Protein AF-0000000080222920 (afdb_homodimer)

InterPro domains:
  IPR001079 Galectin, carbohydrate recognition domain [PF00337] (171-356)
  IPR001079 Galectin, carbohydrate recognition domain [PS51304] (169-360)
  IPR001079 Galectin, carbohydrate recognition domain [SM00908] (173-359)
  IPR001079 Galectin, carbohydrate recognition domain [cd00070] (171-356)
  IPR002659 Glycosyl transferase, family 31 [PF01762] (401-584)
  IPR002659 Glycosyl transferase, family 31 [PTHR11214] (369-585)
  IPR013320 Concanavalin A-like lectin/glucanase domain superfamily [SSF49899] (171-359)

Secondary structure (DSSP, 8-state):
---------------------------------------------------------------------B---TTHHHHH---S--TTGGGGGTTHHHHHHHHTBTTPPTTHHHHHHHHHHHHHHHHHHHHHHHHHHHHHTS------------S-EEPPPGGG-GGGEEEE-TT---TT-EEEEEEEE-TTSSEEEEEEEEP--TT--S--EEEEEEEE---SSTTSPPEEEEEEEETTTEE---EEES-SSSGGG-EETTEESB----------------S------------------S--TTS-EEEEEEE-SSEEEEEETTEEEEEEEPBTTB-GGGEEEEEEEESEEEEEEEEES------GGG-TTHHHHSPPP--SSSEEEEEEEE--TT-HHHHHHHHTTGGGSHHHHTTSEEEEEEEEE-S-HHHHHHHHHHHHHHS-EEEEEEE--GGGHHHHHHHHHHIIIIIS-EEEEEEEETTEEE-HHHHHHHHHTS-SSSEEEEEEESS---B--TTSTTB--TTT--SSSPPPEEEEEEEEEEHHHHHHHHHHHHTT-SPP-SSHHHHHHHHHHHHHHTT---EEEE-TTB-SSB--TT-SEEES--HHHHHHHHHHHHHT-S-----/-------------SGGGS--------------------------B--TTT-B-----------------B---TTHHHHH---S--TTGGGGGTTHHHHHHHHTBTTPPTTHHHHHHHHHHHHHHHHHHHHHHHHHHHHHTS-----S------S-EEPPPGGG-GGGEEEE-TT---TT-EEEEEEEE-TTSSEEEEEEEEP--TT--S--EEEEEEEE---SSTTSPPEEEEEEEETTTEE---EEES-SSSGGG-EETTEESB----------------S------------------S--TTS-EEEEEEE-SSEEEEEETTEEEEEEEPBTTB-GGGEEEEEEEESEEEEEEEEES------GGG-TTHHHHSPPPP-SSSEEEEEEEE--TT-HHHHHHHHTTGGGSHHHHTTSEEEEEEEEE-S-HHHHHHHHHHHHHHS-EEEEEEE--GGGHHHHHHHHHHIIIIIS-EEEEEEEETTEEE-HHHHHHHHHTS-SSSEEEEEEESS---B--TTSTTB--TTT--SSSPPPEEEEEEEEEEHHHHHHHHHHHHTT-SPP-SSHHHHHHHHHHHHHHTT---EEEE-TTB-SSB--TT-SEEES--HHHHHHHHHHHHHT-S-----

Sequence (1270 aa):
MKKWTGGTLIISLAMILILRYSLMQDQPKKQSAYDFFWNHPSNNSRLGHNGVTRTSQLPQERNRARKPYLINVDGLNDLYSLKNISEEDSKVVLVWAQMRSLLSRSDSLSETAQGIKEASVAWKDLLAAIEDEKASRIRNSNIQGNDEKDKNCPFSVGMLNSTMSIYGTILEFPCGLADSSSITLVGIPDGRHGSFQIELIGSLLPGESKPPIVLHYNVSLPGDKMTEDPVIIQNTWTKELGWGKDERCPARGSSSNIKVDGLISCNEQVMGTVLKENLNGSQPSSKTNTSGGSTHITFNFPFVEGNPFTATLWVGPEGFHMTVNGRHETSFAYREKLEPWLVSGVKVGGGLHILSALANGLPVSEDMDLIIDAKQLKAPPVSRKRLTMLIGVFSTGNNFERRMALRRSWMQYKAVRSGDVAVRFFIGLQKNKQVNIELWKESQMYGDIQLMPFVDYYNLITLKTVAICIMGIKILPAKYIMKMDDDAFVRIDEVLSSLKGKVSNGLLYGLISFDSKPHRDRDSKWYISTEEWPHASYPPWAHGPGYIISRDIAKFIVQGHQERDLKLFKLEDVAMGIWIEQFKKSGKEVHYVSDDRFYNAGCESNYILAHYQGPRMVLCLWEKLQLEHEPTCCEMKKWTGGTLIISLAMILILRYSLMQDQPKKQSAYDFFWNHPSNNSRLGHNGVTRTSQLPQERNRARKPYLINVDGLNDLYSLKNISEEDSKVVLVWAQMRSLLSRSDSLSETAQGIKEASVAWKDLLAAIEDEKASRIRNSNIQGNDEKDKNCPFSVGMLNSTMSIYGTILEFPCGLADSSSITLVGIPDGRHGSFQIELIGSLLPGESKPPIVLHYNVSLPGDKMTEDPVIIQNTWTKELGWGKDERCPARGSSSNIKVDGLISCNEQVMGTVLKENLNGSQPSSKTNTSGGSTHITFNFPFVEGNPFTATLWVGPEGFHMTVNGRHETSFAYREKLEPWLVSGVKVGGGLHILSALANGLPVSEDMDLIIDAKQLKAPPVSRKRLTMLIGVFSTGNNFERRMALRRSWMQYKAVRSGDVAVRFFIGLQKNKQVNIELWKESQMYGDIQLMPFVDYYNLITLKTVAICIMGIKILPAKYIMKMDDDAFVRIDEVLSSLKGKVSNGLLYGLISFDSKPHRDRDSKWYISTEEWPHASYPPWAHGPGYIISRDIAKFIVQGHQERDLKLFKLEDVAMGIWIEQFKKSGKEVHYVSDDRFYNAGCESNYILAHYQGPRMVLCLWEKLQLEHEPTCCE

Radius of gyration: 39.97 Å; Cα contacts (8 Å, |Δi|>4): 2409; chains: 2; bounding box: 126×129×141 Å

pLDDT: mean 79.41, std 25.97, range [13.3, 98.75]

Organism: Nelumbo nucifera (NCBI:txid4432)

Solvent-accessible surface area (backbone atoms only — not comparable to full-atom values): 70566 Å² total; per-residue (Å²): 139,91,85,78,86,84,92,81,92,81,85,88,82,78,90,88,60,102,72,92,72,97,74,80,88,86,84,86,75,85,67,80,81,91,84,84,73,94,75,75,85,82,90,87,76,91,75,83,87,79,81,76,77,80,75,76,77,72,74,75,75,71,81,65,76,77,65,62,49,80,48,91,48,65,37,52,64,63,59,67,58,70,78,87,66,52,75,78,64,42,62,33,44,67,57,50,77,78,40,52,70,61,73,19,37,63,70,55,56,73,61,45,61,59,20,23,32,53,22,26,52,37,48,54,51,49,53,51,50,53,51,50,50,55,49,43,51,67,58,38,75,74,52,82,77,78,66,82,73,74,82,68,32,52,47,57,44,60,51,51,58,72,89,67,35,66,92,38,34,40,39,71,34,69,36,17,36,36,73,61,14,20,38,37,39,32,33,27,38,38,65,91,59,38,30,28,34,44,30,35,29,28,49,59,48,95,88,60,87,69,58,32,30,56,34,35,42,33,40,36,49,57,55,94,49,74,80,42,61,50,37,36,40,36,34,36,35,37,85,90,73,37,68,56,73,80,44,54,32,64,57,89,68,88,70,63,76,47,60,46,68,84,35,51,34,36,63,45,59,68,69,70,64,74,66,72,73,74,65,75,70,78,72,83,66,82,72,73,47,56,83,65,67,70,63,72,66,62,66,65,82,85,76,48,71,71,38,66,47,43,34,19,40,21,32,48,96,51,26,41,35,37,14,48,49,48,41,73,42,34,33,44,65,58,50,91,92,32,53,57,57,42,29,30,29,35,32,52,46,69,23,56,48,74,75,47,38,40,34,30,52,29,28,39,62,78,61,72,88,72,50,82,60,47,78,77,50,28,54,53,65,74,72,53,84,62,24,59,26,26,36,32,25,44,49,54,60,52,47,40,50,32,54,51,28,41,47,73,20,62,54,59,38,65,54,33,60,64,16,42,27,45,68,35,36,43,24,30,36,49,62,42,62,57,31,46,52,52,44,48,53,50,29,71,65,28,63,32,39,32,55,41,86,23,33,65,44,72,54,49,49,29,58,52,53,50,47,42,32,40,34,25,60,72,70,50,31,23,49,26,40,29,44,30,36,53,34,42,44,57,43,63,68,60,52,55,58,59,49,72,79,43,74,71,56,28,28,43,39,25,30,57,44,69,65,38,53,72,37,74,50,80,86,40,94,66,46,46,51,59,84,80,50,71,63,76,56,48,61,52,22,38,46,65,51,38,33,34,34,14,36,60,49,34,48,48,51,43,51,28,44,76,72,38,73,52,81,80,44,61,55,41,36,56,33,51,13,50,54,50,51,51,46,36,73,72,73,43,70,68,44,81,44,67,35,85,38,39,32,78,65,42,67,52,72,64,44,42,24,27,13,63,33,50,42,68,48,39,40,34,36,39,49,35,36,72,74,65,67,41,57,51,64,69,119,148,92,78,87,80,94,80,85,92,85,79,97,83,79,72,79,81,74,68,99,80,79,88,93,87,95,82,91,88,86,91,83,84,88,70,93,72,89,76,84,88,77,86,61,50,53,37,81,97,64,77,5,68,69,72,74,68,68,68,74,70,63,77,62,72,74,66,60,49,81,47,90,48,64,37,52,66,64,60,67,58,71,78,88,66,52,76,77,64,41,61,33,44,68,58,51,78,78,38,53,70,60,71,19,36,64,68,52,56,74,61,45,62,58,20,22,31,52,21,26,53,37,49,53,52,49,52,51,50,51,51,50,49,55,50,43,50,68,58,38,74,73,50,82,76,80,66,82,73,72,81,67,32,52,47,57,45,60,51,50,60,72,90,67,36,68,92,40,34,41,39,70,33,70,38,17,36,37,73,62,12,20,38,37,37,30,31,28,38,38,64,91,57,37,32,30,34,46,30,34,31,28,47,59,48,94,89,60,88,68,59,32,30,56,34,36,41,34,40,37,48,56,54,94,49,73,81,43,64,49,38,35,41,36,35,35,34,37,86,90,72,36,68,56,73,77,44,54,34,65,57,88,67,86,70,63,76,46,58,46,68,83,35,51,34,36,62,45,58,69,68,72,66,74,68,72,75,73,65,76,70,79,72,83,66,82,72,72,47,56,83,65,68,69,64,72,66,63,65,63,82,84,75,47,73,70,37,66,46,42,36,20,40,20,34,47,94,51,24,42,35,36,14,47,47,47,42,75,43,34,32,44,65,60,51,91,93,35,54,57,56,42,29,30,29,34,32,51,46,69,24,57,48,76,76,47,40,42,34,29,51,30,28,40,62,78,60,74,88,72,49,82,61,48,77,77,51,28,55,52,66,74,71,51,86,60,25,58,27,26,36,33,26,45,50,55,62,52,46,40,50,31,54,52,27,41,45,74,20,62,53,59,38,65,54,32,60,64,18,41,26,46,66,35,37,44,24,28,38,47,64,41,62,58,30,46,52,52,44,48,55,50,29,69,65,28,62,33,38,34,54,42,86,23,32,64,44,74,53,47,50,29,56,52,54,50,47,41,32,40,34,25,60,73,73,49,31,22,51,27,39,29,44,30,35,53,34,44,42,57,43,61,69,61,52,56,59,59,50,72,80,43,74,70,57,28,28,42,39,25,30,58,42,70,63,39,53,71,38,72,49,81,87,41,94,66,47,44,53,59,86,81,49,72,62,76,56,49,60,52,22,37,46,63,51,39,34,34,34,14,36,62,49,34,46,49,51,43,51,28,42,76,70,38,74,50,82,80,43,59,54,41,37,55,33,50,12,50,53,49,51,51,46,36,71,72,74,44,70,69,43,82,45,66,37,83,37,38,32,80,64,42,68,52,71,64,44,42,24,27,14,63,33,51,42,67,48,38,40,33,35,39,49,35,37,71,74,66,69,41,56,50,63,68,118

Structure (mmCIF, N/CA/C/O backbone):
data_AF-0000000080222920-model_v1
#
loop_
_entity.id
_entity.type
_entity.pdbx_description
1 polymer 'Hydroxyproline O-galactosyltransferase GALT3'
#
loop_
_atom_site.group_PDB
_atom_site.id
_atom_site.type_symbol
_atom_site.label_atom_id
_atom_site.label_alt_id
_atom_site.label_comp_id
_atom_site.label_asym_id
_atom_site.label_entity_id
_atom_site.label_seq_id
_atom_site.pdbx_PDB_ins_code
_atom_site.Cartn_x
_atom_site.Cartn_y
_atom_site.Cartn_z
_atom_site.occupancy
_atom_site.B_iso_or_equiv
_atom_site.auth_seq_id
_atom_site.auth_comp_id
_atom_site.auth_asym_id
_atom_site.auth_atom_id
_atom_site.pdbx_PDB_model_num
ATOM 1 N N . MET A 1 1 ? -7 -2.424 60.969 1 16.7 1 MET A N 1
ATOM 2 C CA . MET A 1 1 ? -8.25 -2.969 61.5 1 16.7 1 MET A CA 1
ATOM 3 C C . MET A 1 1 ? -9.453 -2.301 60.844 1 16.7 1 MET A C 1
ATOM 5 O O . MET A 1 1 ? -9.328 -1.217 60.25 1 16.7 1 MET A O 1
ATOM 9 N N . LYS A 1 2 ? -10.719 -2.684 61.531 1 14.95 2 LYS A N 1
ATOM 10 C CA . LYS A 1 2 ? -12.086 -3.096 61.219 1 14.95 2 LYS A CA 1
ATOM 11 C C . LYS A 1 2 ? -12.906 -1.929 60.688 1 14.95 2 LYS A C 1
ATOM 13 O O . LYS A 1 2 ? -12.43 -1.173 59.844 1 14.95 2 LYS A O 1
ATOM 18 N N . LYS A 1 3 ? -14.164 -1.759 61.344 1 14.85 3 LYS A N 1
ATOM 19 C CA . LYS A 1 3 ? -15.609 -1.984 61.281 1 14.85 3 LYS A CA 1
ATOM 20 C C . LYS A 1 3 ? -16.359 -0.674 61.062 1 14.85 3 LYS A C 1
ATOM 22 O O . LYS A 1 3 ? -17.281 -0.615 60.25 1 14.85 3 LYS A O 1
ATOM 27 N N . TRP A 1 4 ? -16.562 0.109 62.156 1 14.28 4 TRP A N 1
ATOM 28 C CA . TRP A 1 4 ? -17.859 0.368 62.75 1 14.28 4 TRP A CA 1
ATOM 29 C C . TRP A 1 4 ? -18.641 1.43 61.969 1 14.28 4 TRP A C 1
ATOM 31 O O . TRP A 1 4 ? -19.812 1.247 61.688 1 14.28 4 TRP A O 1
ATOM 41 N N . THR A 1 5 ? -18.75 2.654 62.469 1 15.45 5 THR A N 1
ATOM 42 C CA . THR A 1 5 ? -19.891 3.119 63.281 1 15.45 5 THR A CA 1
ATOM 43 C C . THR A 1 5 ? -20.984 3.664 62.375 1 15.45 5 THR A C 1
ATOM 45 O O . THR A 1 5 ? -20.734 4.039 61.219 1 15.45 5 THR A O 1
ATOM 48 N N . GLY A 1 6 ? -21.891 4.535 62.938 1 15.67 6 GLY A N 1
ATOM 49 C CA . GLY A 1 6 ? -23.234 4.641 63.438 1 15.67 6 GLY A CA 1
ATOM 50 C C . GLY A 1 6 ? -24.25 5.027 62.375 1 15.67 6 GLY A C 1
ATOM 51 O O . GLY A 1 6 ? -23.875 5.352 61.25 1 15.67 6 GLY A O 1
ATOM 52 N N . GLY A 1 7 ? -25.219 5.922 62.75 1 16.39 7 GLY A N 1
ATOM 53 C CA . GLY A 1 7 ? -26.641 5.98 63.094 1 16.39 7 GLY A CA 1
ATOM 54 C C . GLY A 1 7 ? -27.516 6.23 61.875 1 16.39 7 GLY A C 1
ATOM 55 O O . GLY A 1 7 ? -27.031 6.633 60.812 1 16.39 7 GLY A O 1
ATOM 56 N N . THR A 1 8 ? -28.859 6.281 62.094 1 15.43 8 THR A N 1
ATOM 57 C CA . THR A 1 8 ? -30.25 5.898 61.906 1 15.43 8 THR A CA 1
ATOM 58 C C . THR A 1 8 ? -30.891 6.738 60.812 1 15.43 8 THR A C 1
ATOM 60 O O . THR A 1 8 ? -31.547 6.199 59.906 1 15.43 8 THR A O 1
ATOM 63 N N . LEU A 1 9 ? -31.484 8.031 61.188 1 16.31 9 LEU A N 1
ATOM 64 C CA . LEU A 1 9 ? -32.906 8.258 61.375 1 16.31 9 LEU A CA 1
ATOM 65 C C . LEU A 1 9 ? -33.625 8.32 60.062 1 16.31 9 LEU A C 1
ATOM 67 O O . LEU A 1 9 ? -33.094 8.82 59.062 1 16.31 9 LEU A O 1
ATOM 71 N N . ILE A 1 10 ? -35.062 7.996 59.969 1 15.96 10 ILE A N 1
ATOM 72 C CA . ILE A 1 10 ? -36.344 7.484 59.5 1 15.96 10 ILE A CA 1
ATOM 73 C C . ILE A 1 10 ? -36.969 8.461 58.5 1 15.96 10 ILE A C 1
ATOM 75 O O . ILE A 1 10 ? -37.594 8.047 57.531 1 15.96 10 ILE A O 1
ATOM 79 N N . ILE A 1 11 ? -37.031 9.781 58.938 1 16.27 11 ILE A N 1
ATOM 80 C CA . ILE A 1 11 ? -38.375 10.352 58.938 1 16.27 11 ILE A CA 1
ATOM 81 C C . ILE A 1 11 ? -39 10.234 57.562 1 16.27 11 ILE A C 1
ATOM 83 O O . ILE A 1 11 ? -38.312 10.328 56.562 1 16.27 11 ILE A O 1
ATOM 87 N N . SER A 1 12 ? -40.406 10.578 57.469 1 16.12 12 SER A N 1
ATOM 88 C CA . SER A 1 12 ? -41.844 10.453 57.312 1 16.12 12 SER A CA 1
ATOM 89 C C . SER A 1 12 ? -42.281 10.773 55.875 1 16.12 12 SER A C 1
ATOM 91 O O . SER A 1 12 ? -41.531 11.422 55.125 1 16.12 12 SER A O 1
ATOM 93 N N . LEU A 1 13 ? -43.594 10.422 55.625 1 15.41 13 LEU A N 1
ATOM 94 C CA . LEU A 1 13 ? -44.75 9.961 54.844 1 15.41 13 LEU A CA 1
ATOM 95 C C . LEU A 1 13 ? -45.219 11.031 53.875 1 15.41 13 LEU A C 1
ATOM 97 O O . LEU A 1 13 ? -46 10.742 52.969 1 15.41 13 LEU A O 1
ATOM 101 N N . ALA A 1 14 ? -45.094 12.312 54.375 1 15.31 14 ALA A N 1
ATOM 102 C CA . ALA A 1 14 ? -46.281 13.109 54.156 1 15.31 14 ALA A CA 1
ATOM 103 C C . ALA A 1 14 ? -46.719 13.07 52.688 1 15.31 14 ALA A C 1
ATOM 105 O O . ALA A 1 14 ? -45.906 12.883 51.781 1 15.31 14 ALA A O 1
ATOM 106 N N . MET A 1 15 ? -47.594 13.969 52.406 1 16.36 15 MET A N 1
ATOM 107 C CA . MET A 1 15 ? -49 14.227 52.094 1 16.36 15 MET A CA 1
ATOM 108 C C . MET A 1 15 ? -49.219 14.117 50.594 1 16.36 15 MET A C 1
ATOM 110 O O . MET A 1 15 ? -48.281 14.258 49.781 1 16.36 15 MET A O 1
ATOM 114 N N . ILE A 1 16 ? -50.5 14.422 50.188 1 16.53 16 ILE A N 1
ATOM 115 C CA . ILE A 1 16 ? -51.812 14.078 49.688 1 16.53 16 ILE A CA 1
ATOM 116 C C . ILE A 1 16 ? -51.875 14.297 48.188 1 16.53 16 ILE A C 1
ATOM 118 O O . ILE A 1 16 ? -52.125 13.367 47.438 1 16.53 16 ILE A O 1
ATOM 122 N N . LEU A 1 17 ? -53 14.875 47.844 1 14.53 17 LEU A N 1
ATOM 123 C CA . LEU A 1 17 ? -54.219 14.742 47.031 1 14.53 17 LEU A CA 1
ATOM 124 C C . LEU A 1 17 ? -54.031 15.383 45.656 1 14.53 17 LEU A C 1
ATOM 126 O O . LEU A 1 17 ? -54.812 15.164 44.75 1 14.53 17 LEU A O 1
ATOM 130 N N . ILE A 1 18 ? -53.188 16.484 45.625 1 16.77 18 ILE A N 1
ATOM 131 C CA . ILE A 1 18 ? -53.875 17.438 44.781 1 16.77 18 ILE A CA 1
ATOM 132 C C . ILE A 1 18 ? -54 16.859 43.375 1 16.77 18 ILE A C 1
ATOM 134 O O . ILE A 1 18 ? -53 16.578 42.719 1 16.77 18 ILE A O 1
ATOM 138 N N . LEU A 1 19 ? -55.188 16.156 43 1 15.29 19 LEU A N 1
ATOM 139 C CA . LEU A 1 19 ? -56.219 15.414 42.281 1 15.29 19 LEU A CA 1
ATOM 140 C C . LEU A 1 19 ? -56.281 15.906 40.812 1 15.29 19 LEU A C 1
ATOM 142 O O . LEU A 1 19 ? -56.281 15.102 39.906 1 15.29 19 LEU A O 1
ATOM 146 N N . ARG A 1 20 ? -57.281 16.906 40.594 1 15.4 20 ARG A N 1
ATOM 147 C CA . ARG A 1 20 ? -58.562 16.797 39.875 1 15.4 20 ARG A CA 1
ATOM 148 C C . ARG A 1 20 ? -58.312 16.812 38.344 1 15.4 20 ARG A C 1
ATOM 150 O O . ARG A 1 20 ? -57.25 17.234 37.906 1 15.4 20 ARG A O 1
ATOM 157 N N . TYR A 1 21 ? -59.344 17.375 37.562 1 14.47 21 TYR A N 1
ATOM 158 C CA . TYR A 1 21 ? -60.469 17.141 36.656 1 14.47 21 TYR A CA 1
ATOM 159 C C . TYR A 1 21 ? -60.156 17.562 35.25 1 14.47 21 TYR A C 1
ATOM 161 O O . TYR A 1 21 ? -60.656 16.969 34.281 1 14.47 21 TYR A O 1
ATOM 169 N N . SER A 1 22 ? -59.938 18.922 34.875 1 14.97 22 SER A N 1
ATOM 170 C CA . SER A 1 22 ? -60.875 19.453 33.906 1 14.97 22 SER A CA 1
ATOM 171 C C . SER A 1 22 ? -60.531 19.016 32.5 1 14.97 22 SER A C 1
ATOM 173 O O . SER A 1 22 ? -59.438 19.328 32 1 14.97 22 SER A O 1
ATOM 175 N N . LEU A 1 23 ? -61.094 17.906 31.906 1 15.59 23 LEU A N 1
ATOM 176 C CA . LEU A 1 23 ? -61.312 16.969 30.797 1 15.59 23 LEU A CA 1
ATOM 177 C C . LEU A 1 23 ? -61.656 17.703 29.516 1 15.59 23 LEU A C 1
ATOM 179 O O . LEU A 1 23 ? -61.438 17.188 28.422 1 15.59 23 LEU A O 1
ATOM 183 N N . MET A 1 24 ? -62.656 18.625 29.484 1 14.48 24 MET A N 1
ATOM 184 C CA . MET A 1 24 ? -63.812 18.328 28.641 1 14.48 24 MET A CA 1
ATOM 185 C C . MET A 1 24 ? -63.531 18.609 27.172 1 14.48 24 MET A C 1
ATOM 187 O O . MET A 1 24 ? -63.812 17.781 26.312 1 14.48 24 MET A O 1
ATOM 191 N N . GLN A 1 25 ? -63.938 19.844 26.547 1 14.75 25 GLN A N 1
ATOM 192 C CA . GLN A 1 25 ? -65.125 19.938 25.719 1 14.75 25 GLN A CA 1
ATOM 193 C C . GLN A 1 25 ? -64.812 19.75 24.25 1 14.75 25 GLN A C 1
ATOM 195 O O . GLN A 1 25 ? -63.688 19.984 23.828 1 14.75 25 GLN A O 1
ATOM 200 N N . ASP A 1 26 ? -65.812 20.266 23.312 1 15.02 26 ASP A N 1
ATOM 201 C CA . ASP A 1 26 ? -66.688 19.797 22.281 1 15.02 26 ASP A CA 1
ATOM 202 C C . ASP A 1 26 ? -66.125 19.969 20.875 1 15.02 26 ASP A C 1
ATOM 204 O O . ASP A 1 26 ? -65.125 20.672 20.719 1 15.02 26 ASP A O 1
ATOM 208 N N . GLN A 1 27 ? -66.875 20.719 19.938 1 15.09 27 GLN A N 1
ATOM 209 C CA . GLN A 1 27 ? -67.75 20.203 18.875 1 15.09 27 GLN A CA 1
ATOM 210 C C . GLN A 1 27 ? -67.125 20.406 17.5 1 15.09 27 GLN A C 1
ATOM 212 O O . GLN A 1 27 ? -66.062 21.047 17.391 1 15.09 27 GLN A O 1
ATOM 217 N N . PRO A 1 28 ? -67.875 21.203 16.625 1 15.63 28 PRO A N 1
ATOM 218 C CA . PRO A 1 28 ? -68.625 20.812 15.438 1 15.63 28 PRO A CA 1
ATOM 219 C C . PRO A 1 28 ? -67.875 21.062 14.141 1 15.63 28 PRO A C 1
ATOM 221 O O . PRO A 1 28 ? -66.875 21.781 14.133 1 15.63 28 PRO A O 1
ATOM 224 N N . LYS A 1 29 ? -68.625 21.406 13.008 1 15.61 29 LYS A N 1
ATOM 225 C CA . LYS A 1 29 ? -69.062 20.797 11.758 1 15.61 29 LYS A CA 1
ATOM 226 C C . LYS A 1 29 ? -68.375 21.469 10.562 1 15.61 29 LYS A C 1
ATOM 228 O O . LYS A 1 29 ? -68.25 20.859 9.492 1 15.61 29 LYS A O 1
ATOM 233 N N . LYS A 1 30 ? -67.812 22.719 10.578 1 14.45 30 LYS A N 1
ATOM 234 C CA . LYS A 1 30 ? -68.562 23.5 9.586 1 14.45 30 LYS A CA 1
ATOM 235 C C . LYS A 1 30 ? -67.938 23.312 8.195 1 14.45 30 LYS A C 1
ATOM 237 O O . LYS A 1 30 ? -66.812 23.75 7.914 1 14.45 30 LYS A O 1
ATOM 242 N N . GLN A 1 31 ? -68.125 22.188 7.547 1 14.22 31 GLN A N 1
ATOM 243 C CA . GLN A 1 31 ? -67.438 21.875 6.301 1 14.22 31 GLN A CA 1
ATOM 244 C C . GLN A 1 31 ? -67.938 22.75 5.152 1 14.22 31 GLN A C 1
ATOM 246 O O . GLN A 1 31 ? -67.5 22.562 4.004 1 14.22 31 GLN A O 1
ATOM 251 N N . SER A 1 32 ? -68.75 23.75 5.391 1 14.38 32 SER A N 1
ATOM 252 C CA . SER A 1 32 ? -69.688 23.734 4.289 1 14.38 32 SER A CA 1
ATOM 253 C C . SER A 1 32 ? -69 23.828 2.941 1 14.38 32 SER A C 1
ATOM 255 O O . SER A 1 32 ? -67.812 24.219 2.871 1 14.38 32 SER A O 1
ATOM 257 N N . ALA A 1 33 ? -69.75 24.531 2.004 1 14.29 33 ALA A N 1
ATOM 258 C CA . ALA A 1 33 ? -70.5 24.312 0.783 1 14.29 33 ALA A CA 1
ATOM 259 C C . ALA A 1 33 ? -69.688 24.656 -0.454 1 14.29 33 ALA A C 1
ATOM 261 O O . ALA A 1 33 ? -69.562 23.844 -1.372 1 14.29 33 ALA A O 1
ATOM 262 N N . TYR A 1 34 ? -70.125 25.75 -1.228 1 14.94 34 TYR A N 1
ATOM 263 C CA . TYR A 1 34 ? -70.812 25.734 -2.52 1 14.94 34 TYR A CA 1
ATOM 264 C C . TYR A 1 34 ? -69.812 25.953 -3.656 1 14.94 34 TYR A C 1
ATOM 266 O O . TYR A 1 34 ? -68.688 26.422 -3.432 1 14.94 34 TYR A O 1
ATOM 274 N N . ASP A 1 35 ? -70.312 26.5 -4.789 1 15.19 35 ASP A N 1
ATOM 275 C CA . ASP A 1 35 ? -70.625 26.266 -6.188 1 15.19 35 ASP A CA 1
ATOM 276 C C . ASP A 1 35 ? -69.625 26.891 -7.121 1 15.19 35 ASP A C 1
ATOM 278 O O . ASP A 1 35 ? -69.062 26.203 -7.973 1 15.19 35 ASP A O 1
ATOM 282 N N . PHE A 1 36 ? -70 27.922 -7.879 1 14.92 36 PHE A N 1
ATOM 283 C CA . PHE A 1 36 ? -70.5 27.953 -9.258 1 14.92 36 PHE A CA 1
ATOM 284 C C . PHE A 1 36 ? -69.438 28.609 -10.164 1 14.92 36 PHE A C 1
ATOM 286 O O . PHE A 1 36 ? -69.062 28.031 -11.195 1 14.92 36 PHE A O 1
ATOM 293 N N . PHE A 1 37 ? -69.688 29.859 -10.656 1 14.84 37 PHE A N 1
ATOM 294 C CA . PHE A 1 37 ? -70.125 30.203 -12.016 1 14.84 37 PHE A CA 1
ATOM 295 C C . PHE A 1 37 ? -68.938 30.875 -12.75 1 14.84 37 PHE A C 1
ATOM 297 O O . PHE A 1 37 ? -68.75 30.672 -13.953 1 14.84 37 PHE A O 1
ATOM 304 N N . TRP A 1 38 ? -68.125 31.891 -12.203 1 13.93 38 TRP A N 1
ATOM 305 C CA . TRP A 1 38 ? -68.25 33.062 -13.055 1 13.93 38 TRP A CA 1
ATOM 306 C C . TRP A 1 38 ? -67.188 33.031 -14.156 1 13.93 38 TRP A C 1
ATOM 308 O O . TRP A 1 38 ? -66 32.938 -13.875 1 13.93 38 TRP A O 1
ATOM 318 N N . ASN A 1 39 ? -67.562 32.688 -15.383 1 15.09 39 ASN A N 1
ATOM 319 C CA . ASN A 1 39 ? -67.062 32.469 -16.734 1 15.09 39 ASN A CA 1
ATOM 320 C C . ASN A 1 39 ? -66.25 33.656 -17.234 1 15.09 39 ASN A C 1
ATOM 322 O O . ASN A 1 39 ? -65.188 33.5 -17.797 1 15.09 39 ASN A O 1
ATOM 326 N N . HIS A 1 40 ? -66.812 34.938 -17.438 1 14.83 40 HIS A N 1
ATOM 327 C CA . HIS A 1 40 ? -67 35.406 -18.797 1 14.83 40 HIS A CA 1
ATOM 328 C C . HIS A 1 40 ? -65.875 36.281 -19.234 1 14.83 40 HIS A C 1
ATOM 330 O O . HIS A 1 40 ? -65.75 36.688 -20.406 1 14.83 40 HIS A O 1
ATOM 336 N N . PRO A 1 41 ? -64.812 36.812 -18.5 1 14.99 41 PRO A N 1
ATOM 337 C CA . PRO A 1 41 ? -64.688 38.219 -18.906 1 14.99 41 PRO A CA 1
ATOM 338 C C . PRO A 1 41 ? -64.188 38.375 -20.328 1 14.99 41 PRO A C 1
ATOM 340 O O . PRO A 1 41 ? -63.438 37.5 -20.812 1 14.99 41 PRO A O 1
ATOM 343 N N . SER A 1 42 ? -64.625 39.469 -20.828 1 15.38 42 SER A N 1
ATOM 344 C CA . SER A 1 42 ? -64.812 40.156 -22.094 1 15.38 42 SER A CA 1
ATOM 345 C C . SER A 1 42 ? -63.531 40.562 -22.75 1 15.38 42 SER A C 1
ATOM 347 O O . SER A 1 42 ? -62.469 40.531 -22.094 1 15.38 42 SER A O 1
ATOM 349 N N . ASN A 1 43 ? -63.625 41.75 -23.438 1 15.7 43 ASN A N 1
ATOM 350 C CA . ASN A 1 43 ? -63.5 42.25 -24.797 1 15.7 43 ASN A CA 1
ATOM 351 C C . ASN A 1 43 ? -62.125 42.875 -25.062 1 15.7 43 ASN A C 1
ATOM 353 O O . ASN A 1 43 ? -61.375 43.156 -24.125 1 15.7 43 ASN A O 1
ATOM 357 N N . ASN A 1 44 ? -62.125 44.062 -25.812 1 15.66 44 ASN A N 1
ATOM 358 C CA . ASN A 1 44 ? -61.719 44.562 -27.125 1 15.66 44 ASN A CA 1
ATOM 359 C C . ASN A 1 44 ? -60.406 45.312 -27.062 1 15.66 44 ASN A C 1
ATOM 361 O O . ASN A 1 44 ? -59.406 44.938 -27.688 1 15.66 44 ASN A O 1
ATOM 365 N N . SER A 1 45 ? -60.438 46.75 -27.266 1 16.42 45 SER A N 1
ATOM 366 C CA . SER A 1 45 ? -60.062 47.531 -28.453 1 16.42 45 SER A CA 1
ATOM 367 C C . SER A 1 45 ? -58.75 48.219 -28.234 1 16.42 45 SER A C 1
ATOM 369 O O . SER A 1 45 ? -58 48.5 -29.203 1 16.42 45 SER A O 1
ATOM 371 N N . ARG A 1 46 ? -58.375 48.844 -27.109 1 16.48 46 ARG A N 1
ATOM 372 C CA . ARG A 1 46 ? -58.031 50.219 -27.359 1 16.48 46 ARG A CA 1
ATOM 373 C C . ARG A 1 46 ? -56.594 50.344 -27.875 1 16.48 46 ARG A C 1
ATOM 375 O O . ARG A 1 46 ? -55.688 49.719 -27.312 1 16.48 46 ARG A O 1
ATOM 382 N N . LEU A 1 47 ? -56.469 51.062 -28.828 1 17.75 47 LEU A N 1
ATOM 383 C CA . LEU A 1 47 ? -55.594 51.5 -29.922 1 17.75 47 LEU A CA 1
ATOM 384 C C . LEU A 1 47 ? -54.344 52.156 -29.375 1 17.75 47 LEU A C 1
ATOM 386 O O . LEU A 1 47 ? -53.219 51.812 -29.75 1 17.75 47 LEU A O 1
ATOM 390 N N . GLY A 1 48 ? -54.438 53.5 -28.969 1 16.95 48 GLY A N 1
ATOM 391 C CA . GLY A 1 48 ? -53.75 54.562 -29.734 1 16.95 48 GLY A CA 1
ATOM 392 C C . GLY A 1 48 ? -52.344 54.844 -29.25 1 16.95 48 GLY A C 1
ATOM 393 O O . GLY A 1 48 ? -51.906 54.25 -28.25 1 16.95 48 GLY A O 1
ATOM 394 N N . HIS A 1 49 ? -52.094 56.125 -28.922 1 18.28 49 HIS A N 1
ATOM 395 C CA . HIS A 1 49 ? -51.188 57.125 -29.469 1 18.28 49 HIS A CA 1
ATOM 396 C C . HIS A 1 49 ? -49.875 57.156 -28.688 1 18.28 49 HIS A C 1
ATOM 398 O O . HIS A 1 49 ? -49.75 56.531 -27.625 1 18.28 49 HIS A O 1
ATOM 404 N N . ASN A 1 50 ? -49.438 58.438 -28.297 1 19.3 50 ASN A N 1
ATOM 405 C CA . ASN A 1 50 ? -48.344 59.312 -28.656 1 19.3 50 ASN A CA 1
ATOM 406 C C . ASN A 1 50 ? -47.25 59.344 -27.578 1 19.3 50 ASN A C 1
ATOM 408 O O . ASN A 1 50 ? -46.062 59.531 -27.875 1 19.3 50 ASN A O 1
ATOM 412 N N . GLY A 1 51 ? -47.625 59.531 -26.281 1 18.02 51 GLY A N 1
ATOM 413 C CA . GLY A 1 51 ? -46.812 60.531 -25.547 1 18.02 51 GLY A CA 1
ATOM 414 C C . GLY A 1 51 ? -45.469 60 -25.094 1 18.02 51 GLY A C 1
ATOM 415 O O . GLY A 1 51 ? -45.344 58.812 -24.812 1 18.02 51 GLY A O 1
ATOM 416 N N . VAL A 1 52 ? -44.438 60.75 -25.328 1 23.19 52 VAL A N 1
ATOM 417 C CA . VAL A 1 52 ? -42.969 60.625 -25.297 1 23.19 52 VAL A CA 1
ATOM 418 C C . VAL A 1 52 ? -42.5 60.5 -23.859 1 23.19 52 VAL A C 1
ATOM 420 O O . VAL A 1 52 ? -41.312 60.406 -23.594 1 23.19 52 VAL A O 1
ATOM 423 N N . THR A 1 53 ? -43.406 60.094 -22.844 1 18.98 53 THR A N 1
ATOM 424 C CA . THR A 1 53 ? -42.875 60.531 -21.547 1 18.98 53 THR A CA 1
ATOM 425 C C . THR A 1 53 ? -41.531 59.812 -21.25 1 18.98 53 THR A C 1
ATOM 427 O O . THR A 1 53 ? -41.406 58.594 -21.406 1 18.98 53 THR A O 1
ATOM 430 N N . ARG A 1 54 ? -40.531 60.656 -20.922 1 24.47 54 ARG A N 1
ATOM 431 C CA . ARG A 1 54 ? -39.125 60.5 -20.531 1 24.47 54 ARG A CA 1
ATOM 432 C C . ARG A 1 54 ? -39 59.656 -19.281 1 24.47 54 ARG A C 1
ATOM 434 O O . ARG A 1 54 ? -39.406 60.062 -18.188 1 24.47 54 ARG A O 1
ATOM 441 N N . THR A 1 55 ? -39.188 58.312 -19.281 1 22.52 55 THR A N 1
ATOM 442 C CA . THR A 1 55 ? -39.156 57.5 -18.062 1 22.52 55 THR A CA 1
ATOM 443 C C . THR A 1 55 ? -37.812 57.625 -17.359 1 22.52 55 THR A C 1
ATOM 445 O O . THR A 1 55 ? -36.75 57.406 -17.984 1 22.52 55 THR A O 1
ATOM 448 N N . SER A 1 56 ? -37.844 58.312 -16.234 1 23.72 56 SER A N 1
ATOM 449 C CA . SER A 1 56 ? -36.781 58.438 -15.203 1 23.72 56 SER A CA 1
ATOM 450 C C . SER A 1 56 ? -36.25 57.062 -14.812 1 23.72 56 SER A C 1
ATOM 452 O O . SER A 1 56 ? -37 56.188 -14.438 1 23.72 56 SER A O 1
ATOM 454 N N . GLN A 1 57 ? -35.188 56.594 -15.406 1 24.52 57 GLN A N 1
ATOM 455 C CA . GLN A 1 57 ? -34.594 55.312 -15.117 1 24.52 57 GLN A CA 1
ATOM 456 C C . GLN A 1 57 ? -34.312 55.156 -13.625 1 24.52 57 GLN A C 1
ATOM 458 O O . GLN A 1 57 ? -33.594 55.969 -13.031 1 24.52 57 GLN A O 1
ATOM 463 N N . LEU A 1 58 ? -35.25 54.656 -12.812 1 28.06 58 LEU A N 1
ATOM 464 C CA . LEU A 1 58 ? -35 54.281 -11.422 1 28.06 58 LEU A CA 1
ATOM 465 C C . LEU A 1 58 ? -33.656 53.562 -11.281 1 28.06 58 LEU A C 1
ATOM 467 O O . LEU A 1 58 ? -33.375 52.625 -12.055 1 28.06 58 LEU A O 1
ATOM 471 N N . PRO A 1 59 ? -32.719 54.125 -10.578 1 28.67 59 PRO A N 1
ATOM 472 C CA . PRO A 1 59 ? -31.422 53.469 -10.383 1 28.67 59 PRO A CA 1
ATOM 473 C C . PRO A 1 59 ? -31.562 52 -9.992 1 28.67 59 PRO A C 1
ATOM 475 O O . PRO A 1 59 ? -32.531 51.625 -9.359 1 28.67 59 PRO A O 1
ATOM 478 N N . GLN A 1 60 ? -31.125 51.062 -10.812 1 30.3 60 GLN A N 1
ATOM 479 C CA . GLN A 1 60 ? -30.953 49.656 -10.492 1 30.3 60 GLN A CA 1
ATOM 480 C C . GLN A 1 60 ? -30.531 49.469 -9.047 1 30.3 60 GLN A C 1
ATOM 482 O O . GLN A 1 60 ? -29.469 49.938 -8.641 1 30.3 60 GLN A O 1
ATOM 487 N N . GLU A 1 61 ? -31.438 49.531 -8.141 1 32.56 61 GLU A N 1
ATOM 488 C CA . GLU A 1 61 ? -31.109 49.094 -6.801 1 32.56 61 GLU A CA 1
ATOM 489 C C . GLU A 1 61 ? -30.203 47.844 -6.848 1 32.56 61 GLU A C 1
ATOM 491 O O . GLU A 1 61 ? -30.625 46.781 -7.297 1 32.56 61 GLU A O 1
ATOM 496 N N . ARG A 1 62 ? -28.922 47.906 -7.133 1 33.94 62 ARG A N 1
ATOM 497 C CA . ARG A 1 62 ? -27.938 46.875 -6.844 1 33.94 62 ARG A CA 1
ATOM 498 C C . ARG A 1 62 ? -28.328 46.062 -5.594 1 33.94 62 ARG A C 1
ATOM 500 O O . ARG A 1 62 ? -28.562 46.656 -4.535 1 33.94 62 ARG A O 1
ATOM 507 N N . ASN A 1 63 ? -29.109 45.094 -5.727 1 36.66 63 ASN A N 1
ATOM 508 C CA . ASN A 1 63 ? -29.312 44.094 -4.676 1 36.66 63 ASN A CA 1
ATOM 509 C C . ASN A 1 63 ? -28.125 44.062 -3.717 1 36.66 63 ASN A C 1
ATOM 511 O O . ASN A 1 63 ? -27.078 43.469 -4.027 1 36.66 63 ASN A O 1
ATOM 515 N N . ARG A 1 64 ? -27.734 44.969 -3.066 1 41.41 64 ARG A N 1
ATOM 516 C CA . ARG A 1 64 ? -26.781 44.938 -1.962 1 41.41 64 ARG A CA 1
ATOM 517 C C . ARG A 1 64 ? -27 43.719 -1.083 1 41.41 64 ARG A C 1
ATOM 519 O O . ARG A 1 64 ? -28.078 43.531 -0.517 1 41.41 64 ARG A O 1
ATOM 526 N N . ALA A 1 65 ? -26.5 42.594 -1.356 1 52.19 65 ALA A N 1
ATOM 527 C CA . ALA A 1 65 ? -26.469 41.469 -0.447 1 52.19 65 ALA A CA 1
ATOM 528 C C . ALA A 1 65 ? -26.531 41.906 1.009 1 52.19 65 ALA A C 1
ATOM 530 O O . ALA A 1 65 ? -25.797 42.812 1.422 1 52.19 65 ALA A O 1
ATOM 531 N N . ARG A 1 66 ? -27.75 41.75 1.681 1 68.94 66 ARG A N 1
ATOM 532 C CA . ARG A 1 66 ? -28.016 42.094 3.078 1 68.94 66 ARG A CA 1
ATOM 533 C C . ARG A 1 66 ? -26.828 41.688 3.963 1 68.94 66 ARG A C 1
ATOM 535 O O . ARG A 1 66 ? -26.281 40.594 3.822 1 68.94 66 ARG A O 1
ATOM 542 N N . LYS A 1 67 ? -26.281 42.688 4.586 1 86.31 67 LYS A N 1
ATOM 543 C CA . LYS A 1 67 ? -25.219 42.5 5.566 1 86.31 67 LYS A CA 1
ATOM 544 C C . LYS A 1 67 ? -25.578 41.469 6.613 1 86.31 67 LYS A C 1
ATOM 546 O O . LYS A 1 67 ? -26.719 41.438 7.086 1 86.31 67 LYS A O 1
ATOM 551 N N . PRO A 1 68 ? -24.719 40.531 6.793 1 92.38 68 PRO A N 1
ATOM 552 C CA . PRO A 1 68 ? -24.984 39.531 7.84 1 92.38 68 PRO A CA 1
ATOM 553 C C . PRO A 1 68 ? -25.281 40.156 9.195 1 92.38 68 PRO A C 1
ATOM 555 O O . PRO A 1 68 ? -24.766 41.25 9.492 1 92.38 68 PRO A O 1
ATOM 558 N N . TYR A 1 69 ? -26.156 39.625 9.945 1 93.19 69 TYR A N 1
ATOM 559 C CA . TYR A 1 69 ? -26.484 40.125 11.273 1 93.19 69 TYR A CA 1
ATOM 560 C C . TYR A 1 69 ? -25.891 39.25 12.359 1 93.19 69 TYR A C 1
ATOM 562 O O . TYR A 1 69 ? -25.344 38.188 12.078 1 93.19 69 TYR A O 1
ATOM 570 N N . LEU A 1 70 ? -25.891 39.812 13.562 1 93.94 70 LEU A N 1
ATOM 571 C CA . LEU A 1 70 ? -25.297 39.094 14.688 1 93.94 70 LEU A CA 1
ATOM 572 C C . LEU A 1 70 ? -26.312 38.156 15.344 1 93.94 70 LEU A C 1
ATOM 574 O O . LEU A 1 70 ? -27.484 38.531 15.477 1 93.94 70 LEU A O 1
ATOM 578 N N . ILE A 1 71 ? -25.875 37 15.656 1 94.75 71 ILE A N 1
ATOM 579 C CA . ILE A 1 71 ? -26.75 36 16.297 1 94.75 71 ILE A CA 1
ATOM 580 C C . ILE A 1 71 ? -26.156 35.594 17.625 1 94.75 71 ILE A C 1
ATOM 582 O O . ILE A 1 71 ? -24.969 35.812 17.891 1 94.75 71 ILE A O 1
ATOM 586 N N . ASN A 1 72 ? -27.047 34.969 18.422 1 92.94 72 ASN A N 1
ATOM 587 C CA . ASN A 1 72 ? -26.578 34.375 19.672 1 92.94 72 ASN A CA 1
ATOM 588 C C . ASN A 1 72 ? -26.047 32.969 19.469 1 92.94 72 ASN A C 1
ATOM 590 O O . ASN A 1 72 ? -26.734 32.094 18.906 1 92.94 72 ASN A O 1
ATOM 594 N N . VAL A 1 73 ? -24.828 32.812 19.828 1 94.94 73 VAL A N 1
ATOM 595 C CA . VAL A 1 73 ? -24.203 31.5 19.672 1 94.94 73 VAL A CA 1
ATOM 596 C C . VAL A 1 73 ? -23.969 30.875 21.047 1 94.94 73 VAL A C 1
ATOM 598 O O . VAL A 1 73 ? -23.359 31.5 21.922 1 94.94 73 VAL A O 1
ATOM 601 N N . ASP A 1 74 ? -24.422 29.641 21.203 1 93.88 74 ASP A N 1
ATOM 602 C CA . ASP A 1 74 ? -24.266 28.938 22.469 1 93.88 74 ASP A CA 1
ATOM 603 C C . ASP A 1 74 ? -22.797 28.797 22.844 1 93.88 74 ASP A C 1
ATOM 605 O O . ASP A 1 74 ? -21.984 28.359 22.016 1 93.88 74 ASP A O 1
ATOM 609 N N . GLY A 1 75 ? -22.438 29.188 24.109 1 94.25 75 GLY A N 1
ATOM 610 C CA . GLY A 1 75 ? -21.094 29 24.625 1 94.25 75 GLY A CA 1
ATOM 611 C C . GLY A 1 75 ? -20.203 30.219 24.422 1 94.25 75 GLY A C 1
ATOM 612 O O . GLY A 1 75 ? -19.141 30.344 25.047 1 94.25 75 GLY A O 1
ATOM 613 N N . LEU A 1 76 ? -20.609 31.125 23.547 1 94.75 76 LEU A N 1
ATOM 614 C CA . LEU A 1 76 ? -19.781 32.281 23.219 1 94.75 76 LEU A CA 1
ATOM 615 C C . LEU A 1 76 ? -19.562 33.156 24.438 1 94.75 76 LEU A C 1
ATOM 617 O O . LEU A 1 76 ? -18.438 33.594 24.703 1 94.75 76 LEU A O 1
ATOM 621 N N . ASN A 1 77 ? -20.578 33.375 25.188 1 92 77 ASN A N 1
ATOM 622 C CA . ASN A 1 77 ? -20.469 34.219 26.391 1 92 77 ASN A CA 1
ATOM 623 C C . ASN A 1 77 ? -19.578 33.562 27.438 1 92 77 ASN A C 1
ATOM 625 O O . ASN A 1 77 ? -18.859 34.25 28.172 1 92 77 ASN A O 1
ATOM 629 N N . ASP A 1 78 ? -19.641 32.312 27.484 1 90.75 78 ASP A N 1
ATOM 630 C CA . ASP A 1 78 ? -18.828 31.562 28.453 1 90.75 78 ASP A CA 1
ATOM 631 C C . ASP A 1 78 ? -17.344 31.719 28.172 1 90.75 78 ASP A C 1
ATOM 633 O O . ASP A 1 78 ? -16.531 31.766 29.094 1 90.75 78 ASP A O 1
ATOM 637 N N . LEU A 1 79 ? -17 31.75 26.953 1 92.19 79 LEU A N 1
ATOM 638 C CA . LEU A 1 79 ? -15.594 31.891 26.547 1 92.19 79 LEU A CA 1
ATOM 639 C C . LEU A 1 79 ? -15.039 33.25 27 1 92.19 79 LEU A C 1
ATOM 641 O O . LEU A 1 79 ? -13.852 33.344 27.328 1 92.19 79 LEU A O 1
ATOM 645 N N . TYR A 1 80 ? -15.898 34.219 27.016 1 87.19 80 TYR A N 1
ATOM 646 C CA . TYR A 1 80 ? -15.43 35.594 27.281 1 87.19 80 TYR A CA 1
ATOM 647 C C . TYR A 1 80 ? -15.656 35.969 28.734 1 87.19 80 TYR A C 1
ATOM 649 O O . TYR A 1 80 ? -15.289 37.062 29.172 1 87.19 80 TYR A O 1
ATOM 657 N N . SER A 1 81 ? -16.234 35.156 29.484 1 77.62 81 SER A N 1
ATOM 658 C CA . SER A 1 81 ? -16.469 35.469 30.891 1 77.62 81 SER A CA 1
ATOM 659 C C . SER A 1 81 ? -15.227 35.156 31.719 1 77.62 81 SER A C 1
ATOM 661 O O . SER A 1 81 ? -15.32 35 32.938 1 77.62 81 SER A O 1
ATOM 663 N N . LEU A 1 82 ? -14.055 35.5 31.188 1 62.31 82 LEU A N 1
ATOM 664 C CA . LEU A 1 82 ? -12.75 35.219 31.766 1 62.31 82 LEU A CA 1
ATOM 665 C C . LEU A 1 82 ? -12.602 35.875 33.156 1 62.31 82 LEU A C 1
ATOM 667 O O . LEU A 1 82 ? -12.383 37.062 33.25 1 62.31 82 LEU A O 1
ATOM 671 N N . LYS A 1 83 ? -13.164 35.562 34.25 1 61.47 83 LYS A N 1
ATOM 672 C CA . LYS A 1 83 ? -13.039 36.25 35.531 1 61.47 83 LYS A CA 1
ATOM 673 C C . LYS A 1 83 ? -11.641 36.094 36.094 1 61.47 83 LYS A C 1
ATOM 675 O O . LYS A 1 83 ? -11.078 37.031 36.688 1 61.47 83 LYS A O 1
ATOM 680 N N . ASN A 1 84 ? -10.961 34.875 36.156 1 63.19 84 ASN A N 1
ATOM 681 C CA . ASN A 1 84 ? -9.875 34.594 37.062 1 63.19 84 ASN A CA 1
ATOM 682 C C . ASN A 1 84 ? -8.578 34.281 36.344 1 63.19 84 ASN A C 1
ATOM 684 O O . ASN A 1 84 ? -7.809 33.406 36.781 1 63.19 84 ASN A O 1
ATOM 688 N N . ILE A 1 85 ? -8.32 34.969 35.094 1 75.19 85 ILE A N 1
ATOM 689 C CA . ILE A 1 85 ? -7.055 34.656 34.438 1 75.19 85 ILE A CA 1
ATOM 690 C C . ILE A 1 85 ? -6.047 35.781 34.688 1 75.19 85 ILE A C 1
ATOM 692 O O . ILE A 1 85 ? -6.387 36.969 34.562 1 75.19 85 ILE A O 1
ATOM 696 N N . SER A 1 86 ? -4.902 35.469 35.188 1 80.94 86 SER A N 1
ATOM 697 C CA . SER A 1 86 ? -3.842 36.438 35.406 1 80.94 86 SER A CA 1
ATOM 698 C C . SER A 1 86 ? -3.459 37.156 34.125 1 80.94 86 SER A C 1
ATOM 700 O O . SER A 1 86 ? -3.783 36.688 33.031 1 80.94 86 SER A O 1
ATOM 702 N N . GLU A 1 87 ? -2.855 38.281 34.219 1 81.69 87 GLU A N 1
ATOM 703 C CA . GLU A 1 87 ? -2.395 39.031 33.062 1 81.69 87 GLU A CA 1
ATOM 704 C C . GLU A 1 87 ? -1.426 38.219 32.219 1 81.69 87 GLU A C 1
ATOM 706 O O . GLU A 1 87 ? -1.474 38.25 30.984 1 81.69 87 GLU A O 1
ATOM 711 N N . GLU A 1 88 ? -0.628 37.531 32.906 1 82.31 88 GLU A N 1
ATOM 712 C CA . GLU A 1 88 ? 0.343 36.688 32.188 1 82.31 88 GLU A CA 1
ATOM 713 C C . GLU A 1 88 ? -0.346 35.562 31.422 1 82.31 88 GLU A C 1
ATOM 715 O O . GLU A 1 88 ? 0.03 35.25 30.297 1 82.31 88 GLU A O 1
ATOM 720 N N . ASP A 1 89 ? -1.343 35.094 31.984 1 85.5 89 ASP A N 1
ATOM 721 C CA . ASP A 1 89 ? -2.066 33.969 31.391 1 85.5 89 ASP A CA 1
ATOM 722 C C . ASP A 1 89 ? -2.953 34.438 30.25 1 85.5 89 ASP A C 1
ATOM 724 O O . ASP A 1 89 ? -3.328 33.656 29.375 1 85.5 89 ASP A O 1
ATOM 728 N N . SER A 1 90 ? -3.191 35.688 30.234 1 87.62 90 SER A N 1
ATOM 729 C CA . SER A 1 90 ? -4.09 36.219 29.219 1 87.62 90 SER A CA 1
ATOM 730 C C . SER A 1 90 ? -3.361 36.438 27.906 1 87.62 90 SER A C 1
ATOM 732 O O . SER A 1 90 ? -3.994 36.656 26.859 1 87.62 90 SER A O 1
ATOM 734 N N . LYS A 1 91 ? -2.125 36.312 27.906 1 90.5 91 LYS A N 1
ATOM 735 C CA . LYS A 1 91 ? -1.328 36.531 26.703 1 90.5 91 LYS A CA 1
ATOM 736 C C . LYS A 1 91 ? -1.593 35.469 25.656 1 90.5 91 LYS A C 1
ATOM 738 O O . LYS A 1 91 ? -1.273 35.625 24.469 1 90.5 91 LYS A O 1
ATOM 743 N N . VAL A 1 92 ? -2.217 34.375 26.094 1 94 92 VAL A N 1
ATOM 744 C CA . VAL A 1 92 ? -2.463 33.281 25.188 1 94 92 VAL A CA 1
ATOM 745 C C . VAL A 1 92 ? -3.758 33.5 24.422 1 94 92 VAL A C 1
ATOM 747 O O . VAL A 1 92 ? -3.988 32.875 23.375 1 94 92 VAL A O 1
ATOM 750 N N . VAL A 1 93 ? -4.578 34.469 24.812 1 95.06 93 VAL A N 1
ATOM 751 C CA . VAL A 1 93 ? -5.883 34.688 24.203 1 95.06 93 VAL A CA 1
ATOM 752 C C . VAL A 1 93 ? -6.035 36.156 23.797 1 95.06 93 VAL A C 1
ATOM 754 O O . VAL A 1 93 ? -7.121 36.719 23.906 1 95.06 93 VAL A O 1
ATOM 757 N N . LEU A 1 94 ? -5.047 36.781 23.312 1 93.31 94 LEU A N 1
ATOM 758 C CA . LEU A 1 94 ? -5.008 38.219 23.031 1 93.31 94 LEU A CA 1
ATOM 759 C C . LEU A 1 94 ? -6 38.594 21.953 1 93.31 94 LEU A C 1
ATOM 761 O O . LEU A 1 94 ? -6.582 39.688 21.969 1 93.31 94 LEU A O 1
ATOM 765 N N . VAL A 1 95 ? -6.254 37.75 21.016 1 95.31 95 VAL A N 1
ATOM 766 C CA . VAL A 1 95 ? -7.055 38.094 19.859 1 95.31 95 VAL A CA 1
ATOM 767 C C . VAL A 1 95 ? -8.531 37.875 20.156 1 95.31 95 VAL A C 1
ATOM 769 O O . VAL A 1 95 ? -9.406 38.344 19.422 1 95.31 95 VAL A O 1
ATOM 772 N N . TRP A 1 96 ? -8.891 37.219 21.25 1 94.62 96 TRP A N 1
ATOM 773 C CA . TRP A 1 96 ? -10.258 36.812 21.547 1 94.62 96 TRP A CA 1
ATOM 774 C C . TRP A 1 96 ? -11.203 38 21.531 1 94.62 96 TRP A C 1
ATOM 776 O O . TRP A 1 96 ? -12.281 37.938 20.938 1 94.62 96 TRP A O 1
ATOM 786 N N . ALA A 1 97 ? -10.758 39.031 22.125 1 91.56 97 ALA A N 1
ATOM 787 C CA . ALA A 1 97 ? -11.625 40.188 22.297 1 91.56 97 ALA A CA 1
ATOM 788 C C . ALA A 1 97 ? -12.062 40.75 20.938 1 91.56 97 ALA A C 1
ATOM 790 O O . ALA A 1 97 ? -13.188 41.219 20.781 1 91.56 97 ALA A O 1
ATOM 791 N N . GLN A 1 98 ? -11.195 40.688 20.016 1 93.94 98 GLN A N 1
ATOM 792 C CA . GLN A 1 98 ? -11.461 41.281 18.703 1 93.94 98 GLN A CA 1
ATOM 793 C C . GLN A 1 98 ? -12.195 40.281 17.797 1 93.94 98 GLN A C 1
ATOM 795 O O . GLN A 1 98 ? -12.586 40.625 16.688 1 93.94 98 GLN A O 1
ATOM 800 N N . MET A 1 99 ? -12.43 39.094 18.219 1 95.5 99 MET A N 1
ATOM 801 C CA . MET A 1 99 ? -13.016 38.062 17.375 1 95.5 99 MET A CA 1
ATOM 802 C C . MET A 1 99 ? -14.477 37.812 17.734 1 95.5 99 MET A C 1
ATOM 804 O O . MET A 1 99 ? -15.18 37.094 17.047 1 95.5 99 MET A O 1
ATOM 808 N N . ARG A 1 100 ? -14.984 38.406 18.734 1 93 100 ARG A N 1
ATOM 809 C CA . ARG A 1 100 ? -16.312 38.125 19.25 1 93 100 ARG A CA 1
ATOM 810 C C . ARG A 1 100 ? -17.375 38.344 18.172 1 93 100 ARG A C 1
ATOM 812 O O . ARG A 1 100 ? -18.234 37.5 17.953 1 93 100 ARG A O 1
ATOM 819 N N . SER A 1 101 ? -17.328 39.5 17.531 1 92.31 101 SER A N 1
ATOM 820 C CA . SER A 1 101 ? -18.312 39.812 16.516 1 92.31 101 SER A CA 1
ATOM 821 C C . SER A 1 101 ? -18.203 38.875 15.328 1 92.31 101 SER A C 1
ATOM 823 O O . SER A 1 101 ? -19.219 38.531 14.695 1 92.31 101 SER A O 1
ATOM 825 N N . LEU A 1 102 ? -17.031 38.5 15.008 1 94.38 102 LEU A N 1
ATOM 826 C CA . LEU A 1 102 ? -16.766 37.562 13.906 1 94.38 102 LEU A CA 1
ATOM 827 C C . LEU A 1 102 ? -17.438 36.219 14.18 1 94.38 102 LEU A C 1
ATOM 829 O O . LEU A 1 102 ? -17.953 35.562 13.258 1 94.38 102 LEU A O 1
ATOM 833 N N . LEU A 1 103 ? -17.453 35.781 15.438 1 95.88 103 LEU A N 1
ATOM 834 C CA . LEU A 1 103 ? -17.922 34.469 15.836 1 95.88 103 LEU A CA 1
ATOM 835 C C . LEU A 1 103 ? -19.438 34.469 16 1 95.88 103 LEU A C 1
ATOM 837 O O . LEU A 1 103 ? -20.062 33.406 16.078 1 95.88 103 LEU A O 1
ATOM 841 N N . SER A 1 104 ? -20.047 35.625 15.961 1 94.69 104 SER A N 1
ATOM 842 C CA . SER A 1 104 ? -21.484 35.719 16.156 1 94.69 104 SER A CA 1
ATOM 843 C C . SER A 1 104 ? -22.203 36.094 14.859 1 94.69 104 SER A C 1
ATOM 845 O O . SER A 1 104 ? -23.344 36.562 14.883 1 94.69 104 SER A O 1
ATOM 847 N N . ARG A 1 105 ? -21.547 35.906 13.812 1 94.69 105 ARG A N 1
ATOM 848 C CA . ARG A 1 105 ? -22.125 36.25 12.523 1 94.69 105 ARG A CA 1
ATOM 849 C C . ARG A 1 105 ? -23.156 35.219 12.078 1 94.69 105 ARG A C 1
ATOM 851 O O . ARG A 1 105 ? -22.984 34.031 12.281 1 94.69 105 ARG A O 1
ATOM 858 N N . SER A 1 106 ? -24.188 35.656 11.336 1 93.44 106 SER A N 1
ATOM 859 C CA . SER A 1 106 ? -25.25 34.812 10.836 1 93.44 106 SER A CA 1
ATOM 860 C C . SER A 1 106 ? -24.766 33.969 9.648 1 93.44 106 SER A C 1
ATOM 862 O O . SER A 1 106 ? -25.312 32.906 9.375 1 93.44 106 SER A O 1
ATOM 864 N N . ASP A 1 107 ? -23.812 34.469 8.945 1 92.69 107 ASP A N 1
ATOM 865 C CA . ASP A 1 107 ? -23.312 33.781 7.773 1 92.69 107 ASP A CA 1
ATOM 866 C C . ASP A 1 107 ? -22.062 32.969 8.117 1 92.69 107 ASP A C 1
ATOM 868 O O . ASP A 1 107 ? -21.172 32.812 7.289 1 92.69 107 ASP A O 1
ATOM 872 N N . SER A 1 108 ? -22.031 32.5 9.352 1 92.38 108 SER A N 1
ATOM 873 C CA . SER A 1 108 ? -20.859 31.766 9.836 1 92.38 108 SER A CA 1
ATOM 874 C C . SER A 1 108 ? -20.641 30.484 9.055 1 92.38 108 SER A C 1
ATOM 876 O O . SER A 1 108 ? -21.578 29.938 8.453 1 92.38 108 SER A O 1
ATOM 878 N N . LEU A 1 109 ? -19.375 30.062 8.977 1 91.25 109 LEU A N 1
ATOM 879 C CA . LEU A 1 109 ? -18.984 28.828 8.312 1 91.25 109 LEU A CA 1
ATOM 880 C C . LEU A 1 109 ? -19.609 27.609 9.008 1 91.25 109 LEU A C 1
ATOM 882 O O . LEU A 1 109 ? -20 27.703 10.172 1 91.25 109 LEU A O 1
ATOM 886 N N . SER A 1 110 ? -19.547 26.531 8.18 1 86.81 110 SER A N 1
ATOM 887 C CA . SER A 1 110 ? -20.016 25.281 8.75 1 86.81 110 SER A CA 1
ATOM 888 C C . SER A 1 110 ? -19.188 24.891 9.977 1 86.81 110 SER A C 1
ATOM 890 O O . SER A 1 110 ? -17.984 25.125 10.023 1 86.81 110 SER A O 1
ATOM 892 N N . GLU A 1 111 ? -19.719 24.5 11.07 1 88.38 111 GLU A N 1
ATOM 893 C CA . GLU A 1 111 ? -19.078 23.969 12.266 1 88.38 111 GLU A CA 1
ATOM 894 C C . GLU A 1 111 ? -18.766 25.062 13.266 1 88.38 111 GLU A C 1
ATOM 896 O O . GLU A 1 111 ? -18.234 24.797 14.344 1 88.38 111 GLU A O 1
ATOM 901 N N . THR A 1 112 ? -19.047 26.328 12.891 1 93.56 112 THR A N 1
ATOM 902 C CA . THR A 1 112 ? -18.688 27.438 13.758 1 93.56 112 THR A CA 1
ATOM 903 C C . THR A 1 112 ? -19.406 27.344 15.094 1 93.56 112 THR A C 1
ATOM 905 O O . THR A 1 112 ? -18.781 27.359 16.156 1 93.56 112 THR A O 1
ATOM 908 N N . ALA A 1 113 ? -20.719 27.172 15.016 1 93.81 113 ALA A N 1
ATOM 909 C CA . ALA A 1 113 ? -21.516 27.125 16.234 1 93.81 113 ALA A CA 1
ATOM 910 C C . ALA A 1 113 ? -21.078 25.969 17.125 1 93.81 113 ALA A C 1
ATOM 912 O O . ALA A 1 113 ? -20.906 26.141 18.344 1 93.81 113 ALA A O 1
ATOM 913 N N . GLN A 1 114 ? -20.922 24.875 16.531 1 92.31 114 GLN A N 1
ATOM 914 C CA . GLN A 1 114 ? -20.5 23.688 17.281 1 92.31 114 GLN A CA 1
ATOM 915 C C . GLN A 1 114 ? -19.094 23.875 17.844 1 92.31 114 GLN A C 1
ATOM 917 O O . GLN A 1 114 ? -18.828 23.516 19 1 92.31 114 GLN A O 1
ATOM 922 N N . GLY A 1 115 ? -18.219 24.391 17.016 1 94.69 115 GLY A N 1
ATOM 923 C CA . GLY A 1 115 ? -16.859 24.641 17.453 1 94.69 115 GLY A CA 1
ATOM 924 C C . GLY A 1 115 ? -16.781 25.562 18.656 1 94.69 115 GLY A C 1
ATOM 925 O O . GLY A 1 115 ? -15.984 25.328 19.578 1 94.69 115 GLY A O 1
ATOM 926 N N . ILE A 1 116 ? -17.641 26.547 18.672 1 96.31 116 ILE A N 1
ATOM 927 C CA . ILE A 1 116 ? -17.672 27.516 19.766 1 96.31 116 ILE A CA 1
ATOM 928 C C . ILE A 1 116 ? -18.219 26.859 21.016 1 96.31 116 ILE A C 1
ATOM 930 O O . ILE A 1 116 ? -17.656 27.016 22.109 1 96.31 116 ILE A O 1
ATOM 934 N N . LYS A 1 117 ? -19.266 26.141 20.859 1 94.75 117 LYS A N 1
ATOM 935 C CA . LYS A 1 117 ? -19.875 25.469 22 1 94.75 117 LYS A CA 1
ATOM 936 C C . LYS A 1 117 ? -18.906 24.484 22.656 1 94.75 117 LYS A C 1
ATOM 938 O O . LYS A 1 117 ? -18.75 24.5 23.891 1 94.75 117 LYS A O 1
ATOM 943 N N . GLU A 1 118 ? -18.328 23.75 21.891 1 94.44 118 GLU A N 1
ATOM 944 C CA . GLU A 1 118 ? -17.375 22.75 22.406 1 94.44 118 GLU A CA 1
ATOM 945 C C . GLU A 1 118 ? -16.156 23.422 23.016 1 94.44 118 GLU A C 1
ATOM 947 O O . GLU A 1 118 ? -15.609 22.938 24.016 1 94.44 118 GLU A O 1
ATOM 952 N N . ALA A 1 119 ? -15.734 24.484 22.406 1 96.44 119 ALA A N 1
ATOM 953 C CA . ALA A 1 119 ? -14.594 25.219 22.922 1 96.44 119 ALA A CA 1
ATOM 954 C C . ALA A 1 119 ? -14.898 25.797 24.312 1 96.44 119 ALA A C 1
ATOM 956 O O . ALA A 1 119 ? -14.016 25.875 25.156 1 96.44 119 ALA A O 1
ATOM 957 N N . SER A 1 120 ? -16.109 26.219 24.469 1 95.62 120 SER A N 1
ATOM 958 C CA . SER A 1 120 ? -16.5 26.766 25.766 1 95.62 120 SER A CA 1
ATOM 959 C C . SER A 1 120 ? -16.375 25.719 26.859 1 95.62 120 SER A C 1
ATOM 961 O O . SER A 1 120 ? -15.891 26.016 27.953 1 95.62 120 SER A O 1
ATOM 963 N N . VAL A 1 121 ? -16.75 24.531 26.562 1 94.69 121 VAL A N 1
ATOM 964 C CA . VAL A 1 121 ? -16.641 23.438 27.516 1 94.69 121 VAL A CA 1
ATOM 965 C C . VAL A 1 121 ? -15.18 23.078 27.75 1 94.69 121 VAL A C 1
ATOM 967 O O . VAL A 1 121 ? -14.75 22.906 28.891 1 94.69 121 VAL A O 1
ATOM 970 N N . ALA A 1 122 ? -14.445 22.984 26.656 1 94.88 122 ALA A N 1
ATOM 971 C CA . ALA A 1 122 ? -13.023 22.641 26.75 1 94.88 122 ALA A CA 1
ATOM 972 C C . ALA A 1 122 ? -12.258 23.688 27.562 1 94.88 122 ALA A C 1
ATOM 974 O O . ALA A 1 122 ? -11.375 23.344 28.344 1 94.88 122 ALA A O 1
ATOM 975 N N . TRP A 1 123 ? -12.602 24.938 27.344 1 93.94 123 TRP A N 1
ATOM 976 C CA . TRP A 1 123 ? -11.938 26.031 28.031 1 93.94 123 TRP A CA 1
ATOM 977 C C . TRP A 1 123 ? -12.219 25.984 29.531 1 93.94 123 TRP A C 1
ATOM 979 O O . TRP A 1 123 ? -11.305 26.141 30.344 1 93.94 123 TRP A O 1
ATOM 989 N N . LYS A 1 124 ? -13.43 25.766 29.844 1 92 124 LYS A N 1
ATOM 990 C CA . LYS A 1 124 ? -13.812 25.641 31.25 1 92 124 LYS A CA 1
ATOM 991 C C . LYS A 1 124 ? -13.07 24.484 31.922 1 92 124 LYS A C 1
ATOM 993 O O . LYS A 1 124 ? -12.586 24.625 33.062 1 92 124 LYS A O 1
ATOM 998 N N . ASP A 1 125 ? -13.078 23.438 31.25 1 92.75 125 ASP A N 1
ATOM 999 C CA . ASP A 1 125 ? -12.391 22.25 31.75 1 92.75 125 ASP A CA 1
ATOM 1000 C C . ASP A 1 125 ? -10.898 22.516 31.938 1 92.75 125 ASP A C 1
ATOM 1002 O O . ASP A 1 125 ? -10.297 22.078 32.906 1 92.75 125 ASP A O 1
ATOM 1006 N N . LEU A 1 126 ? -10.297 23.156 30.969 1 92.88 126 LEU A N 1
ATOM 1007 C CA . LEU A 1 126 ? -8.875 23.484 31.031 1 92.88 126 LEU A CA 1
ATOM 1008 C C . LEU A 1 126 ? -8.586 24.391 32.219 1 92.88 126 LEU A C 1
ATOM 1010 O O . LEU A 1 126 ? -7.621 24.172 32.969 1 92.88 126 LEU A O 1
ATOM 1014 N N . LEU A 1 127 ? -9.367 25.406 32.438 1 90.62 127 LEU A N 1
ATOM 1015 C CA . LEU A 1 127 ? -9.172 26.344 33.531 1 90.62 127 LEU A CA 1
ATOM 1016 C C . LEU A 1 127 ? -9.281 25.625 34.875 1 90.62 127 LEU A C 1
ATOM 1018 O O . LEU A 1 127 ? -8.531 25.922 35.812 1 90.62 127 LEU A O 1
ATOM 1022 N N . ALA A 1 128 ? -10.227 24.734 34.906 1 89.56 128 ALA A N 1
ATOM 1023 C CA . ALA A 1 128 ? -10.367 23.938 36.125 1 89.56 128 ALA A CA 1
ATOM 1024 C C . ALA A 1 128 ? -9.117 23.094 36.375 1 89.56 128 ALA A C 1
ATOM 1026 O O . ALA A 1 128 ? -8.672 22.969 37.531 1 89.56 128 ALA A O 1
ATOM 1027 N N . ALA A 1 129 ? -8.625 22.547 35.344 1 89.38 129 ALA A N 1
ATOM 1028 C CA . ALA A 1 129 ? -7.43 21.719 35.469 1 89.38 129 ALA A CA 1
ATOM 1029 C C . ALA A 1 129 ? -6.23 22.562 35.938 1 89.38 129 ALA A C 1
ATOM 1031 O O . ALA A 1 129 ? -5.402 22.094 36.719 1 89.38 129 ALA A O 1
ATOM 1032 N N . ILE A 1 130 ? -6.082 23.734 35.406 1 87.81 130 ILE A N 1
ATOM 1033 C CA . ILE A 1 130 ? -4.988 24.641 35.781 1 87.81 130 ILE A CA 1
ATOM 1034 C C . ILE A 1 130 ? -5.094 25.031 37.25 1 87.81 130 ILE A C 1
ATOM 1036 O O . ILE A 1 130 ? -4.09 25.062 37.969 1 87.81 130 ILE A O 1
ATOM 1040 N N . GLU A 1 131 ? -6.25 25.312 37.656 1 86.62 131 GLU A N 1
ATOM 1041 C CA . GLU A 1 131 ? -6.473 25.688 39.062 1 86.62 131 GLU A CA 1
ATOM 1042 C C . GLU A 1 131 ? -6.137 24.531 40 1 86.62 131 GLU A C 1
ATOM 1044 O O . GLU A 1 131 ? -5.559 24.734 41.062 1 86.62 131 GLU A O 1
ATOM 1049 N N . ASP A 1 132 ? -6.559 23.406 39.562 1 87 132 ASP A N 1
ATOM 1050 C CA . ASP A 1 132 ? -6.262 22.219 40.375 1 87 132 ASP A CA 1
ATOM 1051 C C . ASP A 1 132 ? -4.754 21.984 40.469 1 87 132 ASP A C 1
ATOM 1053 O O . ASP A 1 132 ? -4.258 21.562 41.531 1 87 132 ASP A O 1
ATOM 1057 N N . GLU A 1 133 ? -4.102 22.172 39.438 1 83.44 133 GLU A N 1
ATOM 1058 C CA . GLU A 1 133 ? -2.652 22 39.438 1 83.44 133 GLU A CA 1
ATOM 1059 C C . GLU A 1 133 ? -1.982 23.062 40.312 1 83.44 133 GLU A C 1
ATOM 1061 O O . GLU A 1 133 ? -1.025 22.75 41.031 1 83.44 133 GLU A O 1
ATOM 1066 N N . LYS A 1 134 ? -2.385 24.266 40.25 1 82 134 LYS A N 1
ATOM 1067 C CA . LYS A 1 134 ? -1.851 25.328 41.094 1 82 134 LYS A CA 1
ATOM 1068 C C . LYS A 1 134 ? -2.1 25.031 42.594 1 82 134 LYS A C 1
ATOM 1070 O O . LYS A 1 134 ? -1.22 25.234 43.406 1 82 134 LYS A O 1
ATOM 1075 N N . ALA A 1 135 ? -3.236 24.516 42.844 1 78.75 135 ALA A N 1
ATOM 1076 C CA . ALA A 1 135 ? -3.602 24.172 44.219 1 78.75 135 ALA A CA 1
ATOM 1077 C C . ALA A 1 135 ? -2.768 23.016 44.719 1 78.75 135 ALA A C 1
ATOM 1079 O O . ALA A 1 135 ? -2.361 23 45.875 1 78.75 135 ALA A O 1
ATOM 1080 N N . SER A 1 136 ? -2.586 22.094 43.906 1 77.69 136 SER A N 1
ATOM 1081 C CA . SER A 1 136 ? -1.798 20.938 44.281 1 77.69 136 SER A CA 1
ATOM 1082 C C . SER A 1 136 ? -0.342 21.312 44.531 1 77.69 136 SER A C 1
ATOM 1084 O O . SER A 1 136 ? 0.304 20.766 45.438 1 77.69 136 SER A O 1
ATOM 1086 N N . ARG A 1 137 ? 0.2 22.141 43.688 1 70.31 137 ARG A N 1
ATOM 1087 C CA . ARG A 1 137 ? 1.567 22.609 43.906 1 70.31 137 ARG A CA 1
ATOM 1088 C C . ARG A 1 137 ? 1.697 23.344 45.219 1 70.31 137 ARG A C 1
ATOM 1090 O O . ARG A 1 137 ? 2.705 23.203 45.938 1 70.31 137 ARG A O 1
ATOM 1097 N N . ILE A 1 138 ? 0.727 24.031 45.531 1 61.56 138 ILE A N 1
ATOM 1098 C CA . ILE A 1 138 ? 0.719 24.766 46.812 1 61.56 138 ILE A CA 1
ATOM 1099 C C . ILE A 1 138 ? 0.613 23.781 47.969 1 61.56 138 ILE A C 1
ATOM 1101 O O . ILE A 1 138 ? 1.278 23.938 49 1 61.56 138 ILE A O 1
ATOM 1105 N N . ARG A 1 139 ? -0.161 22.719 47.688 1 59.59 139 ARG A N 1
ATOM 1106 C CA . ARG A 1 139 ? -0.315 21.703 48.719 1 59.59 139 ARG A CA 1
ATOM 1107 C C . ARG A 1 139 ? 0.93 20.828 48.812 1 59.59 139 ARG A C 1
ATOM 1109 O O . ARG A 1 139 ? 1.343 20.438 49.906 1 59.59 139 ARG A O 1
ATOM 1116 N N . ASN A 1 140 ? 1.399 20.375 47.594 1 55.41 140 ASN A N 1
ATOM 1117 C CA . ASN A 1 140 ? 2.529 19.453 47.594 1 55.41 140 ASN A CA 1
ATOM 1118 C C . ASN A 1 140 ? 3.854 20.188 47.781 1 55.41 140 ASN A C 1
ATOM 1120 O O . ASN A 1 140 ? 4.922 19.594 47.625 1 55.41 140 ASN A O 1
ATOM 1124 N N . SER A 1 141 ? 4.109 21.547 47.75 1 48.19 141 SER A N 1
ATOM 1125 C CA . SER A 1 141 ? 5.406 22.016 48.219 1 48.19 141 SER A CA 1
ATOM 1126 C C . SER A 1 141 ? 5.828 21.266 49.5 1 48.19 141 SER A C 1
ATOM 1128 O O . SER A 1 141 ? 6.984 21.344 49.906 1 48.19 141 SER A O 1
ATOM 1130 N N . ASN A 1 142 ? 4.992 20.781 50.438 1 39.03 142 ASN A N 1
ATOM 1131 C CA . ASN A 1 142 ? 5.477 19.938 51.531 1 39.03 142 ASN A CA 1
ATOM 1132 C C . ASN A 1 142 ? 5.621 18.484 51.094 1 39.03 142 ASN A C 1
ATOM 1134 O O . ASN A 1 142 ? 6.324 17.703 51.75 1 39.03 142 ASN A O 1
ATOM 1138 N N . ILE A 1 143 ? 4.645 17.703 50.688 1 36.72 143 ILE A N 1
ATOM 1139 C CA . ILE A 1 143 ? 4.789 16.266 50.438 1 36.72 143 ILE A CA 1
ATOM 1140 C C . ILE A 1 143 ? 5.238 16.016 49 1 36.72 143 ILE A C 1
ATOM 1142 O O . ILE A 1 143 ? 4.602 16.484 48.062 1 36.72 143 ILE A O 1
ATOM 1146 N N . GLN A 1 144 ? 6.469 15.586 48.75 1 37.56 144 GLN A N 1
ATOM 1147 C CA . GLN A 1 144 ? 7.141 15.109 47.531 1 37.56 144 GLN A CA 1
ATOM 1148 C C . GLN A 1 144 ? 6.27 14.117 46.781 1 37.56 144 GLN A C 1
ATOM 1150 O O . GLN A 1 144 ? 6.777 13.148 46.219 1 37.56 144 GLN A O 1
ATOM 1155 N N . GLY A 1 145 ? 5.012 13.789 47.188 1 34.09 145 GLY A N 1
ATOM 1156 C CA . GLY A 1 145 ? 4.516 12.531 46.656 1 34.09 145 GLY A CA 1
ATOM 1157 C C . GLY A 1 145 ? 4.441 12.508 45.125 1 34.09 145 GLY A C 1
ATOM 1158 O O . GLY A 1 145 ? 4.211 13.539 44.5 1 34.09 145 GLY A O 1
ATOM 1159 N N . ASN A 1 146 ? 5.082 11.469 44.469 1 36.03 146 ASN A N 1
ATOM 1160 C CA . ASN A 1 146 ? 5.367 10.812 43.219 1 36.03 146 ASN A CA 1
ATOM 1161 C C . ASN A 1 146 ? 4.117 10.68 42.344 1 36.03 146 ASN A C 1
ATOM 1163 O O . ASN A 1 146 ? 4.168 10.125 41.25 1 36.03 146 ASN A O 1
ATOM 1167 N N . ASP A 1 147 ? 2.865 10.555 42.969 1 37.69 147 ASP A N 1
ATOM 1168 C CA . ASP A 1 147 ? 1.966 9.641 42.281 1 37.69 147 ASP A CA 1
ATOM 1169 C C . ASP A 1 147 ? 1.472 10.242 40.969 1 37.69 147 ASP A C 1
ATOM 1171 O O . ASP A 1 147 ? 0.668 9.633 40.25 1 37.69 147 ASP A O 1
ATOM 1175 N N . GLU A 1 148 ? 0.918 11.531 41 1 41.19 148 GLU A N 1
ATOM 1176 C CA . GLU A 1 148 ? 0.01 11.672 39.875 1 41.19 148 GLU A CA 1
ATOM 1177 C C . GLU A 1 148 ? 0.739 11.438 38.531 1 41.19 148 GLU A C 1
ATOM 1179 O O . GLU A 1 148 ? 1.684 12.156 38.219 1 41.19 148 GLU A O 1
ATOM 1184 N N . LYS A 1 149 ? 0.74 10.305 38.031 1 42.94 149 LYS A N 1
ATOM 1185 C CA . LYS A 1 149 ? 1.102 9.805 36.719 1 42.94 149 LYS A CA 1
ATOM 1186 C C . LYS A 1 149 ? 0.786 10.836 35.625 1 42.94 149 LYS A C 1
ATOM 1188 O O . LYS A 1 149 ? -0.381 11.07 35.312 1 42.94 149 LYS A O 1
ATOM 1193 N N . ASP A 1 150 ? 1.223 11.961 35.594 1 50.22 150 ASP A N 1
ATOM 1194 C CA . ASP A 1 150 ? 1.246 12.859 34.438 1 50.22 150 ASP A CA 1
ATOM 1195 C C . ASP A 1 150 ? 1.258 12.078 33.125 1 50.22 150 ASP A C 1
ATOM 1197 O O . ASP A 1 150 ? 2.221 11.359 32.812 1 50.22 150 ASP A O 1
ATOM 1201 N N . LYS A 1 151 ? 0.12 11.703 32.688 1 61.38 151 LYS A N 1
ATOM 1202 C CA . LYS A 1 151 ? -0.048 10.93 31.469 1 61.38 151 LYS A CA 1
ATOM 1203 C C . LYS A 1 151 ? 0.667 11.594 30.297 1 61.38 151 LYS A C 1
ATOM 1205 O O . LYS A 1 151 ? 0.278 12.68 29.859 1 61.38 151 LYS A O 1
ATOM 1210 N N . ASN A 1 152 ? 1.894 11.266 29.953 1 78.69 152 ASN A N 1
ATOM 1211 C CA . ASN A 1 152 ? 2.715 11.672 28.828 1 78.69 152 ASN A CA 1
ATOM 1212 C C . ASN A 1 152 ? 2.18 11.102 27.516 1 78.69 152 ASN A C 1
ATOM 1214 O O . ASN A 1 152 ? 1.383 10.164 27.516 1 78.69 152 ASN A O 1
ATOM 1218 N N . CYS A 1 153 ? 2.264 12.016 26.5 1 90.44 153 CYS A N 1
ATOM 1219 C CA . CYS A 1 153 ? 1.929 11.594 25.156 1 90.44 153 CYS A CA 1
ATOM 1220 C C . CYS A 1 153 ? 3.064 10.781 24.531 1 90.44 153 CYS A C 1
ATOM 1222 O O . CYS A 1 153 ? 3.92 11.328 23.844 1 90.44 153 CYS A O 1
ATOM 1224 N N . PRO A 1 154 ? 2.998 9.406 24.828 1 89.38 154 PRO A N 1
ATOM 1225 C CA . PRO A 1 154 ? 4.105 8.586 24.328 1 89.38 154 PRO A CA 1
ATOM 1226 C C . PRO A 1 154 ? 4.062 8.398 22.812 1 89.38 154 PRO A C 1
ATOM 1228 O O . PRO A 1 154 ? 2.99 8.477 22.203 1 89.38 154 PRO A O 1
ATOM 1231 N N . PHE A 1 155 ? 5.242 8.109 22.328 1 90.56 155 PHE A N 1
ATOM 1232 C CA . PHE A 1 155 ? 5.367 7.895 20.891 1 90.56 155 PHE A CA 1
ATOM 1233 C C . PHE A 1 155 ? 4.629 6.629 20.453 1 90.56 155 PHE A C 1
ATOM 1235 O O . PHE A 1 155 ? 4.145 6.535 19.328 1 90.56 155 PHE A O 1
ATOM 1242 N N . SER A 1 156 ? 4.621 5.688 21.328 1 93.06 156 SER A N 1
ATOM 1243 C CA . SER A 1 156 ? 3.986 4.41 21.031 1 93.06 156 SER A CA 1
ATOM 1244 C C . SER A 1 156 ? 3.223 3.871 22.234 1 93.06 156 SER A C 1
ATOM 1246 O O . SER A 1 156 ? 3.553 4.188 23.375 1 93.06 156 SER A O 1
ATOM 1248 N N . VAL A 1 157 ? 2.094 3.178 21.922 1 93.5 157 VAL A N 1
ATOM 1249 C CA . VAL A 1 157 ? 1.283 2.533 22.938 1 93.5 157 VAL A CA 1
ATOM 1250 C C . VAL A 1 157 ? 1.001 1.085 22.547 1 93.5 157 VAL A C 1
ATOM 1252 O O . VAL A 1 157 ? 0.788 0.787 21.375 1 93.5 157 VAL A O 1
ATOM 1255 N N . GLY A 1 158 ? 1.131 0.136 23.5 1 91.25 158 GLY A N 1
ATOM 1256 C CA . GLY A 1 158 ? 0.826 -1.268 23.266 1 91.25 158 GLY A CA 1
ATOM 1257 C C . GLY A 1 158 ? -0.543 -1.672 23.781 1 91.25 158 GLY A C 1
ATOM 1258 O O . GLY A 1 158 ? -1.275 -0.846 24.328 1 91.25 158 GLY A O 1
ATOM 1259 N N . MET A 1 159 ? -0.804 -2.963 23.469 1 89.62 159 MET A N 1
ATOM 1260 C CA . MET A 1 159 ? -2.111 -3.506 23.828 1 89.62 159 MET A CA 1
ATOM 1261 C C . MET A 1 159 ? -2.328 -3.445 25.344 1 89.62 159 MET A C 1
ATOM 1263 O O . MET A 1 159 ? -1.417 -3.738 26.109 1 89.62 159 MET A O 1
ATOM 1267 N N . LEU A 1 160 ? -3.562 -2.961 25.625 1 79.88 160 LEU A N 1
ATOM 1268 C CA . LEU A 1 160 ? -3.926 -2.902 27.047 1 79.88 160 LEU A CA 1
ATOM 1269 C C . LEU A 1 160 ? -4.133 -4.305 27.609 1 79.88 160 LEU A C 1
ATOM 1271 O O . LEU A 1 160 ? -4.527 -5.219 26.891 1 79.88 160 LEU A O 1
ATOM 1275 N N . ASN A 1 161 ? -3.58 -4.535 28.688 1 67.44 161 ASN A N 1
ATOM 1276 C CA . ASN A 1 161 ? -3.783 -5.824 29.328 1 67.44 161 ASN A CA 1
ATOM 1277 C C . ASN A 1 161 ? -5.266 -6.145 29.5 1 67.44 161 ASN A C 1
ATOM 1279 O O . ASN A 1 161 ? -6.082 -5.238 29.688 1 67.44 161 ASN A O 1
ATOM 1283 N N . SER A 1 162 ? -5.68 -7.258 28.859 1 56.91 162 SER A N 1
ATOM 1284 C CA . SER A 1 162 ? -7.031 -7.797 28.781 1 56.91 162 SER A CA 1
ATOM 1285 C C . SER A 1 162 ? -7.852 -7.414 30.016 1 56.91 162 SER A C 1
ATOM 1287 O O . SER A 1 162 ? -9.047 -7.145 29.906 1 56.91 162 SER A O 1
ATOM 1289 N N . THR A 1 163 ? -7.262 -7.547 31.172 1 48.59 163 THR A N 1
ATOM 1290 C CA . THR A 1 163 ? -8.086 -7.332 32.344 1 48.59 163 THR A CA 1
ATOM 1291 C C . THR A 1 163 ? -8.625 -5.906 32.375 1 48.59 163 THR A C 1
ATOM 1293 O O . THR A 1 163 ? -9.656 -5.641 33.031 1 48.59 163 THR A O 1
ATOM 1296 N N . MET A 1 164 ? -7.965 -5.113 31.797 1 48.09 164 MET A N 1
ATOM 1297 C CA . MET A 1 164 ? -8.312 -3.707 31.984 1 48.09 164 MET A CA 1
ATOM 1298 C C . MET A 1 164 ? -9.156 -3.197 30.828 1 48.09 164 MET A C 1
ATOM 1300 O O . MET A 1 164 ? -9.594 -2.045 30.828 1 48.09 164 MET A O 1
ATOM 1304 N N . SER A 1 165 ? -9.305 -4.012 29.719 1 55.72 165 SER A N 1
ATOM 1305 C CA . SER A 1 165 ? -10.039 -3.496 28.562 1 55.72 165 SER A CA 1
ATOM 1306 C C . SER A 1 165 ? -11.523 -3.336 28.875 1 55.72 165 SER A C 1
ATOM 1308 O O . SER A 1 165 ? -12.258 -4.324 28.938 1 55.72 165 SER A O 1
ATOM 1310 N N . ILE A 1 166 ? -11.867 -2.367 29.609 1 53.78 166 ILE A N 1
ATOM 1311 C CA . ILE A 1 166 ? -13.266 -1.979 29.766 1 53.78 166 ILE A CA 1
ATOM 1312 C C . ILE A 1 166 ? -13.898 -1.751 28.406 1 53.78 166 ILE A C 1
ATOM 1314 O O . ILE A 1 166 ? -13.391 -0.958 27.594 1 53.78 166 ILE A O 1
ATOM 1318 N N . TYR A 1 167 ? -14.953 -2.549 28.031 1 65.25 167 TYR A N 1
ATOM 1319 C CA . TYR A 1 167 ? -15.945 -2.389 26.969 1 65.25 167 TYR A CA 1
ATOM 1320 C C . TYR A 1 167 ? -15.32 -2.604 25.594 1 65.25 167 TYR A C 1
ATOM 1322 O O . TYR A 1 167 ? -15.656 -1.906 24.641 1 65.25 167 TYR A O 1
ATOM 1330 N N . GLY A 1 168 ? -14.117 -3.389 25.562 1 81 168 GLY A N 1
ATOM 1331 C CA . GLY A 1 168 ? -13.633 -3.795 24.25 1 81 168 GLY A CA 1
ATOM 1332 C C . GLY A 1 168 ? -12.531 -2.9 23.719 1 81 168 GLY A C 1
ATOM 1333 O O . GLY A 1 168 ? -12.062 -3.082 22.594 1 81 168 GLY A O 1
ATOM 1334 N N . THR A 1 169 ? -12.141 -1.846 24.562 1 88 169 THR A N 1
ATOM 1335 C CA . THR A 1 169 ? -11.062 -0.962 24.141 1 88 169 THR A CA 1
ATOM 1336 C C . THR A 1 169 ? -9.711 -1.649 24.297 1 88 169 THR A C 1
ATOM 1338 O O . THR A 1 169 ? -9.367 -2.115 25.375 1 88 169 THR A O 1
ATOM 1341 N N . ILE A 1 170 ? -8.961 -1.64 23.203 1 92.31 170 ILE A N 1
ATOM 1342 C CA . ILE A 1 170 ? -7.715 -2.396 23.25 1 92.31 170 ILE A CA 1
ATOM 1343 C C . ILE A 1 170 ? -6.527 -1.437 23.25 1 92.31 170 ILE A C 1
ATOM 1345 O O . ILE A 1 170 ? -5.418 -1.813 23.641 1 92.31 170 ILE A O 1
ATOM 1349 N N . LEU A 1 171 ? -6.715 -0.229 22.781 1 94.75 171 LEU A N 1
ATOM 1350 C CA . LEU A 1 171 ? -5.695 0.812 22.766 1 94.75 171 LEU A CA 1
ATOM 1351 C C . LEU A 1 171 ? -6.281 2.154 23.188 1 94.75 171 LEU A C 1
ATOM 1353 O O . LEU A 1 171 ? -7.445 2.443 22.906 1 94.75 171 LEU A O 1
ATOM 1357 N N . GLU A 1 172 ? -5.48 2.977 23.828 1 93.38 172 GLU A N 1
ATOM 1358 C CA . GLU A 1 172 ? -5.84 4.34 24.203 1 93.38 172 GLU A CA 1
ATOM 1359 C C . GLU A 1 172 ? -4.746 5.328 23.812 1 93.38 172 GLU A C 1
ATOM 1361 O O . GLU A 1 172 ? -3.559 5.043 23.969 1 93.38 172 GLU A O 1
ATOM 1366 N N . PHE A 1 173 ? -5.215 6.449 23.312 1 94.12 173 PHE A N 1
ATOM 1367 C CA . PHE A 1 173 ? -4.297 7.48 22.859 1 94.12 173 PHE A CA 1
ATOM 1368 C C . PHE A 1 173 ? -4.461 8.758 23.672 1 94.12 173 PHE A C 1
ATOM 1370 O O . PHE A 1 173 ? -5.375 9.547 23.422 1 94.12 173 PHE A O 1
ATOM 1377 N N . PRO A 1 174 ? -3.586 9.07 24.484 1 91.5 174 PRO A N 1
ATOM 1378 C CA . PRO A 1 174 ? -3.744 10.25 25.344 1 91.5 174 PRO A CA 1
ATOM 1379 C C . PRO A 1 174 ? -3.805 11.555 24.531 1 91.5 174 PRO A C 1
ATOM 1381 O O . PRO A 1 174 ? -4.488 12.5 24.938 1 91.5 174 PRO A O 1
ATOM 1384 N N . CYS A 1 175 ? -3.107 11.617 23.438 1 94.81 175 CYS A N 1
ATOM 1385 C CA . CYS A 1 175 ? -3.055 12.867 22.703 1 94.81 175 CYS A CA 1
ATOM 1386 C C . CYS A 1 175 ? -3.52 12.672 21.266 1 94.81 175 CYS A C 1
ATOM 1388 O O . CYS A 1 175 ? -3.1 13.398 20.359 1 94.81 175 CYS A O 1
ATOM 1390 N N . GLY A 1 176 ? -4.27 11.641 21.016 1 94.81 176 GLY A N 1
ATOM 1391 C CA . GLY A 1 176 ? -4.883 11.414 19.719 1 94.81 176 GLY A CA 1
ATOM 1392 C C . GLY A 1 176 ? -3.906 10.898 18.688 1 94.81 176 GLY A C 1
ATOM 1393 O O . GLY A 1 176 ? -2.828 10.406 19.031 1 94.81 176 GLY A O 1
ATOM 1394 N N . LEU A 1 177 ? -4.398 10.875 17.422 1 95.69 177 LEU A N 1
ATOM 1395 C CA . LEU A 1 177 ? -3.582 10.453 16.297 1 95.69 177 LEU A CA 1
ATOM 1396 C C . LEU A 1 177 ? -3.129 11.656 15.469 1 95.69 177 LEU A C 1
ATOM 1398 O O . LEU A 1 177 ? -3.682 12.75 15.602 1 95.69 177 LEU A O 1
ATOM 1402 N N . ALA A 1 178 ? -2.088 11.531 14.773 1 92.62 178 ALA A N 1
ATOM 1403 C CA . ALA A 1 178 ? -1.566 12.539 13.852 1 92.62 178 ALA A CA 1
ATOM 1404 C C . ALA A 1 178 ? -1.174 11.906 12.523 1 92.62 178 ALA A C 1
ATOM 1406 O O . ALA A 1 178 ? -1.274 10.688 12.344 1 92.62 178 ALA A O 1
ATOM 1407 N N . ASP A 1 179 ? -0.827 12.781 11.68 1 89.19 179 ASP A N 1
ATOM 1408 C CA . ASP A 1 179 ? -0.346 12.289 10.391 1 89.19 179 ASP A CA 1
ATOM 1409 C C . ASP A 1 179 ? 0.787 11.281 10.578 1 89.19 179 ASP A C 1
ATOM 1411 O O . ASP A 1 179 ? 1.682 11.492 11.398 1 89.19 179 ASP A O 1
ATOM 1415 N N . SER A 1 180 ? 0.689 10.133 9.914 1 87.56 180 SER A N 1
ATOM 1416 C CA . SER A 1 180 ? 1.693 9.07 9.883 1 87.56 180 SER A CA 1
ATOM 1417 C C . SER A 1 180 ? 1.576 8.164 11.109 1 87.56 180 SER A C 1
ATOM 1419 O O . SER A 1 180 ? 2.389 7.258 11.297 1 87.56 180 SER A O 1
ATOM 1421 N N . SER A 1 181 ? 0.546 8.484 12.016 1 95 181 SER A N 1
ATOM 1422 C CA . SER A 1 181 ? 0.258 7.5 13.047 1 95 181 SER A CA 1
ATOM 1423 C C . SER A 1 181 ? -0.167 6.168 12.445 1 95 181 SER A C 1
ATOM 1425 O O . SER A 1 181 ? -0.748 6.133 11.359 1 95 181 SER A O 1
ATOM 1427 N N . SER A 1 182 ? 0.162 5.109 13.117 1 96.62 182 SER A N 1
ATOM 1428 C CA . SER A 1 182 ? -0.197 3.787 12.617 1 96.62 182 SER A CA 1
ATOM 1429 C C . SER A 1 182 ? -0.657 2.877 13.75 1 96.62 182 SER A C 1
ATOM 1431 O O . SER A 1 182 ? -0.121 2.938 14.859 1 96.62 182 SER A O 1
ATOM 1433 N N . ILE A 1 183 ? -1.65 2.102 13.484 1 97.62 183 ILE A N 1
ATOM 1434 C CA . ILE A 1 183 ? -2.188 1.106 14.406 1 97.62 183 ILE A CA 1
ATOM 1435 C C . ILE A 1 183 ? -2.113 -0.28 13.773 1 97.62 183 ILE A C 1
ATOM 1437 O O . ILE A 1 183 ? -2.713 -0.522 12.719 1 97.62 183 ILE A O 1
ATOM 1441 N N . THR A 1 184 ? -1.374 -1.166 14.344 1 96.88 184 THR A N 1
ATOM 1442 C CA . THR A 1 184 ? -1.256 -2.531 13.844 1 96.88 184 THR A CA 1
ATOM 1443 C C . THR A 1 184 ? -1.953 -3.514 14.781 1 96.88 184 THR A C 1
ATOM 1445 O O . THR A 1 184 ? -1.715 -3.5 15.992 1 96.88 184 THR A O 1
ATOM 1448 N N . LEU A 1 185 ? -2.789 -4.309 14.219 1 95.62 185 LEU A N 1
ATOM 1449 C CA . LEU A 1 185 ? -3.506 -5.348 14.953 1 95.62 185 LEU A CA 1
ATOM 1450 C C . LEU A 1 185 ? -3.227 -6.723 14.367 1 95.62 185 LEU A C 1
ATOM 1452 O O . LEU A 1 185 ? -3.188 -6.883 13.141 1 95.62 185 LEU A O 1
ATOM 1456 N N . VAL A 1 186 ? -2.885 -7.668 15.188 1 94.5 186 VAL A N 1
ATOM 1457 C CA . VAL A 1 186 ? -2.816 -9.078 14.812 1 94.5 186 VAL A CA 1
ATOM 1458 C C . VAL A 1 186 ? -3.973 -9.836 15.453 1 94.5 186 VAL A C 1
ATOM 1460 O O . VAL A 1 186 ? -4.145 -9.805 16.672 1 94.5 186 VAL A O 1
ATOM 1463 N N . GLY A 1 187 ? -4.781 -10.414 14.633 1 94.25 187 GLY A N 1
ATOM 1464 C CA . GLY A 1 187 ? -5.938 -11.102 15.18 1 94.25 187 GLY A CA 1
ATOM 1465 C C . GLY A 1 187 ? -6.336 -12.328 14.375 1 94.25 187 GLY A C 1
ATOM 1466 O O . GLY A 1 187 ? -5.797 -12.57 13.297 1 94.25 187 GLY A O 1
ATOM 1467 N N . ILE A 1 188 ? -7.172 -13.141 14.906 1 93.81 188 ILE A N 1
ATOM 1468 C CA . ILE A 1 188 ? -7.746 -14.32 14.281 1 93.81 188 ILE A CA 1
ATOM 1469 C C . ILE A 1 188 ? -9.266 -14.195 14.242 1 93.81 188 ILE A C 1
ATOM 1471 O O . ILE A 1 188 ? -9.922 -14.148 15.289 1 93.81 188 ILE A O 1
ATOM 1475 N N . PRO A 1 189 ? -9.797 -14.117 13.016 1 92.44 189 PRO A N 1
ATOM 1476 C CA . PRO A 1 189 ? -11.258 -14.078 12.945 1 92.44 189 PRO A CA 1
ATOM 1477 C C . PRO A 1 189 ? -11.914 -15.359 13.445 1 92.44 189 PRO A C 1
ATOM 1479 O O . PRO A 1 189 ? -11.422 -16.453 13.164 1 92.44 189 PRO A O 1
ATOM 1482 N N . ASP A 1 190 ? -12.938 -15.172 14.203 1 84.44 190 ASP A N 1
ATOM 1483 C CA . ASP A 1 190 ? -13.758 -16.297 14.656 1 84.44 190 ASP A CA 1
ATOM 1484 C C . ASP A 1 190 ? -15.062 -16.375 13.867 1 84.44 190 ASP A C 1
ATOM 1486 O O . ASP A 1 190 ? -15.922 -15.5 13.977 1 84.44 190 ASP A O 1
ATOM 1490 N N . GLY A 1 191 ? -15.242 -17.359 13.008 1 68.69 191 GLY A N 1
ATOM 1491 C CA . GLY A 1 191 ? -16.328 -17.547 12.07 1 68.69 191 GLY A CA 1
ATOM 1492 C C . GLY A 1 191 ? -17.672 -17.734 12.75 1 68.69 191 GLY A C 1
ATOM 1493 O O . GLY A 1 191 ? -18.719 -17.609 12.109 1 68.69 191 GLY A O 1
ATOM 1494 N N . ARG A 1 192 ? -17.75 -18.062 14.023 1 71.88 192 ARG A N 1
ATOM 1495 C CA . ARG A 1 192 ? -19 -18.328 14.703 1 71.88 192 ARG A CA 1
ATOM 1496 C C . ARG A 1 192 ? -19.859 -17.062 14.781 1 71.88 192 ARG A C 1
ATOM 1498 O O . ARG A 1 192 ? -21.094 -17.141 14.773 1 71.88 192 ARG A O 1
ATOM 1505 N N . HIS A 1 193 ? -19.188 -15.961 14.672 1 74.69 193 HIS A N 1
ATOM 1506 C CA . HIS A 1 193 ? -19.906 -14.703 14.797 1 74.69 193 HIS A CA 1
ATOM 1507 C C . HIS A 1 193 ? -20.156 -14.07 13.43 1 74.69 193 HIS A C 1
ATOM 1509 O O . HIS A 1 193 ? -20.984 -13.164 13.305 1 74.69 193 HIS A O 1
ATOM 1515 N N . GLY A 1 194 ? -19.516 -14.5 12.484 1 80 194 GLY A N 1
ATOM 1516 C CA . GLY A 1 194 ? -19.734 -14.102 11.102 1 80 194 GLY A CA 1
ATOM 1517 C C . GLY A 1 194 ? -19.094 -12.781 10.742 1 80 194 GLY A C 1
ATOM 1518 O O . GLY A 1 194 ? -18.75 -12.539 9.586 1 80 194 GLY A O 1
ATOM 1519 N N . SER A 1 195 ? -19.016 -11.836 11.812 1 90.44 195 SER A N 1
ATOM 1520 C CA . SER A 1 195 ? -18.453 -10.523 11.5 1 90.44 195 SER A CA 1
ATOM 1521 C C . SER A 1 195 ? -17.656 -9.977 12.672 1 90.44 195 SER A C 1
ATOM 1523 O O . SER A 1 195 ? -17.766 -10.484 13.797 1 90.44 195 SER A O 1
ATOM 1525 N N . PHE A 1 196 ? -16.734 -9.062 12.438 1 94 196 PHE A N 1
ATOM 1526 C CA . PHE A 1 196 ? -16.031 -8.32 13.477 1 94 196 PHE A CA 1
ATOM 1527 C C . PHE A 1 196 ? -15.836 -6.863 13.078 1 94 196 PHE A C 1
ATOM 1529 O O . PHE A 1 196 ? -15.984 -6.512 11.906 1 94 196 PHE A O 1
ATOM 1536 N N . GLN A 1 197 ? -15.648 -6.031 14.094 1 95.44 197 GLN A N 1
ATOM 1537 C CA . GLN A 1 197 ? -15.508 -4.605 13.82 1 95.44 197 GLN A CA 1
ATOM 1538 C C . GLN A 1 197 ? -14.297 -4.023 14.555 1 95.44 197 GLN A C 1
ATOM 1540 O O . GLN A 1 197 ? -13.977 -4.449 15.664 1 95.44 197 GLN A O 1
ATOM 1545 N N . ILE A 1 198 ? -13.602 -3.135 13.938 1 96.25 198 ILE A N 1
ATOM 1546 C CA . ILE A 1 198 ? -12.562 -2.279 14.492 1 96.25 198 ILE A CA 1
ATOM 1547 C C . ILE A 1 198 ? -13.016 -0.822 14.453 1 96.25 198 ILE A C 1
ATOM 1549 O O . ILE A 1 198 ? -13.258 -0.27 13.375 1 96.25 198 ILE A O 1
ATOM 1553 N N . GLU A 1 199 ? -13.094 -0.23 15.617 1 97.06 199 GLU A N 1
ATOM 1554 C CA . GLU A 1 199 ? -13.625 1.126 15.672 1 97.06 199 GLU A CA 1
ATOM 1555 C C . GLU A 1 199 ? -12.609 2.098 16.266 1 97.06 199 GLU A C 1
ATOM 1557 O O . GLU A 1 199 ? -11.977 1.801 17.281 1 97.06 199 GLU A O 1
ATOM 1562 N N . LEU A 1 200 ? -12.383 3.223 15.57 1 97.81 200 LEU A N 1
ATOM 1563 C CA . LEU A 1 200 ? -11.688 4.363 16.156 1 97.81 200 LEU A CA 1
ATOM 1564 C C . LEU A 1 200 ? -12.656 5.266 16.906 1 97.81 200 LEU A C 1
ATOM 1566 O O . LEU A 1 200 ? -13.5 5.922 16.297 1 97.81 200 LEU A O 1
ATOM 1570 N N . ILE A 1 201 ? -12.438 5.316 18.219 1 95.88 201 ILE A N 1
ATOM 1571 C CA . ILE A 1 201 ? -13.359 6.051 19.078 1 95.88 201 ILE A CA 1
ATOM 1572 C C . ILE A 1 201 ? -12.828 7.461 19.312 1 95.88 201 ILE A C 1
ATOM 1574 O O . ILE A 1 201 ? -11.633 7.648 19.562 1 95.88 201 ILE A O 1
ATOM 1578 N N . GLY A 1 202 ? -13.758 8.422 19.203 1 93.75 202 GLY A N 1
ATOM 1579 C CA . GLY A 1 202 ? -13.375 9.805 19.422 1 93.75 202 GLY A CA 1
ATOM 1580 C C . GLY A 1 202 ? -13.391 10.211 20.875 1 93.75 202 GLY A C 1
ATOM 1581 O O . GLY A 1 202 ? -13.938 9.5 21.719 1 93.75 202 GLY A O 1
ATOM 1582 N N . SER A 1 203 ? -12.789 11.336 21.125 1 90.94 203 SER A N 1
ATOM 1583 C CA . SER A 1 203 ? -12.758 11.898 22.484 1 90.94 203 SER A CA 1
ATOM 1584 C C . SER A 1 203 ? -14.109 12.477 22.875 1 90.94 203 SER A C 1
ATOM 1586 O O . SER A 1 203 ? -14.867 12.938 22.016 1 90.94 203 SER A O 1
ATOM 1588 N N . LEU A 1 204 ? -14.305 12.461 24.188 1 88.75 204 LEU A N 1
ATOM 1589 C CA . LEU A 1 204 ? -15.547 12.984 24.734 1 88.75 204 LEU A CA 1
ATOM 1590 C C . LEU A 1 204 ? -15.289 14.227 25.578 1 88.75 204 LEU A C 1
ATOM 1592 O O . LEU A 1 204 ? -14.312 14.273 26.344 1 88.75 204 LEU A O 1
ATOM 1596 N N . LEU A 1 205 ? -16.156 15.219 25.359 1 88.19 205 LEU A N 1
ATOM 1597 C CA . LEU A 1 205 ? -16.188 16.344 26.281 1 88.19 205 LEU A CA 1
ATOM 1598 C C . LEU A 1 205 ? -17.031 16.031 27.516 1 88.19 205 LEU A C 1
ATOM 1600 O O . LEU A 1 205 ? -17.922 15.188 27.453 1 88.19 205 LEU A O 1
ATOM 1604 N N . PRO A 1 206 ? -16.672 16.766 28.594 1 85.19 206 PRO A N 1
ATOM 1605 C CA . PRO A 1 206 ? -17.547 16.594 29.75 1 85.19 206 PRO A CA 1
ATOM 1606 C C . PRO A 1 206 ? -19.016 16.828 29.422 1 85.19 206 PRO A C 1
ATOM 1608 O O . PRO A 1 206 ? -19.359 17.797 28.75 1 85.19 206 PRO A O 1
ATOM 1611 N N . GLY A 1 207 ? -19.891 15.852 29.75 1 81.88 207 GLY A N 1
ATOM 1612 C CA . GLY A 1 207 ? -21.312 15.977 29.516 1 81.88 207 GLY A CA 1
ATOM 1613 C C . GLY A 1 207 ? -21.797 15.156 28.344 1 81.88 207 GLY A C 1
ATOM 1614 O O . GLY A 1 207 ? -23 14.867 28.219 1 81.88 207 GLY A O 1
ATOM 1615 N N . GLU A 1 208 ? -20.844 14.82 27.484 1 85.25 208 GLU A N 1
ATOM 1616 C CA . GLU A 1 208 ? -21.219 13.992 26.344 1 85.25 208 GLU A CA 1
ATOM 1617 C C . GLU A 1 208 ? -21.359 12.531 26.75 1 85.25 208 GLU A C 1
ATOM 1619 O O . GLU A 1 208 ? -20.594 12.031 27.578 1 85.25 208 GLU A O 1
ATOM 1624 N N . SER A 1 209 ? -22.359 11.836 26.234 1 83.25 209 SER A N 1
ATOM 1625 C CA . SER A 1 209 ? -22.672 10.484 26.672 1 83.25 209 SER A CA 1
ATOM 1626 C C . SER A 1 209 ? -22.016 9.445 25.781 1 83.25 209 SER A C 1
ATOM 1628 O O . SER A 1 209 ? -21.547 8.406 26.25 1 83.25 209 SER A O 1
ATOM 1630 N N . LYS A 1 210 ? -22.062 9.648 24.516 1 89.31 210 LYS A N 1
ATOM 1631 C CA . LYS A 1 210 ? -21.531 8.648 23.594 1 89.31 210 LYS A CA 1
ATOM 1632 C C . LYS A 1 210 ? -20.438 9.242 22.703 1 89.31 210 LYS A C 1
ATOM 1634 O O . LYS A 1 210 ? -20.672 10.25 22.031 1 89.31 210 LYS A O 1
ATOM 1639 N N . PRO A 1 211 ? -19.344 8.617 22.781 1 92.88 211 PRO A N 1
ATOM 1640 C CA . PRO A 1 211 ? -18.281 9.133 21.906 1 92.88 211 PRO A CA 1
ATOM 1641 C C . PRO A 1 211 ? -18.547 8.891 20.438 1 92.88 211 PRO A C 1
ATOM 1643 O O . PRO A 1 211 ? -19.188 7.895 20.078 1 92.88 211 PRO A O 1
ATOM 1646 N N . PRO A 1 212 ? -18.203 9.82 19.625 1 94.25 212 PRO A N 1
ATOM 1647 C CA . PRO A 1 212 ? -18.328 9.57 18.188 1 94.25 212 PRO A CA 1
ATOM 1648 C C . PRO A 1 212 ? -17.406 8.453 17.703 1 94.25 212 PRO A C 1
ATOM 1650 O O . PRO A 1 212 ? -16.391 8.156 18.344 1 94.25 212 PRO A O 1
ATOM 1653 N N . ILE A 1 213 ? -17.828 7.77 16.672 1 96.88 213 ILE A N 1
ATOM 1654 C CA . ILE A 1 213 ? -17 6.785 15.992 1 96.88 213 ILE A CA 1
ATOM 1655 C C . ILE A 1 213 ? -16.406 7.41 14.734 1 96.88 213 ILE A C 1
ATOM 1657 O O . ILE A 1 213 ? -17.109 7.648 13.75 1 96.88 213 ILE A O 1
ATOM 1661 N N . VAL A 1 214 ? -15.109 7.652 14.797 1 97 214 VAL A N 1
ATOM 1662 C CA . VAL A 1 214 ? -14.422 8.352 13.719 1 97 214 VAL A CA 1
ATOM 1663 C C . VAL A 1 214 ? -14.289 7.434 12.508 1 97 214 VAL A C 1
ATOM 1665 O O . VAL A 1 214 ? -14.352 7.891 11.359 1 97 214 VAL A O 1
ATOM 1668 N N . LEU A 1 215 ? -14.102 6.102 12.758 1 98.06 215 LEU A N 1
ATOM 1669 C CA . LEU A 1 215 ? -14.07 5.074 11.727 1 98.06 215 LEU A CA 1
ATOM 1670 C C . LEU A 1 215 ? -14.648 3.762 12.242 1 98.06 215 LEU A C 1
ATOM 1672 O O . LEU A 1 215 ? -14.219 3.256 13.289 1 98.06 215 LEU A O 1
ATOM 1676 N N . HIS A 1 216 ? -15.656 3.383 11.648 1 97.81 216 HIS A N 1
ATOM 1677 C CA . HIS A 1 216 ? -16.219 2.053 11.852 1 97.81 216 HIS A CA 1
ATOM 1678 C C . HIS A 1 216 ? -15.812 1.104 10.734 1 97.81 216 HIS A C 1
ATOM 1680 O O . HIS A 1 216 ? -16.297 1.216 9.609 1 97.81 216 HIS A O 1
ATOM 1686 N N . TYR A 1 217 ? -14.922 0.187 11 1 97.69 217 TYR A N 1
ATOM 1687 C CA . TYR A 1 217 ? -14.438 -0.805 10.039 1 97.69 217 TYR A CA 1
ATOM 1688 C C . TYR A 1 217 ? -15.047 -2.176 10.328 1 97.69 217 TYR A C 1
ATOM 1690 O O . TYR A 1 217 ? -14.547 -2.91 11.188 1 97.69 217 TYR A O 1
ATOM 1698 N N . ASN A 1 218 ? -16.016 -2.508 9.547 1 96.44 218 ASN A N 1
ATOM 1699 C CA . ASN A 1 218 ? -16.75 -3.75 9.766 1 96.44 218 ASN A CA 1
ATOM 1700 C C . ASN A 1 218 ? -16.438 -4.785 8.695 1 96.44 218 ASN A C 1
ATOM 1702 O O . ASN A 1 218 ? -16.578 -4.508 7.5 1 96.44 218 ASN A O 1
ATOM 1706 N N . VAL A 1 219 ? -16.016 -5.996 9.078 1 94.69 219 VAL A N 1
ATOM 1707 C CA . VAL A 1 219 ? -15.68 -7.078 8.164 1 94.69 219 VAL A CA 1
ATOM 1708 C C . VAL A 1 219 ? -16.688 -8.219 8.328 1 94.69 219 VAL A C 1
ATOM 1710 O O . VAL A 1 219 ? -16.844 -8.75 9.43 1 94.69 219 VAL A O 1
ATOM 1713 N N . SER A 1 220 ? -17.328 -8.547 7.25 1 91.56 220 SER A N 1
ATOM 1714 C CA . SER A 1 220 ? -18.219 -9.703 7.227 1 91.56 220 SER A CA 1
ATOM 1715 C C . SER A 1 220 ? -17.594 -10.875 6.477 1 91.56 220 SER A C 1
ATOM 1717 O O . SER A 1 220 ? -17.203 -10.734 5.312 1 91.56 220 SER A O 1
ATOM 1719 N N . LEU A 1 221 ? -17.422 -11.961 7.121 1 87.25 221 LEU A N 1
ATOM 1720 C CA . LEU A 1 221 ? -16.797 -13.141 6.531 1 87.25 221 LEU A CA 1
ATOM 1721 C C . LEU A 1 221 ? -17.844 -14.023 5.848 1 87.25 221 LEU A C 1
ATOM 1723 O O . LEU A 1 221 ? -19.047 -13.891 6.117 1 87.25 221 LEU A O 1
ATOM 1727 N N . PRO A 1 222 ? -17.25 -14.812 4.812 1 74.88 222 PRO A N 1
ATOM 1728 C CA . PRO A 1 222 ? -18.219 -15.688 4.141 1 74.88 222 PRO A CA 1
ATOM 1729 C C . PRO A 1 222 ? -18.797 -16.75 5.07 1 74.88 222 PRO A C 1
ATOM 1731 O O . PRO A 1 222 ? -18.109 -17.219 5.977 1 74.88 222 PRO A O 1
ATOM 1734 N N . GLY A 1 223 ? -20.125 -16.734 5.258 1 63.06 223 GLY A N 1
ATOM 1735 C CA . GLY A 1 223 ? -20.75 -17.781 6.027 1 63.06 223 GLY A CA 1
ATOM 1736 C C . GLY A 1 223 ? -20.562 -19.156 5.426 1 63.06 223 GLY A C 1
ATOM 1737 O O . GLY A 1 223 ? -19.641 -19.375 4.625 1 63.06 223 GLY A O 1
ATOM 1738 N N . ASP A 1 224 ? -21.141 -20.125 5.883 1 58.88 224 ASP A N 1
ATOM 1739 C CA . ASP A 1 224 ? -21.062 -21.516 5.461 1 58.88 224 ASP A CA 1
ATOM 1740 C C . ASP A 1 224 ? -21.359 -21.672 3.971 1 58.88 224 ASP A C 1
ATOM 1742 O O . ASP A 1 224 ? -20.828 -22.562 3.312 1 58.88 224 ASP A O 1
ATOM 1746 N N . LYS A 1 225 ? -22.156 -20.688 3.529 1 58.25 225 LYS A N 1
ATOM 1747 C CA . LYS A 1 225 ? -22.438 -20.766 2.098 1 58.25 225 LYS A CA 1
ATOM 1748 C C . LYS A 1 225 ? -21.422 -19.953 1.294 1 58.25 225 LYS A C 1
ATOM 1750 O O . LYS A 1 225 ? -21.203 -18.766 1.578 1 58.25 225 LYS A O 1
ATOM 1755 N N . MET A 1 226 ? -20.703 -20.547 0.443 1 58.97 226 MET A N 1
ATOM 1756 C CA . MET A 1 226 ? -19.672 -19.922 -0.384 1 58.97 226 MET A CA 1
ATOM 1757 C C . MET A 1 226 ? -20.25 -18.812 -1.24 1 58.97 226 MET A C 1
ATOM 1759 O O . MET A 1 226 ? -19.5 -18 -1.789 1 58.97 226 MET A O 1
ATOM 1763 N N . THR A 1 227 ? -21.562 -18.766 -1.252 1 57.78 227 THR A N 1
ATOM 1764 C CA . THR A 1 227 ? -22.219 -17.812 -2.139 1 57.78 227 THR A CA 1
ATOM 1765 C C . THR A 1 227 ? -22.359 -16.453 -1.454 1 57.78 227 THR A C 1
ATOM 1767 O O . THR A 1 227 ? -22.672 -15.453 -2.104 1 57.78 227 THR A O 1
ATOM 1770 N N . GLU A 1 228 ? -22.141 -16.469 -0.183 1 68.5 228 GLU A N 1
ATOM 1771 C CA . GLU A 1 228 ? -22.172 -15.172 0.483 1 68.5 228 GLU A CA 1
ATOM 1772 C C . GLU A 1 228 ? -20.828 -14.461 0.366 1 68.5 228 GLU A C 1
ATOM 1774 O O . GLU A 1 228 ? -19.797 -14.984 0.807 1 68.5 228 GLU A O 1
ATOM 1779 N N . ASP A 1 229 ? -20.938 -13.312 -0.249 1 75.81 229 ASP A N 1
ATOM 1780 C CA . ASP A 1 229 ? -19.672 -12.633 -0.543 1 75.81 229 ASP A CA 1
ATOM 1781 C C . ASP A 1 229 ? -19.172 -11.844 0.667 1 75.81 229 ASP A C 1
ATOM 1783 O O . ASP A 1 229 ? -19.969 -11.172 1.337 1 75.81 229 ASP A O 1
ATOM 1787 N N . PRO A 1 230 ? -18.016 -12.141 1.128 1 84.75 230 PRO A N 1
ATOM 1788 C CA . PRO A 1 230 ? -17.406 -11.312 2.174 1 84.75 230 PRO A CA 1
ATOM 1789 C C . PRO A 1 230 ? -17.359 -9.836 1.795 1 84.75 230 PRO A C 1
ATOM 1791 O O . PRO A 1 230 ? -17.266 -9.5 0.611 1 84.75 230 PRO A O 1
ATOM 1794 N N . VAL A 1 231 ? -17.609 -8.984 2.814 1 89.75 231 VAL A N 1
ATOM 1795 C CA . VAL A 1 231 ? -17.641 -7.555 2.51 1 89.75 231 VAL A CA 1
ATOM 1796 C C . VAL A 1 231 ? -17.016 -6.762 3.656 1 89.75 231 VAL A C 1
ATOM 1798 O O . VAL A 1 231 ? -17.109 -7.168 4.816 1 89.75 231 VAL A O 1
ATOM 1801 N N . ILE A 1 232 ? -16.359 -5.703 3.342 1 93.69 232 ILE A N 1
ATOM 1802 C CA . ILE A 1 232 ? -15.883 -4.695 4.289 1 93.69 232 ILE A CA 1
ATOM 1803 C C . ILE A 1 232 ? -16.766 -3.449 4.188 1 93.69 232 ILE A C 1
ATOM 1805 O O . ILE A 1 232 ? -16.984 -2.926 3.094 1 93.69 232 ILE A O 1
ATOM 1809 N N . ILE A 1 233 ? -17.297 -3.016 5.293 1 95.06 233 ILE A N 1
ATOM 1810 C CA . ILE A 1 233 ? -18.109 -1.802 5.32 1 95.06 233 ILE A CA 1
ATOM 1811 C C . ILE A 1 233 ? -17.453 -0.77 6.238 1 95.06 233 ILE A C 1
ATOM 1813 O O . ILE A 1 233 ? -17.172 -1.054 7.406 1 95.06 233 ILE A O 1
ATOM 1817 N N . GLN A 1 234 ? -17.156 0.392 5.699 1 96.56 234 GLN A N 1
ATOM 1818 C CA . GLN A 1 234 ? -16.594 1.491 6.477 1 96.56 234 GLN A CA 1
ATOM 1819 C C . GLN A 1 234 ? -17.609 2.625 6.637 1 96.56 234 GLN A C 1
ATOM 1821 O O . GLN A 1 234 ? -18.344 2.938 5.703 1 96.56 234 GLN A O 1
ATOM 1826 N N . ASN A 1 235 ? -17.594 3.156 7.852 1 96.19 235 ASN A N 1
ATOM 1827 C CA . ASN A 1 235 ? -18.547 4.227 8.156 1 96.19 235 ASN A CA 1
ATOM 1828 C C . ASN A 1 235 ? -18.109 5.016 9.391 1 96.19 235 ASN A C 1
ATOM 1830 O O . ASN A 1 235 ? -17.031 4.789 9.93 1 96.19 235 ASN A O 1
ATOM 1834 N N . THR A 1 236 ? -18.891 6.152 9.68 1 96.62 236 THR A N 1
ATOM 1835 C CA . THR A 1 236 ? -18.719 6.957 10.883 1 96.62 236 THR A CA 1
ATOM 1836 C C . THR A 1 236 ? -20.031 7.094 11.633 1 96.62 236 THR A C 1
ATOM 1838 O O . THR A 1 236 ? -21.094 6.793 11.086 1 96.62 236 THR A O 1
ATOM 1841 N N . TRP A 1 237 ? -19.906 7.492 12.867 1 96 237 TRP A N 1
ATOM 1842 C CA . TRP A 1 237 ? -21.109 7.73 13.656 1 96 237 TRP A CA 1
ATOM 1843 C C . TRP A 1 237 ? -20.938 8.953 14.555 1 96 237 TRP A C 1
ATOM 1845 O O . TRP A 1 237 ? -19.891 9.117 15.195 1 96 237 TRP A O 1
ATOM 1855 N N . THR A 1 238 ? -21.906 9.836 14.562 1 91.94 238 THR A N 1
ATOM 1856 C CA . THR A 1 238 ? -21.984 10.938 15.508 1 91.94 238 THR A CA 1
ATOM 1857 C C . THR A 1 238 ? -23.375 11 16.156 1 91.94 238 THR A C 1
ATOM 1859 O O . THR A 1 238 ? -24.344 10.477 15.594 1 91.94 238 THR A O 1
ATOM 1862 N N . LYS A 1 239 ? -23.422 11.602 17.234 1 87.12 239 LYS A N 1
ATOM 1863 C CA . LYS A 1 239 ? -24.703 11.734 17.922 1 87.12 239 LYS A CA 1
ATOM 1864 C C . LYS A 1 239 ? -25.672 12.594 17.109 1 87.12 239 LYS A C 1
ATOM 1866 O O . LYS A 1 239 ? -26.875 12.32 17.078 1 87.12 239 LYS A O 1
ATOM 1871 N N . GLU A 1 240 ? -25.234 13.562 16.453 1 83.12 240 GLU A N 1
ATOM 1872 C CA . GLU A 1 240 ? -26.047 14.531 15.719 1 83.12 240 GLU A CA 1
ATOM 1873 C C . GLU A 1 240 ? -26.594 13.914 14.43 1 83.12 240 GLU A C 1
ATOM 1875 O O . GLU A 1 240 ? -27.766 14.102 14.094 1 83.12 240 GLU A O 1
ATOM 1880 N N . LEU A 1 241 ? -25.75 13.086 13.734 1 87.38 241 LEU A N 1
ATOM 1881 C CA . LEU A 1 241 ? -26.109 12.633 12.398 1 87.38 241 LEU A CA 1
ATOM 1882 C C . LEU A 1 241 ? -26.422 11.141 12.391 1 87.38 241 LEU A C 1
ATOM 1884 O O . LEU A 1 241 ? -27.016 10.625 11.43 1 87.38 241 LEU A O 1
ATOM 1888 N N . GLY A 1 242 ? -26.062 10.516 13.445 1 93 242 GLY A N 1
ATOM 1889 C CA . GLY A 1 242 ? -26.141 9.062 13.414 1 93 242 GLY A CA 1
ATOM 1890 C C . GLY A 1 242 ? -25.094 8.43 12.508 1 93 242 GLY A C 1
ATOM 1891 O O . GLY A 1 242 ? -23.953 8.891 12.453 1 93 242 GLY A O 1
ATOM 1892 N N . TRP A 1 243 ? -25.484 7.281 11.891 1 94.25 243 TRP A N 1
ATOM 1893 C CA . TRP A 1 243 ? -24.562 6.598 10.992 1 94.25 243 TRP A CA 1
ATOM 1894 C C . TRP A 1 243 ? -24.453 7.324 9.656 1 94.25 243 TRP A C 1
ATOM 1896 O O . TRP A 1 243 ? -25.469 7.77 9.109 1 94.25 243 TRP A O 1
ATOM 1906 N N . GLY A 1 244 ? -23.281 7.516 9.219 1 91.81 244 GLY A N 1
ATOM 1907 C CA . GLY A 1 244 ? -23.062 8.133 7.918 1 91.81 244 GLY A CA 1
ATOM 1908 C C . GLY A 1 244 ? -23.297 7.176 6.762 1 91.81 244 GLY A C 1
ATOM 1909 O O . GLY A 1 244 ? -23.922 6.133 6.93 1 91.81 244 GLY A O 1
ATOM 1910 N N . LYS A 1 245 ? -22.781 7.57 5.59 1 89.75 245 LYS A N 1
ATOM 1911 C CA . LYS A 1 245 ? -22.922 6.758 4.387 1 89.75 245 LYS A CA 1
ATOM 1912 C C . LYS A 1 245 ? -21.922 5.598 4.395 1 89.75 245 LYS A C 1
ATOM 1914 O O . LYS A 1 245 ? -20.734 5.789 4.656 1 89.75 245 LYS A O 1
ATOM 1919 N N . ASP A 1 246 ? -22.422 4.449 3.977 1 92.44 246 ASP A N 1
ATOM 1920 C CA . ASP A 1 246 ? -21.594 3.25 3.943 1 92.44 246 ASP A CA 1
ATOM 1921 C C . ASP A 1 246 ? -20.688 3.246 2.717 1 92.44 246 ASP A C 1
ATOM 1923 O O . ASP A 1 246 ? -21.109 3.633 1.624 1 92.44 246 ASP A O 1
ATOM 1927 N N . GLU A 1 247 ? -19.469 2.936 2.963 1 91.69 247 GLU A N 1
ATOM 1928 C CA . GLU A 1 247 ? -18.547 2.604 1.884 1 91.69 247 GLU A CA 1
ATOM 1929 C C . GLU A 1 247 ? -18.203 1.116 1.889 1 91.69 247 GLU A C 1
ATOM 1931 O O . GLU A 1 247 ? -17.609 0.614 2.844 1 91.69 247 GLU A O 1
ATOM 1936 N N . ARG A 1 248 ? -18.516 0.483 0.797 1 90 248 ARG A N 1
ATOM 1937 C CA . ARG A 1 248 ? -18.406 -0.972 0.746 1 90 248 ARG A CA 1
ATOM 1938 C C . ARG A 1 248 ? -17.234 -1.407 -0.115 1 90 248 ARG A C 1
ATOM 1940 O O . ARG A 1 248 ? -16.922 -0.772 -1.126 1 90 248 ARG A O 1
ATOM 1947 N N . CYS A 1 249 ? -16.547 -2.5 0.279 1 88.38 249 CYS A N 1
ATOM 1948 C CA . CYS A 1 249 ? -15.492 -3.152 -0.483 1 88.38 249 CYS A CA 1
ATOM 1949 C C . CYS A 1 249 ? -15.633 -4.668 -0.424 1 88.38 249 CYS A C 1
ATOM 1951 O O . CYS A 1 249 ? -15.531 -5.266 0.65 1 88.38 249 CYS A O 1
ATOM 1953 N N . PRO A 1 250 ? -15.914 -5.395 -1.61 1 83.62 250 PRO A N 1
ATOM 1954 C CA . PRO A 1 250 ? -15.953 -4.867 -2.975 1 83.62 250 PRO A CA 1
ATOM 1955 C C . PRO A 1 250 ? -17.141 -3.939 -3.215 1 83.62 250 PRO A C 1
ATOM 1957 O O . PRO A 1 250 ? -18.188 -4.105 -2.596 1 83.62 250 PRO A O 1
ATOM 1960 N N . ALA A 1 251 ? -16.75 -2.898 -4.125 1 76.38 251 ALA A N 1
ATOM 1961 C CA . ALA A 1 251 ? -17.766 -1.885 -4.395 1 76.38 251 ALA A CA 1
ATOM 1962 C C . ALA A 1 251 ? -18.812 -2.404 -5.375 1 76.38 251 ALA A C 1
ATOM 1964 O O . ALA A 1 251 ? -18.516 -3.213 -6.254 1 76.38 251 ALA A O 1
ATOM 1965 N N . ARG A 1 252 ? -20.047 -2.318 -5 1 64.56 252 ARG A N 1
ATOM 1966 C CA . ARG A 1 252 ? -21.109 -2.672 -5.938 1 64.56 252 ARG A CA 1
ATOM 1967 C C . ARG A 1 252 ? -21.234 -1.627 -7.043 1 64.56 252 ARG A C 1
ATOM 1969 O O . ARG A 1 252 ? -21.453 -0.448 -6.766 1 64.56 252 ARG A O 1
ATOM 1976 N N . GLY A 1 253 ? -20.641 -1.78 -8.203 1 57.53 253 GLY A N 1
ATOM 1977 C CA . GLY A 1 253 ? -20.75 -0.876 -9.336 1 57.53 253 GLY A CA 1
ATOM 1978 C C . GLY A 1 253 ? -19.453 -0.182 -9.68 1 57.53 253 GLY A C 1
ATOM 1979 O O . GLY A 1 253 ? -18.375 -0.697 -9.391 1 57.53 253 GLY A O 1
ATOM 1980 N N . SER A 1 254 ? -19.547 1.078 -10.422 1 52.78 254 SER A N 1
ATOM 1981 C CA . SER A 1 254 ? -18.484 1.826 -11.078 1 52.78 254 SER A CA 1
ATOM 1982 C C . SER A 1 254 ? -17.641 2.584 -10.055 1 52.78 254 SER A C 1
ATOM 1984 O O . SER A 1 254 ? -16.75 3.357 -10.43 1 52.78 254 SER A O 1
ATOM 1986 N N . SER A 1 255 ? -17.844 2.541 -8.875 1 53.72 255 SER A N 1
ATOM 1987 C CA . SER A 1 255 ? -17.234 3.467 -7.918 1 53.72 255 SER A CA 1
ATOM 1988 C C . SER A 1 255 ? -15.781 3.123 -7.656 1 53.72 255 SER A C 1
ATOM 1990 O O . SER A 1 255 ? -15.148 3.709 -6.773 1 53.72 255 SER A O 1
ATOM 1992 N N . SER A 1 256 ? -15.172 2.268 -8.508 1 58.44 256 SER A N 1
ATOM 1993 C CA . SER A 1 256 ? -13.906 1.646 -8.125 1 58.44 256 SER A CA 1
ATOM 1994 C C . SER A 1 256 ? -12.734 2.594 -8.352 1 58.44 256 SER A C 1
ATOM 1996 O O . SER A 1 256 ? -11.617 2.324 -7.906 1 58.44 256 SER A O 1
ATOM 1998 N N . ASN A 1 257 ? -13.039 3.883 -8.703 1 68.06 257 ASN A N 1
ATOM 1999 C CA . ASN A 1 257 ? -11.836 4.609 -9.078 1 68.06 257 ASN A CA 1
ATOM 2000 C C . ASN A 1 257 ? -11.562 5.777 -8.141 1 68.06 257 ASN A C 1
ATOM 2002 O O . ASN A 1 257 ? -10.695 6.613 -8.414 1 68.06 257 ASN A O 1
ATOM 2006 N N . ILE A 1 258 ? -12.266 5.793 -7.012 1 80.12 258 ILE A N 1
ATOM 2007 C CA . ILE A 1 258 ? -12.039 6.902 -6.09 1 80.12 258 ILE A CA 1
ATOM 2008 C C . ILE A 1 258 ? -10.742 6.684 -5.32 1 80.12 258 ILE A C 1
ATOM 2010 O O . ILE A 1 258 ? -10.461 5.57 -4.867 1 80.12 258 ILE A O 1
ATOM 2014 N N . LYS A 1 259 ? -9.945 7.727 -5.328 1 86.19 259 LYS A N 1
ATOM 2015 C CA . LYS A 1 259 ? -8.68 7.637 -4.613 1 86.19 259 LYS A CA 1
ATOM 2016 C C . LYS A 1 259 ? -8.625 8.633 -3.459 1 86.19 259 LYS A C 1
ATOM 2018 O O . LYS A 1 259 ? -9.211 9.719 -3.541 1 86.19 259 LYS A O 1
ATOM 2023 N N . VAL A 1 260 ? -8.094 8.258 -2.383 1 88.19 260 VAL A N 1
ATOM 2024 C CA . VAL A 1 260 ? -7.777 9.086 -1.226 1 88.19 260 VAL A CA 1
ATOM 2025 C C . VAL A 1 260 ? -6.27 9.102 -0.998 1 88.19 260 VAL A C 1
ATOM 2027 O O . VAL A 1 260 ? -5.66 8.055 -0.756 1 88.19 260 VAL A O 1
ATOM 2030 N N . ASP A 1 261 ? -5.637 10.203 -0.972 1 86.25 261 ASP A N 1
ATOM 2031 C CA . ASP A 1 261 ? -4.188 10.328 -0.849 1 86.25 261 ASP A CA 1
ATOM 2032 C C . ASP A 1 261 ? -3.477 9.539 -1.948 1 86.25 261 ASP A C 1
ATOM 2034 O O . ASP A 1 261 ? -2.445 8.914 -1.7 1 86.25 261 ASP A O 1
ATOM 2038 N N . GLY A 1 262 ? -4.125 9.375 -3.053 1 83.75 262 GLY A N 1
ATOM 2039 C CA . GLY A 1 262 ? -3.547 8.648 -4.172 1 83.75 262 GLY A CA 1
ATOM 2040 C C . GLY A 1 262 ? -3.75 7.152 -4.078 1 83.75 262 GLY A C 1
ATOM 2041 O O . GLY A 1 262 ? -3.311 6.406 -4.957 1 83.75 262 GLY A O 1
ATOM 2042 N N . LEU A 1 263 ? -4.391 6.648 -3.074 1 89.5 263 LEU A N 1
ATOM 2043 C CA . LEU A 1 263 ? -4.645 5.227 -2.879 1 89.5 263 LEU A CA 1
ATOM 2044 C C . LEU A 1 263 ? -6.102 4.891 -3.176 1 89.5 263 LEU A C 1
ATOM 2046 O O . LEU A 1 263 ? -7 5.684 -2.879 1 89.5 263 LEU A O 1
ATOM 2050 N N . ILE A 1 264 ? -6.301 3.715 -3.674 1 88 264 ILE A N 1
ATOM 2051 C CA . ILE A 1 264 ? -7.648 3.299 -4.047 1 88 264 ILE A CA 1
ATOM 2052 C C . ILE A 1 264 ? -8.5 3.104 -2.795 1 88 264 ILE A C 1
ATOM 2054 O O . ILE A 1 264 ? -8 2.629 -1.77 1 88 264 ILE A O 1
ATOM 2058 N N . SER A 1 265 ? -9.766 3.494 -2.926 1 90.44 265 SER A N 1
ATOM 2059 C CA . SER A 1 265 ? -10.68 3.369 -1.794 1 90.44 265 SER A CA 1
ATOM 2060 C C . SER A 1 265 ? -11.023 1.908 -1.523 1 90.44 265 SER A C 1
ATOM 2062 O O . SER A 1 265 ? -11.328 1.537 -0.386 1 90.44 265 SER A O 1
ATOM 2064 N N . CYS A 1 266 ? -10.977 1.104 -2.553 1 89.44 266 CYS A N 1
ATOM 2065 C CA . CYS A 1 266 ? -11.281 -0.318 -2.439 1 89.44 266 CYS A CA 1
ATOM 2066 C C . CYS A 1 266 ? -10.445 -1.135 -3.418 1 89.44 266 CYS A C 1
ATOM 2068 O O . CYS A 1 266 ? -10.555 -0.961 -4.633 1 89.44 266 CYS A O 1
ATOM 2070 N N . ASN A 1 267 ? -9.594 -1.908 -2.785 1 83.25 267 ASN A N 1
ATOM 2071 C CA . ASN A 1 267 ? -8.789 -2.783 -3.625 1 83.25 267 ASN A CA 1
ATOM 2072 C C . ASN A 1 267 ? -9.594 -3.971 -4.141 1 83.25 267 ASN A C 1
ATOM 2074 O O . ASN A 1 267 ? -9.828 -4.934 -3.406 1 83.25 267 ASN A O 1
ATOM 2078 N N . GLU A 1 268 ? -10.273 -3.695 -5.23 1 73 268 GLU A N 1
ATOM 2079 C CA . GLU A 1 268 ? -11.078 -4.758 -5.824 1 73 268 GLU A CA 1
ATOM 2080 C C . GLU A 1 268 ? -10.438 -5.285 -7.105 1 73 268 GLU A C 1
ATOM 2082 O O . GLU A 1 268 ? -9.578 -4.625 -7.695 1 73 268 GLU A O 1
ATOM 2087 N N . GLN A 1 269 ? -10.469 -6.477 -7.324 1 53.66 269 GLN A N 1
ATOM 2088 C CA . GLN A 1 269 ? -10.047 -7.043 -8.602 1 53.66 269 GLN A CA 1
ATOM 2089 C C . GLN A 1 269 ? -10.477 -6.152 -9.766 1 53.66 269 GLN A C 1
ATOM 2091 O O . GLN A 1 269 ? -11.664 -5.895 -9.953 1 53.66 269 GLN A O 1
ATOM 2096 N N . VAL A 1 270 ? -9.773 -4.953 -9.961 1 43.12 270 VAL A N 1
ATOM 2097 C CA . VAL A 1 270 ? -10.141 -4.258 -11.195 1 43.12 270 VAL A CA 1
ATOM 2098 C C . VAL A 1 270 ? -10.461 -5.277 -12.281 1 43.12 270 VAL A C 1
ATOM 2100 O O . VAL A 1 270 ? -9.609 -6.086 -12.656 1 43.12 270 VAL A O 1
ATOM 2103 N N . MET A 1 271 ? -11.516 -5.66 -12.438 1 39.03 271 MET A N 1
ATOM 2104 C CA . MET A 1 271 ? -11.891 -6.102 -13.773 1 39.03 271 MET A CA 1
ATOM 2105 C C . MET A 1 271 ? -11.234 -5.227 -14.836 1 39.03 271 MET A C 1
ATOM 2107 O O . MET A 1 271 ? -11.453 -4.016 -14.875 1 39.03 271 MET A O 1
ATOM 2111 N N . GLY A 1 272 ? -9.977 -5.27 -14.961 1 35.12 272 GLY A N 1
ATOM 2112 C CA . GLY A 1 272 ? -9.469 -4.547 -16.125 1 35.12 272 GLY A CA 1
ATOM 2113 C C . GLY A 1 272 ? -10.477 -4.449 -17.25 1 35.12 272 GLY A C 1
ATOM 2114 O O . GLY A 1 272 ? -10.734 -5.434 -17.953 1 35.12 272 GLY A O 1
ATOM 2115 N N . THR A 1 273 ? -11.547 -3.887 -17.094 1 32.34 273 THR A N 1
ATOM 2116 C CA . THR A 1 273 ? -12.062 -3.473 -18.391 1 32.34 273 THR A CA 1
ATOM 2117 C C . THR A 1 273 ? -10.961 -2.834 -19.234 1 32.34 273 THR A C 1
ATOM 2119 O O . THR A 1 273 ? -10.367 -1.83 -18.828 1 32.34 273 THR A O 1
ATOM 2122 N N . VAL A 1 274 ? -10.242 -3.594 -19.984 1 31.78 274 VAL A N 1
ATOM 2123 C CA . VAL A 1 274 ? -9.773 -2.945 -21.219 1 31.78 274 VAL A CA 1
ATOM 2124 C C . VAL A 1 274 ? -10.789 -1.897 -21.656 1 31.78 274 VAL A C 1
ATOM 2126 O O . VAL A 1 274 ? -11.891 -2.238 -22.109 1 31.78 274 VAL A O 1
ATOM 2129 N N . LEU A 1 275 ? -11.062 -0.984 -20.953 1 29.73 275 LEU A N 1
ATOM 2130 C CA . LEU A 1 275 ? -11.672 0.073 -21.75 1 29.73 275 LEU A CA 1
ATOM 2131 C C . LEU A 1 275 ? -10.977 0.203 -23.109 1 29.73 275 LEU A C 1
ATOM 2133 O O . LEU A 1 275 ? -9.781 0.494 -23.172 1 29.73 275 LEU A O 1
ATOM 2137 N N . LYS A 1 276 ? -11.516 -0.493 -24.109 1 30.34 276 LYS A N 1
ATOM 2138 C CA . LYS A 1 276 ? -11.484 0.05 -25.469 1 30.34 276 LYS A CA 1
ATOM 2139 C C . LYS A 1 276 ? -11.523 1.575 -25.453 1 30.34 276 LYS A C 1
ATOM 2141 O O . LYS A 1 276 ? -12.547 2.17 -25.094 1 30.34 276 LYS A O 1
ATOM 2146 N N . GLU A 1 277 ? -10.57 2.344 -25.094 1 29.3 277 GLU A N 1
ATOM 2147 C CA . GLU A 1 277 ? -10.57 3.631 -25.781 1 29.3 277 GLU A CA 1
ATOM 2148 C C . GLU A 1 277 ? -11.016 3.477 -27.234 1 29.3 277 GLU A C 1
ATOM 2150 O O . GLU A 1 277 ? -10.297 2.889 -28.047 1 29.3 277 GLU A O 1
ATOM 2155 N N . ASN A 1 278 ? -12.266 3.273 -27.406 1 26.7 278 ASN A N 1
ATOM 2156 C CA . ASN A 1 278 ? -12.844 3.729 -28.672 1 26.7 278 ASN A CA 1
ATOM 2157 C C . ASN A 1 278 ? -12.344 5.117 -29.047 1 26.7 278 ASN A C 1
ATOM 2159 O O . ASN A 1 278 ? -12.969 6.125 -28.703 1 26.7 278 ASN A O 1
ATOM 2163 N N . LEU A 1 279 ? -11.055 5.457 -28.906 1 27 279 LEU A N 1
ATOM 2164 C CA . LEU A 1 279 ? -10.727 6.578 -29.781 1 27 279 LEU A CA 1
ATOM 2165 C C . LEU A 1 279 ? -11.094 6.258 -31.219 1 27 279 LEU A C 1
ATOM 2167 O O . LEU A 1 279 ? -10.531 5.34 -31.828 1 27 279 LEU A O 1
ATOM 2171 N N . ASN A 1 280 ? -12.297 6.484 -31.672 1 26.55 280 ASN A N 1
ATOM 2172 C CA . ASN A 1 280 ? -12.656 6.75 -33.062 1 26.55 280 ASN A CA 1
ATOM 2173 C C . ASN A 1 280 ? -11.578 7.559 -33.781 1 26.55 280 ASN A C 1
ATOM 2175 O O . ASN A 1 280 ? -11.781 8.023 -34.906 1 26.55 280 ASN A O 1
ATOM 2179 N N . GLY A 1 281 ? -10.852 8.492 -33.156 1 26.88 281 GLY A N 1
ATOM 2180 C CA . GLY A 1 281 ? -10.133 9.164 -34.25 1 26.88 281 GLY A CA 1
ATOM 2181 C C . GLY A 1 281 ? -9.203 8.234 -35 1 26.88 281 GLY A C 1
ATOM 2182 O O . GLY A 1 281 ? -8.859 7.156 -34.531 1 26.88 281 GLY A O 1
ATOM 2183 N N . SER A 1 282 ? -9.062 8.367 -36.438 1 26.56 282 SER A N 1
ATOM 2184 C CA . SER A 1 282 ? -8.414 7.75 -37.594 1 26.56 282 SER A CA 1
ATOM 2185 C C . SER A 1 282 ? -6.961 7.406 -37.281 1 26.56 282 SER A C 1
ATOM 2187 O O . SER A 1 282 ? -6.258 6.844 -38.125 1 26.56 282 SER A O 1
ATOM 2189 N N . GLN A 1 283 ? -6.227 8.258 -36.469 1 26.62 283 GLN A N 1
ATOM 2190 C CA . GLN A 1 283 ? -4.852 7.93 -36.844 1 26.62 283 GLN A CA 1
ATOM 2191 C C . GLN A 1 283 ? -4.445 6.574 -36.281 1 26.62 283 GLN A C 1
ATOM 2193 O O . GLN A 1 283 ? -4.84 6.215 -35.156 1 26.62 283 GLN A O 1
ATOM 2198 N N . PRO A 1 284 ? -3.953 5.66 -37.156 1 29.3 284 PRO A N 1
ATOM 2199 C CA . PRO A 1 284 ? -3.445 4.309 -36.938 1 29.3 284 PRO A CA 1
ATOM 2200 C C . PRO A 1 284 ? -2.525 4.23 -35.719 1 29.3 284 PRO A C 1
ATOM 2202 O O . PRO A 1 284 ? -1.428 4.797 -35.719 1 29.3 284 PRO A O 1
ATOM 2205 N N . SER A 1 285 ? -2.957 4.82 -34.562 1 28.06 285 SER A N 1
ATOM 2206 C CA . SER A 1 285 ? -1.98 4.684 -33.5 1 28.06 285 SER A CA 1
ATOM 2207 C C . SER A 1 285 ? -1.563 3.229 -33.312 1 28.06 285 SER A C 1
ATOM 2209 O O . SER A 1 285 ? -2.381 2.318 -33.469 1 28.06 285 SER A O 1
ATOM 2211 N N . SER A 1 286 ? -0.28 2.99 -33.594 1 27.56 286 SER A N 1
ATOM 2212 C CA . SER A 1 286 ? 0.446 1.743 -33.375 1 27.56 286 SER A CA 1
ATOM 2213 C C . SER A 1 286 ? 0.098 1.132 -32.031 1 27.56 286 SER A C 1
ATOM 2215 O O . SER A 1 286 ? 0.443 1.688 -30.969 1 27.56 286 SER A O 1
ATOM 2217 N N . LYS A 1 287 ? -1.052 0.536 -31.953 1 32.34 287 LYS A N 1
ATOM 2218 C CA . LYS A 1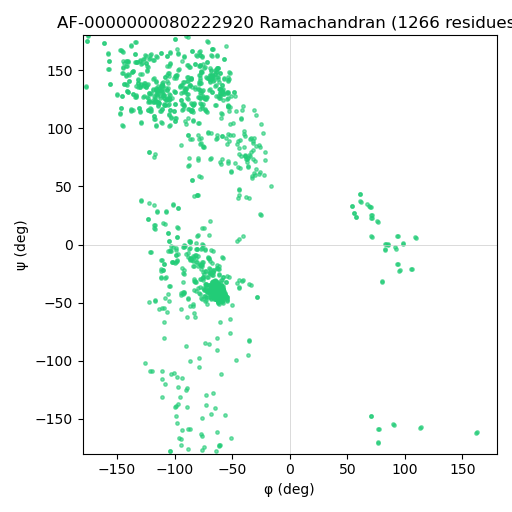 287 ? -1.445 -0.37 -30.875 1 32.34 287 LYS A CA 1
ATOM 2219 C C . LYS A 1 287 ? -0.313 -1.33 -30.531 1 32.34 287 LYS A C 1
ATOM 2221 O O . LYS A 1 287 ? -0.124 -2.348 -31.203 1 32.34 287 LYS A O 1
ATOM 2226 N N . THR A 1 288 ? 0.754 -0.717 -30 1 29.45 288 THR A N 1
ATOM 2227 C CA . THR A 1 288 ? 1.624 -1.739 -29.422 1 29.45 288 THR A CA 1
ATOM 2228 C C . THR A 1 288 ? 0.849 -2.629 -28.453 1 29.45 288 THR A C 1
ATOM 2230 O O . THR A 1 288 ? 0.394 -2.166 -27.406 1 29.45 288 THR A O 1
ATOM 2233 N N . ASN A 1 289 ? -0.002 -3.418 -28.906 1 33.03 289 ASN A N 1
ATOM 2234 C CA . ASN A 1 289 ? -0.514 -4.551 -28.141 1 33.03 289 ASN A CA 1
ATOM 2235 C C . ASN A 1 289 ? 0.571 -5.172 -27.266 1 33.03 289 ASN A C 1
ATOM 2237 O O . ASN A 1 289 ? 1.247 -6.113 -27.688 1 33.03 289 ASN A O 1
ATOM 2241 N N . THR A 1 290 ? 1.375 -4.336 -26.688 1 33.91 290 THR A N 1
ATOM 2242 C CA . THR A 1 290 ? 2.271 -4.941 -25.703 1 33.91 290 THR A CA 1
ATOM 2243 C C . THR A 1 290 ? 1.491 -5.816 -24.734 1 33.91 290 THR A C 1
ATOM 2245 O O . THR A 1 290 ? 0.395 -5.449 -24.297 1 33.91 290 THR A O 1
ATOM 2248 N N . SER A 1 291 ? 1.525 -7.027 -24.828 1 34.47 291 SER A N 1
ATOM 2249 C CA . SER A 1 291 ? 1.214 -7.934 -23.734 1 34.47 291 SER A CA 1
ATOM 2250 C C . SER A 1 291 ? 1.442 -7.266 -22.375 1 34.47 291 SER A C 1
ATOM 2252 O O . SER A 1 291 ? 2.496 -7.441 -21.766 1 34.47 291 SER A O 1
ATOM 2254 N N . GLY A 1 292 ? 1.353 -5.977 -22.359 1 35.41 292 GLY A N 1
ATOM 2255 C CA . GLY A 1 292 ? 1.452 -5.395 -21.031 1 35.41 292 GLY A CA 1
ATOM 2256 C C . GLY A 1 292 ? 0.506 -6.031 -20.031 1 35.41 292 GLY A C 1
ATOM 2257 O O . GLY A 1 292 ? -0.698 -5.766 -20.062 1 35.41 292 GLY A O 1
ATOM 2258 N N . GLY A 1 293 ? 0.675 -7.297 -19.766 1 36.09 293 GLY A N 1
ATOM 2259 C CA . GLY A 1 293 ? -0.042 -7.914 -18.656 1 36.09 293 GLY A CA 1
ATOM 2260 C C . GLY A 1 293 ? -0.234 -6.984 -17.469 1 36.09 293 GLY A C 1
ATOM 2261 O O . GLY A 1 293 ? 0.74 -6.508 -16.891 1 36.09 293 GLY A O 1
ATOM 2262 N N . SER A 1 294 ? -1.106 -6.117 -17.578 1 37.78 294 SER A N 1
ATOM 2263 C CA . SER A 1 294 ? -1.537 -5.523 -16.312 1 37.78 294 SER A CA 1
ATOM 2264 C C . SER A 1 294 ? -1.454 -6.527 -15.172 1 37.78 294 SER A C 1
ATOM 2266 O O . SER A 1 294 ? -1.977 -7.641 -15.281 1 37.78 294 SER A O 1
ATOM 2268 N N . THR A 1 295 ? -0.354 -6.602 -14.586 1 41.06 295 THR A N 1
ATOM 2269 C CA . THR A 1 295 ? -0.129 -7.461 -13.43 1 41.06 295 THR A CA 1
ATOM 2270 C C . THR A 1 295 ? -1.347 -7.461 -12.516 1 41.06 295 THR A C 1
ATOM 2272 O O . THR A 1 295 ? -1.704 -6.426 -11.945 1 41.06 295 THR A O 1
ATOM 2275 N N . HIS A 1 296 ? -2.387 -8.172 -12.898 1 42.22 296 HIS A N 1
ATOM 2276 C CA . HIS A 1 296 ? -3.602 -8.375 -12.109 1 42.22 296 HIS A CA 1
ATOM 2277 C C . HIS A 1 296 ? -3.305 -9.133 -10.82 1 42.22 296 HIS A C 1
ATOM 2279 O O . HIS A 1 296 ? -2.707 -10.219 -10.859 1 42.22 296 HIS A O 1
ATOM 2285 N N . ILE A 1 297 ? -3.053 -8.406 -9.859 1 45.69 297 ILE A N 1
ATOM 2286 C CA . ILE A 1 297 ? -2.949 -9.016 -8.531 1 45.69 297 ILE A CA 1
ATOM 2287 C C . ILE A 1 297 ? -4.262 -9.719 -8.188 1 45.69 297 ILE A C 1
ATOM 2289 O O . ILE A 1 297 ? -5.344 -9.18 -8.43 1 45.69 297 ILE A O 1
ATOM 2293 N N . THR A 1 298 ? -4.254 -11.023 -8.109 1 50.53 298 THR A N 1
ATOM 2294 C CA . THR A 1 298 ? -5.359 -11.852 -7.652 1 50.53 298 THR A CA 1
ATOM 2295 C C . THR A 1 298 ? -6.023 -11.242 -6.422 1 50.53 298 THR A C 1
ATOM 2297 O O . THR A 1 298 ? -5.344 -10.875 -5.461 1 50.53 298 THR A O 1
ATOM 2300 N N . PHE A 1 299 ? -7.285 -10.68 -6.574 1 59.03 299 PHE A N 1
ATOM 2301 C CA . PHE A 1 299 ? -7.977 -10.086 -5.438 1 59.03 299 PHE A CA 1
ATOM 2302 C C . PHE A 1 299 ? -8.602 -11.164 -4.562 1 59.03 299 PHE A C 1
ATOM 2304 O O . PHE A 1 299 ? -9.414 -11.969 -5.035 1 59.03 299 PHE A O 1
ATOM 2311 N N . ASN A 1 300 ? -7.883 -11.672 -3.547 1 72 300 ASN A N 1
ATOM 2312 C CA . ASN A 1 300 ? -8.469 -12.477 -2.48 1 72 300 ASN A CA 1
ATOM 2313 C C . ASN A 1 300 ? -8.875 -11.617 -1.288 1 72 300 ASN A C 1
ATOM 2315 O O . ASN A 1 300 ? -8.195 -10.641 -0.966 1 72 300 ASN A O 1
ATOM 2319 N N . PHE A 1 301 ? -10.172 -11.914 -0.89 1 82 301 PHE A N 1
ATOM 2320 C CA . PHE A 1 301 ? -10.586 -11.273 0.354 1 82 301 PHE A CA 1
ATOM 2321 C C . PHE A 1 301 ? -9.531 -11.469 1.437 1 82 301 PHE A C 1
ATOM 2323 O O . PHE A 1 301 ? -9.062 -12.594 1.661 1 82 301 PHE A O 1
ATOM 2330 N N . PRO A 1 302 ? -9.164 -10.438 2.082 1 87.5 302 PRO A N 1
ATOM 2331 C CA . PRO A 1 302 ? -7.945 -10.477 2.891 1 87.5 302 PRO A CA 1
ATOM 2332 C C . PRO A 1 302 ? -8.141 -11.219 4.211 1 87.5 302 PRO A C 1
ATOM 2334 O O . PRO A 1 302 ? -7.16 -11.625 4.848 1 87.5 302 PRO A O 1
ATOM 2337 N N . PHE A 1 303 ? -9.375 -11.422 4.668 1 89.88 303 PHE A N 1
ATOM 2338 C CA . PHE A 1 303 ? -9.633 -12.055 5.957 1 89.88 303 PHE A CA 1
ATOM 2339 C C . PHE A 1 303 ? -10.172 -13.461 5.77 1 89.88 303 PHE A C 1
ATOM 2341 O O . PHE A 1 303 ? -11.117 -13.68 5.012 1 89.88 303 PHE A O 1
ATOM 2348 N N . VAL A 1 304 ? -9.469 -14.391 6.395 1 84.12 304 VAL A N 1
ATOM 2349 C CA . VAL A 1 304 ? -9.875 -15.789 6.324 1 84.12 304 VAL A CA 1
ATOM 2350 C C . VAL A 1 304 ? -10.188 -16.312 7.727 1 84.12 304 VAL A C 1
ATOM 2352 O O . VAL A 1 304 ? -9.398 -16.109 8.656 1 84.12 304 VAL A O 1
ATOM 2355 N N . GLU A 1 305 ? -11.297 -16.969 7.797 1 86.94 305 GLU A N 1
ATOM 2356 C CA . GLU A 1 305 ? -11.727 -17.5 9.086 1 86.94 305 GLU A CA 1
ATOM 2357 C C . GLU A 1 305 ? -10.68 -18.438 9.672 1 86.94 305 GLU A C 1
ATOM 2359 O O . GLU A 1 305 ? -10.117 -19.281 8.961 1 86.94 305 GLU A O 1
ATOM 2364 N N . GLY A 1 306 ? -10.375 -18.203 10.906 1 88.25 306 GLY A N 1
ATOM 2365 C CA . GLY A 1 306 ? -9.5 -19.109 11.648 1 88.25 306 GLY A CA 1
ATOM 2366 C C . GLY A 1 306 ? -8.031 -18.844 11.391 1 88.25 306 GLY A C 1
ATOM 2367 O O . GLY A 1 306 ? -7.164 -19.469 12.016 1 88.25 306 GLY A O 1
ATOM 2368 N N . ASN A 1 307 ? -7.742 -18 10.555 1 89.12 307 ASN A N 1
ATOM 2369 C CA . ASN A 1 307 ? -6.348 -17.703 10.227 1 89.12 307 ASN A CA 1
ATOM 2370 C C . ASN A 1 307 ? -5.938 -16.312 10.695 1 89.12 307 ASN A C 1
ATOM 2372 O O . ASN A 1 307 ? -6.684 -15.352 10.531 1 89.12 307 ASN A O 1
ATOM 2376 N N . PRO A 1 308 ? -4.77 -16.297 11.336 1 93.56 308 PRO A N 1
ATOM 2377 C CA . PRO A 1 308 ? -4.32 -14.984 11.797 1 93.56 308 PRO A CA 1
ATOM 2378 C C . PRO A 1 308 ? -4.027 -14.023 10.648 1 93.56 308 PRO A C 1
ATOM 2380 O O . PRO A 1 308 ? -3.658 -14.461 9.555 1 93.56 308 PRO A O 1
ATOM 2383 N N . PHE A 1 309 ? -4.273 -12.773 10.859 1 94.12 309 PHE A N 1
ATOM 2384 C CA . PHE A 1 309 ? -3.924 -11.719 9.914 1 94.12 309 PHE A CA 1
ATOM 2385 C C . PHE A 1 309 ? -3.266 -10.547 10.633 1 94.12 309 PHE A C 1
ATOM 2387 O O . PHE A 1 309 ? -3.363 -10.422 11.852 1 94.12 309 PHE A O 1
ATOM 2394 N N . THR A 1 310 ? -2.486 -9.75 9.922 1 95.75 310 THR A N 1
ATOM 2395 C CA . THR A 1 310 ? -1.959 -8.477 10.398 1 95.75 310 THR A CA 1
ATOM 2396 C C . THR A 1 310 ? -2.6 -7.312 9.641 1 95.75 310 THR A C 1
ATOM 2398 O O . THR A 1 310 ? -2.471 -7.211 8.422 1 95.75 310 THR A O 1
ATOM 2401 N N . ALA A 1 311 ? -3.291 -6.535 10.367 1 97.06 311 ALA A N 1
ATOM 2402 C CA . ALA A 1 311 ? -3.908 -5.34 9.797 1 97.06 311 ALA A CA 1
ATOM 2403 C C . ALA A 1 311 ? -3.252 -4.07 10.336 1 97.06 311 ALA A C 1
ATOM 2405 O O . ALA A 1 311 ? -3.014 -3.953 11.539 1 97.06 311 ALA A O 1
ATOM 2406 N N . THR A 1 312 ? -2.902 -3.162 9.461 1 97.62 312 THR A N 1
ATOM 2407 C CA . THR A 1 312 ? -2.328 -1.885 9.867 1 97.62 312 THR A CA 1
ATOM 2408 C C . THR A 1 312 ? -3.152 -0.723 9.32 1 97.62 312 THR A C 1
ATOM 2410 O O . THR A 1 312 ? -3.293 -0.571 8.109 1 97.62 312 THR A O 1
ATOM 2413 N N . LEU A 1 313 ? -3.709 -0.007 10.227 1 98.12 313 LEU A N 1
ATOM 2414 C CA . LEU A 1 313 ? -4.395 1.236 9.891 1 98.12 313 LEU A CA 1
ATOM 2415 C C . LEU A 1 313 ? -3.463 2.432 10.055 1 98.12 313 LEU A C 1
ATOM 2417 O O . LEU A 1 313 ? -2.889 2.637 11.125 1 98.12 313 LEU A O 1
ATOM 2421 N N . TRP A 1 314 ? -3.273 3.227 9.047 1 96.94 314 TRP A N 1
ATOM 2422 C CA . TRP A 1 314 ? -2.395 4.383 9.195 1 96.94 314 TRP A CA 1
ATOM 2423 C C . TRP A 1 314 ? -3.086 5.656 8.727 1 96.94 314 TRP A C 1
ATOM 2425 O O . TRP A 1 314 ? -4.027 5.605 7.93 1 96.94 314 TRP A O 1
ATOM 2435 N N . VAL A 1 315 ? -2.629 6.73 9.242 1 95.75 315 VAL A N 1
ATOM 2436 C CA . VAL A 1 315 ? -3.266 8.031 9.078 1 95.75 315 VAL A CA 1
ATOM 2437 C C . VAL A 1 315 ? -2.547 8.82 7.984 1 95.75 315 VAL A C 1
ATOM 2439 O O . VAL A 1 315 ? -1.349 9.094 8.094 1 95.75 315 VAL A O 1
ATOM 2442 N N . GLY A 1 316 ? -3.328 9.18 6.953 1 90.25 316 GLY A N 1
ATOM 2443 C CA . GLY A 1 316 ? -2.801 10.039 5.902 1 90.25 316 GLY A CA 1
ATOM 2444 C C . GLY A 1 316 ? -3.293 11.469 5.996 1 90.25 316 GLY A C 1
ATOM 2445 O O . GLY A 1 316 ? -4.004 11.828 6.938 1 90.25 316 GLY A O 1
ATOM 2446 N N . PRO A 1 317 ? -2.887 12.273 5.062 1 84.31 317 PRO A N 1
ATOM 2447 C CA . PRO A 1 317 ? -3.295 13.68 5.066 1 84.31 317 PRO A CA 1
ATOM 2448 C C . PRO A 1 317 ? -4.797 13.859 4.863 1 84.31 317 PRO A C 1
ATOM 2450 O O . PRO A 1 317 ? -5.395 14.773 5.434 1 84.31 317 PRO A O 1
ATOM 2453 N N . GLU A 1 318 ? -5.371 12.875 4.078 1 88.38 318 GLU A N 1
ATOM 2454 C CA . GLU A 1 318 ? -6.766 13.117 3.713 1 88.38 318 GLU A CA 1
ATOM 2455 C C . GLU A 1 318 ? -7.668 11.992 4.207 1 88.38 318 GLU A C 1
ATOM 2457 O O . GLU A 1 318 ? -8.898 12.086 4.113 1 88.38 318 GLU A O 1
ATOM 2462 N N . GLY A 1 319 ? -7.02 10.992 4.73 1 93.81 319 GLY A N 1
ATOM 2463 C CA . GLY A 1 319 ? -7.883 9.906 5.16 1 93.81 319 GLY A CA 1
ATOM 2464 C C . GLY A 1 319 ? -7.133 8.789 5.863 1 93.81 319 GLY A C 1
ATOM 2465 O O . GLY A 1 319 ? -5.93 8.898 6.102 1 93.81 319 GLY A O 1
ATOM 2466 N N . PHE A 1 320 ? -7.992 7.75 6.277 1 97 320 PHE A N 1
ATOM 2467 C CA . PHE A 1 320 ? -7.469 6.535 6.891 1 97 320 PHE A CA 1
ATOM 2468 C C . PHE A 1 320 ? -7.223 5.457 5.84 1 97 320 PHE A C 1
ATOM 2470 O O . PHE A 1 320 ? -8.016 5.297 4.914 1 97 320 PHE A O 1
ATOM 2477 N N . HIS A 1 321 ? -6.094 4.719 5.988 1 96.75 321 HIS A N 1
ATOM 2478 C CA . HIS A 1 321 ? -5.754 3.65 5.059 1 96.75 321 HIS A CA 1
ATOM 2479 C C . HIS A 1 321 ? -5.539 2.33 5.789 1 96.75 321 HIS A C 1
ATOM 2481 O O . HIS A 1 321 ? -4.914 2.299 6.852 1 96.75 321 HIS A O 1
ATOM 2487 N N . MET A 1 322 ? -6.109 1.271 5.215 1 97.38 322 MET A N 1
ATOM 2488 C CA . MET A 1 322 ? -5.996 -0.047 5.832 1 97.38 322 MET A CA 1
ATOM 2489 C C . MET A 1 322 ? -5.188 -0.992 4.949 1 97.38 322 MET A C 1
ATOM 2491 O O . MET A 1 322 ? -5.512 -1.181 3.773 1 97.38 322 MET A O 1
ATOM 2495 N N . THR A 1 323 ? -4.137 -1.511 5.512 1 96.5 323 THR A N 1
ATOM 2496 C CA . THR A 1 323 ? -3.377 -2.586 4.887 1 96.5 323 THR A CA 1
ATOM 2497 C C . THR A 1 323 ? -3.553 -3.893 5.652 1 96.5 323 THR A C 1
ATOM 2499 O O . THR A 1 323 ? -3.582 -3.895 6.887 1 96.5 323 THR A O 1
ATOM 2502 N N . VAL A 1 324 ? -3.748 -4.949 4.941 1 96.25 324 VAL A N 1
ATOM 2503 C CA . VAL A 1 324 ? -3.865 -6.27 5.555 1 96.25 324 VAL A CA 1
ATOM 2504 C C . VAL A 1 324 ? -2.797 -7.199 4.984 1 96.25 324 VAL A C 1
ATOM 2506 O O . VAL A 1 324 ? -2.691 -7.363 3.768 1 96.25 324 VAL A O 1
ATOM 2509 N N . ASN A 1 325 ? -2.018 -7.723 5.883 1 94.69 325 ASN A N 1
ATOM 2510 C CA . ASN A 1 325 ? -0.908 -8.594 5.508 1 94.69 325 ASN A CA 1
ATOM 2511 C C . ASN A 1 325 ? 0.01 -7.926 4.492 1 94.69 325 ASN A C 1
ATOM 2513 O O . ASN A 1 325 ? 0.472 -8.57 3.547 1 94.69 325 ASN A O 1
ATOM 2517 N N . GLY A 1 326 ? 0.108 -6.59 4.648 1 93.12 326 GLY A N 1
ATOM 2518 C CA . GLY A 1 326 ? 1.032 -5.828 3.826 1 93.12 326 GLY A CA 1
ATOM 2519 C C . GLY A 1 326 ? 0.377 -5.223 2.6 1 93.12 326 GLY A C 1
ATOM 2520 O O . GLY A 1 326 ? 0.894 -4.262 2.025 1 93.12 326 GLY A O 1
ATOM 2521 N N . ARG A 1 327 ? -0.685 -5.719 2.156 1 92.56 327 ARG A N 1
ATOM 2522 C CA . ARG A 1 327 ? -1.358 -5.25 0.95 1 92.56 327 ARG A CA 1
ATOM 2523 C C . ARG A 1 327 ? -2.391 -4.18 1.28 1 92.56 327 ARG A C 1
ATOM 2525 O O . ARG A 1 327 ? -3.146 -4.312 2.244 1 92.56 327 ARG A O 1
ATOM 2532 N N . HIS A 1 328 ? -2.393 -3.121 0.518 1 93.25 328 HIS A N 1
ATOM 2533 C CA . HIS A 1 328 ? -3.393 -2.076 0.7 1 93.25 328 HIS A CA 1
ATOM 2534 C C . HIS A 1 328 ? -4.785 -2.578 0.339 1 93.25 328 HIS A C 1
ATOM 2536 O O . HIS A 1 328 ? -4.992 -3.121 -0.749 1 93.25 328 HIS A O 1
ATOM 2542 N N . GLU A 1 329 ? -5.781 -2.361 1.184 1 94.12 329 GLU A N 1
ATOM 2543 C CA . GLU A 1 329 ? -7.117 -2.896 0.938 1 94.12 329 GLU A CA 1
ATOM 2544 C C . GLU A 1 329 ? -8.141 -1.777 0.768 1 94.12 329 GLU A C 1
ATOM 2546 O O . GLU A 1 329 ? -8.969 -1.819 -0.145 1 94.12 329 GLU A O 1
ATOM 2551 N N . THR A 1 330 ? -8.086 -0.811 1.719 1 95.06 330 THR A N 1
ATOM 2552 C CA . THR A 1 330 ? -9.117 0.219 1.663 1 95.06 330 THR A CA 1
ATOM 2553 C C . THR A 1 330 ? -8.562 1.571 2.096 1 95.06 330 THR A C 1
ATOM 2555 O O . THR A 1 330 ? -7.578 1.633 2.836 1 95.06 330 THR A O 1
ATOM 2558 N N . SER A 1 331 ? -9.133 2.635 1.599 1 94.75 331 SER A N 1
ATOM 2559 C CA . SER A 1 331 ? -8.938 4.012 2.035 1 94.75 331 SER A CA 1
ATOM 2560 C C . SER A 1 331 ? -10.258 4.688 2.373 1 94.75 331 SER A C 1
ATOM 2562 O O . SER A 1 331 ? -11.273 4.438 1.716 1 94.75 331 SER A O 1
ATOM 2564 N N . PHE A 1 332 ? -10.266 5.438 3.424 1 95.44 332 PHE A N 1
ATOM 2565 C CA . PHE A 1 332 ? -11.469 6.109 3.906 1 95.44 332 PHE A CA 1
ATOM 2566 C C . PHE A 1 332 ? -11.195 7.586 4.164 1 95.44 332 PHE A C 1
ATOM 2568 O O . PHE A 1 332 ? -10.461 7.93 5.094 1 95.44 332 PHE A O 1
ATOM 2575 N N . ALA A 1 333 ? -11.852 8.484 3.377 1 92.44 333 ALA A N 1
ATOM 2576 C CA . ALA A 1 333 ? -11.648 9.922 3.523 1 92.44 333 ALA A CA 1
ATOM 2577 C C . ALA A 1 333 ? -12.219 10.43 4.848 1 92.44 333 ALA A C 1
ATOM 2579 O O . ALA A 1 333 ? -13.266 9.969 5.293 1 92.44 333 ALA A O 1
ATOM 2580 N N . TYR A 1 334 ? -11.492 11.406 5.41 1 91.5 334 TYR A N 1
ATOM 2581 C CA . TYR A 1 334 ? -12.016 12.008 6.633 1 91.5 334 TYR A CA 1
ATOM 2582 C C . TYR A 1 334 ? -13.398 12.609 6.395 1 91.5 334 TYR A C 1
ATOM 2584 O O . TYR A 1 334 ? -13.641 13.234 5.363 1 91.5 334 TYR A O 1
ATOM 2592 N N . ARG A 1 335 ? -14.219 12.367 7.324 1 89.38 335 ARG A N 1
ATOM 2593 C CA . ARG A 1 335 ? -15.523 13.023 7.281 1 89.38 335 ARG A CA 1
ATOM 2594 C C . ARG A 1 335 ? -15.539 14.273 8.156 1 89.38 335 ARG A C 1
ATOM 2596 O O . ARG A 1 335 ? -14.664 14.453 9 1 89.38 335 ARG A O 1
ATOM 2603 N N . GLU A 1 336 ? -16.531 15.109 7.961 1 83.38 336 GLU A N 1
ATOM 2604 C CA . GLU A 1 336 ? -16.594 16.391 8.641 1 83.38 336 GLU A CA 1
ATOM 2605 C C . GLU A 1 336 ? -16.594 16.219 10.156 1 83.38 336 GLU A C 1
ATOM 2607 O O . GLU A 1 336 ? -17.344 15.414 10.695 1 83.38 336 GLU A O 1
ATOM 2612 N N . LYS A 1 337 ? -15.742 16.953 10.859 1 85.06 337 LYS A N 1
ATOM 2613 C CA . LYS A 1 337 ? -15.641 17.016 12.312 1 85.06 337 LYS A CA 1
ATOM 2614 C C . LYS A 1 337 ? -15.078 15.719 12.891 1 85.06 337 LYS A C 1
ATOM 2616 O O . LYS A 1 337 ? -15.18 15.469 14.094 1 85.06 337 LYS A O 1
ATOM 2621 N N . LEU A 1 338 ? -14.648 14.859 11.953 1 90.12 338 LEU A N 1
ATOM 2622 C CA . LEU A 1 338 ? -14.102 13.578 12.391 1 90.12 338 LEU A CA 1
ATOM 2623 C C . LEU A 1 338 ? -12.68 13.398 11.875 1 90.12 338 LEU A C 1
ATOM 2625 O O . LEU A 1 338 ? -12.438 12.609 10.961 1 90.12 338 LEU A O 1
ATOM 2629 N N . GLU A 1 339 ? -11.797 14.062 12.602 1 90.75 339 GLU A N 1
ATOM 2630 C CA . GLU A 1 339 ? -10.398 14.109 12.203 1 90.75 339 GLU A CA 1
ATOM 2631 C C . GLU A 1 339 ? -9.539 13.234 13.109 1 90.75 339 GLU A C 1
ATOM 2633 O O . GLU A 1 339 ? -9.969 12.844 14.188 1 90.75 339 GLU A O 1
ATOM 2638 N N . PRO A 1 340 ? -8.328 12.875 12.703 1 92.38 340 PRO A N 1
ATOM 2639 C CA . PRO A 1 340 ? -7.488 11.922 13.43 1 92.38 340 PRO A CA 1
ATOM 2640 C C . PRO A 1 340 ? -7.164 12.383 14.852 1 92.38 340 PRO A C 1
ATOM 2642 O O . PRO A 1 340 ? -7.047 11.562 15.758 1 92.38 340 PRO A O 1
ATOM 2645 N N . TRP A 1 341 ? -6.992 13.648 15.055 1 90.75 341 TRP A N 1
ATOM 2646 C CA . TRP A 1 341 ? -6.617 14.125 16.375 1 90.75 341 TRP A CA 1
ATOM 2647 C C . TRP A 1 341 ? -7.711 13.812 17.406 1 90.75 341 TRP A C 1
ATOM 2649 O O . TRP A 1 341 ? -7.453 13.781 18.609 1 90.75 341 TRP A O 1
ATOM 2659 N N . LEU A 1 342 ? -8.914 13.57 16.922 1 92.38 342 LEU A N 1
ATOM 2660 C CA . LEU A 1 342 ? -10.07 13.312 17.766 1 92.38 342 LEU A CA 1
ATOM 2661 C C . LEU A 1 342 ? -10.031 11.891 18.328 1 92.38 342 LEU A C 1
ATOM 2663 O O . LEU A 1 342 ? -10.688 11.594 19.328 1 92.38 342 LEU A O 1
ATOM 2667 N N . VAL A 1 343 ? -9.281 11.008 17.781 1 95.5 343 VAL A N 1
ATOM 2668 C CA . VAL A 1 343 ? -9.305 9.586 18.109 1 95.5 343 VAL A CA 1
ATOM 2669 C C . VAL A 1 343 ? -8.641 9.375 19.469 1 95.5 343 VAL A C 1
ATOM 2671 O O . VAL A 1 343 ? -7.484 9.75 19.672 1 95.5 343 VAL A O 1
ATOM 2674 N N . SER A 1 344 ? -9.375 8.734 20.344 1 93.69 344 SER A N 1
ATOM 2675 C CA . SER A 1 344 ? -8.859 8.531 21.703 1 93.69 344 SER A CA 1
ATOM 2676 C C . SER A 1 344 ? -8.508 7.07 21.938 1 93.69 344 SER A C 1
ATOM 2678 O O . SER A 1 344 ? -7.82 6.742 22.906 1 93.69 344 SER A O 1
ATOM 2680 N N . GLY A 1 345 ? -9.016 6.281 21.109 1 94.69 345 GLY A N 1
ATOM 2681 C CA . GLY A 1 345 ? -8.727 4.871 21.328 1 94.69 345 GLY A CA 1
ATOM 2682 C C . GLY A 1 345 ? -9.289 3.977 20.234 1 94.69 345 GLY A C 1
ATOM 2683 O O . GLY A 1 345 ? -9.891 4.461 19.266 1 94.69 345 GLY A O 1
ATOM 2684 N N . VAL A 1 346 ? -8.938 2.643 20.344 1 96.19 346 VAL A N 1
ATOM 2685 C CA . VAL A 1 346 ? -9.414 1.624 19.422 1 96.19 346 VAL A CA 1
ATOM 2686 C C . VAL A 1 346 ? -10.273 0.601 20.156 1 96.19 346 VAL A C 1
ATOM 2688 O O . VAL A 1 346 ? -9.852 0.064 21.188 1 96.19 346 VAL A O 1
ATOM 2691 N N . LYS A 1 347 ? -11.438 0.391 19.656 1 94.81 347 LYS A N 1
ATOM 2692 C CA . LYS A 1 347 ? -12.344 -0.627 20.188 1 94.81 347 LYS A CA 1
ATOM 2693 C C . LYS A 1 347 ? -12.562 -1.745 19.172 1 94.81 347 LYS A C 1
ATOM 2695 O O . LYS A 1 347 ? -12.703 -1.486 17.969 1 94.81 347 LYS A O 1
ATOM 2700 N N . VAL A 1 348 ? -12.461 -2.975 19.625 1 93.69 348 VAL A N 1
ATOM 2701 C CA . VAL A 1 348 ? -12.703 -4.125 18.75 1 93.69 348 VAL A CA 1
ATOM 2702 C C . VAL A 1 348 ? -13.914 -4.898 19.25 1 93.69 348 VAL A C 1
ATOM 2704 O O . VAL A 1 348 ? -14.094 -5.078 20.453 1 93.69 348 VAL A O 1
ATOM 2707 N N . GLY A 1 349 ? -14.828 -5.238 18.328 1 90.44 349 GLY A N 1
ATOM 2708 C CA . GLY A 1 349 ? -16.016 -6.023 18.656 1 90.44 349 GLY A CA 1
ATOM 2709 C C . GLY A 1 349 ? -16.266 -7.145 17.656 1 90.44 349 GLY A C 1
ATOM 2710 O O . GLY A 1 349 ? -15.648 -7.199 16.594 1 90.44 349 GLY A O 1
ATOM 2711 N N . GLY A 1 350 ? -17.094 -8.047 18.062 1 90.62 350 GLY A N 1
ATOM 2712 C CA . GLY A 1 350 ? -17.453 -9.156 17.203 1 90.62 350 GLY A CA 1
ATOM 2713 C C . GLY A 1 350 ? -16.547 -10.359 17.359 1 90.62 350 GLY A C 1
ATOM 2714 O O . GLY A 1 350 ? -16.016 -10.609 18.438 1 90.62 350 GLY A O 1
ATOM 2715 N N . GLY A 1 351 ? -16.484 -11.18 16.25 1 89.69 351 GLY A N 1
ATOM 2716 C CA . GLY A 1 351 ? -15.75 -12.43 16.281 1 89.69 351 GLY A CA 1
ATOM 2717 C C . GLY A 1 351 ? -14.289 -12.266 15.906 1 89.69 351 GLY A C 1
ATOM 2718 O O . GLY A 1 351 ? -13.828 -12.82 14.906 1 89.69 351 GLY A O 1
ATOM 2719 N N . LEU A 1 352 ? -13.508 -11.57 16.766 1 92 352 LEU A N 1
ATOM 2720 C CA . LEU A 1 352 ? -12.086 -11.375 16.516 1 92 352 LEU A CA 1
ATOM 2721 C C . LEU A 1 352 ? -11.266 -11.586 17.781 1 92 352 LEU A C 1
ATOM 2723 O O . LEU A 1 352 ? -11.492 -10.906 18.797 1 92 352 LEU A O 1
ATOM 2727 N N . HIS A 1 353 ? -10.469 -12.562 17.734 1 91.75 353 HIS A N 1
ATOM 2728 C CA . HIS A 1 353 ? -9.508 -12.758 18.812 1 91.75 353 HIS A CA 1
ATOM 2729 C C . HIS A 1 353 ? -8.227 -11.969 18.547 1 91.75 353 HIS A C 1
ATOM 2731 O O . HIS A 1 353 ? -7.5 -12.258 17.594 1 91.75 353 HIS A O 1
ATOM 2737 N N . ILE A 1 354 ? -7.945 -11.008 19.438 1 92.12 354 ILE A N 1
ATOM 2738 C CA . ILE A 1 354 ? -6.789 -10.141 19.234 1 92.12 354 ILE A CA 1
ATOM 2739 C C . ILE A 1 354 ? -5.559 -10.773 19.891 1 92.12 354 ILE A C 1
ATOM 2741 O O . ILE A 1 354 ? -5.574 -11.109 21.062 1 92.12 354 ILE A O 1
ATOM 2745 N N . LEU A 1 355 ? -4.543 -10.906 19.109 1 90.06 355 LEU A N 1
ATOM 2746 C CA . LEU A 1 355 ? -3.289 -11.461 19.594 1 90.06 355 LEU A CA 1
ATOM 2747 C C . LEU A 1 355 ? -2.35 -10.359 20.062 1 90.06 355 LEU A C 1
ATOM 2749 O O . LEU A 1 355 ? -1.656 -10.508 21.078 1 90.06 355 LEU A O 1
ATOM 2753 N N . SER A 1 356 ? -2.283 -9.336 19.344 1 91.62 356 SER A N 1
ATOM 2754 C CA . SER A 1 356 ? -1.404 -8.211 19.656 1 91.62 356 SER A CA 1
ATOM 2755 C C . SER A 1 356 ? -1.897 -6.93 19 1 91.62 356 SER A C 1
ATOM 2757 O O . SER A 1 356 ? -2.627 -6.973 18.016 1 91.62 356 SER A O 1
ATOM 2759 N N . ALA A 1 357 ? -1.585 -5.832 19.641 1 94.38 357 ALA A N 1
ATOM 2760 C CA . ALA A 1 357 ? -1.898 -4.512 19.094 1 94.38 357 ALA A CA 1
ATOM 2761 C C . ALA A 1 357 ? -0.802 -3.508 19.438 1 94.38 357 ALA A C 1
ATOM 2763 O O . ALA A 1 357 ? -0.25 -3.531 20.547 1 94.38 357 ALA A O 1
ATOM 2764 N N . LEU A 1 358 ? -0.444 -2.668 18.469 1 95.25 358 LEU A N 1
ATOM 2765 C CA . LEU A 1 358 ? 0.581 -1.646 18.641 1 95.25 358 LEU A CA 1
ATOM 2766 C C . LEU A 1 358 ? 0.247 -0.393 17.844 1 95.25 358 LEU A C 1
ATOM 2768 O O . LEU A 1 358 ? -0.109 -0.481 16.672 1 95.25 358 LEU A O 1
ATOM 2772 N N . ALA A 1 359 ? 0.259 0.725 18.5 1 96.25 359 ALA A N 1
ATOM 2773 C CA . ALA A 1 359 ? 0.162 2.008 17.812 1 96.25 359 ALA A CA 1
ATOM 2774 C C . ALA A 1 359 ? 1.477 2.777 17.891 1 96.25 359 ALA A C 1
ATOM 2776 O O . ALA A 1 359 ? 2.145 2.768 18.938 1 96.25 359 ALA A O 1
ATOM 2777 N N . ASN A 1 360 ? 1.902 3.367 16.844 1 94.12 360 ASN A N 1
ATOM 2778 C CA . ASN A 1 360 ? 3.127 4.16 16.812 1 94.12 360 ASN A CA 1
ATOM 2779 C C . ASN A 1 360 ? 2.949 5.438 16.016 1 94.12 360 ASN A C 1
ATOM 2781 O O . ASN A 1 360 ? 1.898 5.652 15.398 1 94.12 360 ASN A O 1
ATOM 2785 N N . GLY A 1 361 ? 3.977 6.34 16.094 1 92.19 361 GLY A N 1
ATOM 2786 C CA . GLY A 1 361 ? 3.887 7.629 15.422 1 92.19 361 GLY A CA 1
ATOM 2787 C C . GLY A 1 361 ? 2.893 8.57 16.078 1 92.19 361 GLY A C 1
ATOM 2788 O O . GLY A 1 361 ? 2.232 9.352 15.391 1 92.19 361 GLY A O 1
ATOM 2789 N N . LEU A 1 362 ? 2.674 8.367 17.312 1 93.81 362 LEU A N 1
ATOM 2790 C CA . LEU A 1 362 ? 1.729 9.188 18.047 1 93.81 362 LEU A CA 1
ATOM 2791 C C . LEU A 1 362 ? 2.348 10.539 18.406 1 93.81 362 LEU A C 1
ATOM 2793 O O . LEU A 1 362 ? 3.574 10.68 18.422 1 93.81 362 LEU A O 1
ATOM 2797 N N . PRO A 1 363 ? 1.448 11.547 18.594 1 93 363 PRO A N 1
ATOM 2798 C CA . PRO A 1 363 ? 1.975 12.852 18.984 1 93 363 PRO A CA 1
ATOM 2799 C C . PRO A 1 363 ? 2.723 12.82 20.312 1 93 363 PRO A C 1
ATOM 2801 O O . PRO A 1 363 ? 2.211 12.281 21.297 1 93 363 PRO A O 1
ATOM 2804 N N . VAL A 1 364 ? 3.938 13.391 20.297 1 89.94 364 VAL A N 1
ATOM 2805 C CA . VAL A 1 364 ? 4.762 13.391 21.5 1 89.94 364 VAL A CA 1
ATOM 2806 C C . VAL A 1 364 ? 4.969 14.82 21.984 1 89.94 364 VAL A C 1
ATOM 2808 O O . VAL A 1 364 ? 5.414 15.688 21.234 1 89.94 364 VAL A O 1
ATOM 2811 N N . SER A 1 365 ? 4.566 15.055 23.219 1 87.69 365 SER A N 1
ATOM 2812 C CA . SER A 1 365 ? 4.852 16.344 23.844 1 87.69 365 SER A CA 1
ATOM 2813 C C . SER A 1 365 ? 6.172 16.312 24.609 1 87.69 365 SER A C 1
ATOM 2815 O O . SER A 1 365 ? 6.496 15.305 25.25 1 87.69 365 SER A O 1
ATOM 2817 N N . GLU A 1 366 ? 7.004 17.25 24.406 1 82.88 366 GLU A N 1
ATOM 2818 C CA . GLU A 1 366 ? 8.289 17.281 25.094 1 82.88 366 GLU A CA 1
ATOM 2819 C C . GLU A 1 366 ? 8.117 17.594 26.578 1 82.88 366 GLU A C 1
ATOM 2821 O O . GLU A 1 366 ? 7.215 18.328 26.953 1 82.88 366 GLU A O 1
ATOM 2826 N N . ASP A 1 367 ? 8.969 16.906 27.281 1 76.81 367 ASP A N 1
ATOM 2827 C CA . ASP A 1 367 ? 9.016 17.234 28.703 1 76.81 367 ASP A CA 1
ATOM 2828 C C . ASP A 1 367 ? 9.68 18.594 28.938 1 76.81 367 ASP A C 1
ATOM 2830 O O . ASP A 1 367 ? 10.898 18.734 28.781 1 76.81 367 ASP A O 1
ATOM 2834 N N . MET A 1 368 ? 8.93 19.484 29.406 1 77.75 368 MET A N 1
ATOM 2835 C CA . MET A 1 368 ? 9.375 20.859 29.547 1 77.75 368 MET A CA 1
ATOM 2836 C C . MET A 1 368 ? 10.484 20.984 30.578 1 77.75 368 MET A C 1
ATOM 2838 O O . MET A 1 368 ? 11.312 21.891 30.5 1 77.75 368 MET A O 1
ATOM 2842 N N . ASP A 1 369 ? 10.492 20.062 31.5 1 71.31 369 ASP A N 1
ATOM 2843 C CA . ASP A 1 369 ? 11.492 20.109 32.562 1 71.31 369 ASP A CA 1
ATOM 2844 C C . ASP A 1 369 ? 12.859 19.641 32.031 1 71.31 369 ASP A C 1
ATOM 2846 O O . ASP A 1 369 ? 13.891 19.938 32.656 1 71.31 369 ASP A O 1
ATOM 2850 N N . LEU A 1 370 ? 12.805 19.047 30.953 1 73.5 370 LEU A N 1
ATOM 2851 C CA . LEU A 1 370 ? 14.039 18.453 30.453 1 73.5 370 LEU A CA 1
ATOM 2852 C C . LEU A 1 370 ? 14.617 19.297 29.312 1 73.5 370 LEU A C 1
ATOM 2854 O O . LEU A 1 370 ? 15.68 18.969 28.781 1 73.5 370 LEU A O 1
ATOM 2858 N N . ILE A 1 371 ? 13.922 20.359 29.094 1 77.06 371 ILE A N 1
ATOM 2859 C CA . ILE A 1 371 ? 14.383 21.172 27.984 1 77.06 371 ILE A CA 1
ATOM 2860 C C . ILE A 1 371 ? 15.492 22.125 28.453 1 77.06 371 ILE A C 1
ATOM 2862 O O . ILE A 1 371 ? 15.266 22.953 29.328 1 77.06 371 ILE A O 1
ATOM 2866 N N . ILE A 1 372 ? 16.656 22 27.984 1 71.12 372 ILE A N 1
ATOM 2867 C CA . ILE A 1 372 ? 17.828 22.75 28.391 1 71.12 372 ILE A CA 1
ATOM 2868 C C . ILE A 1 372 ? 17.859 24.094 27.656 1 71.12 372 ILE A C 1
ATOM 2870 O O . ILE A 1 372 ? 18.234 25.125 28.234 1 71.12 372 ILE A O 1
ATOM 2874 N N . ASP A 1 373 ? 17.375 24.172 26.484 1 79.06 373 ASP A N 1
ATOM 2875 C CA . ASP A 1 373 ? 17.484 25.375 25.656 1 79.06 373 ASP A CA 1
ATOM 2876 C C . ASP A 1 373 ? 16.188 26.172 25.656 1 79.06 373 ASP A C 1
ATOM 2878 O O . ASP A 1 373 ? 15.844 26.812 24.672 1 79.06 373 ASP A O 1
ATOM 2882 N N . ALA A 1 374 ? 15.531 26.156 26.781 1 83.06 374 ALA A N 1
ATOM 2883 C CA . ALA A 1 374 ? 14.227 26.797 26.844 1 83.06 374 ALA A CA 1
ATOM 2884 C C . ALA A 1 374 ? 14.344 28.297 26.641 1 83.06 374 ALA A C 1
ATOM 2886 O O . ALA A 1 374 ? 13.508 28.906 25.953 1 83.06 374 ALA A O 1
ATOM 2887 N N . LYS A 1 375 ? 15.328 28.891 27.156 1 84 375 LYS A N 1
ATOM 2888 C CA . LYS A 1 375 ? 15.492 30.328 27.062 1 84 375 LYS A CA 1
ATOM 2889 C C . LYS A 1 375 ? 15.719 30.766 25.609 1 84 375 LYS A C 1
ATOM 2891 O O . LYS A 1 375 ? 15.211 31.797 25.188 1 84 375 LYS A O 1
ATOM 2896 N N . GLN A 1 376 ? 16.359 29.922 24.938 1 87.81 376 GLN A N 1
ATOM 2897 C CA . GLN A 1 376 ? 16.656 30.234 23.547 1 87.81 376 GLN A CA 1
ATOM 2898 C C . GLN A 1 376 ? 15.438 30.031 22.656 1 87.81 376 GLN A C 1
ATOM 2900 O O . GLN A 1 376 ? 15.328 30.625 21.578 1 87.81 376 GLN A O 1
ATOM 2905 N N . LEU A 1 377 ? 14.539 29.281 23.109 1 93.44 377 LEU A N 1
ATOM 2906 C CA . LEU A 1 377 ? 13.398 28.906 22.281 1 93.44 377 LEU A CA 1
ATOM 2907 C C . LEU A 1 377 ? 12.195 29.797 22.594 1 93.44 377 LEU A C 1
ATOM 2909 O O . LEU A 1 377 ? 11.227 29.828 21.828 1 93.44 377 LEU A O 1
ATOM 2913 N N . LYS A 1 378 ? 12.289 30.5 23.656 1 93.44 378 LYS A N 1
ATOM 2914 C CA . LYS A 1 378 ? 11.203 31.391 24.047 1 93.44 378 LYS A CA 1
ATOM 2915 C C . LYS A 1 378 ? 11.055 32.562 23.062 1 93.44 378 LYS A C 1
ATOM 2917 O O . LYS A 1 378 ? 12.039 33.031 22.5 1 93.44 378 LYS A O 1
ATOM 2922 N N . ALA A 1 379 ? 9.812 32.969 22.844 1 93.56 379 ALA A N 1
ATOM 2923 C CA . ALA A 1 379 ? 9.562 34.125 21.984 1 93.56 379 ALA A CA 1
ATOM 2924 C C . ALA A 1 379 ? 10.227 35.375 22.547 1 93.56 379 ALA A C 1
ATOM 2926 O O . ALA A 1 379 ? 10.039 35.719 23.719 1 93.56 379 ALA A O 1
ATOM 2927 N N . PRO A 1 380 ? 10.961 36 21.75 1 90.38 380 PRO A N 1
ATOM 2928 C CA . PRO A 1 380 ? 11.578 37.25 22.219 1 90.38 380 PRO A CA 1
ATOM 2929 C C . PRO A 1 380 ? 10.555 38.375 22.453 1 90.38 380 PRO A C 1
ATOM 2931 O O . PRO A 1 380 ? 9.484 38.375 21.844 1 90.38 380 PRO A O 1
ATOM 2934 N N . PRO A 1 381 ? 10.883 39.25 23.422 1 83.81 381 PRO A N 1
ATOM 2935 C CA . PRO A 1 381 ? 10.016 40.406 23.578 1 83.81 381 PRO A CA 1
ATOM 2936 C C . PRO A 1 381 ? 10 41.312 22.344 1 83.81 381 PRO A C 1
ATOM 2938 O O . PRO A 1 381 ? 11 41.375 21.625 1 83.81 381 PRO A O 1
ATOM 2941 N N . VAL A 1 382 ? 8.852 41.812 22.156 1 79.19 382 VAL A N 1
ATOM 2942 C CA . VAL A 1 382 ? 8.719 42.688 21 1 79.19 382 VAL A CA 1
ATOM 2943 C C . VAL A 1 382 ? 9.398 44.031 21.281 1 79.19 382 VAL A C 1
ATOM 2945 O O . VAL A 1 382 ? 9.133 44.656 22.312 1 79.19 382 VAL A O 1
ATOM 2948 N N . SER A 1 383 ? 10.422 44.375 20.578 1 67.25 383 SER A N 1
ATOM 2949 C CA . SER A 1 383 ? 11.305 45.5 20.812 1 67.25 383 SER A CA 1
ATOM 2950 C C . SER A 1 383 ? 10.703 46.781 20.266 1 67.25 383 SER A C 1
ATOM 2952 O O . SER A 1 383 ? 10.969 47.875 20.781 1 67.25 383 SER A O 1
ATOM 2954 N N . ARG A 1 384 ? 10.133 46.625 19.172 1 70.19 384 ARG A N 1
ATOM 2955 C CA . ARG A 1 384 ? 9.75 47.812 18.453 1 70.19 384 ARG A CA 1
ATOM 2956 C C . ARG A 1 384 ? 8.242 48.031 18.5 1 70.19 384 ARG A C 1
A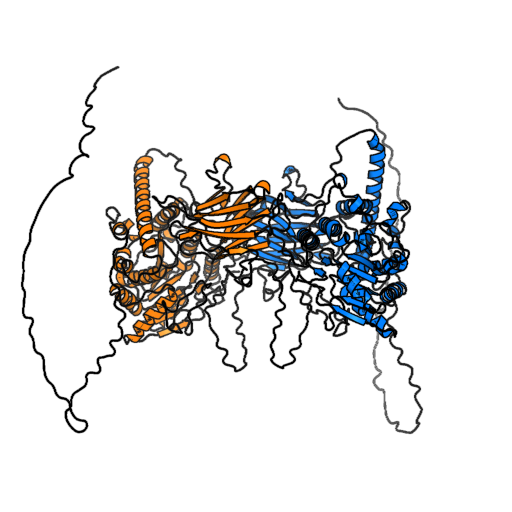TOM 2958 O O . ARG A 1 384 ? 7.48 47.094 18.719 1 70.19 384 ARG A O 1
ATOM 2965 N N . LYS A 1 385 ? 8.039 49.219 18.375 1 76.5 385 LYS A N 1
ATOM 2966 C CA . LYS A 1 385 ? 6.637 49.625 18.297 1 76.5 385 LYS A CA 1
ATOM 2967 C C . LYS A 1 385 ? 5.953 49.031 17.078 1 76.5 385 LYS A C 1
ATOM 2969 O O . LYS A 1 385 ? 4.793 48.625 17.141 1 76.5 385 LYS A O 1
ATOM 2974 N N . ARG A 1 386 ? 6.777 49 15.977 1 87.5 386 ARG A N 1
ATOM 2975 C CA . ARG A 1 386 ? 6.227 48.375 14.773 1 87.5 386 ARG A CA 1
ATOM 2976 C C . ARG A 1 386 ? 7.148 47.281 14.234 1 87.5 386 ARG A C 1
ATOM 2978 O O . ARG A 1 386 ? 8.328 47.531 13.977 1 87.5 386 ARG A O 1
ATOM 2985 N N . LEU A 1 387 ? 6.578 46.125 14.031 1 94.62 387 LEU A N 1
ATOM 2986 C CA . LEU A 1 387 ? 7.32 44.969 13.516 1 94.62 387 LEU A CA 1
ATOM 2987 C C . LEU A 1 387 ? 7.52 45.094 12.008 1 94.62 387 LEU A C 1
ATOM 2989 O O . LEU A 1 387 ? 6.684 45.688 11.312 1 94.62 387 LEU A O 1
ATOM 2993 N N . THR A 1 388 ? 8.648 44.594 11.586 1 94.75 388 THR A N 1
ATOM 2994 C CA . THR A 1 388 ? 8.812 44.469 10.148 1 94.75 388 THR A CA 1
ATOM 2995 C C . THR A 1 388 ? 7.797 43.469 9.586 1 94.75 388 THR A C 1
ATOM 2997 O O . THR A 1 388 ? 7.23 43.688 8.516 1 94.75 388 THR A O 1
ATOM 3000 N N . MET A 1 389 ? 7.613 42.406 10.32 1 96.94 389 MET A N 1
ATOM 3001 C CA . MET A 1 389 ? 6.715 41.375 9.828 1 96.94 389 MET A CA 1
ATOM 3002 C C . MET A 1 389 ? 6.164 40.531 10.984 1 96.94 389 MET A C 1
ATOM 3004 O O . MET A 1 389 ? 6.875 40.281 11.961 1 96.94 389 MET A O 1
ATOM 3008 N N . LEU A 1 390 ? 4.922 40.219 10.953 1 97.94 390 LEU A N 1
ATOM 3009 C CA . LEU A 1 390 ? 4.309 39.188 11.797 1 97.94 390 LEU A CA 1
ATOM 3010 C C . LEU A 1 390 ? 4.043 37.938 11.008 1 97.94 390 LEU A C 1
ATOM 3012 O O . LEU A 1 390 ? 3.42 37.969 9.945 1 97.94 390 LEU A O 1
ATOM 3016 N N . ILE A 1 391 ? 4.559 36.844 11.484 1 98.62 391 ILE A N 1
ATOM 3017 C CA . ILE A 1 391 ? 4.297 35.531 10.859 1 98.62 391 ILE A CA 1
ATOM 3018 C C . ILE A 1 391 ? 3.301 34.75 11.711 1 98.62 391 ILE A C 1
ATOM 3020 O O . ILE A 1 391 ? 3.6 34.406 12.852 1 98.62 391 ILE A O 1
ATOM 3024 N N . GLY A 1 392 ? 2.1 34.531 11.195 1 98.75 392 GLY A N 1
ATOM 3025 C CA . GLY A 1 392 ? 1.121 33.656 11.805 1 98.75 392 GLY A CA 1
ATOM 3026 C C . GLY A 1 392 ? 1.174 32.25 11.266 1 98.75 392 GLY A C 1
ATOM 3027 O O . GLY A 1 392 ? 0.963 32.031 10.078 1 98.75 392 GLY A O 1
ATOM 3028 N N . VAL A 1 393 ? 1.41 31.266 12.141 1 98.75 393 VAL A N 1
ATOM 3029 C CA . VAL A 1 393 ? 1.554 29.875 11.727 1 98.75 393 VAL A CA 1
ATOM 3030 C C . VAL A 1 393 ? 0.31 29.078 12.125 1 98.75 393 VAL A C 1
ATOM 3032 O O . VAL A 1 393 ? -0.069 29.062 13.297 1 98.75 393 VAL A O 1
ATOM 3035 N N . PHE A 1 394 ? -0.288 28.422 11.102 1 97.69 394 PHE A N 1
ATOM 3036 C CA . PHE A 1 394 ? -1.373 27.484 11.375 1 97.69 394 PHE A CA 1
ATOM 3037 C C . PHE A 1 394 ? -0.842 26.219 12.031 1 97.69 394 PHE A C 1
ATOM 3039 O O . PHE A 1 394 ? 0.115 25.609 11.539 1 97.69 394 PHE A O 1
ATOM 3046 N N . SER A 1 395 ? -1.361 25.844 13.102 1 96.75 395 SER A N 1
ATOM 3047 C CA . SER A 1 395 ? -1.034 24.562 13.719 1 96.75 395 SER A CA 1
ATOM 3048 C C . SER A 1 395 ? -2.25 23.953 14.422 1 96.75 395 SER A C 1
ATOM 3050 O O . SER A 1 395 ? -3.32 24.562 14.445 1 96.75 395 SER A O 1
ATOM 3052 N N . THR A 1 396 ? -2.16 22.719 14.758 1 94.12 396 THR A N 1
ATOM 3053 C CA . THR A 1 396 ? -3.188 22.031 15.531 1 94.12 396 THR A CA 1
ATOM 3054 C C . THR A 1 396 ? -2.639 21.578 16.891 1 94.12 396 THR A C 1
ATOM 3056 O O . THR A 1 396 ? -1.424 21.562 17.094 1 94.12 396 THR A O 1
ATOM 3059 N N . GLY A 1 397 ? -3.506 21.312 17.734 1 93.69 397 GLY A N 1
ATOM 3060 C CA . GLY A 1 397 ? -3.141 21.125 19.141 1 93.69 397 GLY A CA 1
ATOM 3061 C C . GLY A 1 397 ? -2.092 20.047 19.344 1 93.69 397 GLY A C 1
ATOM 3062 O O . GLY A 1 397 ? -1.106 20.266 20.047 1 93.69 397 GLY A O 1
ATOM 3063 N N . ASN A 1 398 ? -2.207 18.938 18.719 1 94 398 ASN A N 1
ATOM 3064 C CA . ASN A 1 398 ? -1.321 17.828 19.031 1 94 398 ASN A CA 1
ATOM 3065 C C . ASN A 1 398 ? -0.147 17.75 18.062 1 94 398 ASN A C 1
ATOM 3067 O O . ASN A 1 398 ? 0.541 16.719 17.984 1 94 398 ASN A O 1
ATOM 3071 N N . ASN A 1 399 ? 0.078 18.812 17.281 1 94.5 399 ASN A N 1
ATOM 3072 C CA . ASN A 1 399 ? 1.269 18.906 16.438 1 94.5 399 ASN A CA 1
ATOM 3073 C C . ASN A 1 399 ? 2.457 19.469 17.219 1 94.5 399 ASN A C 1
ATOM 3075 O O . ASN A 1 399 ? 3.121 20.391 16.766 1 94.5 399 ASN A O 1
ATOM 3079 N N . PHE A 1 400 ? 2.789 18.859 18.297 1 94.12 400 PHE A N 1
ATOM 3080 C CA . PHE A 1 400 ? 3.836 19.312 19.203 1 94.12 400 PHE A CA 1
ATOM 3081 C C . PHE A 1 400 ? 5.195 19.297 18.516 1 94.12 400 PHE A C 1
ATOM 3083 O O . PHE A 1 400 ? 5.914 20.297 18.531 1 94.12 400 PHE A O 1
ATOM 3090 N N . GLU A 1 401 ? 5.477 18.219 17.859 1 91.31 401 GLU A N 1
ATOM 3091 C CA . GLU A 1 401 ? 6.789 18.031 17.25 1 91.31 401 GLU A CA 1
ATOM 3092 C C . GLU A 1 401 ? 7.02 19.016 16.109 1 91.31 401 GLU A C 1
ATOM 3094 O O . GLU A 1 401 ? 8.133 19.5 15.914 1 91.31 401 GLU A O 1
ATOM 3099 N N . ARG A 1 402 ? 6.008 19.281 15.398 1 94 402 ARG A N 1
ATOM 3100 C CA . ARG A 1 402 ? 6.133 20.234 14.297 1 94 402 ARG A CA 1
ATOM 3101 C C . ARG A 1 402 ? 6.48 21.625 14.812 1 94 402 ARG A C 1
ATOM 3103 O O . ARG A 1 402 ? 7.383 22.281 14.289 1 94 402 ARG A O 1
ATOM 3110 N N . ARG A 1 403 ? 5.793 22.062 15.82 1 96.75 403 ARG A N 1
ATOM 3111 C CA . ARG A 1 403 ? 6.051 23.391 16.375 1 96.75 403 ARG A CA 1
ATOM 3112 C C . ARG A 1 403 ? 7.445 23.469 16.984 1 96.75 403 ARG A C 1
ATOM 3114 O O . ARG A 1 403 ? 8.141 24.469 16.828 1 96.75 403 ARG A O 1
ATOM 3121 N N . MET A 1 404 ? 7.844 22.375 17.625 1 94.06 404 MET A N 1
ATOM 3122 C CA . MET A 1 404 ? 9.18 22.375 18.219 1 94.06 404 MET A CA 1
ATOM 3123 C C . MET A 1 404 ? 10.25 22.438 17.141 1 94.06 404 MET A C 1
ATOM 3125 O O . MET A 1 404 ? 11.273 23.094 17.297 1 94.06 404 MET A O 1
ATOM 3129 N N . ALA A 1 405 ? 10.023 21.703 16.078 1 94.19 405 ALA A N 1
ATOM 3130 C CA . ALA A 1 405 ? 10.969 21.734 14.961 1 94.19 405 ALA A CA 1
ATOM 3131 C C . ALA A 1 405 ? 11.109 23.141 14.398 1 94.19 405 ALA A C 1
ATOM 3133 O O . ALA A 1 405 ? 12.219 23.578 14.055 1 94.19 405 ALA A O 1
ATOM 3134 N N . LEU A 1 406 ? 10.047 23.859 14.289 1 97.56 406 LEU A N 1
ATOM 3135 C CA . LEU A 1 406 ? 10.094 25.234 13.789 1 97.56 406 LEU A CA 1
ATOM 3136 C C . LEU A 1 406 ? 10.867 26.141 14.75 1 97.56 406 LEU A C 1
ATOM 3138 O O . LEU A 1 406 ? 11.68 26.953 14.32 1 97.56 406 LEU A O 1
ATOM 3142 N N . ARG A 1 407 ? 10.648 25.984 16.047 1 96.62 407 ARG A N 1
ATOM 3143 C CA . ARG A 1 407 ? 11.352 26.766 17.062 1 96.62 407 ARG A CA 1
ATOM 3144 C C . ARG A 1 407 ? 12.859 26.562 16.953 1 96.62 407 ARG A C 1
ATOM 3146 O O . ARG A 1 407 ? 13.633 27.5 17.141 1 96.62 407 ARG A O 1
ATOM 3153 N N . ARG A 1 408 ? 13.188 25.344 16.609 1 94.69 408 ARG A N 1
ATOM 3154 C CA . ARG A 1 408 ? 14.602 24.984 16.609 1 94.69 408 ARG A CA 1
ATOM 3155 C C . ARG A 1 408 ? 15.219 25.219 15.227 1 94.69 408 ARG A C 1
ATOM 3157 O O . ARG A 1 408 ? 16.391 24.906 15.008 1 94.69 408 ARG A O 1
ATOM 3164 N N . SER A 1 409 ? 14.469 25.672 14.305 1 95.88 409 SER A N 1
ATOM 3165 C CA . SER A 1 409 ? 14.977 25.875 12.953 1 95.88 409 SER A CA 1
ATOM 3166 C C . SER A 1 409 ? 14.828 27.328 12.531 1 95.88 409 SER A C 1
ATOM 3168 O O . SER A 1 409 ? 15.547 28.203 13.031 1 95.88 409 SER A O 1
ATOM 3170 N N . TRP A 1 410 ? 13.852 27.609 11.562 1 96.62 410 TRP A N 1
ATOM 3171 C CA . TRP A 1 410 ? 13.867 28.922 10.922 1 96.62 410 TRP A CA 1
ATOM 3172 C C . TRP A 1 410 ? 13.438 30 11.906 1 96.62 410 TRP A C 1
ATOM 3174 O O . TRP A 1 410 ? 13.664 31.188 11.664 1 96.62 410 TRP A O 1
ATOM 3184 N N . MET A 1 411 ? 12.875 29.703 13.109 1 97.44 411 MET A N 1
ATOM 3185 C CA . MET A 1 411 ? 12.562 30.719 14.117 1 97.44 411 MET A CA 1
ATOM 3186 C C . MET A 1 411 ? 13.828 31.219 14.797 1 97.44 411 MET A C 1
ATOM 3188 O O . MET A 1 411 ? 13.781 32.156 15.594 1 97.44 411 MET A O 1
ATOM 3192 N N . GLN A 1 412 ? 14.922 30.609 14.43 1 95.94 412 GLN A N 1
ATOM 3193 C CA . GLN A 1 412 ? 16.203 31.031 15.016 1 95.94 412 GLN A CA 1
ATOM 3194 C C . GLN A 1 412 ? 16.875 32.094 14.148 1 95.94 412 GLN A C 1
ATOM 3196 O O . GLN A 1 412 ? 17.953 32.594 14.508 1 95.94 412 GLN A O 1
ATOM 3201 N N . TYR A 1 413 ? 16.297 32.438 13.055 1 96.31 413 TYR A N 1
ATOM 3202 C CA . TYR A 1 413 ? 16.844 33.531 12.266 1 96.31 413 TYR A CA 1
ATOM 3203 C C . TYR A 1 413 ? 17.047 34.781 13.125 1 96.31 413 TYR A C 1
ATOM 3205 O O . TYR A 1 413 ? 16.234 35.062 14.008 1 96.31 413 TYR A O 1
ATOM 3213 N N . LYS A 1 414 ? 18.016 35.531 12.82 1 94.56 414 LYS A N 1
ATOM 3214 C CA . LYS A 1 414 ? 18.359 36.75 13.57 1 94.56 414 LYS A CA 1
ATOM 3215 C C . LYS A 1 414 ? 17.188 37.719 13.617 1 94.56 414 LYS A C 1
ATOM 3217 O O . LYS A 1 414 ? 16.922 38.344 14.656 1 94.56 414 LYS A O 1
ATOM 3222 N N . ALA A 1 415 ? 16.484 37.844 12.539 1 94.69 415 ALA A N 1
ATOM 3223 C CA . ALA A 1 415 ? 15.359 38.781 12.469 1 94.69 415 ALA A CA 1
ATOM 3224 C C . ALA A 1 415 ? 14.273 38.406 13.469 1 94.69 415 ALA A C 1
ATOM 3226 O O . ALA A 1 415 ? 13.586 39.281 14 1 94.69 415 ALA A O 1
ATOM 3227 N N . VAL A 1 416 ? 14.094 37.125 13.734 1 95.38 416 VAL A N 1
ATOM 3228 C CA . VAL A 1 416 ? 13.102 36.656 14.688 1 95.38 416 VAL A CA 1
ATOM 3229 C C . VAL A 1 416 ? 13.617 36.844 16.109 1 95.38 416 VAL A C 1
ATOM 3231 O O . VAL A 1 416 ? 12.898 37.344 16.969 1 95.38 416 VAL A O 1
ATOM 3234 N N . ARG A 1 417 ? 14.844 36.531 16.328 1 93.69 417 ARG A N 1
ATOM 3235 C CA . ARG A 1 417 ? 15.414 36.562 17.672 1 93.69 417 ARG A CA 1
ATOM 3236 C C . ARG A 1 417 ? 15.609 38 18.141 1 93.69 417 ARG A C 1
ATOM 3238 O O . ARG A 1 417 ? 15.594 38.281 19.344 1 93.69 417 ARG A O 1
ATOM 3245 N N . SER A 1 418 ? 15.703 38.938 17.234 1 92.56 418 SER A N 1
ATOM 3246 C CA . SER A 1 418 ? 15.859 40.344 17.594 1 92.56 418 SER A CA 1
ATOM 3247 C C . SER A 1 418 ? 14.516 40.969 17.891 1 92.56 418 SER A C 1
ATOM 3249 O O . SER A 1 418 ? 14.453 42.062 18.469 1 92.56 418 SER A O 1
ATOM 3251 N N . GLY A 1 419 ? 13.461 40.344 17.438 1 92.19 419 GLY A N 1
ATOM 3252 C CA . GLY A 1 419 ? 12.125 40.875 17.672 1 92.19 419 GLY A CA 1
ATOM 3253 C C . GLY A 1 419 ? 11.633 41.75 16.531 1 92.19 419 GLY A C 1
ATOM 3254 O O . GLY A 1 419 ? 10.57 42.344 16.625 1 92.19 419 GLY A O 1
ATOM 3255 N N . ASP A 1 420 ? 12.406 41.781 15.438 1 93.19 420 ASP A N 1
ATOM 3256 C CA . ASP A 1 420 ? 11.953 42.469 14.242 1 93.19 420 ASP A CA 1
ATOM 3257 C C . ASP A 1 420 ? 10.812 41.75 13.562 1 93.19 420 ASP A C 1
ATOM 3259 O O . ASP A 1 420 ? 9.969 42.344 12.898 1 93.19 420 ASP A O 1
ATOM 3263 N N . VAL A 1 421 ? 10.969 40.5 13.57 1 95.88 421 VAL A N 1
ATOM 3264 C CA . VAL A 1 421 ? 9.93 39.594 13.078 1 95.88 421 VAL A CA 1
ATOM 3265 C C . VAL A 1 421 ? 9.352 38.781 14.242 1 95.88 421 VAL A C 1
ATOM 3267 O O . VAL A 1 421 ? 10.094 38.219 15.047 1 95.88 421 VAL A O 1
ATOM 3270 N N . ALA A 1 422 ? 8.062 38.812 14.391 1 96.88 422 ALA A N 1
ATOM 3271 C CA . ALA A 1 422 ? 7.406 38.031 15.43 1 96.88 422 ALA A CA 1
ATOM 3272 C C . ALA A 1 422 ? 6.688 36.812 14.828 1 96.88 422 ALA A C 1
ATOM 3274 O O . ALA A 1 422 ? 6.062 36.906 13.773 1 96.88 422 ALA A O 1
ATOM 3275 N N . VAL A 1 423 ? 6.863 35.688 15.445 1 98 423 VAL A N 1
ATOM 3276 C CA . VAL A 1 423 ? 6.195 34.438 15.008 1 98 423 VAL A CA 1
ATOM 3277 C C . VAL A 1 423 ? 5.215 34 16.094 1 98 423 VAL A C 1
ATOM 3279 O O . VAL A 1 423 ? 5.574 33.906 17.266 1 98 423 VAL A O 1
ATOM 3282 N N . ARG A 1 424 ? 3.988 33.719 15.727 1 98.12 424 ARG A N 1
ATOM 3283 C CA . ARG A 1 424 ? 2.973 33.219 16.641 1 98.12 424 ARG A CA 1
ATOM 3284 C C . ARG A 1 424 ? 2.232 32.031 16.016 1 98.12 424 ARG A C 1
ATOM 3286 O O . ARG A 1 424 ? 1.899 32.062 14.836 1 98.12 424 ARG A O 1
ATOM 3293 N N . PHE A 1 425 ? 2.006 30.969 16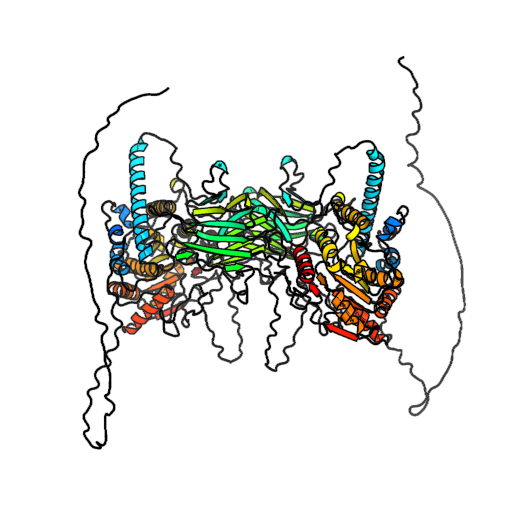.828 1 98.62 425 PHE A N 1
ATOM 3294 C CA . PHE A 1 425 ? 1.192 29.828 16.406 1 98.62 425 PHE A CA 1
ATOM 3295 C C . PHE A 1 425 ? -0.276 30.062 16.75 1 98.62 425 PHE A C 1
ATOM 3297 O O . PHE A 1 425 ? -0.611 30.453 17.859 1 98.62 425 PHE A O 1
ATOM 3304 N N . PHE A 1 426 ? -1.138 29.891 15.82 1 98.62 426 PHE A N 1
ATOM 3305 C CA . PHE A 1 426 ? -2.576 30 16.031 1 98.62 426 PHE A CA 1
ATOM 3306 C C . PHE A 1 426 ? -3.229 28.625 16.078 1 98.62 426 PHE A C 1
ATOM 3308 O O . PHE A 1 426 ? -3.223 27.891 15.094 1 98.62 426 PHE A O 1
ATOM 3315 N N . ILE A 1 427 ? -3.787 28.297 17.219 1 97.94 427 ILE A N 1
ATOM 3316 C CA . ILE A 1 427 ? -4.25 26.938 17.484 1 97.94 427 ILE A CA 1
ATOM 3317 C C . ILE A 1 427 ? -5.621 26.984 18.156 1 97.94 427 ILE A C 1
ATOM 3319 O O . ILE A 1 427 ? -5.82 27.703 19.125 1 97.94 427 ILE A O 1
ATOM 3323 N N . GLY A 1 428 ? -6.531 26.219 17.609 1 96.75 428 GLY A N 1
ATOM 3324 C CA . GLY A 1 428 ? -7.812 26.062 18.281 1 96.75 428 GLY A CA 1
ATOM 3325 C C . GLY A 1 428 ? -7.754 25.125 19.484 1 96.75 428 GLY A C 1
ATOM 3326 O O . GLY A 1 428 ? -6.785 24.375 19.641 1 96.75 428 GLY A O 1
ATOM 3327 N N . LEU A 1 429 ? -8.75 25.25 20.312 1 94.94 429 LEU A N 1
ATOM 3328 C CA . LEU A 1 429 ? -8.883 24.281 21.406 1 94.94 429 LEU A CA 1
ATOM 3329 C C . LEU A 1 429 ? -9.227 22.906 20.875 1 94.94 429 LEU A C 1
ATOM 3331 O O . LEU A 1 429 ? -9.586 22.75 19.703 1 94.94 429 LEU A O 1
ATOM 3335 N N . GLN A 1 430 ? -9 21.938 21.75 1 93.5 430 GLN A N 1
ATOM 3336 C CA . GLN A 1 430 ? -9.305 20.562 21.375 1 93.5 430 GLN A CA 1
ATOM 3337 C C . GLN A 1 430 ? -10.32 19.938 22.328 1 93.5 430 GLN A C 1
ATOM 3339 O O . GLN A 1 430 ? -10.492 20.406 23.453 1 93.5 430 GLN A O 1
ATOM 3344 N N . LYS A 1 431 ? -10.961 18.859 21.828 1 92.25 431 LYS A N 1
ATOM 3345 C CA . LYS A 1 431 ? -11.844 18.094 22.703 1 92.25 431 LYS A CA 1
ATOM 3346 C C . LYS A 1 431 ? -11.031 17.234 23.688 1 92.25 431 LYS A C 1
ATOM 3348 O O . LYS A 1 431 ? -11.523 16.875 24.75 1 92.25 431 LYS A O 1
ATOM 3353 N N . ASN A 1 432 ? -9.898 16.938 23.297 1 91.5 432 ASN A N 1
ATOM 3354 C CA . ASN A 1 432 ? -9 16.156 24.141 1 91.5 432 ASN A CA 1
ATOM 3355 C C . ASN A 1 432 ? -8.391 17 25.266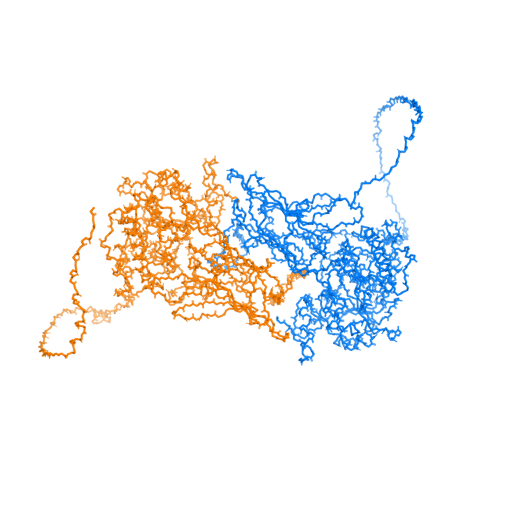 1 91.5 432 ASN A C 1
ATOM 3357 O O . ASN A 1 432 ? -7.566 17.875 25 1 91.5 432 ASN A O 1
ATOM 3361 N N . LYS A 1 433 ? -8.68 16.656 26.422 1 91.06 433 LYS A N 1
ATOM 3362 C CA . LYS A 1 433 ? -8.266 17.422 27.594 1 91.06 433 LYS A CA 1
ATOM 3363 C C . LYS A 1 433 ? -6.746 17.438 27.719 1 91.06 433 LYS A C 1
ATOM 3365 O O . LYS A 1 433 ? -6.156 18.484 28.016 1 91.06 433 LYS A O 1
ATOM 3370 N N . GLN A 1 434 ? -6.172 16.312 27.562 1 91.56 434 GLN A N 1
ATOM 3371 C CA . GLN A 1 434 ? -4.727 16.203 27.719 1 91.56 434 GLN A CA 1
ATOM 3372 C C . GLN A 1 434 ? -3.992 17.109 26.734 1 91.56 434 GLN A C 1
ATOM 3374 O O . GLN A 1 434 ? -2.977 17.719 27.062 1 91.56 434 GLN A O 1
ATOM 3379 N N . VAL A 1 435 ? -4.461 17.141 25.547 1 94.5 435 VAL A N 1
ATOM 3380 C CA . VAL A 1 435 ? -3.84 17.984 24.531 1 94.5 435 VAL A CA 1
ATOM 3381 C C . VAL A 1 435 ? -3.916 19.453 24.953 1 94.5 435 VAL A C 1
ATOM 3383 O O . VAL A 1 435 ? -2.945 20.203 24.797 1 94.5 435 VAL A O 1
ATOM 3386 N N . ASN A 1 436 ? -5.055 19.922 25.469 1 94.88 436 ASN A N 1
ATOM 3387 C CA . ASN A 1 436 ? -5.215 21.312 25.922 1 94.88 436 ASN A CA 1
ATOM 3388 C C . ASN A 1 436 ? -4.254 21.641 27.062 1 94.88 436 ASN A C 1
ATOM 3390 O O . ASN A 1 436 ? -3.713 22.75 27.109 1 94.88 436 ASN A O 1
ATOM 3394 N N . ILE A 1 437 ? -4.086 20.703 27.938 1 92.88 437 ILE A N 1
ATOM 3395 C CA . ILE A 1 437 ? -3.186 20.906 29.062 1 92.88 437 ILE A CA 1
ATOM 3396 C C . ILE A 1 437 ? -1.754 21.062 28.562 1 92.88 437 ILE A C 1
ATOM 3398 O O . ILE A 1 437 ? -1.044 21.984 28.984 1 92.88 437 ILE A O 1
ATOM 3402 N N . GLU A 1 438 ? -1.364 20.172 27.656 1 92.81 438 GLU A N 1
ATOM 3403 C CA . GLU A 1 438 ? -0.02 20.25 27.094 1 92.81 438 GLU A CA 1
ATOM 3404 C C . GLU A 1 438 ? 0.175 21.562 26.328 1 92.81 438 GLU A C 1
ATOM 3406 O O . GLU A 1 438 ? 1.253 22.156 26.375 1 92.81 438 GLU A O 1
ATOM 3411 N N . LEU A 1 439 ? -0.849 21.906 25.625 1 94.06 439 LEU A N 1
ATOM 3412 C CA . LEU A 1 439 ? -0.796 23.156 24.859 1 94.06 439 LEU A CA 1
ATOM 3413 C C . LEU A 1 439 ? -0.628 24.344 25.797 1 94.06 439 LEU A C 1
ATOM 3415 O O . LEU A 1 439 ? 0.097 25.297 25.484 1 94.06 439 LEU A O 1
ATOM 3419 N N . TRP A 1 440 ? -1.335 24.312 26.859 1 93.25 440 TRP A N 1
ATOM 3420 C CA . TRP A 1 440 ? -1.234 25.375 27.844 1 93.25 440 TRP A CA 1
ATOM 3421 C C . TRP A 1 440 ? 0.183 25.469 28.406 1 93.25 440 TRP A C 1
ATOM 3423 O O . TRP A 1 440 ? 0.759 26.562 28.469 1 93.25 440 TRP A O 1
ATOM 3433 N N . LYS A 1 441 ? 0.724 24.375 28.781 1 91.12 441 LYS A N 1
ATOM 3434 C CA . LYS A 1 441 ? 2.092 24.344 29.281 1 91.12 441 LYS A CA 1
ATOM 3435 C C . LYS A 1 441 ? 3.076 24.875 28.234 1 91.12 441 LYS A C 1
ATOM 3437 O O . LYS A 1 441 ? 3.988 25.641 28.578 1 91.12 441 LYS A O 1
ATOM 3442 N N . GLU A 1 442 ? 2.877 24.422 27.047 1 93.88 442 GLU A N 1
ATOM 3443 C CA . GLU A 1 442 ? 3.711 24.875 25.938 1 93.88 442 GLU A CA 1
ATOM 3444 C C . GLU A 1 442 ? 3.619 26.391 25.766 1 93.88 442 GLU A C 1
ATOM 3446 O O . GLU A 1 442 ? 4.633 27.047 25.547 1 93.88 442 GLU A O 1
ATOM 3451 N N . SER A 1 443 ? 2.441 26.938 25.875 1 94.19 443 SER A N 1
ATOM 3452 C CA . SER A 1 443 ? 2.213 28.375 25.703 1 94.19 443 SER A CA 1
ATOM 3453 C C . SER A 1 443 ? 2.896 29.172 26.812 1 94.19 443 SER A C 1
ATOM 3455 O O . SER A 1 443 ? 3.432 30.25 26.562 1 94.19 443 SER A O 1
ATOM 3457 N N . GLN A 1 444 ? 2.854 28.641 27.969 1 90.56 444 GLN A N 1
ATOM 3458 C CA . GLN A 1 444 ? 3.486 29.328 29.094 1 90.56 444 GLN A CA 1
ATOM 3459 C C . GLN A 1 444 ? 5.008 29.297 28.969 1 90.56 444 GLN A C 1
ATOM 3461 O O . GLN A 1 444 ? 5.684 30.266 29.328 1 90.56 444 GLN A O 1
ATOM 3466 N N . MET A 1 445 ? 5.445 28.25 28.453 1 91.62 445 MET A N 1
ATOM 3467 C CA . MET A 1 445 ? 6.887 28.062 28.359 1 91.62 445 MET A CA 1
ATOM 3468 C C . MET A 1 445 ? 7.488 28.953 27.266 1 91.62 445 MET A C 1
ATOM 3470 O O . MET A 1 445 ? 8.5 29.625 27.5 1 91.62 445 MET A O 1
ATOM 3474 N N . TYR A 1 446 ? 6.863 29.016 26.125 1 94.38 446 TYR A N 1
ATOM 3475 C CA . TYR A 1 446 ? 7.527 29.625 24.984 1 94.38 446 TYR A CA 1
ATOM 3476 C C . TYR A 1 446 ? 6.906 30.969 24.656 1 94.38 446 TYR A C 1
ATOM 3478 O O . TYR A 1 446 ? 7.535 31.812 24 1 94.38 446 TYR A O 1
ATOM 3486 N N . GLY A 1 447 ? 5.629 31.188 24.938 1 94.06 447 GLY A N 1
ATOM 3487 C CA . GLY A 1 447 ? 4.984 32.469 24.797 1 94.06 447 GLY A CA 1
ATOM 3488 C C . GLY A 1 447 ? 4.652 32.844 23.359 1 94.06 447 GLY A C 1
ATOM 3489 O O . GLY A 1 447 ? 4.504 34 23.016 1 94.06 447 GLY A O 1
ATOM 3490 N N . ASP A 1 448 ? 4.613 31.844 22.531 1 96.75 448 ASP A N 1
ATOM 3491 C CA . ASP A 1 448 ? 4.406 32.125 21.125 1 96.75 448 ASP A CA 1
ATOM 3492 C C . ASP A 1 448 ? 3.105 31.5 20.625 1 96.75 448 ASP A C 1
ATOM 3494 O O . ASP A 1 448 ? 2.912 31.344 19.406 1 96.75 448 ASP A O 1
ATOM 3498 N N . ILE A 1 449 ? 2.18 31.094 21.5 1 97.31 449 ILE A N 1
ATOM 3499 C CA . ILE A 1 449 ? 0.946 30.422 21.078 1 97.31 449 ILE A CA 1
ATOM 3500 C C . ILE A 1 449 ? -0.244 31.359 21.328 1 97.31 449 ILE A C 1
ATOM 3502 O O . ILE A 1 449 ? -0.322 32.031 22.359 1 97.31 449 ILE A O 1
ATOM 3506 N N . GLN A 1 450 ? -1.083 31.453 20.359 1 97.5 450 GLN A N 1
ATOM 3507 C CA . GLN A 1 450 ? -2.387 32.094 20.469 1 97.5 450 GLN A CA 1
ATOM 3508 C C . GLN A 1 450 ? -3.518 31.078 20.328 1 97.5 450 GLN A C 1
ATOM 3510 O O . GLN A 1 450 ? -3.695 30.5 19.266 1 97.5 450 GLN A O 1
ATOM 3515 N N . LEU A 1 451 ? -4.273 30.875 21.359 1 96.81 451 LEU A N 1
ATOM 3516 C CA . LEU A 1 451 ? -5.418 29.984 21.312 1 96.81 451 LEU A CA 1
ATOM 3517 C C . LEU A 1 451 ? -6.609 30.641 20.625 1 96.81 451 LEU A C 1
ATOM 3519 O O . LEU A 1 451 ? -6.824 31.844 20.781 1 96.81 451 LEU A O 1
ATOM 3523 N N . MET A 1 452 ? -7.316 29.844 19.891 1 97.38 452 MET A N 1
ATOM 3524 C CA . MET A 1 452 ? -8.523 30.328 19.234 1 97.38 452 MET A CA 1
ATOM 3525 C C . MET A 1 452 ? -9.766 29.953 20.016 1 97.38 452 MET A C 1
ATOM 3527 O O . MET A 1 452 ? -9.812 28.906 20.672 1 97.38 452 MET A O 1
ATOM 3531 N N . PRO A 1 453 ? -10.742 30.812 20 1 96.31 453 PRO A N 1
ATOM 3532 C CA . PRO A 1 453 ? -1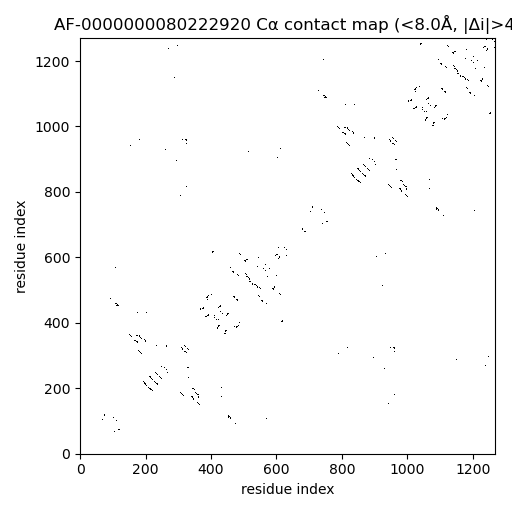1.969 30.562 20.766 1 96.31 453 PRO A CA 1
ATOM 3533 C C . PRO A 1 453 ? -12.922 29.594 20.062 1 96.31 453 PRO A C 1
ATOM 3535 O O . PRO A 1 453 ? -14.125 29.844 20.016 1 96.31 453 PRO A O 1
ATOM 3538 N N . PHE A 1 454 ? -12.508 28.578 19.5 1 96.62 454 PHE A N 1
ATOM 3539 C CA . PHE A 1 454 ? -13.25 27.484 18.859 1 96.62 454 PHE A CA 1
ATOM 3540 C C . PHE A 1 454 ? -12.406 26.219 18.797 1 96.62 454 PHE A C 1
ATOM 3542 O O . PHE A 1 454 ? -11.18 26.281 18.906 1 96.62 454 PHE A O 1
ATOM 3549 N N . VAL A 1 455 ? -13.078 25.125 18.672 1 94.56 455 VAL A N 1
ATOM 3550 C CA . VAL A 1 455 ? -12.375 23.875 18.469 1 94.56 455 VAL A CA 1
ATOM 3551 C C . VAL A 1 455 ? -11.812 23.828 17.047 1 94.56 455 VAL A C 1
ATOM 3553 O O . VAL A 1 455 ? -12.477 24.234 16.094 1 94.56 455 VAL A O 1
ATOM 3556 N N . ASP A 1 456 ? -10.672 23.25 16.859 1 91.38 456 ASP A N 1
ATOM 3557 C CA . ASP A 1 456 ? -9.828 23.344 15.68 1 91.38 456 ASP A CA 1
ATOM 3558 C C . ASP A 1 456 ? -10.344 22.438 14.562 1 91.38 456 ASP A C 1
ATOM 3560 O O . ASP A 1 456 ? -9.578 21.656 13.992 1 91.38 456 ASP A O 1
ATOM 3564 N N . TYR A 1 457 ? -11.555 22.672 14.164 1 90.06 457 TYR A N 1
ATOM 3565 C CA . TYR A 1 457 ? -12.062 21.969 12.992 1 90.06 457 TYR A CA 1
ATOM 3566 C C . TYR A 1 457 ? -11.516 22.562 11.711 1 90.06 457 TYR A C 1
ATOM 3568 O O . TYR A 1 457 ? -11.312 23.781 11.625 1 90.06 457 TYR A O 1
ATOM 3576 N N . TYR A 1 458 ? -11.359 21.797 10.781 1 86.12 458 TYR A N 1
ATOM 3577 C CA . TYR A 1 458 ? -10.711 22.219 9.539 1 86.12 458 TYR A CA 1
ATOM 3578 C C . TYR A 1 458 ? -11.5 23.312 8.852 1 86.12 458 TYR A C 1
ATOM 3580 O O . TYR A 1 458 ? -10.914 24.234 8.258 1 86.12 458 TYR A O 1
ATOM 3588 N N . ASN A 1 459 ? -12.766 23.266 8.859 1 88.19 459 ASN A N 1
ATOM 3589 C CA . ASN A 1 459 ? -13.578 24.234 8.141 1 88.19 459 ASN A CA 1
ATOM 3590 C C . ASN A 1 459 ? -13.484 25.625 8.773 1 88.19 459 ASN A C 1
ATOM 3592 O O . ASN A 1 459 ? -13.945 26.609 8.195 1 88.19 459 ASN A O 1
ATOM 3596 N N . LEU A 1 460 ? -12.82 25.75 9.859 1 93.69 460 LEU A N 1
ATOM 3597 C CA . LEU A 1 460 ? -12.773 27.031 10.578 1 93.69 460 LEU A CA 1
ATOM 3598 C C . LEU A 1 460 ? -11.414 27.703 10.398 1 93.69 460 LEU A C 1
ATOM 3600 O O . LEU A 1 460 ? -11.141 28.734 11.016 1 93.69 460 LEU A O 1
ATOM 3604 N N . ILE A 1 461 ? -10.578 27.203 9.523 1 93.94 461 ILE A N 1
ATOM 3605 C CA . ILE A 1 461 ? -9.203 27.672 9.422 1 93.94 461 ILE A CA 1
ATOM 3606 C C . ILE A 1 461 ? -9.195 29.094 8.867 1 93.94 461 ILE A C 1
ATOM 3608 O O . ILE A 1 461 ? -8.273 29.875 9.125 1 93.94 461 ILE A O 1
ATOM 3612 N N . THR A 1 462 ? -10.227 29.516 8.141 1 96.81 462 THR A N 1
ATOM 3613 C CA . THR A 1 462 ? -10.328 30.875 7.633 1 96.81 462 THR A CA 1
ATOM 3614 C C . THR A 1 462 ? -10.383 31.875 8.781 1 96.81 462 THR A C 1
ATOM 3616 O O . THR A 1 462 ? -9.844 32.969 8.68 1 96.81 462 THR A O 1
ATOM 3619 N N . LEU A 1 463 ? -10.992 31.484 9.875 1 97.25 463 LEU A N 1
ATOM 3620 C CA . LEU A 1 463 ? -11.062 32.344 11.047 1 97.25 463 LEU A CA 1
ATOM 3621 C C . LEU A 1 463 ? -9.672 32.594 11.633 1 97.25 463 LEU A C 1
ATOM 3623 O O . LEU A 1 463 ? -9.398 33.656 12.188 1 97.25 463 LEU A O 1
ATOM 3627 N N . LYS A 1 464 ? -8.828 31.578 11.484 1 97.69 464 LYS A N 1
ATOM 3628 C CA . LYS A 1 464 ? -7.445 31.766 11.93 1 97.69 464 LYS A CA 1
ATOM 3629 C C . LYS A 1 464 ? -6.734 32.812 11.102 1 97.69 464 LYS A C 1
ATOM 3631 O O . LYS A 1 464 ? -5.91 33.594 11.617 1 97.69 464 LYS A O 1
ATOM 3636 N N . THR A 1 465 ? -7.039 32.844 9.836 1 98.19 465 THR A N 1
ATOM 3637 C CA . THR A 1 465 ? -6.453 33.875 8.969 1 98.19 465 THR A CA 1
ATOM 3638 C C . THR A 1 465 ? -6.871 35.25 9.406 1 98.19 465 THR A C 1
ATOM 3640 O O . THR A 1 465 ? -6.043 36.188 9.453 1 98.19 465 THR A O 1
ATOM 3643 N N . VAL A 1 466 ? -8.094 35.469 9.688 1 98.31 466 VAL A N 1
ATOM 3644 C CA . VAL A 1 466 ? -8.586 36.75 10.164 1 98.31 466 VAL A CA 1
ATOM 3645 C C . VAL A 1 466 ? -7.918 37.094 11.484 1 98.31 466 VAL A C 1
ATOM 3647 O O . VAL A 1 466 ? -7.539 38.25 11.711 1 98.31 466 VAL A O 1
ATOM 3650 N N . ALA A 1 467 ? -7.781 36.094 12.32 1 98.5 467 ALA A N 1
ATOM 3651 C CA . ALA A 1 467 ? -7.125 36.312 13.609 1 98.5 467 ALA A CA 1
ATOM 3652 C C . ALA A 1 467 ? -5.691 36.781 13.422 1 98.5 467 ALA A C 1
ATOM 3654 O O . ALA A 1 467 ? -5.219 37.625 14.172 1 98.5 467 ALA A O 1
ATOM 3655 N N . ILE A 1 468 ? -5.008 36.219 12.477 1 98.69 468 ILE A N 1
ATOM 3656 C CA . ILE A 1 468 ? -3.639 36.625 12.18 1 98.69 468 ILE A CA 1
ATOM 3657 C C . ILE A 1 468 ? -3.613 38.094 11.766 1 98.69 468 ILE A C 1
ATOM 3659 O O . ILE A 1 468 ? -2.758 38.844 12.219 1 98.69 468 ILE A O 1
ATOM 3663 N N . CYS A 1 469 ? -4.535 38.5 10.914 1 98.69 469 CYS A N 1
ATOM 3664 C CA . CYS A 1 469 ? -4.621 39.875 10.492 1 98.69 469 CYS A CA 1
ATOM 3665 C C . CYS A 1 469 ? -4.918 40.812 11.672 1 98.69 469 CYS A C 1
ATOM 3667 O O . CYS A 1 469 ? -4.332 41.875 11.789 1 98.69 469 CYS A O 1
ATOM 3669 N N . ILE A 1 470 ? -5.801 40.406 12.516 1 98.31 470 ILE A N 1
ATOM 3670 C CA . ILE A 1 470 ? -6.145 41.188 13.703 1 98.31 470 ILE A CA 1
ATOM 3671 C C . ILE A 1 470 ? -4.898 41.406 14.555 1 98.31 470 ILE A C 1
ATOM 3673 O O . ILE A 1 470 ? -4.621 42.531 14.984 1 98.31 470 ILE A O 1
ATOM 3677 N N . MET A 1 471 ? -4.223 40.344 14.773 1 97.88 471 MET A N 1
ATOM 3678 C CA . MET A 1 471 ? -3.01 40.438 15.578 1 97.88 471 MET A CA 1
ATOM 3679 C C . MET A 1 471 ? -2.01 41.406 14.93 1 97.88 471 MET A C 1
ATOM 3681 O O . MET A 1 471 ? -1.411 42.219 15.617 1 97.88 471 MET A O 1
ATOM 3685 N N . GLY A 1 472 ? -1.857 41.312 13.68 1 97.69 472 GLY A N 1
ATOM 3686 C CA . GLY A 1 472 ? -0.883 42.125 12.953 1 97.69 472 GLY A CA 1
ATOM 3687 C C . GLY A 1 472 ? -1.242 43.594 12.898 1 97.69 472 GLY A C 1
ATOM 3688 O O . GLY A 1 472 ? -0.376 44.438 12.672 1 97.69 472 GLY A O 1
ATOM 3689 N N . ILE A 1 473 ? -2.473 43.906 13.094 1 97.31 473 ILE A N 1
ATOM 3690 C CA . ILE A 1 473 ? -2.92 45.281 12.961 1 97.31 473 ILE A CA 1
ATOM 3691 C C . ILE A 1 473 ? -3.141 45.906 14.344 1 97.31 473 ILE A C 1
ATOM 3693 O O . ILE A 1 473 ? -2.75 47.031 14.594 1 97.31 473 ILE A O 1
ATOM 3697 N N . LYS A 1 474 ? -3.627 45.094 15.297 1 95.31 474 LYS A N 1
ATOM 3698 C CA . LYS A 1 474 ? -4.129 45.688 16.531 1 95.31 474 LYS A CA 1
ATOM 3699 C C . LYS A 1 474 ? -3.23 45.344 17.719 1 95.31 474 LYS A C 1
ATOM 3701 O O . LYS A 1 474 ? -3.203 46.062 18.719 1 95.31 474 LYS A O 1
ATOM 3706 N N . ILE A 1 475 ? -2.59 44.312 17.703 1 94.75 475 ILE A N 1
ATOM 3707 C CA . ILE A 1 475 ? -1.882 43.844 18.875 1 94.75 475 ILE A CA 1
ATOM 3708 C C . ILE A 1 475 ? -0.375 43.938 18.656 1 94.75 475 ILE A C 1
ATOM 3710 O O . ILE A 1 475 ? 0.331 44.562 19.453 1 94.75 475 ILE A O 1
ATOM 3714 N N . LEU A 1 476 ? 0.077 43.312 17.562 1 95.31 476 LEU A N 1
ATOM 3715 C CA . LEU A 1 476 ? 1.465 43.438 17.125 1 95.31 476 LEU A CA 1
ATOM 3716 C C . LEU A 1 476 ? 1.552 44.094 15.75 1 95.31 476 LEU A C 1
ATOM 3718 O O . LEU A 1 476 ? 1.843 43.406 14.766 1 95.31 476 LEU A O 1
ATOM 3722 N N . PRO A 1 477 ? 1.386 45.406 15.789 1 95.88 477 PRO A N 1
ATOM 3723 C CA . PRO A 1 477 ? 1.37 46.062 14.484 1 95.88 477 PRO A CA 1
ATOM 3724 C C . PRO A 1 477 ? 2.615 45.75 13.648 1 95.88 477 PRO A C 1
ATOM 3726 O O . PRO A 1 477 ? 3.738 45.906 14.141 1 95.88 477 PRO A O 1
ATOM 3729 N N . ALA A 1 478 ? 2.398 45.375 12.414 1 96.38 478 ALA A N 1
ATOM 3730 C CA . ALA A 1 478 ? 3.486 44.938 11.531 1 96.38 478 ALA A CA 1
ATOM 3731 C C . ALA A 1 478 ? 3.316 45.562 10.141 1 96.38 478 ALA A C 1
ATOM 3733 O O . ALA A 1 478 ? 2.193 45.812 9.703 1 96.38 478 ALA A O 1
ATOM 3734 N N . LYS A 1 479 ? 4.434 45.781 9.523 1 96.31 479 LYS A N 1
ATOM 3735 C CA . LYS A 1 479 ? 4.418 46.281 8.156 1 96.31 479 LYS A CA 1
ATOM 3736 C C . LYS A 1 479 ? 3.906 45.25 7.176 1 96.31 479 LYS A C 1
ATOM 3738 O O . LYS A 1 479 ? 3.189 45.562 6.227 1 96.31 479 LYS A O 1
ATOM 3743 N N . TYR A 1 480 ? 4.352 44.031 7.355 1 97.69 480 TYR A N 1
ATOM 3744 C CA . TYR A 1 480 ? 3.922 42.906 6.559 1 97.69 480 TYR A CA 1
ATOM 3745 C C . TYR A 1 480 ? 3.367 41.781 7.445 1 97.69 480 TYR A C 1
ATOM 3747 O O . TYR A 1 480 ? 3.773 41.656 8.602 1 97.69 480 TYR A O 1
ATOM 3755 N N . ILE A 1 481 ? 2.422 41.031 6.934 1 98.44 481 ILE A N 1
ATOM 3756 C CA . ILE A 1 481 ? 1.857 39.875 7.621 1 98.44 481 ILE A CA 1
ATOM 3757 C C . ILE A 1 481 ? 2.014 38.625 6.75 1 98.44 481 ILE A C 1
ATOM 3759 O O . ILE A 1 481 ? 1.627 38.625 5.578 1 98.44 481 ILE A O 1
ATOM 3763 N N . MET A 1 482 ? 2.596 37.625 7.328 1 98.69 482 MET A N 1
ATOM 3764 C CA . MET A 1 482 ? 2.791 36.375 6.613 1 98.69 482 MET A CA 1
ATOM 3765 C C . MET A 1 482 ? 1.991 35.25 7.258 1 98.69 482 MET A C 1
ATOM 3767 O O . MET A 1 482 ? 1.994 35.094 8.484 1 98.69 482 MET A O 1
ATOM 3771 N N . LYS A 1 483 ? 1.24 34.5 6.488 1 98.62 483 LYS A N 1
ATOM 3772 C CA . LYS A 1 483 ? 0.612 33.25 6.895 1 98.62 483 LYS A CA 1
ATOM 3773 C C . LYS A 1 483 ? 1.479 32.062 6.52 1 98.62 483 LYS A C 1
ATOM 3775 O O . LYS A 1 483 ? 2.006 32 5.406 1 98.62 483 LYS A O 1
ATOM 3780 N N . MET A 1 484 ? 1.602 31.062 7.465 1 98.12 484 MET A N 1
ATOM 3781 C CA . MET A 1 484 ? 2.408 29.875 7.211 1 98.12 484 MET A CA 1
ATOM 3782 C C . MET A 1 484 ? 1.741 28.625 7.797 1 98.12 484 MET A C 1
ATOM 3784 O O . MET A 1 484 ? 0.957 28.734 8.742 1 98.12 484 MET A O 1
ATOM 3788 N N . ASP A 1 485 ? 2.045 27.484 7.203 1 96.44 485 ASP A N 1
ATOM 3789 C CA . ASP A 1 485 ? 1.666 26.188 7.785 1 96.44 485 ASP A CA 1
ATOM 3790 C C . ASP A 1 485 ? 2.775 25.656 8.68 1 96.44 485 ASP A C 1
ATOM 3792 O O . ASP A 1 485 ? 3.932 26.062 8.57 1 96.44 485 ASP A O 1
ATOM 3796 N N . ASP A 1 486 ? 2.406 24.719 9.531 1 96.38 486 ASP A N 1
ATOM 3797 C CA . ASP A 1 486 ? 3.393 24.234 10.5 1 96.38 486 ASP A CA 1
ATOM 3798 C C . ASP A 1 486 ? 4.234 23.109 9.906 1 96.38 486 ASP A C 1
ATOM 3800 O O . ASP A 1 486 ? 5.113 22.562 10.57 1 96.38 486 ASP A O 1
ATOM 3804 N N . ASP A 1 487 ? 4.016 22.766 8.672 1 93.31 487 ASP A N 1
ATOM 3805 C CA . ASP A 1 487 ? 4.875 21.812 7.973 1 93.31 487 ASP A CA 1
ATOM 3806 C C . ASP A 1 487 ? 5.598 22.484 6.801 1 93.31 487 ASP A C 1
ATOM 3808 O O . ASP A 1 487 ? 5.859 21.844 5.781 1 93.31 487 ASP A O 1
ATOM 3812 N N . ALA A 1 488 ? 5.809 23.688 6.949 1 96.31 488 ALA A N 1
ATOM 3813 C CA . ALA A 1 488 ? 6.535 24.453 5.945 1 96.31 488 ALA A CA 1
ATOM 3814 C C . ALA A 1 488 ? 7.824 25.047 6.52 1 96.31 488 ALA A C 1
ATOM 3816 O O . ALA A 1 488 ? 7.898 25.328 7.719 1 96.31 488 ALA A O 1
ATOM 3817 N N . PHE A 1 489 ? 8.883 25.078 5.715 1 96.94 489 PHE A N 1
ATOM 3818 C CA . PHE A 1 489 ? 10.148 25.734 6.027 1 96.94 489 PHE A CA 1
ATOM 3819 C C . PHE A 1 489 ? 10.305 27.016 5.219 1 96.94 489 PHE A C 1
ATOM 3821 O O . PHE A 1 489 ? 10.086 27.031 4.004 1 96.94 489 PHE A O 1
ATOM 3828 N N . VAL A 1 490 ? 10.68 28.094 5.844 1 98 490 VAL A N 1
ATOM 3829 C CA . VAL A 1 490 ? 10.781 29.359 5.137 1 98 490 VAL A CA 1
ATOM 3830 C C . VAL A 1 490 ? 12.148 30 5.41 1 98 490 VAL A C 1
ATOM 3832 O O . VAL A 1 490 ? 12.656 29.922 6.535 1 98 490 VAL A O 1
ATOM 3835 N N . ARG A 1 491 ? 12.758 30.547 4.402 1 97.56 491 ARG A N 1
ATOM 3836 C CA . ARG A 1 491 ? 13.969 31.359 4.535 1 97.56 491 ARG A CA 1
ATOM 3837 C C . ARG A 1 491 ? 13.625 32.812 4.773 1 97.56 491 ARG A C 1
ATOM 3839 O O . ARG A 1 491 ? 13.57 33.625 3.828 1 97.56 491 ARG A O 1
ATOM 3846 N N . ILE A 1 492 ? 13.578 33.219 5.98 1 97.19 492 ILE A N 1
ATOM 3847 C CA . ILE A 1 492 ? 13.133 34.531 6.398 1 97.19 492 ILE A CA 1
ATOM 3848 C C . ILE A 1 492 ? 14.078 35.625 5.855 1 97.19 492 ILE A C 1
ATOM 3850 O O . ILE A 1 492 ? 13.648 36.719 5.48 1 97.19 492 ILE A O 1
ATOM 3854 N N . ASP A 1 493 ? 15.32 35.312 5.805 1 94.5 493 ASP A N 1
ATOM 3855 C CA . ASP A 1 493 ? 16.297 36.25 5.281 1 94.5 493 ASP A CA 1
ATOM 3856 C C . ASP A 1 493 ? 16.016 36.594 3.822 1 94.5 493 ASP A C 1
ATOM 3858 O O . ASP A 1 493 ? 16.031 37.75 3.438 1 94.5 493 ASP A O 1
ATOM 3862 N N . GLU A 1 494 ? 15.727 35.562 3.059 1 95.19 494 GLU A N 1
ATOM 3863 C CA . GLU A 1 494 ? 15.414 35.75 1.646 1 95.19 494 GLU A CA 1
ATOM 3864 C C . GLU A 1 494 ? 14.102 36.5 1.469 1 95.19 494 GLU A C 1
ATOM 3866 O O . GLU A 1 494 ? 13.938 37.281 0.521 1 95.19 494 GLU A O 1
ATOM 3871 N N . VAL A 1 495 ? 13.125 36.219 2.338 1 96.94 495 VAL A N 1
ATOM 3872 C CA . VAL A 1 495 ? 11.836 36.875 2.293 1 96.94 495 VAL A CA 1
ATOM 3873 C C . VAL A 1 495 ? 12.023 38.375 2.537 1 96.94 495 VAL A C 1
ATOM 3875 O O . VAL A 1 495 ? 11.523 39.219 1.773 1 96.94 495 VAL A O 1
ATOM 3878 N N . LEU A 1 496 ? 12.734 38.75 3.555 1 96.25 496 LEU A N 1
ATOM 3879 C CA . LEU A 1 496 ? 12.945 40.156 3.916 1 96.25 496 LEU A CA 1
ATOM 3880 C C . LEU A 1 496 ? 13.742 40.875 2.832 1 96.25 496 LEU A C 1
ATOM 3882 O O . LEU A 1 496 ? 13.453 42.031 2.514 1 96.25 496 LEU A O 1
ATOM 3886 N N . SER A 1 497 ? 14.695 40.188 2.277 1 94.88 497 SER A N 1
ATOM 3887 C CA . SER A 1 497 ? 15.477 40.75 1.192 1 94.88 497 SER A CA 1
ATOM 3888 C C . SER A 1 497 ? 14.609 41.031 -0.033 1 94.88 497 SER A C 1
ATOM 3890 O O . SER A 1 497 ? 14.734 42.062 -0.672 1 94.88 497 SER A O 1
ATOM 3892 N N . SER A 1 498 ? 13.766 40.125 -0.319 1 94.31 498 SER A N 1
ATOM 3893 C CA . SER A 1 498 ? 12.883 40.25 -1.476 1 94.31 498 SER A CA 1
ATOM 3894 C C . SER A 1 498 ? 11.891 41.406 -1.286 1 94.31 498 SER A C 1
ATOM 3896 O O . SER A 1 498 ? 11.5 42.062 -2.254 1 94.31 498 SER A O 1
ATOM 3898 N N . LEU A 1 499 ? 11.477 41.688 -0.062 1 94.88 499 LEU A N 1
ATOM 3899 C CA . LEU A 1 499 ? 10.469 42.688 0.243 1 94.88 499 LEU A CA 1
ATOM 3900 C C . LEU A 1 499 ? 11.062 44.094 0.18 1 94.88 499 LEU A C 1
ATOM 3902 O O . LEU A 1 499 ? 10.336 45.062 -0.042 1 94.88 499 LEU A O 1
ATOM 3906 N N . LYS A 1 500 ? 12.32 44.344 0.448 1 90.38 500 LYS A N 1
ATOM 3907 C CA . LYS A 1 500 ? 12.969 45.625 0.403 1 90.38 500 LYS A CA 1
ATOM 3908 C C . LYS A 1 500 ? 12.805 46.281 -0.969 1 90.38 500 LYS A C 1
ATOM 3910 O O . LYS A 1 500 ? 12.672 47.5 -1.073 1 90.38 500 LYS A O 1
ATOM 3915 N N . GLY A 1 501 ? 12.742 45.594 -1.989 1 81.06 501 GLY A N 1
ATOM 3916 C CA . GLY A 1 501 ? 12.641 46.125 -3.334 1 81.06 501 GLY A CA 1
ATOM 3917 C C . GLY A 1 501 ? 11.227 46.156 -3.865 1 81.06 501 GLY A C 1
ATOM 3918 O O . GLY A 1 501 ? 10.977 46.625 -4.973 1 81.06 501 GLY A O 1
ATOM 3919 N N . LYS A 1 502 ? 10.352 45.844 -3 1 81.12 502 LYS A N 1
ATOM 3920 C CA . LYS A 1 502 ? 8.984 45.719 -3.49 1 81.12 502 LYS A CA 1
ATOM 3921 C C . LYS A 1 502 ? 8.109 46.844 -2.92 1 81.12 502 LYS A C 1
ATOM 3923 O O . LYS A 1 502 ? 8.516 47.531 -1.983 1 81.12 502 LYS A O 1
ATOM 3928 N N . VAL A 1 503 ? 6.984 46.969 -3.559 1 83.44 503 VAL A N 1
ATOM 3929 C CA . VAL A 1 503 ? 6.016 47.938 -3.105 1 83.44 503 VAL A CA 1
ATOM 3930 C C . VAL A 1 503 ? 5.523 47.594 -1.704 1 83.44 503 VAL A C 1
ATOM 3932 O O . VAL A 1 503 ? 5.352 46.406 -1.386 1 83.44 503 VAL A O 1
ATOM 3935 N N . SER A 1 504 ? 5.215 48.562 -0.993 1 86.38 504 SER A N 1
ATOM 3936 C CA . SER A 1 504 ? 4.883 48.344 0.409 1 86.38 504 SER A CA 1
ATOM 3937 C C . SER A 1 504 ? 3.375 48.406 0.635 1 86.38 504 SER A C 1
ATOM 3939 O O . SER A 1 504 ? 2.893 48.062 1.717 1 86.38 504 SER A O 1
ATOM 3941 N N . ASN A 1 505 ? 2.684 48.656 -0.423 1 94.06 505 ASN A N 1
ATOM 3942 C CA . ASN A 1 505 ? 1.232 48.75 -0.292 1 94.06 505 ASN A CA 1
ATOM 3943 C C . ASN A 1 505 ? 0.534 47.875 -1.343 1 94.06 505 ASN A C 1
ATOM 3945 O O . ASN A 1 505 ? 1.024 47.75 -2.465 1 94.06 505 ASN A O 1
ATOM 3949 N N . GLY A 1 506 ? -0.612 47.344 -0.909 1 97.19 506 GLY A N 1
ATOM 3950 C CA . GLY A 1 506 ? -1.402 46.531 -1.821 1 97.19 506 GLY A CA 1
ATOM 3951 C C . GLY A 1 506 ? -0.674 45.312 -2.299 1 97.19 506 GLY A C 1
ATOM 3952 O O . GLY A 1 506 ? -0.823 44.906 -3.453 1 97.19 506 GLY A O 1
ATOM 3953 N N . LEU A 1 507 ? 0.053 44.75 -1.441 1 97.81 507 LEU A N 1
ATOM 3954 C CA . LEU A 1 507 ? 0.951 43.688 -1.869 1 97.81 507 LEU A CA 1
ATOM 3955 C C . LEU A 1 507 ? 0.401 42.312 -1.471 1 97.81 507 LEU A C 1
ATOM 3957 O O . LEU A 1 507 ? -0.016 42.125 -0.327 1 97.81 507 LEU A O 1
ATOM 3961 N N . LEU A 1 508 ? 0.327 41.438 -2.363 1 98.19 508 LEU A N 1
ATOM 3962 C CA . LEU A 1 508 ? 0.226 40 -2.154 1 98.19 508 LEU A CA 1
ATOM 3963 C C . LEU A 1 508 ? 1.433 39.281 -2.746 1 98.19 508 LEU A C 1
ATOM 3965 O O . LEU A 1 508 ? 1.622 39.281 -3.965 1 98.19 508 LEU A O 1
ATOM 3969 N N . TYR A 1 509 ? 2.268 38.75 -1.875 1 97.94 509 TYR A N 1
ATOM 3970 C CA . TYR A 1 509 ? 3.52 38.125 -2.283 1 97.94 509 TYR A CA 1
ATOM 3971 C C . TYR A 1 509 ? 3.535 36.625 -1.916 1 97.94 509 TYR A C 1
ATOM 3973 O O . TYR A 1 509 ? 3.242 36.281 -0.776 1 97.94 509 TYR A O 1
ATOM 3981 N N . GLY A 1 510 ? 3.756 35.719 -2.77 1 97.75 510 GLY A N 1
ATOM 3982 C CA . GLY A 1 510 ? 3.797 34.281 -2.654 1 97.75 510 GLY A CA 1
ATOM 3983 C C . GLY A 1 510 ? 3.664 33.562 -3.988 1 97.75 510 GLY A C 1
ATOM 3984 O O . GLY A 1 510 ? 4.031 34.125 -5.027 1 97.75 510 GLY A O 1
ATOM 3985 N N . LEU A 1 511 ? 3.33 32.312 -3.963 1 97.88 511 LEU A N 1
ATOM 3986 C CA . LEU A 1 511 ? 2.99 31.594 -5.199 1 97.88 511 LEU A CA 1
ATOM 3987 C C . LEU A 1 511 ? 1.527 31.828 -5.562 1 97.88 511 LEU A C 1
ATOM 3989 O O . LEU A 1 511 ? 0.633 31.234 -4.957 1 97.88 511 LEU A O 1
ATOM 3993 N N . ILE A 1 512 ? 1.3 32.625 -6.59 1 97.94 512 ILE A N 1
ATOM 3994 C CA . ILE A 1 512 ? -0.053 33.094 -6.871 1 97.94 512 ILE A CA 1
ATOM 3995 C C . ILE A 1 512 ? -0.669 32.25 -7.988 1 97.94 512 ILE A C 1
ATOM 3997 O O . ILE A 1 512 ? -0.005 31.938 -8.977 1 97.94 512 ILE A O 1
ATOM 4001 N N . SER A 1 513 ? -1.896 31.797 -7.727 1 96.25 513 SER A N 1
ATOM 4002 C CA . SER A 1 513 ? -2.729 31.188 -8.766 1 96.25 513 SER A CA 1
ATOM 4003 C C . SER A 1 513 ? -3.645 32.219 -9.406 1 96.25 513 SER A C 1
ATOM 4005 O O . SER A 1 513 ? -4.543 32.75 -8.75 1 96.25 513 SER A O 1
ATOM 4007 N N . PHE A 1 514 ? -3.449 32.469 -10.68 1 95.81 514 PHE A N 1
ATOM 4008 C CA . PHE A 1 514 ? -4.219 33.5 -11.367 1 95.81 514 PHE A CA 1
ATOM 4009 C C . PHE A 1 514 ? -5.473 32.906 -12 1 95.81 514 PHE A C 1
ATOM 4011 O O . PHE A 1 514 ? -6.457 33.625 -12.219 1 95.81 514 PHE A O 1
ATOM 4018 N N . ASP A 1 515 ? -5.359 31.625 -12.266 1 92.44 515 ASP A N 1
ATOM 4019 C CA . ASP A 1 515 ? -6.48 30.938 -12.891 1 92.44 515 ASP A CA 1
ATOM 4020 C C . ASP A 1 515 ? -6.844 29.672 -12.117 1 92.44 515 ASP A C 1
ATOM 4022 O O . ASP A 1 515 ? -6.047 28.734 -12.039 1 92.44 515 ASP A O 1
ATOM 4026 N N . SER A 1 516 ? -7.918 29.781 -11.422 1 93.75 516 SER A N 1
ATOM 4027 C CA . SER A 1 516 ? -8.406 28.609 -10.68 1 93.75 516 SER A CA 1
ATOM 4028 C C . SER A 1 516 ? -9.93 28.594 -10.641 1 93.75 516 SER A C 1
ATOM 4030 O O . SER A 1 516 ? -10.578 29.641 -10.703 1 93.75 516 SER A O 1
ATOM 4032 N N . LYS A 1 517 ? -10.453 27.359 -10.641 1 94.75 517 LYS A N 1
ATOM 4033 C CA . LYS A 1 517 ? -11.898 27.156 -10.633 1 94.75 517 LYS A CA 1
ATOM 4034 C C . LYS A 1 517 ? -12.336 26.312 -9.445 1 94.75 517 LYS A C 1
ATOM 4036 O O . LYS A 1 517 ? -11.562 25.5 -8.938 1 94.75 517 LYS A O 1
ATOM 4041 N N . PRO A 1 518 ? -13.578 26.531 -9.023 1 94.75 518 PRO A N 1
ATOM 4042 C CA . PRO A 1 518 ? -14.086 25.703 -7.926 1 94.75 518 PRO A CA 1
ATOM 4043 C C . PRO A 1 518 ? -14.227 24.234 -8.312 1 94.75 518 PRO A C 1
ATOM 4045 O O . PRO A 1 518 ? -14.602 23.922 -9.445 1 94.75 518 PRO A O 1
ATOM 4048 N N . HIS A 1 519 ? -13.883 23.391 -7.332 1 90.62 519 HIS A N 1
ATOM 4049 C CA . HIS A 1 519 ? -14.133 21.953 -7.516 1 90.62 519 HIS A CA 1
ATOM 4050 C C . HIS A 1 519 ? -15.602 21.625 -7.285 1 90.62 519 HIS A C 1
ATOM 4052 O O . HIS A 1 519 ? -16.125 21.812 -6.184 1 90.62 519 HIS A O 1
ATOM 4058 N N . ARG A 1 520 ? -16.203 21.062 -8.297 1 91.56 520 ARG A N 1
ATOM 4059 C CA . ARG A 1 520 ? -17.641 20.828 -8.203 1 91.56 520 ARG A CA 1
ATOM 4060 C C . ARG A 1 520 ? -17.938 19.344 -7.93 1 91.56 520 ARG A C 1
ATOM 4062 O O . ARG A 1 520 ? -19.094 18.969 -7.734 1 91.56 520 ARG A O 1
ATOM 4069 N N . ASP A 1 521 ? -16.891 18.562 -7.938 1 81.75 521 ASP A N 1
ATOM 4070 C CA . ASP A 1 521 ? -17.031 17.156 -7.574 1 81.75 521 ASP A CA 1
ATOM 4071 C C . ASP A 1 521 ? -17.172 16.984 -6.062 1 81.75 521 ASP A C 1
ATOM 4073 O O . ASP A 1 521 ? -16.281 17.344 -5.301 1 81.75 521 ASP A O 1
ATOM 4077 N N . ARG A 1 522 ? -18.25 16.438 -5.625 1 77.5 522 ARG A N 1
ATOM 4078 C CA . ARG A 1 522 ? -18.578 16.312 -4.207 1 77.5 522 ARG A CA 1
ATOM 4079 C C . ARG A 1 522 ? -17.547 15.461 -3.475 1 77.5 522 ARG A C 1
ATOM 4081 O O . ARG A 1 522 ? -17.406 15.555 -2.254 1 77.5 522 ARG A O 1
ATOM 4088 N N . ASP A 1 523 ? -16.844 14.664 -4.211 1 70.12 523 ASP A N 1
ATOM 4089 C CA . ASP A 1 523 ? -15.875 13.766 -3.576 1 70.12 523 ASP A CA 1
ATOM 4090 C C . ASP A 1 523 ? -14.531 14.453 -3.381 1 70.12 523 ASP A C 1
ATOM 4092 O O . ASP A 1 523 ? -13.633 13.906 -2.73 1 70.12 523 ASP A O 1
ATOM 4096 N N . SER A 1 524 ? -14.516 15.633 -3.734 1 77.31 524 SER A N 1
ATOM 4097 C CA . SER A 1 524 ? -13.273 16.391 -3.588 1 77.31 524 SER A CA 1
ATOM 4098 C C . SER A 1 524 ? -13.188 17.031 -2.211 1 77.31 524 SER A C 1
ATOM 4100 O O . SER A 1 524 ? -14.188 17.516 -1.682 1 77.31 524 SER A O 1
ATOM 4102 N N . LYS A 1 525 ? -12.016 17.031 -1.626 1 74.56 525 LYS A N 1
ATOM 4103 C CA . LYS A 1 525 ? -11.75 17.719 -0.365 1 74.56 525 LYS A CA 1
ATOM 4104 C C . LYS A 1 525 ? -12.055 19.219 -0.476 1 74.56 525 LYS A C 1
ATOM 4106 O O . LYS A 1 525 ? -12.438 19.844 0.506 1 74.56 525 LYS A O 1
ATOM 4111 N N . TRP A 1 526 ? -11.93 19.734 -1.654 1 84.5 526 TRP A N 1
ATOM 4112 C CA . TRP A 1 526 ? -12.07 21.172 -1.884 1 84.5 526 TRP A CA 1
ATOM 4113 C C . TRP A 1 526 ? -13.383 21.484 -2.59 1 84.5 526 TRP A C 1
ATOM 4115 O O . TRP A 1 526 ? -13.477 22.484 -3.32 1 84.5 526 TRP A O 1
ATOM 4125 N N . TYR A 1 527 ? -14.328 20.625 -2.328 1 86.88 527 TYR A N 1
ATOM 4126 C CA . TYR A 1 527 ? -15.633 20.812 -2.967 1 86.88 527 TYR A CA 1
ATOM 4127 C C . TYR A 1 527 ? -16.266 22.141 -2.572 1 86.88 527 TYR A C 1
ATOM 4129 O O . TYR A 1 527 ? -16.281 22.5 -1.393 1 86.88 527 TYR A O 1
ATOM 4137 N N . ILE A 1 528 ? -16.781 22.859 -3.615 1 92.88 528 ILE A N 1
ATOM 4138 C CA . ILE A 1 528 ? -17.547 24.094 -3.418 1 92.88 528 ILE A CA 1
ATOM 4139 C C . ILE A 1 528 ? -18.812 24.062 -4.27 1 92.88 528 ILE A C 1
ATOM 4141 O O . ILE A 1 528 ? -18.734 23.891 -5.488 1 92.88 528 ILE A O 1
ATOM 4145 N N . SER A 1 529 ? -19.938 24.281 -3.619 1 91.94 529 SER A N 1
ATOM 4146 C CA . SER A 1 529 ? -21.203 24.281 -4.34 1 91.94 529 SER A CA 1
ATOM 4147 C C . SER A 1 529 ? -21.406 25.578 -5.098 1 91.94 529 SER A C 1
ATOM 4149 O O . SER A 1 529 ? -20.75 26.578 -4.812 1 91.94 529 SER A O 1
ATOM 4151 N N . THR A 1 530 ? -22.359 25.578 -5.988 1 93.38 530 THR A N 1
ATOM 4152 C CA . THR A 1 530 ? -22.688 26.781 -6.754 1 93.38 530 THR A CA 1
ATOM 4153 C C . THR A 1 530 ? -23.328 27.828 -5.859 1 93.38 530 THR A C 1
ATOM 4155 O O . THR A 1 530 ? -23.234 29.031 -6.141 1 93.38 530 THR A O 1
ATOM 4158 N N . GLU A 1 531 ? -23.906 27.422 -4.836 1 90.12 531 GLU A N 1
ATOM 4159 C CA . GLU A 1 531 ? -24.5 28.344 -3.871 1 90.12 531 GLU A CA 1
ATOM 4160 C C . GLU A 1 531 ? -23.422 29.094 -3.092 1 90.12 531 GLU A C 1
ATOM 4162 O O . GLU A 1 531 ? -23.547 30.297 -2.852 1 90.12 531 GLU A O 1
ATOM 4167 N N . GLU A 1 532 ? -22.406 28.406 -2.77 1 90.5 532 GLU A N 1
ATOM 4168 C CA . GLU A 1 532 ? -21.312 29 -1.997 1 90.5 532 GLU A CA 1
ATOM 4169 C C . GLU A 1 532 ? -20.5 29.969 -2.846 1 90.5 532 GLU A C 1
ATOM 4171 O O . GLU A 1 532 ? -20.062 31.016 -2.357 1 90.5 532 GLU A O 1
ATOM 4176 N N . TRP A 1 533 ? -20.297 29.578 -4.012 1 94.38 533 TRP A N 1
ATOM 4177 C CA . TRP A 1 533 ? -19.578 30.422 -4.953 1 94.38 533 TRP A CA 1
ATOM 4178 C C . TRP A 1 533 ? -20.125 30.266 -6.367 1 94.38 533 TRP A C 1
ATOM 4180 O O . TRP A 1 533 ? -19.734 29.344 -7.09 1 94.38 533 TRP A O 1
ATOM 4190 N N . PRO A 1 534 ? -20.875 31.156 -6.793 1 93.75 534 PRO A N 1
ATOM 4191 C CA . PRO A 1 534 ? -21.594 30.984 -8.055 1 93.75 534 PRO A CA 1
ATOM 4192 C C . PRO A 1 534 ? -20.719 31.297 -9.273 1 93.75 534 PRO A C 1
ATOM 4194 O O . PRO A 1 534 ? -21.078 30.953 -10.406 1 93.75 534 PRO A O 1
ATOM 4197 N N . HIS A 1 535 ? -19.625 31.922 -9.125 1 93.81 535 HIS A N 1
ATOM 4198 C CA . HIS A 1 535 ? -18.797 32.344 -10.25 1 93.81 535 HIS A CA 1
ATOM 4199 C C . HIS A 1 535 ? -18 31.172 -10.805 1 93.81 535 HIS A C 1
ATOM 4201 O O . HIS A 1 535 ? -17.781 30.172 -10.109 1 93.81 535 HIS A O 1
ATOM 4207 N N . ALA A 1 536 ? -17.516 31.344 -11.969 1 93.81 536 ALA A N 1
ATOM 4208 C CA . ALA A 1 536 ? -16.828 30.281 -12.672 1 93.81 536 ALA A CA 1
ATOM 4209 C C . ALA A 1 536 ? -15.375 30.172 -12.219 1 93.81 536 ALA A C 1
ATOM 4211 O O . ALA A 1 536 ? -14.773 29.094 -12.281 1 93.81 536 ALA A O 1
ATOM 4212 N N . SER A 1 537 ? -14.852 31.266 -11.867 1 96.12 537 SER A N 1
ATOM 4213 C CA . SER A 1 537 ? -13.438 31.266 -11.477 1 96.12 537 SER A CA 1
ATOM 4214 C C . SER A 1 537 ? -13.227 32.031 -10.18 1 96.12 537 SER A C 1
ATOM 4216 O O . SER A 1 537 ? -14.078 32.812 -9.773 1 96.12 537 SER A O 1
ATOM 4218 N N . TYR A 1 538 ? -12.164 31.703 -9.555 1 96.88 538 TYR A N 1
ATOM 4219 C CA . TYR A 1 538 ? -11.734 32.469 -8.391 1 96.88 538 TYR A CA 1
ATOM 4220 C C . TYR A 1 538 ? -10.875 33.656 -8.797 1 96.88 538 TYR A C 1
ATOM 4222 O O . TYR A 1 538 ? -10.258 33.656 -9.867 1 96.88 538 TYR A O 1
ATOM 4230 N N . PRO A 1 539 ? -10.883 34.688 -7.996 1 97.06 539 PRO A N 1
ATOM 4231 C CA . PRO A 1 539 ? -9.844 35.719 -8.188 1 97.06 539 PRO A CA 1
ATOM 4232 C C . PRO A 1 539 ? -8.445 35.188 -7.852 1 97.06 539 PRO A C 1
ATOM 4234 O O . PRO A 1 539 ? -8.305 34.125 -7.277 1 97.06 539 PRO A O 1
ATOM 4237 N N . PRO A 1 540 ? -7.41 36 -8.234 1 97.75 540 PRO A N 1
ATOM 4238 C CA . PRO A 1 540 ? -6.047 35.562 -7.91 1 97.75 540 PRO A CA 1
ATOM 4239 C C . PRO A 1 540 ? -5.836 35.344 -6.414 1 97.75 540 PRO A C 1
ATOM 4241 O O . PRO A 1 540 ? -6.312 36.156 -5.602 1 97.75 540 PRO A O 1
ATOM 4244 N N . TRP A 1 541 ? -5.27 34.312 -6.086 1 97.81 541 TRP A N 1
ATOM 4245 C CA . TRP A 1 541 ? -4.984 33.969 -4.691 1 97.81 541 TRP A CA 1
ATOM 4246 C C . TRP A 1 541 ? -3.633 33.281 -4.562 1 97.81 541 TRP A C 1
ATOM 4248 O O . TRP A 1 541 ? -3.072 32.812 -5.555 1 97.81 541 TRP A O 1
ATOM 4258 N N . ALA A 1 542 ? -3.031 33.312 -3.359 1 98.06 542 ALA A N 1
ATOM 4259 C CA . ALA A 1 542 ? -1.738 32.688 -3.094 1 98.06 542 ALA A CA 1
ATOM 4260 C C . ALA A 1 542 ? -1.916 31.344 -2.41 1 98.06 542 ALA A C 1
ATOM 4262 O O . ALA A 1 542 ? -2.773 31.188 -1.538 1 98.06 542 ALA A O 1
ATOM 4263 N N . HIS A 1 543 ? -1.037 30.406 -2.734 1 96 543 HIS A N 1
ATOM 4264 C CA . HIS A 1 543 ? -1.103 29.062 -2.166 1 96 543 HIS A CA 1
ATOM 4265 C C . HIS A 1 543 ? -0.909 29.094 -0.653 1 96 543 HIS A C 1
ATOM 4267 O O . HIS A 1 543 ? -0.136 29.906 -0.14 1 96 543 HIS A O 1
ATOM 4273 N N . GLY A 1 544 ? -1.455 28.188 0.001 1 94.56 544 GLY A N 1
ATOM 4274 C CA . GLY A 1 544 ? -1.751 28.203 1.425 1 94.56 544 GLY A CA 1
ATOM 4275 C C . GLY A 1 544 ? -0.525 27.984 2.291 1 94.56 544 GLY A C 1
ATOM 4276 O O . GLY A 1 544 ? -0.466 28.469 3.424 1 94.56 544 GLY A O 1
ATOM 4277 N N . PRO A 1 545 ? 0.451 27.297 1.854 1 95.25 545 PRO A N 1
ATOM 4278 C CA . PRO A 1 545 ? 1.56 26.984 2.762 1 95.25 545 PRO A CA 1
ATOM 4279 C C . PRO A 1 545 ? 2.242 28.234 3.301 1 95.25 545 PRO A C 1
ATOM 4281 O O . PRO A 1 545 ? 2.803 28.219 4.398 1 95.25 545 PRO A O 1
ATOM 4284 N N . GLY A 1 546 ? 2.213 29.297 2.447 1 97.81 546 GLY A N 1
ATOM 4285 C CA . GLY A 1 546 ? 2.766 30.562 2.924 1 97.81 546 GLY A CA 1
ATOM 4286 C C . GLY A 1 546 ? 2.611 31.703 1.928 1 97.81 546 GLY A C 1
ATOM 4287 O O . GLY A 1 546 ? 2.824 31.516 0.728 1 97.81 546 GLY A O 1
ATOM 4288 N N . TYR A 1 547 ? 2.234 32.812 2.416 1 98.44 547 TYR A N 1
ATOM 4289 C CA . TYR A 1 547 ? 2.154 34.031 1.604 1 98.44 547 TYR A CA 1
ATOM 4290 C C . TYR A 1 547 ? 2.209 35.281 2.479 1 98.44 547 TYR A C 1
ATOM 4292 O O . TYR A 1 547 ? 2.049 35.188 3.697 1 98.44 547 TYR A O 1
ATOM 4300 N N . ILE A 1 548 ? 2.467 36.438 1.872 1 98.56 548 ILE A N 1
ATOM 4301 C CA . ILE A 1 548 ? 2.674 37.688 2.59 1 98.56 548 ILE A CA 1
ATOM 4302 C C . ILE A 1 548 ? 1.731 38.75 2.045 1 98.56 548 ILE A C 1
ATOM 4304 O O . ILE A 1 548 ? 1.543 38.875 0.831 1 98.56 548 ILE A O 1
ATOM 4308 N N . ILE A 1 549 ? 1.145 39.5 2.93 1 98.56 549 ILE A N 1
ATOM 4309 C CA . ILE A 1 549 ? 0.33 40.656 2.535 1 98.56 549 ILE A CA 1
ATOM 4310 C C . ILE A 1 549 ? 0.841 41.906 3.227 1 98.56 549 ILE A C 1
ATOM 4312 O O . ILE A 1 549 ? 1.488 41.844 4.273 1 98.56 549 ILE A O 1
ATOM 4316 N N . SER A 1 550 ? 0.541 43.031 2.621 1 98.12 550 SER A N 1
ATOM 4317 C CA . SER A 1 550 ? 0.915 44.312 3.207 1 98.12 550 SER A CA 1
ATOM 4318 C C . SER A 1 550 ? -0.076 44.75 4.285 1 98.12 550 SER A C 1
ATOM 4320 O O . SER A 1 550 ? -1.197 44.219 4.344 1 98.12 550 SER A O 1
ATOM 4322 N N . ARG A 1 551 ? 0.33 45.656 5.074 1 97.38 551 ARG A N 1
ATOM 4323 C CA . ARG A 1 551 ? -0.445 46.125 6.215 1 97.38 551 ARG A CA 1
ATOM 4324 C C . ARG A 1 551 ? -1.789 46.688 5.766 1 97.38 551 ARG A C 1
ATOM 4326 O O . ARG A 1 551 ? -2.803 46.5 6.441 1 97.38 551 ARG A O 1
ATOM 4333 N N . ASP A 1 552 ? -1.846 47.406 4.719 1 97.88 552 ASP A N 1
ATOM 4334 C CA . ASP A 1 552 ? -3.078 48.031 4.262 1 97.88 552 ASP A CA 1
ATOM 4335 C C . ASP A 1 552 ? -4.125 47 3.875 1 97.88 552 ASP A C 1
ATOM 4337 O O . ASP A 1 552 ? -5.309 47.156 4.176 1 97.88 552 ASP A O 1
ATOM 4341 N N . ILE A 1 553 ? -3.682 46 3.244 1 98.38 553 ILE A N 1
ATOM 4342 C CA . ILE A 1 553 ? -4.602 44.906 2.916 1 98.38 553 ILE A CA 1
ATOM 4343 C C . ILE A 1 553 ? -5.125 44.281 4.203 1 98.38 553 ILE A C 1
ATOM 4345 O O . ILE A 1 553 ? -6.324 44.031 4.336 1 98.38 553 ILE A O 1
ATOM 4349 N N . ALA A 1 554 ? -4.234 43.969 5.137 1 98.56 554 ALA A N 1
ATOM 4350 C CA . ALA A 1 554 ? -4.629 43.406 6.414 1 98.56 554 ALA A CA 1
ATOM 4351 C C . ALA A 1 554 ? -5.629 44.281 7.145 1 98.56 554 ALA A C 1
ATOM 4353 O O . ALA A 1 554 ? -6.586 43.781 7.746 1 98.56 554 ALA A O 1
ATOM 4354 N N . LYS A 1 555 ? -5.359 45.531 7.113 1 98.12 555 LYS A N 1
ATOM 4355 C CA . LYS A 1 555 ? -6.258 46.469 7.746 1 98.12 555 LYS A CA 1
ATOM 4356 C C . LYS A 1 555 ? -7.652 46.406 7.121 1 98.12 555 LYS A C 1
ATOM 4358 O O . LYS A 1 555 ? -8.656 46.469 7.832 1 98.12 555 LYS A O 1
ATOM 4363 N N . PHE A 1 556 ? -7.664 46.406 5.871 1 98.12 556 PHE A N 1
ATOM 4364 C CA . PHE A 1 556 ? -8.922 46.312 5.141 1 98.12 556 PHE A CA 1
ATOM 4365 C C . PHE A 1 556 ? -9.695 45.062 5.566 1 98.12 556 PHE A C 1
ATOM 4367 O O . PHE A 1 556 ? -10.906 45.125 5.762 1 98.12 556 PHE A O 1
ATOM 4374 N N . ILE A 1 557 ? -9 43.969 5.648 1 98.19 557 ILE A N 1
ATOM 4375 C CA . ILE A 1 557 ? -9.609 42.719 6 1 98.19 557 ILE A CA 1
ATOM 4376 C C . ILE A 1 557 ? -10.18 42.781 7.414 1 98.19 557 ILE A C 1
ATOM 4378 O O . ILE A 1 557 ? -11.312 42.375 7.652 1 98.19 557 ILE A O 1
ATOM 4382 N N . VAL A 1 558 ? -9.398 43.281 8.352 1 98 558 VAL A N 1
ATOM 4383 C CA . VAL A 1 558 ? -9.836 43.375 9.742 1 98 558 VAL A CA 1
ATOM 4384 C C . VAL A 1 558 ? -11.086 44.25 9.82 1 98 558 VAL A C 1
ATOM 4386 O O . VAL A 1 558 ? -12.086 43.875 10.422 1 98 558 VAL A O 1
ATOM 4389 N N . GLN A 1 559 ? -11.039 45.344 9.203 1 96.88 559 GLN A N 1
ATOM 4390 C CA . GLN A 1 559 ? -12.164 46.281 9.219 1 96.88 559 GLN A CA 1
ATOM 4391 C C . GLN A 1 559 ? -13.375 45.688 8.508 1 96.88 559 GLN A C 1
ATOM 4393 O O . GLN A 1 559 ? -14.508 45.812 8.992 1 96.88 559 GLN A O 1
ATOM 4398 N N . GLY A 1 560 ? -13.102 45.156 7.395 1 96.38 560 GLY A N 1
ATOM 4399 C CA . GLY A 1 560 ? -14.18 44.562 6.621 1 96.38 560 GLY A CA 1
ATOM 4400 C C . GLY A 1 560 ? -14.93 43.469 7.371 1 96.38 560 GLY A C 1
ATOM 4401 O O . GLY A 1 560 ? -16.156 43.344 7.227 1 96.38 560 GLY A O 1
ATOM 4402 N N . HIS A 1 561 ? -14.234 42.719 8.094 1 95.44 561 HIS A N 1
ATOM 4403 C CA . HIS A 1 561 ? -14.891 41.625 8.844 1 95.44 561 HIS A CA 1
ATOM 4404 C C . HIS A 1 561 ? -15.555 42.188 10.109 1 95.44 561 HIS A C 1
ATOM 4406 O O . HIS A 1 561 ? -16.609 41.688 10.523 1 95.44 561 HIS A O 1
ATOM 4412 N N . GLN A 1 562 ? -14.953 43.125 10.75 1 92.62 562 GLN A N 1
ATOM 4413 C CA . GLN A 1 562 ? -15.578 43.75 11.906 1 92.62 562 GLN A CA 1
ATOM 4414 C C . GLN A 1 562 ? -16.906 44.438 11.523 1 92.62 562 GLN A C 1
ATOM 4416 O O . GLN A 1 562 ? -17.859 44.375 12.297 1 92.62 562 GLN A O 1
ATOM 4421 N N . GLU A 1 563 ? -16.922 44.969 10.344 1 93.5 563 GLU A N 1
ATOM 4422 C CA . GLU A 1 563 ? -18.125 45.656 9.844 1 93.5 563 GLU A CA 1
ATOM 4423 C C . GLU A 1 563 ? -19.031 44.656 9.117 1 93.5 563 GLU A C 1
ATOM 4425 O O . GLU A 1 563 ? -20.141 45.031 8.711 1 93.5 563 GLU A O 1
ATOM 4430 N N . ARG A 1 564 ? -18.562 43.469 8.914 1 94.69 564 ARG A N 1
ATOM 4431 C CA . ARG A 1 564 ? -19.312 42.375 8.305 1 94.69 564 ARG A CA 1
ATOM 4432 C C . ARG A 1 564 ? -19.578 42.656 6.828 1 94.69 564 ARG A C 1
ATOM 4434 O O . ARG A 1 564 ? -20.656 42.375 6.316 1 94.69 564 ARG A O 1
ATOM 4441 N N . ASP A 1 565 ? -18.672 43.312 6.188 1 94.06 565 ASP A N 1
ATOM 4442 C CA . ASP A 1 565 ? -18.781 43.656 4.77 1 94.06 565 ASP A CA 1
ATOM 4443 C C . ASP A 1 565 ? -18.125 42.562 3.9 1 94.06 565 ASP A C 1
ATOM 4445 O O . ASP A 1 565 ? -18.406 42.469 2.705 1 94.06 565 ASP A O 1
ATOM 4449 N N . LEU A 1 566 ? -17.266 41.844 4.492 1 96.12 566 LEU A N 1
ATOM 4450 C CA . LEU A 1 566 ? -16.562 40.781 3.746 1 96.12 566 LEU A CA 1
ATOM 4451 C C . LEU A 1 566 ? -17.188 39.438 3.998 1 96.12 566 LEU A C 1
ATOM 4453 O O . LEU A 1 566 ? -17.609 39.125 5.121 1 96.12 566 LEU A O 1
ATOM 4457 N N . LYS A 1 567 ? -17.203 38.688 3.014 1 92.75 567 LYS A N 1
ATOM 4458 C CA . LYS A 1 567 ? -17.797 37.375 3.096 1 92.75 567 LYS A CA 1
ATOM 4459 C C . LYS A 1 567 ? -16.797 36.344 3.617 1 92.75 567 LYS A C 1
ATOM 4461 O O . LYS A 1 567 ? -15.625 36.375 3.248 1 92.75 567 LYS A O 1
ATOM 4466 N N . LEU A 1 568 ? -17.312 35.406 4.41 1 94.75 568 LEU A N 1
ATOM 4467 C CA . LEU A 1 568 ? -16.516 34.281 4.855 1 94.75 568 LEU A CA 1
ATOM 4468 C C . LEU A 1 568 ? -16.547 33.156 3.826 1 94.75 568 LEU A C 1
ATOM 4470 O O . LEU A 1 568 ? -17.578 32.906 3.197 1 94.75 568 LEU A O 1
ATOM 4474 N N . PHE A 1 569 ? -15.391 32.5 3.668 1 94.56 569 PHE A N 1
ATOM 4475 C CA . PHE A 1 569 ? -15.234 31.406 2.707 1 94.56 569 PHE A CA 1
ATOM 4476 C C . PHE A 1 569 ? -14.352 30.312 3.277 1 94.56 569 PHE A C 1
ATOM 4478 O O . PHE A 1 569 ? -13.352 30.578 3.939 1 94.56 569 PHE A O 1
ATOM 4485 N N . LYS A 1 570 ? -14.68 29.078 3.084 1 91.31 570 LYS A N 1
ATOM 4486 C CA . LYS A 1 570 ? -14.078 27.969 3.83 1 91.31 570 LYS A CA 1
ATOM 4487 C C . LYS A 1 570 ? -12.648 27.703 3.369 1 91.31 570 LYS A C 1
ATOM 4489 O O . LYS A 1 570 ? -11.82 27.219 4.141 1 91.31 570 LYS A O 1
ATOM 4494 N N . LEU A 1 571 ? -12.312 27.891 2.072 1 94.75 571 LEU A N 1
ATOM 4495 C CA . LEU A 1 571 ? -10.938 27.766 1.606 1 94.75 571 LEU A CA 1
ATOM 4496 C C . LEU A 1 571 ? -10.141 29.031 1.934 1 94.75 571 LEU A C 1
ATOM 4498 O O . LEU A 1 571 ? -10.266 30.047 1.24 1 94.75 571 LEU A O 1
ATOM 4502 N N . GLU A 1 572 ? -9.312 28.938 2.926 1 96.12 572 GLU A N 1
ATOM 4503 C CA . GLU A 1 572 ? -8.742 30.125 3.541 1 96.12 572 GLU A CA 1
ATOM 4504 C C . GLU A 1 572 ? -7.906 30.922 2.543 1 96.12 572 GLU A C 1
ATOM 4506 O O . GLU A 1 572 ? -7.93 32.156 2.539 1 96.12 572 GLU A O 1
ATOM 4511 N N . ASP A 1 573 ? -7.07 30.172 1.677 1 96.62 573 ASP A N 1
ATOM 4512 C CA . ASP A 1 573 ? -6.223 30.859 0.711 1 96.62 573 ASP A CA 1
ATOM 4513 C C . ASP A 1 573 ? -7.059 31.562 -0.364 1 96.62 573 ASP A C 1
ATOM 4515 O O . ASP A 1 573 ? -6.797 32.719 -0.723 1 96.62 573 ASP A O 1
ATOM 4519 N N . VAL A 1 574 ? -8.094 30.891 -0.759 1 97.12 574 VAL A N 1
ATOM 4520 C CA . VAL A 1 574 ? -9.016 31.469 -1.733 1 97.12 574 VAL A CA 1
ATOM 4521 C C . VAL A 1 574 ? -9.789 32.625 -1.095 1 97.12 574 VAL A C 1
ATOM 4523 O O . VAL A 1 574 ? -10.062 33.625 -1.746 1 97.12 574 VAL A O 1
ATOM 4526 N N . ALA A 1 575 ? -10.172 32.5 0.163 1 97.81 575 ALA A N 1
ATOM 4527 C CA . ALA A 1 575 ? -10.828 33.562 0.891 1 97.81 575 ALA A CA 1
ATOM 4528 C C . ALA A 1 575 ? -9.984 34.844 0.867 1 97.81 575 ALA A C 1
ATOM 4530 O O . ALA A 1 575 ? -10.5 35.938 0.634 1 97.81 575 ALA A O 1
ATOM 4531 N N . MET A 1 576 ? -8.766 34.656 1.086 1 98.38 576 MET A N 1
ATOM 4532 C CA . MET A 1 576 ? -7.855 35.812 1.028 1 98.38 576 MET A CA 1
ATOM 4533 C C . MET A 1 576 ? -7.898 36.469 -0.344 1 98.38 576 MET A C 1
ATOM 4535 O O . MET A 1 576 ? -7.938 37.688 -0.444 1 98.38 576 MET A O 1
ATOM 4539 N N . GLY A 1 577 ? -7.863 35.656 -1.375 1 98.31 577 GLY A N 1
ATOM 4540 C CA . GLY A 1 577 ? -7.992 36.188 -2.723 1 98.31 577 GLY A CA 1
ATOM 4541 C C . GLY A 1 577 ? -9.266 36.969 -2.932 1 98.31 577 GLY A C 1
ATOM 4542 O O . GLY A 1 577 ? -9.25 38.031 -3.551 1 98.31 577 GLY A O 1
ATOM 4543 N N . ILE A 1 578 ? -10.32 36.5 -2.43 1 97.81 578 ILE A N 1
ATOM 4544 C CA . ILE A 1 578 ? -11.625 37.125 -2.557 1 97.81 578 ILE A CA 1
ATOM 4545 C C . ILE A 1 578 ? -11.617 38.469 -1.831 1 97.81 578 ILE A C 1
ATOM 4547 O O . ILE A 1 578 ? -12.133 39.469 -2.346 1 97.81 578 ILE A O 1
ATOM 4551 N N . TRP A 1 579 ? -11.086 38.562 -0.67 1 98.44 579 TRP A N 1
ATOM 4552 C CA . TRP A 1 579 ? -11.016 39.812 0.099 1 98.44 579 TRP A CA 1
ATOM 4553 C C . TRP A 1 579 ? -10.141 40.844 -0.602 1 98.44 579 TRP A C 1
ATOM 4555 O O . TRP A 1 579 ? -10.461 42.031 -0.606 1 98.44 579 TRP A O 1
ATOM 4565 N N . ILE A 1 580 ? -9.047 40.375 -1.174 1 98.44 580 ILE A N 1
ATOM 4566 C CA . ILE A 1 580 ? -8.141 41.281 -1.884 1 98.44 580 ILE A CA 1
ATOM 4567 C C . ILE A 1 580 ? -8.844 41.844 -3.121 1 98.44 580 ILE A C 1
ATOM 4569 O O . ILE A 1 580 ? -8.648 43 -3.479 1 98.44 580 ILE A O 1
ATOM 4573 N N . GLU A 1 581 ? -9.562 40.969 -3.764 1 97.56 581 GLU A N 1
ATOM 4574 C CA . GLU A 1 581 ? -10.344 41.438 -4.898 1 97.56 581 GLU A CA 1
ATOM 4575 C C . GLU A 1 581 ? -11.281 42.562 -4.48 1 97.56 581 GLU A C 1
ATOM 4577 O O . GLU A 1 581 ? -11.477 43.531 -5.23 1 97.56 581 GLU A O 1
ATOM 4582 N N . GLN A 1 582 ? -11.914 42.438 -3.379 1 97.31 582 GLN A N 1
ATOM 4583 C CA . GLN A 1 582 ? -12.766 43.5 -2.859 1 97.31 582 GLN A CA 1
ATOM 4584 C C . GLN A 1 582 ? -11.961 44.75 -2.543 1 97.31 582 GLN A C 1
ATOM 4586 O O . GLN A 1 582 ? -12.438 45.875 -2.754 1 97.31 582 GLN A O 1
ATOM 4591 N N . PHE A 1 583 ? -10.844 44.594 -2.018 1 97.75 583 PHE A N 1
ATOM 4592 C CA . PHE A 1 583 ? -9.914 45.688 -1.797 1 97.75 583 PHE A CA 1
ATOM 4593 C C . PHE A 1 583 ? -9.641 46.438 -3.1 1 97.75 583 PHE A C 1
ATOM 4595 O O . PHE A 1 583 ? -9.695 47.656 -3.145 1 97.75 583 PHE A O 1
ATOM 4602 N N . LYS A 1 584 ? -9.359 45.688 -4.07 1 97.12 584 LYS A N 1
ATOM 4603 C CA . LYS A 1 584 ? -9.102 46.25 -5.395 1 97.12 584 LYS A CA 1
ATOM 4604 C C . LYS A 1 584 ? -10.32 47 -5.918 1 97.12 584 LYS A C 1
ATOM 4606 O O . LYS A 1 584 ? -10.188 48.094 -6.48 1 97.12 584 LYS A O 1
ATOM 4611 N N . LYS A 1 585 ? -11.406 46.469 -5.77 1 95.75 585 LYS A N 1
ATOM 4612 C CA . LYS A 1 585 ? -12.648 47.062 -6.254 1 95.75 585 LYS A CA 1
ATOM 4613 C C . LYS A 1 585 ? -12.977 48.344 -5.504 1 95.75 585 LYS A C 1
ATOM 4615 O O . LYS A 1 585 ? -13.758 49.188 -5.984 1 95.75 585 LYS A O 1
ATOM 4620 N N . SER A 1 586 ? -12.469 48.469 -4.348 1 94.81 586 SER A N 1
ATOM 4621 C CA . SER A 1 586 ? -12.695 49.688 -3.57 1 94.81 586 SER A CA 1
ATOM 4622 C C . SER A 1 586 ? -11.836 50.844 -4.086 1 94.81 586 SER A C 1
ATOM 4624 O O . SER A 1 586 ? -11.836 51.938 -3.506 1 94.81 586 SER A O 1
ATOM 4626 N N . GLY A 1 587 ? -10.984 50.656 -5.059 1 93.88 587 GLY A N 1
ATOM 4627 C CA . GLY A 1 587 ? -10.242 51.719 -5.715 1 93.88 587 GLY A CA 1
ATOM 4628 C C . GLY A 1 587 ? -8.758 51.719 -5.379 1 93.88 587 GLY A C 1
ATOM 4629 O O . GLY A 1 587 ? -8.023 52.625 -5.754 1 93.88 587 GLY A O 1
ATOM 4630 N N . LYS A 1 588 ? -8.391 50.719 -4.695 1 95.31 588 LYS A N 1
ATOM 4631 C CA . LYS A 1 588 ? -6.984 50.625 -4.309 1 95.31 588 LYS A CA 1
ATOM 4632 C C . LYS A 1 588 ? -6.199 49.75 -5.266 1 95.31 588 LYS A C 1
ATOM 4634 O O . LYS A 1 588 ? -6.762 48.812 -5.859 1 95.31 588 LYS A O 1
ATOM 4639 N N . GLU A 1 589 ? -4.984 50.031 -5.387 1 95.5 589 GLU A N 1
ATOM 4640 C CA . GLU A 1 589 ? -4.125 49.25 -6.277 1 95.5 589 GLU A CA 1
ATOM 4641 C C . GLU A 1 589 ? -3.592 48 -5.586 1 95.5 589 GLU A C 1
ATOM 4643 O O . GLU A 1 589 ? -3.215 48.062 -4.414 1 95.5 589 GLU A O 1
ATOM 4648 N N . VAL A 1 590 ? -3.629 46.906 -6.281 1 97.25 590 VAL A N 1
ATOM 4649 C CA . VAL A 1 590 ? -3.105 45.656 -5.758 1 97.25 590 VAL A CA 1
ATOM 4650 C C . VAL A 1 590 ? -1.926 45.188 -6.613 1 97.25 590 VAL A C 1
ATOM 4652 O O . VAL A 1 590 ? -1.986 45.219 -7.844 1 97.25 590 VAL A O 1
ATOM 4655 N N . HIS A 1 591 ? -0.856 44.781 -6.023 1 97.38 591 HIS A N 1
ATOM 4656 C CA . HIS A 1 591 ? 0.329 44.25 -6.676 1 97.38 591 HIS A CA 1
ATOM 4657 C C . HIS A 1 591 ? 0.493 42.75 -6.363 1 97.38 591 HIS A C 1
ATOM 4659 O O . HIS A 1 591 ? 0.943 42.375 -5.277 1 97.38 591 HIS A O 1
ATOM 4665 N N . TYR A 1 592 ? 0.186 42 -7.344 1 97.19 592 TYR A N 1
ATOM 4666 C CA . TYR A 1 592 ? 0.393 40.562 -7.234 1 97.19 592 TYR A CA 1
ATOM 4667 C C . TYR A 1 592 ? 1.825 40.188 -7.598 1 97.19 592 TYR A C 1
ATOM 4669 O O . TYR A 1 592 ? 2.244 40.344 -8.742 1 97.19 592 TYR A O 1
ATOM 4677 N N . VAL A 1 593 ? 2.576 39.688 -6.699 1 96.88 593 VAL A N 1
ATOM 4678 C CA . VAL A 1 593 ? 3.959 39.281 -6.941 1 96.88 593 VAL A CA 1
ATOM 4679 C C . VAL A 1 593 ? 4.102 37.781 -6.742 1 96.88 593 VAL A C 1
ATOM 4681 O O . VAL A 1 593 ? 4.258 37.312 -5.613 1 96.88 593 VAL A O 1
ATOM 4684 N N . SER A 1 594 ? 4.156 37.062 -7.824 1 96.69 594 SER A N 1
ATOM 4685 C CA . SER A 1 594 ? 4.289 35.625 -7.773 1 96.69 594 SER A CA 1
ATOM 4686 C C . SER A 1 594 ? 5.758 35.219 -7.801 1 96.69 594 SER A C 1
ATOM 4688 O O . SER A 1 594 ? 6.551 35.75 -8.57 1 96.69 594 SER A O 1
ATOM 4690 N N . ASP A 1 595 ? 6.125 34.312 -6.938 1 96.31 595 ASP A N 1
ATOM 4691 C CA . ASP A 1 595 ? 7.484 33.781 -6.844 1 96.31 595 ASP A CA 1
ATOM 4692 C C . ASP A 1 595 ? 7.48 32.25 -6.809 1 96.31 595 ASP A C 1
ATOM 4694 O O . ASP A 1 595 ? 7.027 31.656 -5.832 1 96.31 595 ASP A O 1
ATOM 4698 N N . ASP A 1 596 ? 8.086 31.656 -7.801 1 94.38 596 ASP A N 1
ATOM 4699 C CA . ASP A 1 596 ? 8.07 30.219 -7.977 1 94.38 596 ASP A CA 1
ATOM 4700 C C . ASP A 1 596 ? 8.922 29.516 -6.914 1 94.38 596 ASP A C 1
ATOM 4702 O O . ASP A 1 596 ? 8.844 28.297 -6.75 1 94.38 596 ASP A O 1
ATOM 4706 N N . ARG A 1 597 ? 9.68 30.312 -6.203 1 95.38 597 ARG A N 1
ATOM 4707 C CA . ARG A 1 597 ? 10.539 29.734 -5.172 1 95.38 597 ARG A CA 1
ATOM 4708 C C . ARG A 1 597 ? 9.75 29.453 -3.9 1 95.38 597 ARG A C 1
ATOM 4710 O O . ARG A 1 597 ? 10.281 28.859 -2.955 1 95.38 597 ARG A O 1
ATOM 4717 N N . PHE A 1 598 ? 8.414 29.844 -3.848 1 96.94 598 PHE A N 1
ATOM 4718 C CA . PHE A 1 598 ? 7.457 29.406 -2.836 1 96.94 598 PHE A CA 1
ATOM 4719 C C . PHE A 1 598 ? 6.832 28.078 -3.221 1 96.94 598 PHE A C 1
ATOM 4721 O O . PHE A 1 598 ? 5.711 28.031 -3.73 1 96.94 598 PHE A O 1
ATOM 4728 N N . TYR A 1 599 ? 7.43 27.047 -2.799 1 92.25 599 TYR A N 1
ATOM 4729 C CA . TYR A 1 599 ? 6.953 25.734 -3.23 1 92.25 599 TYR A CA 1
ATOM 4730 C C . TYR A 1 599 ? 5.719 25.312 -2.438 1 92.25 599 TYR A C 1
ATOM 4732 O O . TYR A 1 599 ? 5.73 25.328 -1.205 1 92.25 599 TYR A O 1
ATOM 4740 N N . ASN A 1 600 ? 4.707 24.969 -3.178 1 90.94 600 ASN A N 1
ATOM 4741 C CA . ASN A 1 600 ? 3.467 24.531 -2.545 1 90.94 600 ASN A CA 1
ATOM 4742 C C . ASN A 1 600 ? 3.516 23.047 -2.189 1 90.94 600 ASN A C 1
ATOM 4744 O O . ASN A 1 600 ? 2.693 22.562 -1.41 1 90.94 600 ASN A O 1
ATOM 4748 N N . ALA A 1 601 ? 4.543 22.375 -2.781 1 85.94 601 ALA A N 1
ATOM 4749 C CA . ALA A 1 601 ? 4.758 20.969 -2.438 1 85.94 601 ALA A CA 1
ATOM 4750 C C . ALA A 1 601 ? 6.234 20.594 -2.543 1 85.94 601 ALA A C 1
ATOM 4752 O O . ALA A 1 601 ? 6.898 20.938 -3.523 1 85.94 601 ALA A O 1
ATOM 4753 N N . GLY A 1 602 ? 6.688 20 -1.514 1 86 602 GLY A N 1
ATOM 4754 C CA . GLY A 1 602 ? 8.047 19.5 -1.547 1 86 602 GLY A CA 1
ATOM 4755 C C . GLY A 1 602 ? 9.102 20.578 -1.383 1 86 602 GLY A C 1
ATOM 4756 O O . GLY A 1 602 ? 8.859 21.578 -0.708 1 86 602 GLY A O 1
ATOM 4757 N N . CYS A 1 603 ? 10.297 20.234 -1.844 1 89.62 603 CYS A N 1
ATOM 4758 C CA . CYS A 1 603 ? 11.461 21.109 -1.744 1 89.62 603 CYS A CA 1
ATOM 4759 C C . CYS A 1 603 ? 12.305 21.047 -3.016 1 89.62 603 CYS A C 1
ATOM 4761 O O . CYS A 1 603 ? 12.461 19.984 -3.609 1 89.62 603 CYS A O 1
ATOM 4763 N N . GLU A 1 604 ? 12.648 22.172 -3.539 1 88.56 604 GLU A N 1
ATOM 4764 C CA . GLU A 1 604 ? 13.617 22.266 -4.625 1 88.56 604 GLU A CA 1
ATOM 4765 C C . GLU A 1 604 ? 14.734 23.25 -4.277 1 88.56 604 GLU A C 1
ATOM 4767 O O . GLU A 1 604 ? 14.562 24.125 -3.424 1 88.56 604 GLU A O 1
ATOM 4772 N N . SER A 1 605 ? 15.812 23.047 -5.008 1 88.69 605 SER A N 1
ATOM 4773 C CA . SER A 1 605 ? 16.953 23.922 -4.73 1 88.69 605 SER A CA 1
ATOM 4774 C C . SER A 1 605 ? 16.578 25.391 -4.895 1 88.69 605 SER A C 1
ATOM 4776 O O . SER A 1 605 ? 15.773 25.75 -5.766 1 88.69 605 SER A O 1
ATOM 4778 N N . ASN A 1 606 ? 17.062 26.203 -4.102 1 92.81 606 ASN A N 1
ATOM 4779 C CA . ASN A 1 606 ? 16.875 27.641 -4.074 1 92.81 606 ASN A CA 1
ATOM 4780 C C . ASN A 1 606 ? 15.469 28.016 -3.637 1 92.81 606 ASN A C 1
ATOM 4782 O O . ASN A 1 606 ? 14.898 29 -4.117 1 92.81 606 ASN A O 1
ATOM 4786 N N . TYR A 1 607 ? 14.953 27.203 -2.811 1 95.44 607 TYR A N 1
ATOM 4787 C CA . TYR A 1 607 ? 13.617 27.469 -2.283 1 95.44 607 TYR A CA 1
ATOM 4788 C C . TYR A 1 607 ? 13.617 28.703 -1.385 1 95.44 607 TYR A C 1
ATOM 4790 O O . TYR A 1 607 ? 14.625 29.016 -0.754 1 95.44 607 TYR A O 1
ATOM 4798 N N . ILE A 1 608 ? 12.547 29.453 -1.393 1 97.12 608 ILE A N 1
ATOM 4799 C CA . ILE A 1 608 ? 12.227 30.406 -0.328 1 97.12 608 ILE A CA 1
ATOM 4800 C C . ILE A 1 608 ? 11.344 29.719 0.72 1 97.12 608 ILE A C 1
ATOM 4802 O O . ILE A 1 608 ? 11.555 29.891 1.922 1 97.12 608 ILE A O 1
ATOM 4806 N N . LEU A 1 609 ? 10.406 28.922 0.201 1 97.38 609 LEU A N 1
ATOM 4807 C CA . LEU A 1 609 ? 9.508 28.141 1.042 1 97.38 609 LEU A CA 1
ATOM 4808 C C . LEU A 1 609 ? 9.406 26.703 0.551 1 97.38 609 LEU A C 1
ATOM 4810 O O . LEU A 1 609 ? 9.297 26.453 -0.652 1 97.38 609 LEU A O 1
ATOM 4814 N N . ALA A 1 610 ? 9.617 25.766 1.496 1 94.94 610 ALA A N 1
ATOM 4815 C CA . ALA A 1 610 ? 9.391 24.344 1.246 1 94.94 610 ALA A CA 1
ATOM 4816 C C . ALA A 1 610 ? 8.203 23.828 2.055 1 94.94 610 ALA A C 1
ATOM 4818 O O . ALA A 1 610 ? 8.023 24.203 3.213 1 94.94 610 ALA A O 1
ATOM 4819 N N . HIS A 1 611 ? 7.367 23.031 1.411 1 93.38 611 HIS A N 1
ATOM 4820 C CA . HIS A 1 611 ? 6.129 22.594 2.039 1 93.38 611 HIS A CA 1
ATOM 4821 C C . HIS A 1 611 ? 6.109 21.078 2.203 1 93.38 611 HIS A C 1
ATOM 4823 O O . HIS A 1 611 ? 6.863 20.359 1.537 1 93.38 611 HIS A O 1
ATOM 4829 N N . TYR A 1 612 ? 5.281 20.609 3.123 1 88.19 612 TYR A N 1
ATOM 4830 C CA . TYR A 1 612 ? 5.188 19.203 3.492 1 88.19 612 TYR A CA 1
ATOM 4831 C C . TYR A 1 612 ? 6.516 18.688 4.035 1 88.19 612 TYR A C 1
ATOM 4833 O O . TYR A 1 612 ? 7.008 17.641 3.604 1 88.19 612 TYR A O 1
ATOM 4841 N N . GLN A 1 613 ? 7.098 19.5 4.852 1 89.19 613 GLN A N 1
ATOM 4842 C CA . GLN A 1 613 ? 8.344 19.156 5.531 1 89.19 613 GLN A CA 1
ATOM 4843 C C . GLN A 1 613 ? 8.078 18.719 6.969 1 89.19 613 GLN A C 1
ATOM 4845 O O . GLN A 1 613 ? 7.664 19.516 7.801 1 89.19 613 GLN A O 1
ATOM 4850 N N . GLY A 1 614 ? 8.352 17.5 7.234 1 84.88 614 GLY A N 1
ATOM 4851 C CA . GLY A 1 614 ? 8.227 17.016 8.602 1 84.88 614 GLY A CA 1
ATOM 4852 C C . GLY A 1 614 ? 9.297 17.562 9.523 1 84.88 614 GLY A C 1
ATOM 4853 O O . GLY A 1 614 ? 10.203 18.266 9.086 1 84.88 614 GLY A O 1
ATOM 4854 N N . PRO A 1 615 ? 9.164 17.25 10.766 1 88.06 615 PRO A N 1
ATOM 4855 C CA . PRO A 1 615 ? 10.094 17.781 11.758 1 88.06 615 PRO A CA 1
ATOM 4856 C C . PRO A 1 615 ? 11.555 17.5 11.422 1 88.06 615 PRO A C 1
ATOM 4858 O O . PRO A 1 615 ? 12.398 18.391 11.492 1 88.06 615 PRO A O 1
ATOM 4861 N N . ARG A 1 616 ? 11.859 16.297 11.023 1 83.19 616 ARG A N 1
ATOM 4862 C CA . ARG A 1 616 ? 13.234 15.93 10.68 1 83.19 616 ARG A CA 1
ATOM 4863 C C . ARG A 1 616 ? 13.727 16.734 9.484 1 83.19 616 ARG A C 1
ATOM 4865 O O . ARG A 1 616 ? 14.859 17.203 9.477 1 83.19 616 ARG A O 1
ATOM 4872 N N . MET A 1 617 ? 12.875 16.859 8.508 1 86.25 617 MET A N 1
ATOM 4873 C CA . MET A 1 617 ? 13.258 17.547 7.277 1 86.25 617 MET A CA 1
ATOM 4874 C C . MET A 1 617 ? 13.484 19.047 7.543 1 86.25 617 MET A C 1
ATOM 4876 O O . MET A 1 617 ? 14.414 19.641 6.996 1 86.25 617 MET A O 1
ATOM 4880 N N . VAL A 1 618 ? 12.641 19.625 8.352 1 92.5 618 VAL A N 1
ATOM 4881 C CA . VAL A 1 618 ? 12.781 21.047 8.695 1 92.5 618 VAL A CA 1
ATOM 4882 C C . VAL A 1 618 ? 14.125 21.281 9.375 1 92.5 618 VAL A C 1
ATOM 4884 O O . VAL A 1 618 ? 14.828 22.25 9.062 1 92.5 618 VAL A O 1
ATOM 4887 N N . LEU A 1 619 ? 14.461 20.375 10.305 1 90.94 619 LEU A N 1
ATOM 4888 C CA . LEU A 1 619 ? 15.727 20.5 11.023 1 90.94 619 LEU A CA 1
ATOM 4889 C C . LEU A 1 619 ? 16.906 20.281 10.086 1 90.94 619 LEU A C 1
ATOM 4891 O O . LEU A 1 619 ? 17.922 20.953 10.188 1 90.94 619 LEU A O 1
ATOM 4895 N N . CYS A 1 620 ? 16.719 19.328 9.18 1 87.81 620 CYS A N 1
ATOM 4896 C CA . CYS A 1 620 ? 17.766 19.047 8.195 1 87.81 620 CYS A CA 1
ATOM 4897 C C . CYS A 1 620 ? 18 20.25 7.297 1 87.81 620 CYS A C 1
ATOM 4899 O O . CYS A 1 620 ? 19.156 20.609 7.031 1 87.81 620 CYS A O 1
ATOM 4901 N N . LEU A 1 621 ? 16.953 20.891 6.824 1 92.06 621 LEU A N 1
ATOM 4902 C CA . LEU A 1 621 ? 17.062 22.062 5.969 1 92.06 621 LEU A CA 1
ATOM 4903 C C . LEU A 1 621 ? 17.781 23.203 6.699 1 92.06 621 LEU A C 1
ATOM 4905 O O . LEU A 1 621 ? 18.641 23.875 6.121 1 92.06 621 LEU A O 1
ATOM 4909 N N . TRP A 1 622 ? 17.469 23.406 7.918 1 94.25 622 TRP A N 1
ATOM 4910 C CA . TRP A 1 622 ? 18.094 24.453 8.727 1 94.25 622 TRP A CA 1
ATOM 4911 C C . TRP A 1 622 ? 19.578 24.188 8.898 1 94.25 622 TRP A C 1
ATOM 4913 O O . TRP A 1 622 ? 20.406 25.094 8.742 1 94.25 622 TRP A O 1
ATOM 4923 N N . GLU A 1 623 ? 19.875 22.953 9.227 1 90.31 623 GLU A N 1
ATOM 4924 C CA . GLU A 1 623 ? 21.281 22.578 9.422 1 90.31 623 GLU A CA 1
ATOM 4925 C C . GLU A 1 623 ? 22.078 22.766 8.133 1 90.31 623 GLU A C 1
ATOM 4927 O O . GLU A 1 623 ? 23.203 23.266 8.172 1 90.31 623 GLU A O 1
ATOM 4932 N N . LYS A 1 624 ? 21.469 22.359 7.102 1 88.38 624 LYS A N 1
ATOM 4933 C CA . LYS A 1 624 ? 22.156 22.516 5.82 1 88.38 624 LYS A CA 1
ATOM 4934 C C . LYS A 1 624 ? 22.406 23.984 5.512 1 88.38 624 LYS A C 1
ATOM 4936 O O . LYS A 1 624 ? 23.469 24.344 4.992 1 88.38 624 LYS A O 1
ATOM 4941 N N . LEU A 1 625 ? 21.453 24.812 5.777 1 91.19 625 LEU A N 1
ATOM 4942 C CA . LEU A 1 625 ? 21.609 26.25 5.543 1 91.19 625 LEU A CA 1
ATOM 4943 C C . LEU A 1 625 ? 22.703 26.828 6.434 1 91.19 625 LEU A C 1
ATOM 4945 O O . LEU A 1 625 ? 23.422 27.734 6.02 1 91.19 625 LEU A O 1
ATOM 4949 N N . GLN A 1 626 ? 22.812 26.328 7.629 1 89 626 GLN A N 1
ATOM 4950 C CA . GLN A 1 626 ? 23.797 26.828 8.57 1 89 626 GLN A CA 1
ATOM 4951 C C . GLN A 1 626 ? 25.203 26.359 8.195 1 89 626 GLN A C 1
ATOM 4953 O O . GLN A 1 626 ? 26.172 27.125 8.328 1 89 626 GLN A O 1
ATOM 4958 N N . LEU A 1 627 ? 25.281 25.141 7.734 1 84.12 627 LEU A N 1
ATOM 4959 C CA . LEU A 1 627 ? 26.578 24.531 7.484 1 84.12 627 LEU A CA 1
ATOM 4960 C C . LEU A 1 627 ? 27.062 24.844 6.074 1 84.12 627 LEU A C 1
ATOM 4962 O O . LEU A 1 627 ? 28.234 25.219 5.879 1 84.12 627 LEU A O 1
ATOM 4966 N N . GLU A 1 628 ? 26.078 24.641 5.137 1 79.69 628 GLU A N 1
ATOM 4967 C CA . GLU A 1 628 ? 26.5 24.75 3.742 1 79.69 628 GLU A CA 1
ATOM 4968 C C . GLU A 1 628 ? 26.156 26.109 3.16 1 79.69 628 GLU A C 1
ATOM 4970 O O . GLU A 1 628 ? 26.656 26.484 2.098 1 79.69 628 GLU A O 1
ATOM 4975 N N . HIS A 1 629 ? 25.375 26.797 3.744 1 83.31 629 HIS A N 1
ATOM 4976 C CA . HIS A 1 629 ? 24.922 28.109 3.311 1 83.31 629 HIS A CA 1
ATOM 4977 C C . HIS A 1 629 ? 24.281 28.047 1.926 1 83.31 629 HIS A C 1
ATOM 4979 O O . HIS A 1 629 ? 24.453 28.969 1.118 1 83.31 629 HIS A O 1
ATOM 4985 N N . GLU A 1 630 ? 23.828 26.875 1.626 1 85.19 630 GLU A N 1
ATOM 4986 C CA . GLU A 1 630 ? 23.125 26.672 0.365 1 85.19 630 GLU A CA 1
ATOM 4987 C C . GLU A 1 630 ? 21.734 26.094 0.6 1 85.19 630 GLU A C 1
ATOM 4989 O O . GLU A 1 630 ? 21.547 25.234 1.473 1 85.19 630 GLU A O 1
ATOM 4994 N N . PRO A 1 631 ? 20.797 26.641 -0.146 1 86.88 631 PRO A N 1
ATOM 4995 C CA . PRO A 1 631 ? 19.422 26.141 -0.003 1 86.88 631 PRO A CA 1
ATOM 4996 C C . PRO A 1 631 ? 19.188 24.844 -0.755 1 86.88 631 PRO A C 1
ATOM 4998 O O . PRO A 1 631 ? 18.5 24.812 -1.77 1 86.88 631 PRO A O 1
ATOM 5001 N N . THR A 1 632 ? 19.75 23.781 -0.214 1 86.19 632 THR A N 1
ATOM 5002 C CA . THR A 1 632 ? 19.578 22.453 -0.799 1 86.19 632 THR A CA 1
ATOM 5003 C C . THR A 1 632 ? 18.609 21.625 0.034 1 86.19 632 THR A C 1
ATOM 5005 O O . THR A 1 632 ? 18.547 21.766 1.258 1 86.19 632 THR A O 1
ATOM 5008 N N . CYS A 1 633 ? 17.875 20.828 -0.676 1 86.56 633 CYS A N 1
ATOM 5009 C CA . CYS A 1 633 ? 16.844 20.016 -0.018 1 86.56 633 CYS A CA 1
ATOM 5010 C C . CYS A 1 633 ? 17.469 18.812 0.668 1 86.56 633 CYS A C 1
ATOM 5012 O O . CYS A 1 633 ? 18.594 18.422 0.364 1 86.56 633 CYS A O 1
ATOM 5014 N N . CYS A 1 634 ? 16.797 18.375 1.648 1 79.06 634 CYS A N 1
ATOM 5015 C CA . CYS A 1 634 ? 17.188 17.156 2.346 1 79.06 634 CYS A CA 1
ATOM 5016 C C . CYS A 1 634 ? 16.578 15.922 1.696 1 79.06 634 CYS A C 1
ATOM 5018 O O . CYS A 1 634 ? 15.531 16.016 1.044 1 79.06 634 CYS A O 1
ATOM 5020 N N . GLU A 1 635 ? 17.281 14.836 1.668 1 68 635 GLU A N 1
ATOM 5021 C CA . GLU A 1 635 ? 16.75 13.594 1.118 1 68 635 GLU A CA 1
ATOM 5022 C C . GLU A 1 635 ? 16.156 12.703 2.215 1 68 635 GLU A C 1
ATOM 5024 O O . GLU A 1 635 ? 16.625 12.727 3.354 1 68 635 GLU A O 1
ATOM 5029 N N . MET B 1 1 ? 21.109 -68.562 37.812 1 15.27 1 MET B N 1
ATOM 5030 C CA . MET B 1 1 ? 22.203 -68.812 36.875 1 15.27 1 MET B CA 1
ATOM 5031 C C . MET B 1 1 ? 22.625 -67.5 36.188 1 15.27 1 MET B C 1
ATOM 5033 O O . MET B 1 1 ? 21.766 -66.75 35.688 1 15.27 1 MET B O 1
ATOM 5037 N N . LYS B 1 2 ? 24.047 -67 36.219 1 16.09 2 LYS B N 1
ATOM 5038 C CA . LYS B 1 2 ? 25.266 -66.25 36.469 1 16.09 2 LYS B CA 1
ATOM 5039 C C . LYS B 1 2 ? 25.734 -65.562 35.188 1 16.09 2 LYS B C 1
ATOM 5041 O O . LYS B 1 2 ? 25.172 -65.75 34.125 1 16.09 2 LYS B O 1
ATOM 5046 N N . LYS B 1 3 ? 27.125 -65.688 34.781 1 15.79 3 LYS B N 1
ATOM 5047 C CA . LYS B 1 3 ? 28.484 -65.188 34.719 1 15.79 3 LYS B CA 1
ATOM 5048 C C . LYS B 1 3 ? 28.938 -65.062 33.281 1 15.79 3 LYS B C 1
ATOM 5050 O O . LYS B 1 3 ? 29.875 -64.312 33 1 15.79 3 LYS B O 1
ATOM 5055 N N . TRP B 1 4 ? 28.797 -66 32.5 1 15.77 4 TRP B N 1
ATOM 5056 C CA . TRP B 1 4 ? 29.953 -66.5 31.766 1 15.77 4 TRP B CA 1
ATOM 5057 C C . TRP B 1 4 ? 30.5 -65.438 30.844 1 15.77 4 TRP B C 1
ATOM 5059 O O . TRP B 1 4 ? 29.781 -64.5 30.484 1 15.77 4 TRP B O 1
ATOM 5069 N N . THR B 1 5 ? 31.328 -65.688 29.766 1 16.48 5 THR B N 1
ATOM 5070 C CA . THR B 1 5 ? 32.656 -65.875 29.203 1 16.48 5 THR B CA 1
ATOM 5071 C C . THR B 1 5 ? 32.906 -64.938 28.047 1 16.48 5 THR B C 1
ATOM 5073 O O . THR B 1 5 ? 33.938 -64.25 27.984 1 16.48 5 THR B O 1
ATOM 5076 N N . GLY B 1 6 ? 32.844 -65.312 26.797 1 16.92 6 GLY B N 1
ATOM 5077 C CA . GLY B 1 6 ? 33.938 -65.438 25.844 1 16.92 6 GLY B CA 1
ATOM 5078 C C . GLY B 1 6 ? 34.281 -64.188 25.125 1 16.92 6 GLY B C 1
ATOM 5079 O O . GLY B 1 6 ? 33.406 -63.344 24.906 1 16.92 6 GLY B O 1
ATOM 5080 N N . GLY B 1 7 ? 35.594 -63.625 24.812 1 18.67 7 GLY B N 1
ATOM 5081 C CA . GLY B 1 7 ? 36.75 -62.75 24.5 1 18.67 7 GLY B CA 1
ATOM 5082 C C . GLY B 1 7 ? 36.719 -62.219 23.078 1 18.67 7 GLY B C 1
ATOM 5083 O O . GLY B 1 7 ? 37.344 -61.219 22.781 1 18.67 7 GLY B O 1
ATOM 5084 N N . THR B 1 8 ? 36.5 -63.031 22.016 1 17.25 8 THR B N 1
ATOM 5085 C CA . THR B 1 8 ? 37.5 -63.094 20.969 1 17.25 8 THR B CA 1
ATOM 5086 C C . THR B 1 8 ? 37.625 -61.75 20.25 1 17.25 8 THR B C 1
ATOM 5088 O O . THR B 1 8 ? 36.75 -60.906 20.344 1 17.25 8 THR B O 1
ATOM 5091 N N . LEU B 1 9 ? 37.812 -61.625 18.797 1 17.69 9 LEU B N 1
ATOM 5092 C CA . LEU B 1 9 ? 38.938 -61.406 17.906 1 17.69 9 LEU B CA 1
ATOM 5093 C C . LEU B 1 9 ? 39 -59.938 17.453 1 17.69 9 LEU B C 1
ATOM 5095 O O . LEU B 1 9 ? 38 -59.406 16.984 1 17.69 9 LEU B O 1
ATOM 5099 N N . ILE B 1 10 ? 40.156 -59.031 17.438 1 19.97 10 ILE B N 1
ATOM 5100 C CA . ILE B 1 10 ? 41 -57.844 17.469 1 19.97 10 ILE B CA 1
ATOM 5101 C C . ILE B 1 10 ? 41.062 -57.219 16.078 1 19.97 10 ILE B C 1
ATOM 5103 O O . ILE B 1 10 ? 41.125 -56 15.922 1 19.97 10 ILE B O 1
ATOM 5107 N N . ILE B 1 11 ? 41.438 -58.062 15.008 1 18.42 11 ILE B N 1
ATOM 5108 C CA . ILE B 1 11 ? 42.594 -57.688 14.188 1 18.42 11 ILE B CA 1
ATOM 5109 C C . ILE B 1 11 ? 42.312 -56.312 13.539 1 18.42 11 ILE B C 1
ATOM 5111 O O . ILE B 1 11 ? 43.125 -55.406 13.633 1 18.42 11 ILE B O 1
ATOM 5115 N N . SER B 1 12 ? 42.125 -56.344 12.062 1 18.67 12 SER B N 1
ATOM 5116 C CA . SER B 1 12 ? 42.906 -56 10.898 1 18.67 12 SER B CA 1
ATOM 5117 C C . SER B 1 12 ? 42.594 -54.562 10.422 1 18.67 12 SER B C 1
ATOM 5119 O O . SER B 1 12 ? 41.469 -54.281 10.023 1 18.67 12 SER B O 1
ATOM 5121 N N . LEU B 1 13 ? 43.25 -53.438 10.961 1 19.83 13 LEU B N 1
ATOM 5122 C CA . LEU B 1 13 ? 43.531 -52 10.992 1 19.83 13 LEU B CA 1
ATOM 5123 C C . LEU B 1 13 ? 43.812 -51.469 9.586 1 19.83 13 LEU B C 1
ATOM 5125 O O . LEU B 1 13 ? 43.219 -50.469 9.164 1 19.83 13 LEU B O 1
ATOM 5129 N N . ALA B 1 14 ? 45.188 -51.312 9.273 1 18.78 14 ALA B N 1
ATOM 5130 C CA . ALA B 1 14 ? 46.062 -50.219 8.883 1 18.78 14 ALA B CA 1
ATOM 5131 C C . ALA B 1 14 ? 46.094 -50.062 7.367 1 18.78 14 ALA B C 1
ATOM 5133 O O . ALA B 1 14 ? 46.156 -48.938 6.863 1 18.78 14 ALA B O 1
ATOM 5134 N N . MET B 1 15 ? 46.594 -51.156 6.648 1 17.14 15 MET B N 1
ATOM 5135 C CA . MET B 1 15 ? 47.625 -51.031 5.629 1 17.14 15 MET B CA 1
ATOM 5136 C C . MET B 1 15 ? 47.188 -50.125 4.488 1 17.14 15 MET B C 1
ATOM 5138 O O . MET B 1 15 ? 48 -49.438 3.893 1 17.14 15 MET B O 1
ATOM 5142 N N . ILE B 1 16 ? 46.219 -50.406 3.645 1 18.92 16 ILE B N 1
ATOM 5143 C CA . ILE B 1 16 ? 46.5 -50.562 2.227 1 18.92 16 ILE B CA 1
ATOM 5144 C C . ILE B 1 16 ? 46.594 -49.188 1.553 1 18.92 16 ILE B C 1
ATOM 5146 O O . ILE B 1 16 ? 46.812 -49.094 0.344 1 18.92 16 ILE B O 1
ATOM 5150 N N . LEU B 1 17 ? 46.344 -47.969 2.219 1 17.67 17 LEU B N 1
ATOM 5151 C CA . LEU B 1 17 ? 46.156 -46.969 1.152 1 17.67 17 LEU B CA 1
ATOM 5152 C C . LEU B 1 17 ? 47.5 -46.469 0.627 1 17.67 17 LEU B C 1
ATOM 5154 O O . LEU B 1 17 ? 47.562 -45.469 -0.082 1 17.67 17 LEU B O 1
ATOM 5158 N N . ILE B 1 18 ? 48.688 -46.938 1.088 1 17.98 18 ILE B N 1
ATOM 5159 C CA . ILE B 1 18 ? 49.906 -46.312 0.573 1 17.98 18 ILE B CA 1
ATOM 5160 C C . ILE B 1 18 ? 49.875 -46.312 -0.954 1 17.98 18 ILE B C 1
ATOM 5162 O O . ILE B 1 18 ? 50.188 -45.281 -1.579 1 17.98 18 ILE B O 1
ATOM 5166 N N . LEU B 1 19 ? 50.125 -47.469 -1.642 1 16.23 19 LEU B N 1
ATOM 5167 C CA . LEU B 1 19 ? 51.219 -47.719 -2.602 1 16.23 19 LEU B CA 1
ATOM 5168 C C . LEU B 1 19 ? 50.969 -46.906 -3.873 1 16.23 19 LEU B C 1
ATOM 5170 O O . LEU B 1 19 ? 51.906 -46.312 -4.406 1 16.23 19 LEU B O 1
ATOM 5174 N N . ARG B 1 20 ? 50.219 -47.312 -4.879 1 16.8 20 ARG B N 1
ATOM 5175 C CA . ARG B 1 20 ? 50.719 -47.531 -6.234 1 16.8 20 ARG B CA 1
ATOM 5176 C C . ARG B 1 20 ? 50.938 -46.188 -6.941 1 16.8 20 ARG B C 1
ATOM 5178 O O . ARG B 1 20 ? 50 -45.438 -7.172 1 16.8 20 ARG B O 1
ATOM 5185 N N . TYR B 1 21 ? 52.156 -45.344 -6.824 1 19.09 21 TYR B N 1
ATOM 5186 C CA . TYR B 1 21 ? 53 -44.375 -7.516 1 19.09 21 TYR B CA 1
ATOM 5187 C C . TYR B 1 21 ? 53.062 -44.688 -9.008 1 19.09 21 TYR B C 1
ATOM 5189 O O . TYR B 1 21 ? 53 -43.781 -9.836 1 19.09 21 TYR B O 1
ATOM 5197 N N . SER B 1 22 ? 54 -45.688 -9.469 1 16.09 22 SER B N 1
ATOM 5198 C CA . SER B 1 22 ? 55.031 -45.594 -10.5 1 16.09 22 SER B CA 1
ATOM 5199 C C . SER B 1 22 ? 54.406 -45.594 -11.891 1 16.09 22 SER B C 1
ATOM 5201 O O . SER B 1 22 ? 54.844 -44.875 -12.781 1 16.09 22 SER B O 1
ATOM 5203 N N . LEU B 1 23 ? 54.094 -46.844 -12.492 1 15.45 23 LEU B N 1
ATOM 5204 C CA . LEU B 1 23 ? 54.781 -47.469 -13.609 1 15.45 23 LEU B CA 1
ATOM 5205 C C . LEU B 1 23 ? 54.469 -46.75 -14.914 1 15.45 23 LEU B C 1
ATOM 5207 O O . LEU B 1 23 ? 53.469 -46 -15 1 15.45 23 LEU B O 1
ATOM 5211 N N . MET B 1 24 ? 54.219 -47.562 -16.094 1 15.73 24 MET B N 1
ATOM 5212 C CA . MET B 1 24 ? 54.875 -48.062 -17.312 1 15.73 24 MET B CA 1
ATOM 5213 C C . MET B 1 24 ? 54.5 -47.219 -18.516 1 15.73 24 MET B C 1
ATOM 5215 O O . MET B 1 24 ? 53.5 -46.5 -18.484 1 15.73 24 MET B O 1
ATOM 5219 N N . GLN B 1 25 ? 54.219 -47.906 -19.844 1 15.02 25 GLN B N 1
ATOM 5220 C CA . GLN B 1 25 ? 54.875 -48.312 -21.094 1 15.02 25 GLN B CA 1
ATOM 5221 C C . GLN B 1 25 ? 54.375 -47.5 -22.266 1 15.02 25 GLN B C 1
ATOM 5223 O O . GLN B 1 25 ? 55.156 -46.938 -23.016 1 15.02 25 GLN B O 1
ATOM 5228 N N . ASP B 1 26 ? 53.625 -48.156 -23.391 1 15.3 26 ASP B N 1
ATOM 5229 C CA . ASP B 1 26 ? 53.938 -48.594 -24.734 1 15.3 26 ASP B CA 1
ATOM 5230 C C . ASP B 1 26 ? 53.594 -47.531 -25.766 1 15.3 26 ASP B C 1
ATOM 5232 O O . ASP B 1 26 ? 52.812 -46.594 -25.484 1 15.3 26 ASP B O 1
ATOM 5236 N N . GLN B 1 27 ? 53.719 -47.938 -27.266 1 15.26 27 GLN B N 1
ATOM 5237 C CA . GLN B 1 27 ? 54.281 -47.844 -28.609 1 15.26 27 GLN B CA 1
ATOM 5238 C C . GLN B 1 27 ? 53.312 -47.188 -29.578 1 15.26 27 GLN B C 1
ATOM 5240 O O . GLN B 1 27 ? 53.719 -46.406 -30.453 1 15.26 27 GLN B O 1
ATOM 5245 N N . PRO B 1 28 ? 52.031 -47.688 -29.828 1 14.91 28 PRO B N 1
ATOM 5246 C CA . PRO B 1 28 ? 51.75 -48.188 -31.172 1 14.91 28 PRO B CA 1
ATOM 5247 C C . PRO B 1 28 ? 51.75 -47.094 -32.219 1 14.91 28 PRO B C 1
ATOM 5249 O O . PRO B 1 28 ? 51.531 -45.906 -31.906 1 14.91 28 PRO B O 1
ATOM 5252 N N . LYS B 1 29 ? 51.75 -47.594 -33.688 1 15.64 29 LYS B N 1
ATOM 5253 C CA . LYS B 1 29 ? 52.188 -47.562 -35.094 1 15.64 29 LYS B CA 1
ATOM 5254 C C . LYS B 1 29 ? 51.344 -46.594 -35.906 1 15.64 29 LYS B C 1
ATOM 5256 O O . LYS B 1 29 ? 51.906 -45.719 -36.594 1 15.64 29 LYS B O 1
ATOM 5261 N N . LYS B 1 30 ? 50.312 -47.188 -36.688 1 14.61 30 LYS B N 1
ATOM 5262 C CA . LYS B 1 30 ? 50.312 -47.562 -38.094 1 14.61 30 LYS B CA 1
ATOM 5263 C C . LYS B 1 30 ? 49.75 -46.438 -39 1 14.61 30 LYS B C 1
ATOM 5265 O O . LYS B 1 30 ? 50.406 -46.031 -39.969 1 14.61 30 LYS B O 1
ATOM 5270 N N . GLN B 1 31 ? 48.5 -46.719 -39.719 1 13.98 31 GLN B N 1
ATOM 5271 C CA . GLN B 1 31 ? 48.188 -47.031 -41.125 1 13.98 31 GLN B CA 1
ATOM 5272 C C . GLN B 1 31 ? 47.844 -45.75 -41.875 1 13.98 31 GLN B C 1
ATOM 5274 O O . GLN B 1 31 ? 47.406 -44.75 -41.281 1 13.98 31 GLN B O 1
ATOM 5279 N N . SER B 1 32 ? 48 -45.75 -43.406 1 14.48 32 SER B N 1
ATOM 5280 C CA . SER B 1 32 ? 48.219 -45.25 -44.781 1 14.48 32 SER B CA 1
ATOM 5281 C C . SER B 1 32 ? 46.938 -44.688 -45.344 1 14.48 32 SER B C 1
ATOM 5283 O O . SER B 1 32 ? 46.969 -43.906 -46.312 1 14.48 32 SER B O 1
ATOM 5285 N N . ALA B 1 33 ? 45.688 -45.188 -45 1 13.3 33 ALA B N 1
ATOM 5286 C CA . ALA B 1 33 ? 44.844 -45.625 -46.125 1 13.3 33 ALA B CA 1
ATOM 5287 C C . ALA B 1 33 ? 44.562 -44.438 -47.062 1 13.3 33 ALA B C 1
ATOM 5289 O O . ALA B 1 33 ? 44.656 -43.281 -46.656 1 13.3 33 ALA B O 1
ATOM 5290 N N . TYR B 1 34 ? 43.562 -44.75 -48.156 1 14.21 34 TYR B N 1
ATOM 5291 C CA . TYR B 1 34 ? 43.188 -44.969 -49.531 1 14.21 34 TYR B CA 1
ATOM 5292 C C . TYR B 1 34 ? 42.625 -43.688 -50.156 1 14.21 34 TYR B C 1
ATOM 5294 O O . TYR B 1 34 ? 42.25 -42.75 -49.438 1 14.21 34 TYR B O 1
ATOM 5302 N N . ASP B 1 35 ? 41.969 -43.875 -51.375 1 13.73 35 ASP B N 1
ATOM 5303 C CA . ASP B 1 35 ? 41.719 -43.656 -52.781 1 13.73 35 ASP B CA 1
ATOM 5304 C C . ASP B 1 35 ? 40.5 -42.719 -53 1 13.73 35 ASP B C 1
ATOM 5306 O O . ASP B 1 35 ? 40.125 -42.469 -54.156 1 13.73 35 ASP B O 1
ATOM 5310 N N . PHE B 1 36 ? 39.688 -42.5 -51.969 1 13.88 36 PHE B N 1
ATOM 5311 C CA . PHE B 1 36 ? 38.375 -42.531 -52.562 1 13.88 36 PHE B CA 1
ATOM 5312 C C . PHE B 1 36 ? 38.219 -41.5 -53.656 1 13.88 36 PHE B C 1
ATOM 5314 O O . PHE B 1 36 ? 38.5 -40.312 -53.438 1 13.88 36 PHE B O 1
ATOM 5321 N N . PHE B 1 37 ? 37.844 -41.969 -54.812 1 13.84 37 PHE B N 1
ATOM 5322 C CA . PHE B 1 37 ? 37.625 -42 -56.25 1 13.84 37 PHE B CA 1
ATOM 5323 C C . PHE B 1 37 ? 36.656 -40.906 -56.656 1 13.84 37 PHE B C 1
ATOM 5325 O O . PHE B 1 37 ? 36.938 -40.125 -57.594 1 13.84 37 PHE B O 1
ATOM 5332 N N . TRP B 1 38 ? 35.375 -41.156 -56.688 1 14.03 38 TRP B N 1
ATOM 5333 C CA . TRP B 1 38 ? 34.719 -41.281 -58 1 14.03 38 TRP B CA 1
ATOM 5334 C C . TRP B 1 38 ? 34.281 -39.938 -58.531 1 14.03 38 TRP B C 1
ATOM 5336 O O . TRP B 1 38 ? 34.188 -38.969 -57.781 1 14.03 38 TRP B O 1
ATOM 5346 N N . ASN B 1 39 ? 33.281 -39.875 -59.5 1 13.69 39 ASN B N 1
ATOM 5347 C CA . ASN B 1 39 ? 32.969 -39.656 -60.906 1 13.69 39 ASN B CA 1
ATOM 5348 C C . ASN B 1 39 ? 32.156 -38.375 -61.094 1 13.69 39 ASN B C 1
ATOM 5350 O O . ASN B 1 39 ? 32.406 -37.656 -62.062 1 13.69 39 ASN B O 1
ATOM 5354 N N . HIS B 1 40 ? 31.031 -38.156 -60.469 1 14.48 40 HIS B N 1
ATOM 5355 C CA . HIS B 1 40 ? 30.062 -38.094 -61.562 1 14.48 40 HIS B CA 1
ATOM 5356 C C . HIS B 1 40 ? 30.172 -36.781 -62.344 1 14.48 40 HIS B C 1
ATOM 5358 O O . HIS B 1 40 ? 30.672 -35.812 -61.812 1 14.48 40 HIS B O 1
ATOM 5364 N N . PRO B 1 41 ? 29.203 -36.594 -63.312 1 15.06 41 PRO B N 1
ATOM 5365 C CA . PRO B 1 41 ? 28.984 -36.25 -64.688 1 15.06 41 PRO B CA 1
ATOM 5366 C C . PRO B 1 41 ? 28.844 -34.75 -64.938 1 15.06 41 PRO B C 1
ATOM 5368 O O . PRO B 1 41 ? 28.609 -34 -64 1 15.06 41 PRO B O 1
ATOM 5371 N N . SER B 1 42 ? 28.688 -34.406 -66.125 1 15.04 42 SER B N 1
ATOM 5372 C CA . SER B 1 42 ? 28.938 -33.562 -67.312 1 15.04 42 SER B CA 1
ATOM 5373 C C . SER B 1 42 ? 28.016 -32.344 -67.312 1 15.04 42 SER B C 1
ATOM 5375 O O . SER B 1 42 ? 28.422 -31.25 -67.688 1 15.04 42 SER B O 1
ATOM 5377 N N . ASN B 1 43 ? 26.672 -32.562 -67.188 1 15.22 43 ASN B N 1
ATOM 5378 C CA . ASN B 1 43 ? 26.109 -32.031 -68.438 1 15.22 43 ASN B CA 1
ATOM 5379 C C . ASN B 1 43 ? 26.047 -30.516 -68.438 1 15.22 43 ASN B C 1
ATOM 5381 O O . ASN B 1 43 ? 26.078 -29.891 -67.375 1 15.22 43 ASN B O 1
ATOM 5385 N N . ASN B 1 44 ? 25.453 -29.75 -69.562 1 15.29 44 ASN B N 1
ATOM 5386 C CA . ASN B 1 44 ? 25.641 -28.797 -70.625 1 15.29 44 ASN B CA 1
ATOM 5387 C C . ASN B 1 44 ? 24.922 -27.469 -70.375 1 15.29 44 ASN B C 1
ATOM 5389 O O . ASN B 1 44 ? 25.094 -26.5 -71.125 1 15.29 44 ASN B O 1
ATOM 5393 N N . SER B 1 45 ? 23.797 -27.297 -69.5 1 16.84 45 SER B N 1
ATOM 5394 C CA . SER B 1 45 ? 22.984 -26.594 -70.5 1 16.84 45 SER B CA 1
ATOM 5395 C C . SER B 1 45 ? 23.641 -25.266 -70.875 1 16.84 45 SER B C 1
ATOM 5397 O O . SER B 1 45 ? 24.469 -24.734 -70.125 1 16.84 45 SER B O 1
ATOM 5399 N N . ARG B 1 46 ? 22.891 -24.359 -71.875 1 18.5 46 ARG B N 1
ATOM 5400 C CA . ARG B 1 46 ? 22.938 -23.562 -73.125 1 18.5 46 ARG B CA 1
ATOM 5401 C C . ARG B 1 46 ? 23.359 -22.125 -72.812 1 18.5 46 ARG B C 1
ATOM 5403 O O . ARG B 1 46 ? 23.594 -21.781 -71.625 1 18.5 46 ARG B O 1
ATOM 5410 N N . LEU B 1 47 ? 22.562 -21.25 -73.188 1 17.38 47 LEU B N 1
ATOM 5411 C CA . LEU B 1 47 ? 22.922 -20.5 -74.375 1 17.38 47 LEU B CA 1
ATOM 5412 C C . LEU B 1 47 ? 23.625 -19.203 -74 1 17.38 47 LEU B C 1
ATOM 5414 O O . LEU B 1 47 ? 24.516 -18.75 -74.688 1 17.38 47 LEU B O 1
ATOM 5418 N N . GLY B 1 48 ? 23.328 -17.969 -73.125 1 18.38 48 GLY B N 1
ATOM 5419 C CA . GLY B 1 48 ? 22.609 -17.109 -74.062 1 18.38 48 GLY B CA 1
ATOM 5420 C C . GLY B 1 48 ? 23.484 -16.625 -75.188 1 18.38 48 GLY B C 1
ATOM 5421 O O . GLY B 1 48 ? 22.984 -16.188 -76.25 1 18.38 48 GLY B O 1
ATOM 5422 N N . HIS B 1 49 ? 24.078 -15.945 -76 1 25.64 49 HIS B N 1
ATOM 5423 C CA . HIS B 1 49 ? 23.891 -16.703 -77.25 1 25.64 49 HIS B CA 1
ATOM 5424 C C . HIS B 1 49 ? 23.906 -18.203 -77 1 25.64 49 HIS B C 1
ATOM 5426 O O . HIS B 1 49 ? 23.094 -18.938 -77.562 1 25.64 49 HIS B O 1
ATOM 5432 N N . ASN B 1 50 ? 25.328 -19.016 -76.875 1 21.5 50 ASN B N 1
ATOM 5433 C CA . ASN B 1 50 ? 26.297 -20.125 -76.938 1 21.5 50 ASN B CA 1
ATOM 5434 C C . ASN B 1 50 ? 26.453 -20.844 -75.625 1 21.5 50 ASN B C 1
ATOM 5436 O O . ASN B 1 50 ? 26.844 -22.016 -75.562 1 21.5 50 ASN B O 1
ATOM 5440 N N . GLY B 1 51 ? 27.234 -21.75 -74.938 1 20.45 51 GLY B N 1
ATOM 5441 C CA . GLY B 1 51 ? 26.859 -22.938 -74.188 1 20.45 51 GLY B CA 1
ATOM 5442 C C . GLY B 1 51 ? 26.062 -22.625 -72.938 1 20.45 51 GLY B C 1
ATOM 5443 O O . GLY B 1 51 ? 26.266 -21.578 -72.25 1 20.45 51 GLY B O 1
ATOM 5444 N N . VAL B 1 52 ? 24.969 -23.578 -72.562 1 20.31 52 VAL B N 1
ATOM 5445 C CA . VAL B 1 52 ? 23.969 -24.062 -71.625 1 20.31 52 VAL B CA 1
ATOM 5446 C C . VAL B 1 52 ? 24.531 -24.047 -70.188 1 20.31 52 VAL B C 1
ATOM 5448 O O . VAL B 1 52 ? 24 -24.719 -69.312 1 20.31 52 VAL B O 1
ATOM 5451 N N . THR B 1 53 ? 25.812 -23.5 -69.688 1 21.08 53 THR B N 1
ATOM 5452 C CA . THR B 1 53 ? 26.359 -23.906 -68.438 1 21.08 53 THR B CA 1
ATOM 5453 C C . THR B 1 53 ? 25.5 -23.391 -67.25 1 21.08 53 THR B C 1
ATOM 5455 O O . THR B 1 53 ? 25.312 -22.188 -67.125 1 21.08 53 THR B O 1
ATOM 5458 N N . ARG B 1 54 ? 24.5 -24.203 -66.625 1 19.31 54 ARG B N 1
ATOM 5459 C CA . ARG B 1 54 ? 23.656 -23.969 -65.5 1 19.31 54 ARG B CA 1
ATOM 5460 C C . ARG B 1 54 ? 24.469 -23.406 -64.312 1 19.31 54 ARG B C 1
ATOM 5462 O O . ARG B 1 54 ? 25.25 -24.125 -63.688 1 19.31 54 ARG B O 1
ATOM 5469 N N . THR B 1 55 ? 24.938 -22.297 -64.312 1 22.67 55 THR B N 1
ATOM 5470 C CA . THR B 1 55 ? 25.641 -21.891 -63.094 1 22.67 55 THR B CA 1
ATOM 5471 C C . THR B 1 55 ? 24.828 -22.25 -61.844 1 22.67 55 THR B C 1
ATOM 5473 O O . THR B 1 55 ? 23.703 -21.781 -61.688 1 22.67 55 THR B O 1
ATOM 5476 N N . SER B 1 56 ? 24.906 -23.469 -61.25 1 21.16 56 SER B N 1
ATOM 5477 C CA . SER B 1 56 ? 24.188 -23.812 -60.031 1 21.16 56 SER B CA 1
ATOM 5478 C C . SER B 1 56 ? 24.281 -22.688 -59 1 21.16 56 SER B C 1
ATOM 5480 O O . SER B 1 56 ? 25.375 -22.234 -58.656 1 21.16 56 SER B O 1
ATOM 5482 N N . GLN B 1 57 ? 23.469 -21.688 -59.062 1 23.41 57 GLN B N 1
ATOM 5483 C CA . GLN B 1 57 ? 23.312 -20.844 -57.875 1 23.41 57 GLN B CA 1
ATOM 5484 C C . GLN B 1 57 ? 23.5 -21.656 -56.594 1 23.41 57 GLN B C 1
ATOM 5486 O O . GLN B 1 57 ? 22.812 -22.656 -56.375 1 23.41 57 GLN B O 1
ATOM 5491 N N . LEU B 1 58 ? 24.75 -21.703 -56.094 1 26.27 58 LEU B N 1
ATOM 5492 C CA . LEU B 1 58 ? 24.859 -22.391 -54.812 1 26.27 58 LEU B CA 1
ATOM 5493 C C . LEU B 1 58 ? 23.672 -22.062 -53.906 1 26.27 58 LEU B C 1
ATOM 5495 O O . LEU B 1 58 ? 23.297 -20.906 -53.75 1 26.27 58 LEU B O 1
ATOM 5499 N N . PRO B 1 59 ? 22.688 -22.938 -53.875 1 25.16 59 PRO B N 1
ATOM 5500 C CA . PRO B 1 59 ? 21.656 -22.562 -52.938 1 25.16 59 PRO B CA 1
ATOM 5501 C C . PRO B 1 59 ? 22.188 -21.75 -51.75 1 25.16 59 PRO B C 1
ATOM 5503 O O . PRO B 1 59 ? 23.359 -21.875 -51.375 1 25.16 59 PRO B O 1
ATOM 5506 N N . GLN B 1 60 ? 21.828 -20.422 -51.656 1 28.95 60 GLN B N 1
ATOM 5507 C CA . GLN B 1 60 ? 21.938 -19.781 -50.344 1 28.95 60 GLN B CA 1
ATOM 5508 C C . GLN B 1 60 ? 21.938 -20.828 -49.219 1 28.95 60 GLN B C 1
ATOM 5510 O O . GLN B 1 60 ? 20.938 -21.531 -49.031 1 28.95 60 GLN B O 1
ATOM 5515 N N . GLU B 1 61 ? 23.031 -21.484 -49.156 1 30.75 61 GLU B N 1
ATOM 5516 C CA . GLU B 1 61 ? 23.078 -22.25 -47.906 1 30.75 61 GLU B CA 1
ATOM 5517 C C . GLU B 1 61 ? 22.297 -21.547 -46.812 1 30.75 61 GLU B C 1
ATOM 5519 O O . GLU B 1 61 ? 22.688 -20.469 -46.344 1 30.75 61 GLU B O 1
ATOM 5524 N N . ARG B 1 62 ? 21 -21.406 -46.938 1 32.91 62 ARG B N 1
ATOM 5525 C CA . ARG B 1 62 ? 20.25 -21.125 -45.719 1 32.91 62 ARG B CA 1
ATOM 5526 C C . ARG B 1 62 ? 21.016 -21.562 -44.469 1 32.91 62 ARG B C 1
ATOM 5528 O O . ARG B 1 62 ? 21.422 -22.734 -44.375 1 32.91 62 ARG B O 1
ATOM 5535 N N . ASN B 1 63 ? 21.922 -20.734 -44.125 1 35.59 63 ASN B N 1
ATOM 5536 C CA . ASN B 1 63 ? 22.469 -20.953 -42.781 1 35.59 63 ASN B CA 1
ATOM 5537 C C . ASN B 1 63 ? 21.562 -21.875 -41.938 1 35.59 63 ASN B C 1
ATOM 5539 O O . ASN B 1 63 ? 20.547 -21.422 -41.406 1 35.59 63 ASN B O 1
ATOM 5543 N N . ARG B 1 64 ? 21.188 -22.953 -42.406 1 40.56 64 ARG B N 1
ATOM 5544 C CA . ARG B 1 64 ? 20.562 -23.922 -41.531 1 40.56 64 ARG B CA 1
ATOM 5545 C C . ARG B 1 64 ? 21.141 -23.828 -40.125 1 40.56 64 ARG B C 1
ATOM 5547 O O . ARG B 1 64 ? 22.344 -24.031 -39.906 1 40.56 64 ARG B O 1
ATOM 5554 N N . ALA B 1 65 ? 20.75 -23 -39.406 1 51.81 65 ALA B N 1
ATOM 5555 C CA . ALA B 1 65 ? 21.094 -23.016 -37.969 1 51.81 65 ALA B CA 1
ATOM 5556 C C . ALA B 1 65 ? 21.453 -24.422 -37.5 1 51.81 65 ALA B C 1
ATOM 5558 O O . ALA B 1 65 ? 20.719 -25.375 -37.781 1 51.81 65 ALA B O 1
ATOM 5559 N N . ARG B 1 66 ? 22.844 -24.75 -37.469 1 68.25 66 ARG B N 1
ATOM 5560 C CA . ARG B 1 66 ? 23.375 -26 -36.969 1 68.25 66 ARG B CA 1
ATOM 5561 C C . ARG B 1 66 ? 22.5 -26.578 -35.844 1 68.25 66 ARG B C 1
ATOM 5563 O O . ARG B 1 66 ? 22.062 -25.859 -34.969 1 68.25 66 ARG B O 1
ATOM 5570 N N . LYS B 1 67 ? 21.969 -27.766 -36.25 1 86.19 67 LYS B N 1
ATOM 5571 C CA . LYS B 1 67 ? 21.188 -28.531 -35.281 1 86.19 67 LYS B CA 1
ATOM 5572 C C . LYS B 1 67 ? 21.922 -28.641 -33.938 1 86.19 67 LYS B C 1
ATOM 5574 O O . LYS B 1 67 ? 23.125 -28.844 -33.906 1 86.19 67 LYS B O 1
ATOM 5579 N N . PRO B 1 68 ? 21.234 -28.297 -32.938 1 92.5 68 PRO B N 1
ATOM 5580 C CA . PRO B 1 68 ? 21.859 -28.438 -31.641 1 92.5 68 PRO B CA 1
ATOM 5581 C C . PRO B 1 68 ? 22.391 -29.859 -31.391 1 92.5 68 PRO B C 1
ATOM 5583 O O . PRO B 1 68 ? 21.828 -30.828 -31.906 1 92.5 68 PRO B O 1
ATOM 5586 N N . TYR B 1 69 ? 23.484 -29.984 -30.734 1 93.06 69 TYR B N 1
ATOM 5587 C CA . TYR B 1 69 ? 24.062 -31.281 -30.406 1 93.06 69 TYR B CA 1
ATOM 5588 C C . TYR B 1 69 ? 23.828 -31.625 -28.938 1 93.06 69 TYR B C 1
ATOM 5590 O O . TYR B 1 69 ? 23.359 -30.797 -28.156 1 93.06 69 TYR B O 1
ATOM 5598 N N . LEU B 1 70 ? 24.047 -32.906 -28.672 1 93.94 70 LEU B N 1
ATOM 5599 C CA . LEU B 1 70 ? 23.828 -33.375 -27.297 1 93.94 70 LEU B CA 1
ATOM 5600 C C . LEU B 1 70 ? 25.078 -33.188 -26.453 1 93.94 70 LEU B C 1
ATOM 5602 O O . LEU B 1 70 ? 26.203 -33.375 -26.922 1 93.94 70 LEU B O 1
ATOM 5606 N N . ILE B 1 71 ? 24.859 -32.719 -25.297 1 94.69 71 ILE B N 1
ATOM 5607 C CA . ILE B 1 71 ? 25.969 -32.5 -24.375 1 94.69 71 ILE B CA 1
ATOM 5608 C C . ILE B 1 71 ? 25.766 -33.312 -23.094 1 94.69 71 ILE B C 1
ATOM 5610 O O . ILE B 1 71 ? 24.672 -33.781 -22.828 1 94.69 71 ILE B O 1
ATOM 5614 N N . ASN B 1 72 ? 26.875 -33.438 -22.359 1 93 72 ASN B N 1
ATOM 5615 C CA . ASN B 1 72 ? 26.797 -34.062 -21.047 1 93 72 ASN B CA 1
ATOM 5616 C C . ASN B 1 72 ? 26.391 -33.062 -19.953 1 93 72 ASN B C 1
ATOM 5618 O O . ASN B 1 72 ? 27.031 -32 -19.812 1 93 72 ASN B O 1
ATOM 5622 N N . VAL B 1 73 ? 25.344 -33.375 -19.344 1 95 73 VAL B N 1
ATOM 5623 C CA . VAL B 1 73 ? 24.859 -32.5 -18.281 1 95 73 VAL B CA 1
ATOM 5624 C C . VAL B 1 73 ? 25.031 -33.188 -16.922 1 95 73 VAL B C 1
ATOM 5626 O O . VAL B 1 73 ? 24.578 -34.312 -16.734 1 95 73 VAL B O 1
ATOM 5629 N N . ASP B 1 74 ? 25.672 -32.469 -16 1 93.88 74 ASP B N 1
ATOM 5630 C CA . ASP B 1 74 ? 25.891 -33 -14.664 1 93.88 74 ASP B CA 1
ATOM 5631 C C . ASP B 1 74 ? 24.578 -33.375 -13.984 1 93.88 74 ASP B C 1
ATOM 5633 O O . ASP B 1 74 ? 23.656 -32.562 -13.953 1 93.88 74 ASP B O 1
ATOM 5637 N N . GLY B 1 75 ? 24.484 -34.625 -13.43 1 94.25 75 GLY B N 1
ATOM 5638 C CA . GLY B 1 75 ? 23.328 -35.062 -12.664 1 94.25 75 GLY B CA 1
ATOM 5639 C C . GLY B 1 75 ? 22.281 -35.781 -13.492 1 94.25 75 GLY B C 1
ATOM 5640 O O . GLY B 1 75 ? 21.406 -36.438 -12.953 1 94.25 75 GLY B O 1
ATOM 5641 N N . LEU B 1 76 ? 22.359 -35.625 -14.812 1 94.69 76 LEU B N 1
ATOM 5642 C CA . LEU B 1 76 ? 21.344 -36.188 -15.688 1 94.69 76 LEU B CA 1
ATOM 5643 C C . LEU B 1 76 ? 21.312 -37.719 -15.562 1 94.69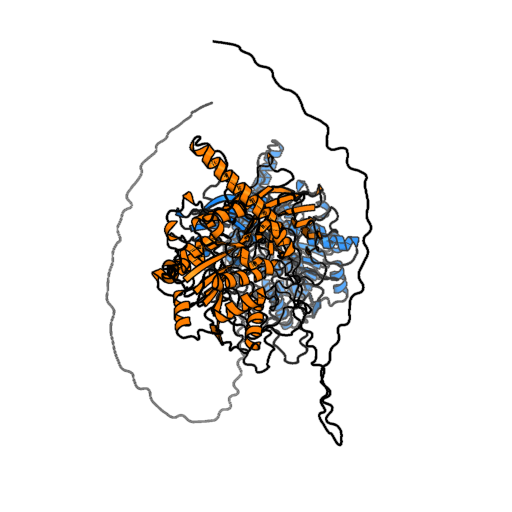 76 LEU B C 1
ATOM 5645 O O . LEU B 1 76 ? 20.25 -38.312 -15.453 1 94.69 76 LEU B O 1
ATOM 5649 N N . ASN B 1 77 ? 22.453 -38.312 -15.539 1 91.88 77 ASN B N 1
ATOM 5650 C CA . ASN B 1 77 ? 22.531 -39.781 -15.43 1 91.88 77 ASN B CA 1
ATOM 5651 C C . ASN B 1 77 ? 22 -40.25 -14.086 1 91.88 77 ASN B C 1
ATOM 5653 O O . ASN B 1 77 ? 21.406 -41.344 -14 1 91.88 77 ASN B O 1
ATOM 5657 N N . ASP B 1 78 ? 22.219 -39.5 -13.117 1 90.75 78 ASP B N 1
ATOM 5658 C CA . ASP B 1 78 ? 21.766 -39.875 -11.773 1 90.75 78 ASP B CA 1
ATOM 5659 C C . ASP B 1 78 ? 20.234 -39.906 -11.711 1 90.75 78 ASP B C 1
ATOM 5661 O O . ASP B 1 78 ? 19.672 -40.719 -10.992 1 90.75 78 ASP B O 1
ATOM 5665 N N . LEU B 1 79 ? 19.609 -39.031 -12.375 1 92.12 79 LEU B N 1
ATOM 5666 C CA . LEU B 1 79 ? 18.156 -38.969 -12.383 1 92.12 79 LEU B CA 1
ATOM 5667 C C . LEU B 1 79 ? 17.562 -40.219 -13.016 1 92.12 79 LEU B C 1
ATOM 5669 O O . LEU B 1 79 ? 16.484 -40.688 -12.609 1 92.12 79 LEU B O 1
ATOM 5673 N N . TYR B 1 80 ? 18.266 -40.781 -13.961 1 87.12 80 TYR B N 1
ATOM 5674 C CA . TYR B 1 80 ? 17.719 -41.906 -14.719 1 87.12 80 TYR B CA 1
ATOM 5675 C C . TYR B 1 80 ? 18.234 -43.219 -14.195 1 87.12 80 TYR B C 1
ATOM 5677 O O . TYR B 1 80 ? 17.844 -44.281 -14.68 1 87.12 80 TYR B O 1
ATOM 5685 N N . SER B 1 81 ? 19.078 -43.219 -13.297 1 77.44 81 SER B N 1
ATOM 5686 C CA . SER B 1 81 ? 19.594 -44.469 -12.734 1 77.44 81 SER B CA 1
ATOM 5687 C C . SER B 1 81 ? 18.625 -45.031 -11.703 1 77.44 81 SER B C 1
ATOM 5689 O O . SER B 1 81 ? 19.031 -45.844 -10.859 1 77.44 81 SER B O 1
ATOM 5691 N N . LEU B 1 82 ? 17.344 -45 -12 1 62.94 82 LEU B N 1
ATOM 5692 C CA . LEU B 1 82 ? 16.234 -45.406 -11.141 1 62.94 82 LEU B CA 1
ATOM 5693 C C . LEU B 1 82 ? 16.375 -46.875 -10.742 1 62.94 82 LEU B C 1
ATOM 5695 O O . LEU B 1 82 ? 16.094 -47.781 -11.539 1 62.94 82 LEU B O 1
ATOM 5699 N N . LYS B 1 83 ? 17.219 -47.438 -9.977 1 61.19 83 LYS B N 1
ATOM 5700 C CA . LYS B 1 83 ? 17.344 -48.875 -9.703 1 61.19 83 LYS B CA 1
ATOM 5701 C C . LYS B 1 83 ? 16.172 -49.375 -8.859 1 61.19 83 LYS B C 1
ATOM 5703 O O . LYS B 1 83 ? 15.664 -50.469 -9.078 1 61.19 83 LYS B O 1
ATOM 5708 N N . ASN B 1 84 ? 15.641 -48.688 -7.809 1 63.03 84 ASN B N 1
ATOM 5709 C CA . ASN B 1 84 ? 14.844 -49.312 -6.762 1 63.03 84 ASN B CA 1
ATOM 5710 C C . ASN B 1 84 ? 13.461 -48.688 -6.641 1 63.03 84 ASN B C 1
ATOM 5712 O O . ASN B 1 84 ? 12.93 -48.562 -5.539 1 63.03 84 ASN B O 1
ATOM 5716 N N . ILE B 1 85 ? 12.828 -48.25 -7.887 1 75 85 ILE B N 1
ATOM 5717 C CA . ILE B 1 85 ? 11.484 -47.688 -7.723 1 75 85 ILE B CA 1
ATOM 5718 C C . ILE B 1 85 ? 10.445 -48.719 -8.195 1 75 85 ILE B C 1
ATOM 5720 O O . ILE B 1 85 ? 10.609 -49.312 -9.25 1 75 85 ILE B O 1
ATOM 5724 N N . SER B 1 86 ? 9.508 -49.031 -7.379 1 80.69 86 SER B N 1
ATOM 5725 C CA . SER B 1 86 ? 8.422 -49.938 -7.738 1 80.69 86 SER B CA 1
ATOM 5726 C C . SER B 1 86 ? 7.664 -49.438 -8.961 1 80.69 86 SER B C 1
ATOM 5728 O O . SER B 1 86 ? 7.77 -48.281 -9.328 1 80.69 86 SER B O 1
ATOM 5730 N N . GLU B 1 87 ? 6.977 -50.312 -9.617 1 81.44 87 GLU B N 1
ATOM 5731 C CA . GLU B 1 87 ? 6.168 -49.938 -10.773 1 81.44 87 GLU B CA 1
ATOM 5732 C C . GLU B 1 87 ? 5.125 -48.906 -10.422 1 81.44 87 GLU B C 1
ATOM 5734 O O . GLU B 1 87 ? 4.875 -47.969 -11.211 1 81.44 87 GLU B O 1
ATOM 5739 N N . GLU B 1 88 ? 4.598 -49.062 -9.297 1 82.12 88 GLU B N 1
ATOM 5740 C CA . GLU B 1 88 ? 3.588 -48.125 -8.852 1 82.12 88 GLU B CA 1
ATOM 5741 C C . GLU B 1 88 ? 4.203 -46.75 -8.609 1 82.12 88 GLU B C 1
ATOM 5743 O O . GLU B 1 88 ? 3.607 -45.719 -8.961 1 82.12 88 GLU B O 1
ATOM 5748 N N . ASP B 1 89 ? 5.359 -46.75 -8.148 1 85.38 89 ASP B N 1
ATOM 5749 C CA . ASP B 1 89 ? 6.043 -45.5 -7.824 1 85.38 89 ASP B CA 1
ATOM 5750 C C . ASP B 1 89 ? 6.574 -44.844 -9.086 1 85.38 89 ASP B C 1
ATOM 5752 O O . ASP B 1 89 ? 6.832 -43.625 -9.086 1 85.38 89 ASP B O 1
ATOM 5756 N N . SER B 1 90 ? 6.652 -45.594 -10.109 1 87.5 90 SER B N 1
ATOM 5757 C CA . SER B 1 90 ? 7.211 -45.062 -11.344 1 87.5 90 SER B CA 1
ATOM 5758 C C . SER B 1 90 ? 6.168 -44.25 -12.125 1 87.5 90 SER B C 1
ATOM 5760 O O . SER B 1 90 ? 6.508 -43.5 -13.047 1 87.5 90 SER B O 1
ATOM 5762 N N . LYS B 1 91 ? 4.996 -44.312 -11.711 1 90.5 91 LYS B N 1
ATOM 5763 C CA . LYS B 1 91 ? 3.914 -43.625 -12.414 1 90.5 91 LYS B CA 1
ATOM 5764 C C . LYS B 1 91 ? 4.043 -42.125 -12.281 1 90.5 91 LYS B C 1
ATOM 5766 O O . LYS B 1 91 ? 3.428 -41.375 -13.047 1 90.5 91 LYS B O 1
ATOM 5771 N N . VAL B 1 92 ? 4.875 -41.688 -11.352 1 93.94 92 VAL B N 1
ATOM 5772 C CA . VAL B 1 92 ? 5.027 -40.281 -11.094 1 93.94 92 VAL B CA 1
ATOM 5773 C C . VAL B 1 92 ? 6.066 -39.688 -12.039 1 93.94 92 VAL B C 1
ATOM 5775 O O . VAL B 1 92 ? 6.117 -38.469 -12.234 1 93.94 92 VAL B O 1
ATOM 5778 N N . VAL B 1 93 ? 6.828 -40.5 -12.742 1 95.06 93 VAL B N 1
ATOM 5779 C CA . VAL B 1 93 ? 7.914 -40.031 -13.586 1 95.06 93 VAL B CA 1
ATOM 5780 C C . VAL B 1 93 ? 7.793 -40.625 -14.984 1 95.06 93 VAL B C 1
ATOM 5782 O O . VAL B 1 93 ? 8.797 -40.938 -15.617 1 95.06 93 VAL B O 1
ATOM 5785 N N . LEU B 1 94 ? 6.652 -40.781 -15.531 1 93.25 94 LEU B N 1
ATOM 5786 C CA . LEU B 1 94 ? 6.383 -41.5 -16.781 1 93.25 94 LEU B CA 1
ATOM 5787 C C . LEU B 1 94 ? 7.035 -40.781 -17.953 1 93.25 94 LEU B C 1
ATOM 5789 O O . LEU B 1 94 ? 7.465 -41.438 -18.922 1 93.25 94 LEU B O 1
ATOM 5793 N N . VAL B 1 95 ? 7.16 -39.5 -17.922 1 95.31 95 VAL B N 1
ATOM 5794 C CA . VAL B 1 95 ? 7.613 -38.75 -19.078 1 95.31 95 VAL B CA 1
ATOM 5795 C C . VAL B 1 95 ? 9.141 -38.656 -19.094 1 95.31 95 VAL B C 1
ATOM 5797 O O . VAL B 1 95 ? 9.742 -38.281 -20.094 1 95.31 95 VAL B O 1
ATOM 5800 N N . TRP B 1 96 ? 9.812 -39.031 -18.016 1 94.62 96 TRP B N 1
ATOM 5801 C CA . TRP B 1 96 ? 11.25 -38.844 -17.844 1 94.62 96 TRP B CA 1
ATOM 5802 C C . TRP B 1 96 ? 12.023 -39.5 -18.984 1 94.62 96 TRP B C 1
ATOM 5804 O O . TRP B 1 96 ? 12.93 -38.875 -19.562 1 94.62 96 TRP B O 1
ATOM 5814 N N . ALA B 1 97 ? 11.617 -40.656 -19.328 1 91.44 97 ALA B N 1
ATOM 5815 C CA . ALA B 1 97 ? 12.359 -41.406 -20.328 1 91.44 97 ALA B CA 1
ATOM 5816 C C . ALA B 1 97 ? 12.391 -40.688 -21.672 1 91.44 97 ALA B C 1
ATOM 5818 O O . ALA B 1 97 ? 13.383 -40.75 -22.391 1 91.44 97 ALA B O 1
ATOM 5819 N N . GLN B 1 98 ? 11.352 -40.031 -21.953 1 93.88 98 GLN B N 1
ATOM 5820 C CA . GLN B 1 98 ? 11.227 -39.375 -23.25 1 93.88 98 GLN B CA 1
ATOM 5821 C C . GLN B 1 98 ? 11.828 -37.969 -23.219 1 93.88 98 GLN B C 1
ATOM 5823 O O . GLN B 1 98 ? 11.906 -37.312 -24.25 1 93.88 98 GLN B O 1
ATOM 5828 N N . MET B 1 99 ? 12.281 -37.5 -22.094 1 95.5 99 MET B N 1
ATOM 5829 C CA . MET B 1 99 ? 12.766 -36.156 -21.969 1 95.5 99 MET B CA 1
ATOM 5830 C C . MET B 1 99 ? 14.289 -36.094 -21.922 1 95.5 99 MET B C 1
ATOM 5832 O O . MET B 1 99 ? 14.891 -35.031 -21.922 1 95.5 99 MET B O 1
ATOM 5836 N N . ARG B 1 100 ? 14.945 -37.188 -21.891 1 93 100 ARG B N 1
ATOM 5837 C CA . ARG B 1 100 ? 16.391 -37.25 -21.672 1 93 100 ARG B CA 1
ATOM 5838 C C . ARG B 1 100 ? 17.125 -36.469 -22.75 1 93 100 ARG B C 1
ATOM 5840 O O . ARG B 1 100 ? 18.016 -35.656 -22.438 1 93 100 ARG B O 1
ATOM 5847 N N . SER B 1 101 ? 16.797 -36.719 -24 1 92.25 101 SER B N 1
ATOM 5848 C CA . SER B 1 101 ? 17.469 -36.031 -25.094 1 92.25 101 SER B CA 1
ATOM 5849 C C . SER B 1 101 ? 17.188 -34.531 -25.047 1 92.25 101 SER B C 1
ATOM 5851 O O . SER B 1 101 ? 18.047 -33.719 -25.406 1 92.25 101 SER B O 1
ATOM 5853 N N . LEU B 1 102 ? 16.016 -34.156 -24.672 1 94.44 102 LEU B N 1
ATOM 5854 C CA . LEU B 1 102 ? 15.617 -32.781 -24.562 1 94.44 102 LEU B CA 1
ATOM 5855 C C . LEU B 1 102 ? 16.484 -32.031 -23.531 1 94.44 102 LEU B C 1
ATOM 5857 O O . LEU B 1 102 ? 16.828 -30.875 -23.719 1 94.44 102 LEU B O 1
ATOM 5861 N N . LEU B 1 103 ? 16.844 -32.75 -22.453 1 95.94 103 LEU B N 1
ATOM 5862 C CA . LEU B 1 103 ? 17.547 -32.156 -21.328 1 95.94 103 LEU B CA 1
ATOM 5863 C C . LEU B 1 103 ? 19.047 -32.094 -21.594 1 95.94 103 LEU B C 1
ATOM 5865 O O . LEU B 1 103 ? 19.797 -31.422 -20.875 1 95.94 103 LEU B O 1
ATOM 5869 N N . SER B 1 104 ? 19.484 -32.75 -22.641 1 94.69 104 SER B N 1
ATOM 5870 C CA . SER B 1 104 ? 20.906 -32.812 -22.953 1 94.69 104 SER B CA 1
ATOM 5871 C C . SER B 1 104 ? 21.25 -31.953 -24.188 1 94.69 104 SER B C 1
ATOM 5873 O O . SER B 1 104 ? 22.297 -32.125 -24.797 1 94.69 104 SER B O 1
ATOM 5875 N N . ARG B 1 105 ? 20.391 -31.094 -24.5 1 94.69 105 ARG B N 1
ATOM 5876 C CA . ARG B 1 105 ? 20.594 -30.281 -25.688 1 94.69 105 ARG B CA 1
ATOM 5877 C C . ARG B 1 105 ? 21.609 -29.172 -25.422 1 94.69 105 ARG B C 1
ATOM 5879 O O . ARG B 1 105 ? 21.625 -28.594 -24.328 1 94.69 105 ARG B O 1
ATOM 5886 N N . SER B 1 106 ? 22.375 -28.766 -26.438 1 93.5 106 SER B N 1
ATOM 5887 C CA . SER B 1 106 ? 23.391 -27.719 -26.344 1 93.5 106 SER B CA 1
ATOM 5888 C C . SER B 1 106 ? 22.734 -26.328 -26.297 1 93.5 106 SER B C 1
ATOM 5890 O O . SER B 1 106 ? 23.328 -25.391 -25.766 1 93.5 106 SER B O 1
ATOM 5892 N N . ASP B 1 107 ? 21.578 -26.219 -26.875 1 92.75 107 ASP B N 1
ATOM 5893 C CA . ASP B 1 107 ? 20.906 -24.938 -26.906 1 92.75 107 ASP B CA 1
ATOM 5894 C C . ASP B 1 107 ? 19.875 -24.828 -25.781 1 92.75 107 ASP B C 1
ATOM 5896 O O . ASP B 1 107 ? 18.828 -24.188 -25.938 1 92.75 107 ASP B O 1
ATOM 5900 N N . SER B 1 108 ? 20.203 -25.5 -24.672 1 92.5 108 SER B N 1
ATOM 5901 C CA . SER B 1 108 ? 19.266 -25.531 -23.547 1 92.5 108 SER B CA 1
ATOM 5902 C C . SER B 1 108 ? 19.016 -24.141 -22.984 1 92.5 108 SER B C 1
ATOM 5904 O O . SER B 1 108 ? 19.844 -23.234 -23.156 1 92.5 108 SER B O 1
ATOM 5906 N N . LEU B 1 109 ? 17.844 -23.953 -22.406 1 91.31 109 LEU B N 1
ATOM 5907 C CA . LEU B 1 109 ? 17.438 -22.703 -21.766 1 91.31 109 LEU B CA 1
ATOM 5908 C C . LEU B 1 109 ? 18.344 -22.406 -20.578 1 91.31 109 LEU B C 1
ATOM 5910 O O . LEU B 1 109 ? 19 -23.297 -20.047 1 91.31 109 LEU B O 1
ATOM 5914 N N . SER B 1 110 ? 18.219 -21.094 -20.25 1 86.81 110 SER B N 1
ATOM 5915 C CA . SER B 1 110 ? 18.953 -20.672 -19.047 1 86.81 110 SER B CA 1
ATOM 5916 C C . SER B 1 110 ? 18.5 -21.453 -17.828 1 86.81 110 SER B C 1
ATOM 5918 O O . SER B 1 110 ? 17.312 -21.781 -17.688 1 86.81 110 SER B O 1
ATOM 5920 N N . GLU B 1 111 ? 19.312 -21.984 -17 1 88.31 111 GLU B N 1
ATOM 5921 C CA . GLU B 1 111 ? 19.047 -22.641 -15.711 1 88.31 111 GLU B CA 1
ATOM 5922 C C . GLU B 1 111 ? 18.844 -24.141 -15.883 1 88.31 111 GLU B C 1
ATOM 5924 O O . GLU B 1 111 ? 18.609 -24.844 -14.906 1 88.31 111 GLU B O 1
ATOM 5929 N N . THR B 1 112 ? 18.891 -24.609 -17.141 1 93.5 112 THR B N 1
ATOM 5930 C CA . THR B 1 112 ? 18.609 -26.016 -17.375 1 93.5 112 THR B CA 1
ATOM 5931 C C . THR B 1 112 ? 19.641 -26.906 -16.672 1 93.5 112 THR B C 1
ATOM 5933 O O . THR B 1 112 ? 19.281 -27.781 -15.891 1 93.5 112 THR B O 1
ATOM 5936 N N . ALA B 1 113 ? 20.906 -26.578 -16.922 1 93.75 113 ALA B N 1
ATOM 5937 C CA . ALA B 1 113 ? 21.969 -27.406 -16.344 1 93.75 113 ALA B CA 1
ATOM 5938 C C . ALA B 1 113 ? 21.906 -27.391 -14.812 1 93.75 113 ALA B C 1
ATOM 5940 O O . ALA B 1 113 ? 21.984 -28.453 -14.18 1 93.75 113 ALA B O 1
ATOM 5941 N N . GLN B 1 114 ? 21.734 -26.266 -14.305 1 92.19 114 GLN B N 1
ATOM 5942 C CA . GLN B 1 114 ? 21.641 -26.125 -12.859 1 92.19 114 GLN B CA 1
ATOM 5943 C C . GLN B 1 114 ? 20.391 -26.844 -12.32 1 92.19 114 GLN B C 1
ATOM 5945 O O . GLN B 1 114 ? 20.453 -27.516 -11.289 1 92.19 114 GLN B O 1
ATOM 5950 N N . GLY B 1 115 ? 19.297 -26.625 -13 1 94.69 115 GLY B N 1
ATOM 5951 C CA . GLY B 1 115 ? 18.062 -27.266 -12.594 1 94.69 115 GLY B CA 1
ATOM 5952 C C . GLY B 1 115 ? 18.156 -28.781 -12.555 1 94.69 115 GLY B C 1
ATOM 5953 O O . GLY B 1 115 ? 17.641 -29.422 -11.641 1 94.69 115 GLY B O 1
ATOM 5954 N N . ILE B 1 116 ? 18.875 -29.328 -13.508 1 96.31 116 ILE B N 1
ATOM 5955 C CA . ILE B 1 116 ? 19.031 -30.766 -13.602 1 96.31 116 ILE B CA 1
ATOM 5956 C C . ILE B 1 116 ? 19.953 -31.266 -12.477 1 96.31 116 ILE B C 1
ATOM 5958 O O . ILE B 1 116 ? 19.641 -32.25 -11.805 1 96.31 116 ILE B O 1
ATOM 5962 N N . LYS B 1 117 ? 21.016 -30.578 -12.281 1 94.75 117 LYS B N 1
ATOM 5963 C CA . LYS B 1 117 ? 21.969 -30.953 -11.234 1 94.75 117 LYS B CA 1
ATOM 5964 C C . LYS B 1 117 ? 21.297 -30.938 -9.859 1 94.75 117 LYS B C 1
ATOM 5966 O O . LYS B 1 117 ? 21.438 -31.891 -9.094 1 94.75 117 LYS B O 1
ATOM 5971 N N . GLU B 1 118 ? 20.641 -29.938 -9.602 1 94.38 118 GLU B N 1
ATOM 5972 C CA . GLU B 1 118 ? 19.969 -29.797 -8.312 1 94.38 118 GLU B CA 1
ATOM 5973 C C . GLU B 1 118 ? 18.859 -30.828 -8.164 1 94.38 118 GLU B C 1
ATOM 5975 O O . GLU B 1 118 ? 18.625 -31.344 -7.066 1 94.38 118 GLU B O 1
ATOM 5980 N N . ALA B 1 119 ? 18.172 -31.078 -9.242 1 96.38 119 ALA B N 1
ATOM 5981 C CA . ALA B 1 119 ? 17.109 -32.062 -9.219 1 96.38 119 ALA B CA 1
ATOM 5982 C C . ALA B 1 119 ? 17.672 -33.469 -8.906 1 96.38 119 ALA B C 1
ATOM 5984 O O . ALA B 1 119 ? 17.016 -34.25 -8.234 1 96.38 119 ALA B O 1
ATOM 5985 N N . SER B 1 120 ? 18.828 -33.719 -9.422 1 95.62 120 SER B N 1
ATOM 5986 C CA . SER B 1 120 ? 19.453 -35.031 -9.156 1 95.62 120 SER B CA 1
ATOM 5987 C C . SER B 1 120 ? 19.719 -35.219 -7.664 1 95.62 120 SER B C 1
ATOM 5989 O O . SER B 1 120 ? 19.484 -36.281 -7.113 1 95.62 120 SER B O 1
ATOM 5991 N N . VAL B 1 121 ? 20.156 -34.188 -7.039 1 94.62 121 VAL B N 1
ATOM 5992 C CA . VAL B 1 121 ? 20.406 -34.219 -5.602 1 94.62 121 VAL B CA 1
ATOM 5993 C C . VAL B 1 121 ? 19.094 -34.344 -4.84 1 94.62 121 VAL B C 1
ATOM 5995 O O . VAL B 1 121 ? 18.969 -35.156 -3.924 1 94.62 121 VAL B O 1
ATOM 5998 N N . ALA B 1 122 ? 18.125 -33.531 -5.242 1 94.88 122 ALA B N 1
ATOM 5999 C CA . ALA B 1 122 ? 16.828 -33.531 -4.586 1 94.88 122 ALA B CA 1
ATOM 6000 C C . ALA B 1 122 ? 16.156 -34.906 -4.707 1 94.88 122 ALA B C 1
ATOM 6002 O O . ALA B 1 122 ? 15.539 -35.406 -3.756 1 94.88 122 ALA B O 1
ATOM 6003 N N . TRP B 1 123 ? 16.281 -35.5 -5.883 1 93.94 123 TRP B N 1
ATOM 6004 C CA . TRP B 1 123 ? 15.672 -36.812 -6.148 1 93.94 123 TRP B CA 1
ATOM 6005 C C . TRP B 1 123 ? 16.312 -37.875 -5.277 1 93.94 123 TRP B C 1
ATOM 6007 O O . TRP B 1 123 ? 15.602 -38.719 -4.691 1 93.94 123 TRP B O 1
ATOM 6017 N N . LYS B 1 124 ? 17.578 -37.844 -5.215 1 91.94 124 LYS B N 1
ATOM 6018 C CA . LYS B 1 124 ? 18.297 -38.812 -4.375 1 91.94 124 LYS B CA 1
ATOM 6019 C C . LYS B 1 124 ? 17.891 -38.656 -2.914 1 91.94 124 LYS B C 1
ATOM 6021 O O . LYS B 1 124 ? 17.672 -39.656 -2.229 1 91.94 124 LYS B O 1
ATOM 6026 N N . ASP B 1 125 ? 17.859 -37.469 -2.521 1 92.75 125 ASP B N 1
ATOM 6027 C CA . ASP B 1 125 ? 17.453 -37.188 -1.147 1 92.75 125 ASP B CA 1
ATOM 6028 C C . ASP B 1 125 ? 16.031 -37.656 -0.881 1 92.75 125 ASP B C 1
ATOM 6030 O O . ASP B 1 125 ? 15.742 -38.188 0.193 1 92.75 125 ASP B O 1
ATOM 6034 N N . LEU B 1 126 ? 15.148 -37.406 -1.789 1 92.88 126 LEU B N 1
ATOM 6035 C CA . LEU B 1 126 ? 13.758 -37.812 -1.659 1 92.88 126 LEU B CA 1
ATOM 6036 C C . LEU B 1 126 ? 13.648 -39.344 -1.578 1 92.88 126 LEU B C 1
ATOM 6038 O O . LEU B 1 126 ? 12.93 -39.875 -0.73 1 92.88 126 LEU B O 1
ATOM 6042 N N . LEU B 1 127 ? 14.328 -40.062 -2.416 1 90.56 127 LEU B N 1
ATOM 6043 C CA . LEU B 1 127 ? 14.297 -41.5 -2.42 1 90.56 127 LEU B CA 1
ATOM 6044 C C . LEU B 1 127 ? 14.812 -42.062 -1.097 1 90.56 127 LEU B C 1
ATOM 6046 O O . LEU B 1 127 ? 14.273 -43.031 -0.577 1 90.56 127 LEU B O 1
ATOM 6050 N N . ALA B 1 128 ? 15.852 -41.438 -0.617 1 89.56 128 ALA B N 1
ATOM 6051 C CA . ALA B 1 128 ? 16.375 -41.844 0.685 1 89.56 128 ALA B CA 1
ATOM 6052 C C . ALA B 1 128 ? 15.328 -41.656 1.781 1 89.56 128 ALA B C 1
ATOM 6054 O O . ALA B 1 128 ? 15.195 -42.469 2.674 1 89.56 128 ALA B O 1
ATOM 6055 N N . ALA B 1 129 ? 14.672 -40.562 1.694 1 89.31 129 ALA B N 1
ATOM 6056 C CA . ALA B 1 129 ? 13.641 -40.25 2.691 1 89.31 129 ALA B CA 1
ATOM 6057 C C . ALA B 1 129 ? 12.5 -41.281 2.615 1 89.31 129 ALA B C 1
ATOM 6059 O O . ALA B 1 129 ? 11.945 -41.656 3.641 1 89.31 129 ALA B O 1
ATOM 6060 N N . ILE B 1 130 ? 12.086 -41.625 1.443 1 87.69 130 ILE B N 1
ATOM 6061 C CA . ILE B 1 130 ? 11.008 -42.594 1.228 1 87.69 130 ILE B CA 1
ATOM 6062 C C . ILE B 1 130 ? 11.414 -43.938 1.785 1 87.69 130 ILE B C 1
ATOM 6064 O O . ILE B 1 130 ? 10.609 -44.625 2.43 1 87.69 130 ILE B O 1
ATOM 6068 N N . GLU B 1 131 ? 12.586 -44.344 1.526 1 86.44 131 GLU B N 1
ATOM 6069 C CA . GLU B 1 131 ? 13.086 -45.594 2.029 1 86.44 131 GLU B CA 1
ATOM 6070 C C . GLU B 1 131 ? 13.125 -45.625 3.555 1 86.44 131 GLU B C 1
ATOM 6072 O O . GLU B 1 131 ? 12.789 -46.625 4.176 1 86.44 131 GLU B O 1
ATOM 6077 N N . ASP B 1 132 ? 13.57 -44.531 4.066 1 87 132 ASP B N 1
ATOM 6078 C CA . ASP B 1 132 ? 13.617 -44.438 5.523 1 87 132 ASP B CA 1
ATOM 6079 C C . ASP B 1 132 ? 12.219 -44.531 6.125 1 87 132 ASP B C 1
ATOM 6081 O O . ASP B 1 132 ? 12.031 -45.125 7.191 1 87 132 ASP B O 1
ATOM 6085 N N . GLU B 1 133 ? 11.305 -43.938 5.508 1 83.62 133 GLU B N 1
ATOM 6086 C CA . GLU B 1 133 ? 9.93 -43.969 5.984 1 83.62 133 GLU B CA 1
ATOM 6087 C C . GLU B 1 133 ? 9.367 -45.406 5.875 1 83.62 133 GLU B C 1
ATOM 6089 O O . GLU B 1 133 ? 8.656 -45.844 6.77 1 83.62 133 GLU B O 1
ATOM 6094 N N . LYS B 1 134 ? 9.594 -46.031 4.805 1 81.81 134 LYS B N 1
ATOM 6095 C CA . LYS B 1 134 ? 9.156 -47.438 4.625 1 81.81 134 LYS B CA 1
ATOM 6096 C C . LYS B 1 134 ? 9.781 -48.344 5.672 1 81.81 134 LYS B C 1
ATOM 6098 O O . LYS B 1 134 ? 9.102 -49.219 6.227 1 81.81 134 LYS B O 1
ATOM 6103 N N . ALA B 1 135 ? 11 -48.094 5.957 1 78.38 135 ALA B N 1
ATOM 6104 C CA . ALA B 1 135 ? 11.727 -48.875 6.945 1 78.38 135 ALA B CA 1
ATOM 6105 C C . ALA B 1 135 ? 11.18 -48.625 8.352 1 78.38 135 ALA B C 1
ATOM 6107 O O . ALA B 1 135 ? 11.062 -49.562 9.148 1 78.38 135 ALA B O 1
ATOM 6108 N N . SER B 1 136 ? 10.906 -47.438 8.586 1 77.81 136 SER B N 1
ATOM 6109 C CA . SER B 1 136 ? 10.383 -47.094 9.906 1 77.81 136 SER B CA 1
ATOM 6110 C C . SER B 1 136 ? 8.992 -47.656 10.117 1 77.81 136 SER B C 1
ATOM 6112 O O . SER B 1 136 ? 8.648 -48.062 11.234 1 77.81 136 SER B O 1
ATOM 6114 N N . ARG B 1 137 ? 8.148 -47.594 9.117 1 70.5 137 ARG B N 1
ATOM 6115 C CA . ARG B 1 137 ? 6.824 -48.219 9.227 1 70.5 137 ARG B CA 1
ATOM 6116 C C . ARG B 1 137 ? 6.926 -49.719 9.492 1 70.5 137 ARG B C 1
ATOM 6118 O O . ARG B 1 137 ? 6.133 -50.25 10.25 1 70.5 137 ARG B O 1
ATOM 6125 N N . ILE B 1 138 ? 7.836 -50.25 8.891 1 60.97 138 ILE B N 1
ATOM 6126 C CA . ILE B 1 138 ? 8.055 -51.688 9.094 1 60.97 138 ILE B CA 1
ATOM 6127 C C . ILE B 1 138 ? 8.555 -51.938 10.516 1 60.97 138 ILE B C 1
ATOM 6129 O O . ILE B 1 138 ? 8.141 -52.906 11.164 1 60.97 138 ILE B O 1
ATOM 6133 N N . ARG B 1 139 ? 9.344 -50.938 10.961 1 59.31 139 ARG B N 1
ATOM 6134 C CA . ARG B 1 139 ? 9.859 -51.062 12.32 1 59.31 139 ARG B CA 1
ATOM 6135 C C . ARG B 1 139 ? 8.781 -50.719 13.352 1 59.31 139 ARG B C 1
ATOM 6137 O O . ARG B 1 139 ? 8.695 -51.344 14.398 1 59.31 139 ARG B O 1
ATOM 6144 N N . ASN B 1 140 ? 8.062 -49.562 13.078 1 55.53 140 ASN B N 1
ATOM 6145 C CA . ASN B 1 140 ? 7.086 -49.094 14.055 1 55.53 140 ASN B CA 1
ATOM 6146 C C . ASN B 1 140 ? 5.766 -49.844 13.93 1 55.53 140 ASN B C 1
ATOM 6148 O O . ASN B 1 140 ? 4.777 -49.5 14.57 1 55.53 140 ASN B O 1
ATOM 6152 N N . SER B 1 141 ? 5.332 -50.688 12.93 1 48.44 141 SER B N 1
ATOM 6153 C CA . SER B 1 141 ? 4.145 -51.5 13.164 1 48.44 141 SER B CA 1
ATOM 6154 C C . SER B 1 141 ? 4.133 -52.062 14.578 1 48.44 141 SER B C 1
ATOM 6156 O O . SER B 1 141 ? 3.109 -52.562 15.055 1 48.44 141 SER B O 1
ATOM 6158 N N . ASN B 1 142 ? 5.207 -52.375 15.32 1 38.84 142 ASN B N 1
ATOM 6159 C CA . ASN B 1 142 ? 5.109 -52.75 16.734 1 38.84 142 ASN B CA 1
ATOM 6160 C C . ASN B 1 142 ? 5.051 -51.531 17.641 1 38.84 142 ASN B C 1
ATOM 6162 O O . ASN B 1 142 ? 4.625 -51.625 18.781 1 38.84 142 ASN B O 1
ATOM 6166 N N . ILE B 1 143 ? 5.969 -50.594 17.719 1 36.88 143 ILE B N 1
ATOM 6167 C CA . ILE B 1 143 ? 5.949 -49.531 18.703 1 36.88 143 ILE B CA 1
ATOM 6168 C C . ILE B 1 143 ? 5.207 -48.312 18.156 1 36.88 143 ILE B C 1
ATOM 6170 O O . ILE B 1 143 ? 5.539 -47.812 17.078 1 36.88 143 ILE B O 1
ATOM 6174 N N . GLN B 1 144 ? 3.986 -48 18.594 1 37.5 144 GLN B N 1
ATOM 6175 C CA . GLN B 1 144 ? 3.119 -46.844 18.391 1 37.5 144 GLN B CA 1
ATOM 6176 C C . GLN B 1 144 ? 3.902 -45.531 18.516 1 37.5 144 GLN B C 1
ATOM 6178 O O . GLN B 1 144 ? 3.416 -44.562 19.094 1 37.5 144 GLN B O 1
ATOM 6183 N N . GLY B 1 145 ? 5.23 -45.5 18.688 1 34.25 145 GLY B N 1
ATOM 6184 C CA . GLY B 1 145 ? 5.754 -44.25 19.219 1 34.25 145 GLY B CA 1
ATOM 6185 C C . GLY B 1 145 ? 5.484 -43.062 18.312 1 34.25 145 GLY B C 1
ATOM 6186 O O . GLY B 1 145 ? 5.434 -43.188 17.094 1 34.25 145 GLY B O 1
ATOM 6187 N N . ASN B 1 146 ? 4.844 -41.969 18.875 1 36.03 146 ASN B N 1
ATOM 6188 C CA . ASN B 1 146 ? 4.34 -40.625 18.688 1 36.03 146 ASN B CA 1
ATOM 6189 C C . ASN B 1 146 ? 5.355 -39.75 17.969 1 36.03 146 ASN B C 1
ATOM 6191 O O . ASN B 1 146 ? 5.09 -38.562 17.719 1 36.03 146 ASN B O 1
ATOM 6195 N N . ASP B 1 147 ? 6.73 -39.969 18.188 1 37.78 147 ASP B N 1
ATOM 6196 C CA . ASP B 1 147 ? 7.523 -38.75 18.266 1 37.78 147 ASP B CA 1
ATOM 6197 C C . ASP B 1 147 ? 7.684 -38.094 16.891 1 37.78 147 ASP B C 1
ATOM 6199 O O . ASP B 1 147 ? 8.375 -37.094 16.75 1 37.78 147 ASP B O 1
ATOM 6203 N N . GLU B 1 148 ? 8.07 -38.906 15.812 1 41.31 148 GLU B N 1
ATOM 6204 C CA . GLU B 1 148 ? 8.664 -38.031 14.805 1 41.31 148 GLU B CA 1
ATOM 6205 C C . GLU B 1 148 ? 7.68 -36.969 14.344 1 41.31 148 GLU B C 1
ATOM 6207 O O . GLU B 1 148 ? 6.609 -37.281 13.82 1 41.31 148 GLU B O 1
ATOM 6212 N N . LYS B 1 149 ? 7.691 -35.844 14.914 1 43.5 149 LYS B N 1
ATOM 6213 C CA . LYS B 1 149 ? 7.09 -34.562 14.578 1 43.5 149 LYS B CA 1
ATOM 6214 C C . LYS B 1 149 ? 7.027 -34.375 13.07 1 43.5 149 LYS B C 1
ATOM 6216 O O . LYS B 1 149 ? 8.055 -34.156 12.422 1 43.5 149 LYS B O 1
ATOM 6221 N N . ASP B 1 150 ? 6.465 -35.094 12.297 1 50.94 150 ASP B N 1
ATOM 6222 C CA . ASP B 1 150 ? 6.07 -34.781 10.93 1 50.94 150 ASP B CA 1
ATOM 6223 C C . ASP B 1 150 ? 5.836 -33.281 10.758 1 50.94 150 ASP B C 1
ATOM 6225 O O . ASP B 1 150 ? 4.918 -32.719 11.359 1 50.94 150 ASP B O 1
ATOM 6229 N N . LYS B 1 151 ? 6.887 -32.594 10.492 1 61.94 151 LYS B N 1
ATOM 6230 C CA . LYS B 1 151 ? 6.832 -31.156 10.32 1 61.94 151 LYS B CA 1
ATOM 6231 C C . LYS B 1 151 ? 5.793 -30.766 9.281 1 61.94 151 LYS B C 1
ATOM 6233 O O . LYS B 1 151 ? 5.945 -31.062 8.094 1 61.94 151 LYS B O 1
ATOM 6238 N N . ASN B 1 152 ? 4.582 -30.438 9.641 1 78.88 152 ASN B N 1
ATOM 6239 C CA . ASN B 1 152 ? 3.469 -29.922 8.844 1 78.88 152 ASN B CA 1
ATOM 6240 C C . ASN B 1 152 ? 3.736 -28.5 8.359 1 78.88 152 ASN B C 1
ATOM 6242 O O . ASN B 1 152 ? 4.617 -27.812 8.883 1 78.88 152 ASN B O 1
ATOM 6246 N N . CYS B 1 153 ? 3.287 -28.328 7.086 1 90.38 153 CYS B N 1
ATOM 6247 C CA . CYS B 1 153 ? 3.33 -26.984 6.512 1 90.38 153 CYS B CA 1
ATOM 6248 C C . CYS B 1 153 ? 2.186 -26.125 7.039 1 90.38 153 CYS B C 1
ATOM 6250 O O . CYS B 1 153 ? 1.13 -26.047 6.41 1 90.38 153 CYS B O 1
ATOM 6252 N N . PRO B 1 154 ? 2.469 -25.469 8.25 1 89.19 154 PRO B N 1
ATOM 6253 C CA . PRO B 1 154 ? 1.38 -24.688 8.844 1 89.19 154 PRO B CA 1
ATOM 6254 C C . PRO B 1 154 ? 1.076 -23.406 8.07 1 89.19 154 PRO B C 1
ATOM 6256 O O . PRO B 1 154 ? 1.953 -22.875 7.387 1 89.19 154 PRO B O 1
ATOM 6259 N N . PHE B 1 155 ? -0.151 -22.984 8.289 1 90.12 155 PHE B N 1
ATOM 6260 C CA . PHE B 1 155 ? -0.593 -21.766 7.617 1 90.12 155 PHE B CA 1
ATOM 6261 C C . PHE B 1 155 ? 0.159 -20.547 8.148 1 90.12 155 PHE B C 1
ATOM 6263 O O . PHE B 1 155 ? 0.36 -19.578 7.43 1 90.12 155 PHE B O 1
ATOM 6270 N N . SER B 1 156 ? 0.488 -20.625 9.391 1 93.06 156 SER B N 1
ATOM 6271 C CA . SER B 1 156 ? 1.173 -19.5 10.023 1 93.06 156 SER B CA 1
ATOM 6272 C C . SER B 1 156 ? 2.26 -19.984 10.977 1 93.06 156 SER B C 1
ATOM 6274 O O . SER B 1 156 ? 2.178 -21.094 11.508 1 93.06 156 SER B O 1
ATOM 6276 N N . VAL B 1 157 ? 3.354 -19.172 11.047 1 93.44 157 VAL B N 1
ATOM 6277 C CA . VAL B 1 157 ? 4.457 -19.453 11.961 1 93.44 157 VAL B CA 1
ATOM 6278 C C . VAL B 1 157 ? 4.797 -18.203 12.758 1 93.44 157 VAL B C 1
ATOM 6280 O O . VAL B 1 157 ? 4.758 -17.094 12.227 1 93.44 157 VAL B O 1
ATOM 6283 N N . GLY B 1 158 ? 5.008 -18.344 14.078 1 91.25 158 GLY B N 1
ATOM 6284 C CA . GLY B 1 158 ? 5.41 -17.234 14.938 1 91.25 158 GLY B CA 1
ATOM 6285 C C . GLY B 1 158 ? 6.898 -17.219 15.234 1 91.25 158 GLY B C 1
ATOM 6286 O O . GLY B 1 158 ? 7.641 -18.094 14.766 1 91.25 158 GLY B O 1
ATOM 6287 N N . MET B 1 159 ? 7.234 -16.125 15.977 1 89.62 159 MET B N 1
ATOM 6288 C CA . MET B 1 159 ? 8.641 -15.922 16.297 1 89.62 159 MET B CA 1
ATOM 6289 C C . MET B 1 159 ? 9.203 -17.078 17.109 1 89.62 159 MET B C 1
ATOM 6291 O O . MET B 1 159 ? 8.531 -17.594 18 1 89.62 159 MET B O 1
ATOM 6295 N N . LEU B 1 160 ? 10.398 -17.469 16.609 1 79.38 160 LEU B N 1
ATOM 6296 C CA . LEU B 1 160 ? 11.078 -18.547 17.328 1 79.38 160 LEU B CA 1
ATOM 6297 C C . LEU B 1 160 ? 11.562 -18.062 18.703 1 79.38 160 LEU B C 1
ATOM 6299 O O . LEU B 1 160 ? 11.891 -16.891 18.859 1 79.38 160 LEU B O 1
ATOM 6303 N N . ASN B 1 161 ? 11.32 -18.812 19.641 1 67.31 161 ASN B N 1
ATOM 6304 C CA . ASN B 1 161 ? 11.812 -18.469 20.969 1 67.31 161 ASN B CA 1
ATOM 6305 C C . ASN B 1 161 ? 13.32 -18.219 20.953 1 67.31 161 ASN B C 1
ATOM 6307 O O . ASN B 1 161 ? 14.055 -18.844 20.188 1 67.31 161 ASN B O 1
ATOM 6311 N N . SER B 1 162 ? 13.688 -16.984 21.344 1 57.12 162 SER B N 1
ATOM 6312 C CA . SER B 1 162 ? 15.039 -16.438 21.391 1 57.12 162 SER B CA 1
ATOM 6313 C C . SER B 1 162 ? 16.078 -17.516 21.625 1 57.12 162 SER B C 1
ATOM 6315 O O . SER B 1 162 ? 17.188 -17.469 21.078 1 57.12 162 SER B O 1
ATOM 6317 N N . THR B 1 163 ? 15.805 -18.391 22.562 1 48.75 163 THR B N 1
ATOM 6318 C CA . THR B 1 163 ? 16.859 -19.344 22.906 1 48.75 163 THR B CA 1
ATOM 6319 C C . THR B 1 163 ? 17.219 -20.203 21.703 1 48.75 163 THR B C 1
ATOM 6321 O O . THR B 1 163 ? 18.328 -20.75 21.625 1 48.75 163 THR B O 1
ATOM 6324 N N . MET B 1 164 ? 16.359 -20.328 20.906 1 48.06 164 MET B N 1
ATOM 6325 C CA . MET B 1 164 ? 16.562 -21.312 19.859 1 48.06 164 MET B CA 1
ATOM 6326 C C . MET B 1 164 ? 17.047 -20.656 18.562 1 48.06 164 MET B C 1
ATOM 6328 O O . MET B 1 164 ? 17.344 -21.328 17.578 1 48.06 164 MET B O 1
ATOM 6332 N N . SER B 1 165 ? 17.031 -19.266 18.5 1 55.81 165 SER B N 1
ATOM 6333 C CA . SER B 1 165 ? 17.391 -18.625 17.25 1 55.81 165 SER B CA 1
ATOM 6334 C C . SER B 1 165 ? 18.891 -18.797 16.953 1 55.81 165 SER B C 1
ATOM 6336 O O . SER B 1 165 ? 19.719 -18.141 17.594 1 55.81 165 SER B O 1
ATOM 6338 N N . ILE B 1 166 ? 19.297 -19.938 16.578 1 53.94 166 ILE B N 1
ATOM 6339 C CA . ILE B 1 166 ? 20.641 -20.156 16.062 1 53.94 166 ILE B CA 1
ATOM 6340 C C . ILE B 1 166 ? 20.891 -19.172 14.906 1 53.94 166 ILE B C 1
ATOM 6342 O O . ILE B 1 166 ? 20.125 -19.125 13.945 1 53.94 166 ILE B O 1
ATOM 6346 N N . TYR B 1 167 ? 21.922 -18.266 15.031 1 65.25 167 TYR B N 1
ATOM 6347 C CA . TYR B 1 167 ? 22.609 -17.453 14.039 1 65.25 167 TYR B CA 1
ATOM 6348 C C . TYR B 1 167 ? 21.703 -16.344 13.523 1 65.25 167 TYR B C 1
ATOM 6350 O O . TYR B 1 167 ? 21.719 -16.016 12.328 1 65.25 167 TYR B O 1
ATOM 6358 N N . GLY B 1 168 ? 20.609 -15.945 14.383 1 80.75 168 GLY B N 1
ATOM 6359 C CA . GLY B 1 168 ? 19.875 -14.742 14.016 1 80.75 168 GLY B CA 1
ATOM 6360 C C . GLY B 1 168 ? 18.594 -15.039 13.273 1 80.75 168 GLY B C 1
ATOM 6361 O O . GLY B 1 168 ? 17.891 -14.117 12.844 1 80.75 168 GLY B O 1
ATOM 6362 N N . THR B 1 169 ? 18.297 -16.406 13.07 1 88.06 169 THR B N 1
ATOM 6363 C CA . THR B 1 169 ? 17.047 -16.766 12.398 1 88.06 169 THR B CA 1
ATOM 6364 C C . THR B 1 169 ? 15.859 -16.594 13.336 1 88.06 169 THR B C 1
ATOM 6366 O O . THR B 1 169 ? 15.844 -17.172 14.43 1 88.06 169 THR B O 1
ATOM 6369 N N . ILE B 1 170 ? 14.883 -15.867 12.852 1 92.25 170 ILE B N 1
ATOM 6370 C CA . ILE B 1 170 ? 13.773 -15.562 13.758 1 92.25 170 ILE B CA 1
ATOM 6371 C C . ILE B 1 170 ? 12.523 -16.312 13.312 1 92.25 170 ILE B C 1
ATOM 6373 O O . ILE B 1 170 ? 11.586 -16.5 14.094 1 92.25 170 ILE B O 1
ATOM 6377 N N . LEU B 1 171 ? 12.453 -16.703 12.062 1 94.75 171 LEU B N 1
ATOM 6378 C CA . LEU B 1 171 ? 11.352 -17.469 11.5 1 94.75 171 LEU B CA 1
ATOM 6379 C C . LEU B 1 171 ? 11.859 -18.578 10.586 1 94.75 171 LEU B C 1
ATOM 6381 O O . LEU B 1 171 ? 12.883 -18.406 9.922 1 94.75 171 LEU B O 1
ATOM 6385 N N . GLU B 1 172 ? 11.141 -19.672 10.531 1 93.38 172 GLU B N 1
ATOM 6386 C CA . GLU B 1 172 ? 11.422 -20.781 9.633 1 93.38 172 GLU B CA 1
ATOM 6387 C C . GLU B 1 172 ? 10.156 -21.234 8.898 1 93.38 172 GLU B C 1
ATOM 6389 O O . GLU B 1 172 ? 9.078 -21.312 9.492 1 93.38 172 GLU B O 1
ATOM 6394 N N . PHE B 1 173 ? 10.367 -21.516 7.637 1 94.06 173 PHE B N 1
ATOM 6395 C CA . PHE B 1 173 ? 9.25 -21.922 6.789 1 94.06 173 PHE B CA 1
ATOM 6396 C C . PHE B 1 173 ? 9.461 -23.344 6.266 1 94.06 173 PHE B C 1
ATOM 6398 O O . PHE B 1 173 ? 10.188 -23.547 5.297 1 94.06 173 PHE B O 1
ATOM 6405 N N . PRO B 1 174 ? 8.766 -24.25 6.715 1 91.44 174 PRO B N 1
ATOM 6406 C CA . PRO B 1 174 ? 8.992 -25.641 6.285 1 91.44 174 PRO B CA 1
ATOM 6407 C C . PRO B 1 174 ? 8.703 -25.844 4.801 1 91.44 174 PRO B C 1
ATOM 6409 O O . PRO B 1 174 ? 9.352 -26.688 4.156 1 91.44 174 PRO B O 1
ATOM 6412 N N . CYS B 1 175 ? 7.766 -25.141 4.266 1 94.75 175 CYS B N 1
ATOM 6413 C CA . CYS B 1 175 ? 7.391 -25.375 2.877 1 94.75 175 CYS B CA 1
ATOM 6414 C C . CYS B 1 175 ? 7.52 -24.094 2.051 1 94.75 175 CYS B C 1
ATOM 6416 O O . CYS B 1 175 ? 6.816 -23.922 1.055 1 94.75 175 CYS B O 1
ATOM 6418 N N . GLY B 1 176 ? 8.305 -23.172 2.514 1 94.75 176 GLY B N 1
ATOM 6419 C CA . GLY B 1 176 ? 8.609 -21.969 1.761 1 94.75 176 GLY B CA 1
ATOM 6420 C C . GLY B 1 176 ? 7.484 -20.953 1.765 1 94.75 176 GLY B C 1
ATOM 6421 O O . GLY B 1 176 ? 6.582 -21.031 2.604 1 94.75 176 GLY B O 1
ATOM 6422 N N . LEU B 1 177 ? 7.652 -19.922 0.922 1 95.69 177 LEU B N 1
ATOM 6423 C CA . LEU B 1 177 ? 6.645 -18.875 0.761 1 95.69 177 LEU B CA 1
ATOM 6424 C C . LEU B 1 177 ? 5.871 -19.062 -0.54 1 95.69 177 LEU B C 1
ATOM 6426 O O . LEU B 1 177 ? 6.312 -19.797 -1.428 1 95.69 177 LEU B O 1
ATOM 6430 N N . ALA B 1 178 ? 4.719 -18.578 -0.616 1 92.62 178 ALA B N 1
ATOM 6431 C CA . ALA B 1 178 ? 3.881 -18.578 -1.812 1 92.62 178 ALA B CA 1
ATOM 6432 C C . ALA B 1 178 ? 3.256 -17.203 -2.039 1 92.62 178 ALA B C 1
ATOM 6434 O O . ALA B 1 178 ? 3.451 -16.281 -1.237 1 92.62 178 ALA B O 1
ATOM 6435 N N . ASP B 1 179 ? 2.629 -17.156 -3.133 1 89.12 179 ASP B N 1
ATOM 6436 C CA . ASP B 1 179 ? 1.915 -15.906 -3.416 1 89.12 179 ASP B CA 1
ATOM 6437 C C . ASP B 1 179 ? 0.983 -15.539 -2.264 1 89.12 179 ASP B C 1
ATOM 6439 O O . ASP B 1 179 ? 0.293 -16.406 -1.715 1 89.12 179 ASP B O 1
ATOM 6443 N N . SER B 1 180 ? 1.06 -14.281 -1.799 1 87.62 180 SER B N 1
ATOM 6444 C CA . SER B 1 180 ? 0.205 -13.703 -0.768 1 87.62 180 SER B CA 1
ATOM 6445 C C . SER B 1 180 ? 0.713 -14.047 0.628 1 87.62 180 SER B C 1
ATOM 6447 O O . SER B 1 180 ? 0.078 -13.695 1.628 1 87.62 180 SER B O 1
ATOM 6449 N N . SER B 1 181 ? 1.877 -14.82 0.689 1 95 181 SER B N 1
ATOM 6450 C CA . SER B 1 181 ? 2.514 -14.953 1.995 1 95 181 SER B CA 1
ATOM 6451 C C . SER B 1 181 ? 2.932 -13.594 2.549 1 95 181 SER B C 1
ATOM 6453 O O . SER B 1 181 ? 3.238 -12.68 1.785 1 95 181 SER B O 1
ATOM 6455 N N . SER B 1 182 ? 2.889 -13.477 3.836 1 96.62 182 SER B N 1
ATOM 6456 C CA . SER B 1 182 ? 3.27 -12.211 4.461 1 96.62 182 SER B CA 1
ATOM 6457 C C . SER B 1 182 ? 4.09 -12.445 5.727 1 96.62 182 SER B C 1
ATOM 6459 O O . SER B 1 182 ? 3.832 -13.398 6.473 1 96.62 182 SER B O 1
ATOM 6461 N N . ILE B 1 183 ? 5.082 -11.641 5.93 1 97.62 183 ILE B N 1
ATOM 6462 C CA . ILE B 1 183 ? 5.934 -11.648 7.113 1 97.62 183 ILE B CA 1
ATOM 6463 C C . ILE B 1 183 ? 5.867 -10.297 7.809 1 97.62 183 ILE B C 1
ATOM 6465 O O . ILE B 1 183 ? 6.223 -9.273 7.219 1 97.62 183 ILE B O 1
ATOM 6469 N N . THR B 1 184 ? 5.391 -10.25 9 1 96.94 184 THR B N 1
ATOM 6470 C CA . THR B 1 184 ? 5.316 -9.016 9.766 1 96.94 184 THR B CA 1
ATOM 6471 C C . THR B 1 184 ? 6.324 -9.023 10.914 1 96.94 184 THR B C 1
ATOM 6473 O O . THR B 1 184 ? 6.379 -9.984 11.688 1 96.94 184 THR B O 1
ATOM 6476 N N . LEU B 1 185 ? 7.094 -7.996 10.992 1 95.62 185 LEU B N 1
ATOM 6477 C CA . LEU B 1 185 ? 8.078 -7.816 12.047 1 95.62 185 LEU B CA 1
ATOM 6478 C C . LEU B 1 185 ? 7.828 -6.52 12.812 1 95.62 185 LEU B C 1
ATOM 6480 O O . LEU B 1 185 ? 7.523 -5.488 12.211 1 95.62 185 LEU B O 1
ATOM 6484 N N . VAL B 1 186 ? 7.797 -6.586 14.109 1 94.5 186 VAL B N 1
ATOM 6485 C CA . VAL B 1 186 ? 7.801 -5.41 14.977 1 94.5 186 VAL B CA 1
ATOM 6486 C C . VAL B 1 186 ? 9.156 -5.285 15.672 1 94.5 186 VAL B C 1
ATOM 6488 O O . VAL B 1 186 ? 9.609 -6.223 16.328 1 94.5 186 VAL B O 1
ATOM 6491 N N . GLY B 1 187 ? 9.805 -4.199 15.438 1 94.25 187 GLY B N 1
ATOM 6492 C CA . GLY B 1 187 ? 11.125 -4.043 16.016 1 94.25 187 GLY B CA 1
ATOM 6493 C C . GLY B 1 187 ? 11.461 -2.607 16.375 1 94.25 187 GLY B C 1
ATOM 6494 O O . GLY B 1 187 ? 10.703 -1.69 16.031 1 94.25 187 GLY B O 1
ATOM 6495 N N . ILE B 1 188 ? 12.484 -2.4 17.109 1 93.75 188 ILE B N 1
ATOM 6496 C CA . ILE B 1 188 ? 13.031 -1.101 17.484 1 93.75 188 ILE B CA 1
ATOM 6497 C C . ILE B 1 188 ? 14.469 -0.98 17.016 1 93.75 188 ILE B C 1
ATOM 6499 O O . ILE B 1 188 ? 15.344 -1.733 17.453 1 93.75 188 ILE B O 1
ATOM 6503 N N . PRO B 1 189 ? 14.672 -0.036 16.078 1 92.56 189 PRO B N 1
ATOM 6504 C CA . PRO B 1 189 ? 16.062 0.153 15.656 1 92.56 189 PRO B CA 1
ATOM 6505 C C . PRO B 1 189 ? 16.969 0.667 16.781 1 92.56 189 PRO B C 1
ATOM 6507 O O . PRO B 1 189 ? 16.547 1.519 17.562 1 92.56 189 PRO B O 1
ATOM 6510 N N . ASP B 1 190 ? 18.109 0.099 16.844 1 84.38 190 ASP B N 1
ATOM 6511 C CA . ASP B 1 190 ? 19.125 0.556 17.781 1 84.38 190 ASP B CA 1
ATOM 6512 C C . ASP B 1 190 ? 20.203 1.365 17.078 1 84.38 190 ASP B C 1
ATOM 6514 O O . ASP B 1 190 ? 20.953 0.826 16.266 1 84.38 190 ASP B O 1
ATOM 6518 N N . GLY B 1 191 ? 20.297 2.646 17.25 1 68.75 191 GLY B N 1
ATOM 6519 C CA . GLY B 1 191 ? 21.156 3.621 16.594 1 68.75 191 GLY B CA 1
ATOM 6520 C C . GLY B 1 191 ? 22.641 3.371 16.812 1 68.75 191 GLY B C 1
ATOM 6521 O O . GLY B 1 191 ? 23.469 3.9 16.078 1 68.75 191 GLY B O 1
ATOM 6522 N N . ARG B 1 192 ? 23.031 2.611 17.797 1 71.62 192 ARG B N 1
ATOM 6523 C CA . ARG B 1 192 ? 24.453 2.4 18.109 1 71.62 192 ARG B CA 1
ATOM 6524 C C . ARG B 1 192 ? 25.141 1.63 16.984 1 71.62 192 ARG B C 1
ATOM 6526 O O . ARG B 1 192 ? 26.328 1.82 16.734 1 71.62 192 ARG B O 1
ATOM 6533 N N . HIS B 1 193 ? 24.328 0.933 16.234 1 74.44 193 HIS B N 1
ATOM 6534 C CA . HIS B 1 193 ? 24.906 0.115 15.18 1 74.44 193 HIS B CA 1
ATOM 6535 C C . HIS B 1 193 ? 24.75 0.781 13.82 1 74.44 193 HIS B C 1
ATOM 6537 O O . HIS B 1 193 ? 25.406 0.392 12.852 1 74.44 193 HIS B O 1
ATOM 6543 N N . GLY B 1 194 ? 23.953 1.721 13.734 1 79.94 194 GLY B N 1
ATOM 6544 C CA . GLY B 1 194 ? 23.797 2.553 12.555 1 79.94 194 GLY B CA 1
ATOM 6545 C C . GLY B 1 194 ? 22.938 1.904 11.484 1 79.94 194 GLY B C 1
ATOM 6546 O O . GLY B 1 194 ? 22.297 2.598 10.688 1 79.94 194 GLY B O 1
ATOM 6547 N N . SER B 1 195 ? 23.016 0.475 11.422 1 90.31 195 SER B N 1
ATOM 6548 C CA . SER B 1 195 ? 22.266 -0.19 10.367 1 90.31 195 SER B CA 1
ATOM 6549 C C . SER B 1 195 ? 21.703 -1.524 10.844 1 90.31 195 SER B C 1
ATOM 6551 O O . SER B 1 195 ? 22.141 -2.051 11.875 1 90.31 195 SER B O 1
ATOM 6553 N N . PHE B 1 196 ? 20.641 -2.029 10.219 1 94 196 PHE B N 1
ATOM 6554 C CA . PHE B 1 196 ? 20.141 -3.375 10.445 1 94 196 PHE B CA 1
ATOM 6555 C C . PHE B 1 196 ? 19.688 -4.016 9.141 1 94 196 PHE B C 1
ATOM 6557 O O . PHE B 1 196 ? 19.516 -3.328 8.125 1 94 196 PHE B O 1
ATOM 6564 N N . GLN B 1 197 ? 19.656 -5.344 9.156 1 95.44 197 GLN B N 1
ATOM 6565 C CA . GLN B 1 197 ? 19.297 -6.055 7.934 1 95.44 197 GLN B CA 1
ATOM 6566 C C . GLN B 1 197 ? 18.234 -7.125 8.211 1 95.44 197 GLN B C 1
ATOM 6568 O O . GLN B 1 197 ? 18.25 -7.742 9.281 1 95.44 197 GLN B O 1
ATOM 6573 N N . ILE B 1 198 ? 17.312 -7.312 7.328 1 96.31 198 ILE B N 1
ATOM 6574 C CA . ILE B 1 198 ? 16.344 -8.398 7.258 1 96.31 198 ILE B CA 1
ATOM 6575 C C . ILE B 1 198 ? 16.609 -9.242 6.012 1 96.31 198 ILE B C 1
ATOM 6577 O O . ILE B 1 198 ? 16.531 -8.75 4.887 1 96.31 198 ILE B O 1
ATOM 6581 N N . GLU B 1 199 ? 16.891 -10.5 6.234 1 97.12 199 GLU B N 1
ATOM 6582 C CA . GLU B 1 199 ? 17.266 -11.344 5.105 1 97.12 199 GLU B CA 1
ATOM 6583 C C . GLU B 1 199 ? 16.312 -12.531 4.961 1 97.12 199 GLU B C 1
ATOM 6585 O O . GLU B 1 199 ? 15.977 -13.188 5.949 1 97.12 199 GLU B O 1
ATOM 6590 N N . LEU B 1 200 ? 15.797 -12.742 3.74 1 97.81 200 LEU B N 1
ATOM 6591 C CA . LEU B 1 200 ? 15.125 -13.984 3.389 1 97.81 200 LEU B CA 1
ATOM 6592 C C . LEU B 1 200 ? 16.141 -15.031 2.92 1 97.81 200 LEU B C 1
ATOM 6594 O O . LEU B 1 200 ? 16.734 -14.891 1.85 1 97.81 200 LEU B O 1
ATOM 6598 N N . ILE B 1 201 ? 16.234 -16.078 3.721 1 95.88 201 ILE B N 1
ATOM 6599 C CA . ILE B 1 201 ? 17.25 -17.094 3.453 1 95.88 201 ILE B CA 1
ATOM 6600 C C . ILE B 1 201 ? 16.625 -18.234 2.645 1 95.88 201 ILE B C 1
ATOM 6602 O O . ILE B 1 201 ? 15.508 -18.672 2.932 1 95.88 201 ILE B O 1
ATOM 6606 N N . GLY B 1 202 ? 17.375 -18.672 1.624 1 93.69 202 GLY B N 1
ATOM 6607 C CA . GLY B 1 202 ? 16.906 -19.75 0.78 1 93.69 202 GLY B CA 1
ATOM 6608 C C . GLY B 1 202 ? 17.219 -21.125 1.34 1 93.69 202 GLY B C 1
ATOM 6609 O O . GLY B 1 202 ? 18.016 -21.25 2.264 1 93.69 202 GLY B O 1
ATOM 6610 N N . SER B 1 203 ? 16.578 -22.094 0.767 1 90.88 203 SER B N 1
ATOM 6611 C CA . SER B 1 203 ? 16.797 -23.484 1.153 1 90.88 203 SER B CA 1
ATOM 6612 C C . SER B 1 203 ? 18.125 -24.016 0.625 1 90.88 203 SER B C 1
ATOM 6614 O O . SER B 1 203 ? 18.594 -23.562 -0.424 1 90.88 203 SER B O 1
ATOM 6616 N N . LEU B 1 204 ? 18.641 -24.984 1.382 1 88.69 204 LEU B N 1
ATOM 6617 C CA . LEU B 1 204 ? 19.906 -25.594 1.017 1 88.69 204 LEU B CA 1
ATOM 6618 C C . LEU B 1 204 ? 19.719 -27.062 0.635 1 88.69 204 LEU B C 1
ATOM 6620 O O . LEU B 1 204 ? 18.938 -27.766 1.277 1 88.69 204 LEU B O 1
ATOM 6624 N N . LEU B 1 205 ? 20.375 -27.422 -0.47 1 88 205 LEU B N 1
ATOM 6625 C CA . LEU B 1 205 ? 20.484 -28.828 -0.795 1 88 205 LEU B CA 1
ATOM 6626 C C . LEU B 1 205 ? 21.625 -29.484 -0.029 1 88 205 LEU B C 1
ATOM 6628 O O . LEU B 1 205 ? 22.578 -28.812 0.37 1 88 205 LEU B O 1
ATOM 6632 N N . PRO B 1 206 ? 21.469 -30.797 0.129 1 85.12 206 PRO B N 1
ATOM 6633 C CA . PRO B 1 206 ? 22.609 -31.484 0.747 1 85.12 206 PRO B CA 1
ATOM 6634 C C . PRO B 1 206 ? 23.922 -31.234 0.018 1 85.12 206 PRO B C 1
ATOM 6636 O O . PRO B 1 206 ? 23.969 -31.297 -1.213 1 85.12 206 PRO B O 1
ATOM 6639 N N . GLY B 1 207 ? 24.938 -30.75 0.754 1 81.69 207 GLY B N 1
ATOM 6640 C CA . GLY B 1 207 ? 26.25 -30.5 0.171 1 81.69 207 GLY B CA 1
ATOM 6641 C C . GLY B 1 207 ? 26.531 -29.016 -0.025 1 81.69 207 GLY B C 1
ATOM 6642 O O . GLY B 1 207 ? 27.688 -28.609 -0.166 1 81.69 207 GLY B O 1
ATOM 6643 N N . GLU B 1 208 ? 25.438 -28.266 -0.054 1 85.12 208 GLU B N 1
ATOM 6644 C CA . GLU B 1 208 ? 25.625 -26.828 -0.192 1 85.12 208 GLU B CA 1
ATOM 6645 C C . GLU B 1 208 ? 26.031 -26.188 1.136 1 85.12 208 GLU B C 1
ATOM 6647 O O . GLU B 1 208 ? 25.547 -26.594 2.195 1 85.12 208 GLU B O 1
ATOM 6652 N N . SER B 1 209 ? 26.969 -25.25 1.135 1 83.31 209 SER B N 1
ATOM 6653 C CA . SER B 1 209 ? 27.531 -24.703 2.365 1 83.31 209 SER B CA 1
ATOM 6654 C C . SER B 1 209 ? 26.812 -23.422 2.781 1 83.31 209 SER B C 1
ATOM 6656 O O . SER B 1 209 ? 26.594 -23.188 3.971 1 83.31 209 SER B O 1
ATOM 6658 N N . LYS B 1 210 ? 26.516 -22.578 1.86 1 89.25 210 LYS B N 1
ATOM 6659 C CA . LYS B 1 210 ? 25.906 -21.297 2.205 1 89.25 210 LYS B CA 1
ATOM 6660 C C . LYS B 1 210 ? 24.562 -21.109 1.481 1 89.25 210 LYS B C 1
ATOM 6662 O O . LYS B 1 210 ? 24.5 -21.219 0.255 1 89.25 210 LYS B O 1
ATOM 6667 N N . PRO B 1 211 ? 23.594 -20.906 2.262 1 92.75 211 PRO B N 1
ATOM 6668 C CA . PRO B 1 211 ? 22.312 -20.688 1.609 1 92.75 211 PRO B CA 1
ATOM 6669 C C . PRO B 1 211 ? 22.25 -19.375 0.839 1 92.75 211 PRO B C 1
ATOM 6671 O O . PRO B 1 211 ? 22.891 -18.391 1.235 1 92.75 211 PRO B O 1
ATOM 6674 N N . PRO B 1 212 ? 21.609 -19.391 -0.262 1 94.25 212 PRO B N 1
ATOM 6675 C CA . PRO B 1 212 ? 21.422 -18.109 -0.966 1 94.25 212 PRO B CA 1
ATOM 6676 C C . PRO B 1 212 ? 20.547 -17.125 -0.186 1 94.25 212 PRO B C 1
ATOM 6678 O O . PRO B 1 212 ? 19.766 -17.547 0.667 1 94.25 212 PRO B O 1
ATOM 6681 N N . ILE B 1 213 ? 20.797 -15.867 -0.365 1 96.88 213 ILE B N 1
ATOM 6682 C CA . ILE B 1 213 ? 19.938 -14.812 0.17 1 96.88 213 ILE B CA 1
ATOM 6683 C C . ILE B 1 213 ? 19 -14.312 -0.917 1 96.88 213 ILE B C 1
ATOM 6685 O O . ILE B 1 213 ? 19.422 -13.633 -1.855 1 96.88 213 ILE B O 1
ATOM 6689 N N . VAL B 1 214 ? 17.734 -14.656 -0.752 1 97 214 VAL B N 1
ATOM 6690 C CA . VAL B 1 214 ? 16.734 -14.352 -1.771 1 97 214 VAL B CA 1
ATOM 6691 C C . VAL B 1 214 ? 16.422 -12.859 -1.764 1 97 214 VAL B C 1
ATOM 6693 O O . VAL B 1 214 ? 16.172 -12.266 -2.814 1 97 214 VAL B O 1
ATOM 6696 N N . LEU B 1 215 ? 16.453 -12.227 -0.553 1 98.06 215 LEU B N 1
ATOM 6697 C CA . LEU B 1 215 ? 16.297 -10.789 -0.38 1 98.06 215 LEU B CA 1
ATOM 6698 C C . LEU B 1 215 ? 17.125 -10.289 0.795 1 98.06 215 LEU B C 1
ATOM 6700 O O . LEU B 1 215 ? 17.016 -10.805 1.907 1 98.06 215 LEU B O 1
ATOM 6704 N N . HIS B 1 216 ? 18.016 -9.477 0.493 1 97.81 216 HIS B N 1
ATOM 6705 C CA . HIS B 1 216 ? 18.75 -8.727 1.498 1 97.81 216 HIS B CA 1
ATOM 6706 C C . HIS B 1 216 ? 18.203 -7.309 1.65 1 97.81 216 HIS B C 1
ATOM 6708 O O . HIS B 1 216 ? 18.391 -6.465 0.771 1 97.81 216 HIS B O 1
ATOM 6714 N N . TYR B 1 217 ? 17.5 -7.027 2.709 1 97.69 217 TYR B N 1
ATOM 6715 C CA . TYR B 1 217 ? 16.938 -5.723 3.006 1 97.69 217 TYR B CA 1
ATOM 6716 C C . TYR B 1 217 ? 17.734 -5.004 4.082 1 97.69 217 TYR B C 1
ATOM 6718 O O . TYR B 1 217 ? 17.562 -5.254 5.273 1 97.69 217 TYR B O 1
ATOM 6726 N N . ASN B 1 218 ? 18.531 -4.07 3.639 1 96.44 218 ASN B N 1
ATOM 6727 C CA . ASN B 1 218 ? 19.438 -3.369 4.547 1 96.44 218 ASN B CA 1
ATOM 6728 C C . ASN B 1 218 ? 18.984 -1.925 4.766 1 96.44 218 ASN B C 1
ATOM 6730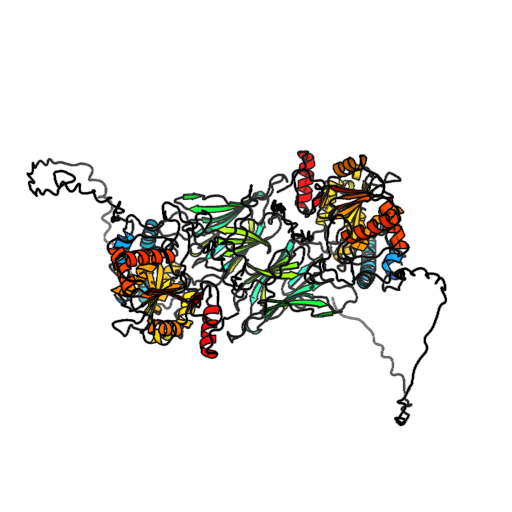 O O . ASN B 1 218 ? 18.797 -1.178 3.807 1 96.44 218 ASN B O 1
ATOM 6734 N N . VAL B 1 219 ? 18.812 -1.513 6.023 1 94.62 219 VAL B N 1
ATOM 6735 C CA . VAL B 1 219 ? 18.406 -0.159 6.379 1 94.62 219 VAL B CA 1
ATOM 6736 C C . VAL B 1 219 ? 19.531 0.553 7.113 1 94.62 219 VAL B C 1
ATOM 6738 O O . VAL B 1 219 ? 20.016 0.066 8.133 1 94.62 219 VAL B O 1
ATOM 6741 N N . SER B 1 220 ? 19.938 1.666 6.555 1 91.56 220 SER B N 1
ATOM 6742 C CA . SER B 1 220 ? 20.922 2.52 7.211 1 91.56 220 SER B CA 1
ATOM 6743 C C . SER B 1 220 ? 20.266 3.764 7.805 1 91.56 220 SER B C 1
ATOM 6745 O O . SER B 1 220 ? 19.609 4.523 7.094 1 91.56 220 SER B O 1
ATOM 6747 N N . LEU B 1 221 ? 20.391 3.945 9.07 1 87.25 221 LEU B N 1
ATOM 6748 C CA . LEU B 1 221 ? 19.781 5.074 9.773 1 87.25 221 LEU B CA 1
ATOM 6749 C C . LEU B 1 221 ? 20.719 6.277 9.781 1 87.25 221 LEU B C 1
ATOM 6751 O O . LEU B 1 221 ? 21.922 6.129 9.547 1 87.25 221 LEU B O 1
ATOM 6755 N N . PRO B 1 222 ? 19.984 7.508 9.906 1 74.81 222 PRO B N 1
ATOM 6756 C CA . PRO B 1 222 ? 20.859 8.688 9.938 1 74.81 222 PRO B CA 1
ATOM 6757 C C . PRO B 1 222 ? 21.766 8.719 11.156 1 74.81 222 PRO B C 1
ATOM 6759 O O . PRO B 1 222 ? 21.391 8.25 12.234 1 74.81 222 PRO B O 1
ATOM 6762 N N . GLY B 1 223 ? 23.094 8.719 10.938 1 62.72 223 GLY B N 1
ATOM 6763 C CA . GLY B 1 223 ? 24 8.875 12.055 1 62.72 223 GLY B CA 1
ATOM 6764 C C . GLY B 1 223 ? 23.828 10.188 12.789 1 62.72 223 GLY B C 1
ATOM 6765 O O . GLY B 1 223 ? 22.781 10.828 12.688 1 62.72 223 GLY B O 1
ATOM 6766 N N . ASP B 1 224 ? 24.609 10.508 13.68 1 58.38 224 ASP B N 1
ATOM 6767 C CA . ASP B 1 224 ? 24.594 11.711 14.508 1 58.38 224 ASP B CA 1
ATOM 6768 C C . ASP B 1 224 ? 24.531 12.977 13.656 1 58.38 224 ASP B C 1
ATOM 6770 O O . ASP B 1 224 ? 23.953 13.984 14.07 1 58.38 224 ASP B O 1
ATOM 6774 N N . LYS B 1 225 ? 25.094 12.758 12.445 1 57.66 225 LYS B N 1
ATOM 6775 C CA . LYS B 1 225 ? 25.031 13.945 11.594 1 57.66 225 LYS B CA 1
ATOM 6776 C C . LYS B 1 225 ? 23.766 13.93 10.727 1 57.66 225 LYS B C 1
ATOM 6778 O O . LYS B 1 225 ? 23.5 12.938 10.039 1 57.66 225 LYS B O 1
ATOM 6783 N N . MET B 1 226 ? 22.938 14.875 10.844 1 58.44 226 MET B N 1
ATOM 6784 C CA . MET B 1 226 ? 21.672 15 10.117 1 58.44 226 MET B CA 1
ATOM 6785 C C . MET B 1 226 ? 21.906 15.008 8.609 1 58.44 226 MET B C 1
ATOM 6787 O O . MET B 1 226 ? 20.969 14.82 7.836 1 58.44 226 MET B O 1
ATOM 6791 N N . THR B 1 227 ? 23.188 15.141 8.273 1 57.03 227 THR B N 1
ATOM 6792 C CA . THR B 1 227 ? 23.484 15.281 6.855 1 57.03 227 THR B CA 1
ATOM 6793 C C . THR B 1 227 ? 23.625 13.914 6.195 1 57.03 227 THR B C 1
ATOM 6795 O O . THR B 1 227 ? 23.672 13.812 4.969 1 57.03 227 THR B O 1
ATOM 6798 N N . GLU B 1 228 ? 23.719 12.922 7.008 1 68.06 228 GLU B N 1
ATOM 6799 C CA . GLU B 1 228 ? 23.766 11.594 6.406 1 68.06 228 GLU B CA 1
ATOM 6800 C C . GLU B 1 228 ? 22.359 11.078 6.117 1 68.06 228 GLU B C 1
ATOM 6802 O O . GLU B 1 228 ? 21.531 10.961 7.027 1 68.06 228 GLU B O 1
ATOM 6807 N N . ASP B 1 229 ? 22.188 10.828 4.844 1 75.44 229 ASP B N 1
ATOM 6808 C CA . ASP B 1 229 ? 20.828 10.492 4.449 1 75.44 229 ASP B CA 1
ATOM 6809 C C . ASP B 1 229 ? 20.531 9.008 4.688 1 75.44 229 ASP B C 1
ATOM 6811 O O . ASP B 1 229 ? 21.375 8.156 4.387 1 75.44 229 ASP B O 1
ATOM 6815 N N . PRO B 1 230 ? 19.562 8.719 5.469 1 84.56 230 PRO B N 1
ATOM 6816 C CA . PRO B 1 230 ? 19.125 7.328 5.609 1 84.56 230 PRO B CA 1
ATOM 6817 C C . PRO B 1 230 ? 18.812 6.668 4.27 1 84.56 230 PRO B C 1
ATOM 6819 O O . PRO B 1 230 ? 18.406 7.352 3.322 1 84.56 230 PRO B O 1
ATOM 6822 N N . VAL B 1 231 ? 19.203 5.371 4.172 1 89.56 231 VAL B N 1
ATOM 6823 C CA . VAL B 1 231 ? 19 4.703 2.889 1 89.56 231 VAL B CA 1
ATOM 6824 C C . VAL B 1 231 ? 18.578 3.254 3.117 1 89.56 231 VAL B C 1
ATOM 6826 O O . VAL B 1 231 ? 18.984 2.633 4.105 1 89.56 231 VAL B O 1
ATOM 6829 N N . ILE B 1 232 ? 17.734 2.74 2.271 1 93.69 232 ILE B N 1
ATOM 6830 C CA . ILE B 1 232 ? 17.391 1.325 2.182 1 93.69 232 ILE B CA 1
ATOM 6831 C C . ILE B 1 232 ? 18.062 0.707 0.96 1 93.69 232 ILE B C 1
ATOM 6833 O O . ILE B 1 232 ? 17.953 1.234 -0.149 1 93.69 232 ILE B O 1
ATOM 6837 N N . ILE B 1 233 ? 18.812 -0.353 1.172 1 95.12 233 ILE B N 1
ATOM 6838 C CA . ILE B 1 233 ? 19.453 -1.056 0.069 1 95.12 233 ILE B CA 1
ATOM 6839 C C . ILE B 1 233 ? 18.922 -2.486 -0.012 1 95.12 233 ILE B C 1
ATOM 6841 O O . ILE B 1 233 ? 18.969 -3.227 0.973 1 95.12 233 ILE B O 1
ATOM 6845 N N . GLN B 1 234 ? 18.375 -2.852 -1.158 1 96.56 234 GLN B N 1
ATOM 6846 C CA . GLN B 1 234 ? 17.891 -4.211 -1.396 1 96.56 234 GLN B CA 1
ATOM 6847 C C . GLN B 1 234 ? 18.766 -4.938 -2.406 1 96.56 234 GLN B C 1
ATOM 6849 O O . GLN B 1 234 ? 19.219 -4.34 -3.387 1 96.56 234 GLN B O 1
ATOM 6854 N N . ASN B 1 235 ? 19 -6.203 -2.082 1 96.25 235 ASN B N 1
ATOM 6855 C CA . ASN B 1 235 ? 19.859 -7.008 -2.943 1 96.25 235 ASN B CA 1
ATOM 6856 C C . ASN B 1 235 ? 19.656 -8.5 -2.705 1 96.25 235 ASN B C 1
ATOM 6858 O O . ASN B 1 235 ? 18.766 -8.891 -1.944 1 96.25 235 ASN B O 1
ATOM 6862 N N . THR B 1 236 ? 20.328 -9.359 -3.584 1 96.62 236 THR B N 1
ATOM 6863 C CA . THR B 1 236 ? 20.359 -10.812 -3.438 1 96.62 236 THR B CA 1
ATOM 6864 C C . THR B 1 236 ? 21.797 -11.328 -3.408 1 96.62 236 THR B C 1
ATOM 6866 O O . THR B 1 236 ? 22.734 -10.602 -3.756 1 96.62 236 THR B O 1
ATOM 6869 N N . TRP B 1 237 ? 21.922 -12.531 -2.93 1 95.94 237 TRP B N 1
ATOM 6870 C CA . TRP B 1 237 ? 23.25 -13.164 -2.93 1 95.94 237 TRP B CA 1
ATOM 6871 C C . TRP B 1 237 ? 23.141 -14.641 -3.279 1 95.94 237 TRP B C 1
ATOM 6873 O O . TRP B 1 237 ? 22.266 -15.352 -2.77 1 95.94 237 TRP B O 1
ATOM 6883 N N . THR B 1 238 ? 23.984 -15.109 -4.195 1 91.88 238 THR B N 1
ATOM 6884 C CA . THR B 1 238 ? 24.156 -16.516 -4.492 1 91.88 238 THR B CA 1
ATOM 6885 C C . THR B 1 238 ? 25.641 -16.891 -4.492 1 91.88 238 THR B C 1
ATOM 6887 O O . THR B 1 238 ? 26.5 -16.031 -4.66 1 91.88 238 THR B O 1
ATOM 6890 N N . LYS B 1 239 ? 25.875 -18.094 -4.301 1 87 239 LYS B N 1
ATOM 6891 C CA . LYS B 1 239 ? 27.25 -18.562 -4.305 1 87 239 LYS B CA 1
ATOM 6892 C C . LYS B 1 239 ? 27.891 -18.375 -5.676 1 87 239 LYS B C 1
ATOM 6894 O O . LYS B 1 239 ? 29.078 -18.047 -5.777 1 87 239 LYS B O 1
ATOM 6899 N N . GLU B 1 240 ? 27.203 -18.547 -6.707 1 82.88 240 GLU B N 1
ATOM 6900 C CA . GLU B 1 240 ? 27.688 -18.5 -8.078 1 82.88 240 GLU B CA 1
ATOM 6901 C C . GLU B 1 240 ? 27.984 -17.078 -8.516 1 82.88 240 GLU B C 1
ATOM 6903 O O . GLU B 1 240 ? 29.016 -16.797 -9.141 1 82.88 240 GLU B O 1
ATOM 6908 N N . LEU B 1 241 ? 27.125 -16.109 -8.094 1 87.31 241 LEU B N 1
ATOM 6909 C CA . LEU B 1 241 ? 27.203 -14.758 -8.633 1 87.31 241 LEU B CA 1
ATOM 6910 C C . LEU B 1 241 ? 27.672 -13.773 -7.574 1 87.31 241 LEU B C 1
ATOM 6912 O O . LEU B 1 241 ? 28.062 -12.648 -7.895 1 87.31 241 LEU B O 1
ATOM 6916 N N . GLY B 1 242 ? 27.656 -14.234 -6.367 1 92.88 242 GLY B N 1
ATOM 6917 C CA . GLY B 1 242 ? 27.891 -13.273 -5.301 1 92.88 242 GLY B CA 1
ATOM 6918 C C . GLY B 1 242 ? 26.75 -12.305 -5.105 1 92.88 242 GLY B C 1
ATOM 6919 O O . GLY B 1 242 ? 25.578 -12.68 -5.211 1 92.88 242 GLY B O 1
ATOM 6920 N N . TRP B 1 243 ? 27.094 -11.047 -4.688 1 94.19 243 TRP B N 1
ATOM 6921 C CA . TRP B 1 243 ? 26.062 -10.031 -4.48 1 94.19 243 TRP B CA 1
ATOM 6922 C C . TRP B 1 243 ? 25.562 -9.477 -5.812 1 94.19 243 TRP B C 1
ATOM 6924 O O . TRP B 1 243 ? 26.359 -9.227 -6.723 1 94.19 243 TRP B O 1
ATOM 6934 N N . GLY B 1 244 ? 24.297 -9.414 -5.938 1 91.69 244 GLY B N 1
ATOM 6935 C CA . GLY B 1 244 ? 23.703 -8.828 -7.129 1 91.69 244 GLY B CA 1
ATOM 6936 C C . GLY B 1 244 ? 23.766 -7.316 -7.148 1 91.69 244 GLY B C 1
ATOM 6937 O O . GLY B 1 244 ? 24.516 -6.711 -6.383 1 91.69 244 GLY B O 1
ATOM 6938 N N . LYS B 1 245 ? 22.953 -6.727 -8.047 1 89.75 245 LYS B N 1
ATOM 6939 C CA . LYS B 1 245 ? 22.891 -5.273 -8.18 1 89.75 245 LYS B CA 1
ATOM 6940 C C . LYS B 1 245 ? 22.078 -4.652 -7.051 1 89.75 245 LYS B C 1
ATOM 6942 O O . LYS B 1 245 ? 20.969 -5.113 -6.754 1 89.75 245 LYS B O 1
ATOM 6947 N N . ASP B 1 246 ? 22.578 -3.535 -6.551 1 92.38 246 ASP B N 1
ATOM 6948 C CA . ASP B 1 246 ? 21.906 -2.842 -5.457 1 92.38 246 ASP B CA 1
ATOM 6949 C C . ASP B 1 246 ? 20.734 -2.004 -5.977 1 92.38 246 ASP B C 1
ATOM 6951 O O . ASP B 1 246 ? 20.844 -1.365 -7.023 1 92.38 246 ASP B O 1
ATOM 6955 N N . GLU B 1 247 ? 19.656 -2.133 -5.297 1 91.69 247 GLU B N 1
ATOM 6956 C CA . GLU B 1 247 ? 18.547 -1.2 -5.477 1 91.69 247 GLU B CA 1
ATOM 6957 C C . GLU B 1 247 ? 18.391 -0.295 -4.258 1 91.69 247 GLU B C 1
ATOM 6959 O O . GLU B 1 247 ? 18.094 -0.771 -3.158 1 91.69 247 GLU B O 1
ATOM 6964 N N . ARG B 1 248 ? 18.5 0.979 -4.504 1 90 248 ARG B N 1
ATOM 6965 C CA . ARG B 1 248 ? 18.547 1.931 -3.4 1 90 248 ARG B CA 1
ATOM 6966 C C . ARG B 1 248 ? 17.266 2.73 -3.301 1 90 248 ARG B C 1
ATOM 6968 O O . ARG B 1 248 ? 16.641 3.061 -4.32 1 90 248 ARG B O 1
ATOM 6975 N N . CYS B 1 249 ? 16.828 3.047 -2.066 1 88.38 249 CYS B N 1
ATOM 6976 C CA . CYS B 1 249 ? 15.703 3.926 -1.768 1 88.38 249 CYS B CA 1
ATOM 6977 C C . CYS B 1 249 ? 16.031 4.859 -0.608 1 88.38 249 CYS B C 1
ATOM 6979 O O . CYS B 1 249 ? 16.25 4.402 0.515 1 88.38 249 CYS B O 1
ATOM 6981 N N . PRO B 1 250 ? 16.094 6.277 -0.821 1 83.62 250 PRO B N 1
ATOM 6982 C CA . PRO B 1 250 ? 15.734 6.992 -2.051 1 83.62 250 PRO B CA 1
ATOM 6983 C C . PRO B 1 250 ? 16.719 6.719 -3.191 1 83.62 250 PRO B C 1
ATOM 6985 O O . PRO B 1 250 ? 17.891 6.465 -2.947 1 83.62 250 PRO B O 1
ATOM 6988 N N . ALA B 1 251 ? 16 6.711 -4.445 1 76.44 251 ALA B N 1
ATOM 6989 C CA . ALA B 1 251 ? 16.797 6.387 -5.625 1 76.44 251 ALA B CA 1
ATOM 6990 C C . ALA B 1 251 ? 17.625 7.582 -6.07 1 76.44 251 ALA B C 1
ATOM 6992 O O . ALA B 1 251 ? 17.219 8.734 -5.91 1 76.44 251 ALA B O 1
ATOM 6993 N N . ARG B 1 252 ? 18.891 7.379 -6.207 1 64.44 252 ARG B N 1
ATOM 6994 C CA . ARG B 1 252 ? 19.734 8.438 -6.754 1 64.44 252 ARG B CA 1
ATOM 6995 C C . ARG B 1 252 ? 19.469 8.633 -8.242 1 64.44 252 ARG B C 1
ATOM 6997 O O . ARG B 1 252 ? 19.609 7.695 -9.031 1 64.44 252 ARG B O 1
ATOM 7004 N N . GLY B 1 253 ? 18.656 9.555 -8.664 1 57.59 253 GLY B N 1
ATOM 7005 C CA . GLY B 1 253 ? 18.391 9.859 -10.062 1 57.59 253 GLY B CA 1
ATOM 7006 C C . GLY B 1 253 ? 16.969 9.523 -10.492 1 57.59 253 GLY B C 1
ATOM 7007 O O . GLY B 1 253 ? 16.062 9.5 -9.664 1 57.59 253 GLY B O 1
ATOM 7008 N N . SER B 1 254 ? 16.75 9.312 -11.93 1 52.84 254 SER B N 1
ATOM 7009 C CA . SER B 1 254 ? 15.477 9.211 -12.641 1 52.84 254 SER B CA 1
ATOM 7010 C C . SER B 1 254 ? 14.82 7.852 -12.398 1 52.84 254 SER B C 1
ATOM 7012 O O . SER B 1 254 ? 13.797 7.539 -13.008 1 52.84 254 SER B O 1
ATOM 7014 N N . SER B 1 255 ? 15.305 7.004 -11.719 1 53.66 255 SER B N 1
ATOM 7015 C CA . SER B 1 255 ? 14.852 5.617 -11.703 1 53.66 255 SER B CA 1
ATOM 7016 C C . SER B 1 255 ? 13.531 5.473 -10.945 1 53.66 255 SER B C 1
ATOM 7018 O O . SER B 1 255 ? 13.07 4.355 -10.695 1 53.66 255 SER B O 1
ATOM 7020 N N . SER B 1 256 ? 12.852 6.598 -10.672 1 58.16 256 SER B N 1
ATOM 7021 C CA . SER B 1 256 ? 11.789 6.574 -9.672 1 58.16 256 SER B CA 1
ATOM 7022 C C . SER B 1 256 ? 10.5 6.004 -10.25 1 58.16 256 SER B C 1
ATOM 7024 O O . SER B 1 256 ? 9.547 5.73 -9.508 1 58.16 256 SER B O 1
ATOM 7026 N N . ASN B 1 257 ? 10.555 5.465 -11.5 1 68 257 ASN B N 1
ATOM 7027 C CA . ASN B 1 257 ? 9.219 5.152 -11.984 1 68 257 ASN B CA 1
ATOM 7028 C C . ASN B 1 257 ? 9.047 3.658 -12.25 1 68 257 ASN B C 1
ATOM 7030 O O . ASN B 1 257 ? 8.062 3.236 -12.852 1 68 257 ASN B O 1
ATOM 7034 N N . ILE B 1 258 ? 9.984 2.869 -11.75 1 80 258 ILE B N 1
ATOM 7035 C CA . ILE B 1 258 ? 9.867 1.434 -11.992 1 80 258 ILE B CA 1
ATOM 7036 C C . ILE B 1 258 ? 8.82 0.84 -11.047 1 80 258 ILE B C 1
ATOM 7038 O O . ILE B 1 258 ? 8.789 1.17 -9.859 1 80 258 ILE B O 1
ATOM 7042 N N . LYS B 1 259 ? 7.938 0.094 -11.656 1 86.06 259 LYS B N 1
ATOM 7043 C CA . LYS B 1 259 ? 6.895 -0.537 -10.859 1 86.06 259 LYS B CA 1
ATOM 7044 C C . LYS B 1 259 ? 7 -2.059 -10.914 1 86.06 259 LYS B C 1
ATOM 7046 O O . LYS B 1 259 ? 7.414 -2.619 -11.93 1 86.06 259 LYS B O 1
ATOM 7051 N N . VAL B 1 260 ? 6.801 -2.711 -9.844 1 88.06 260 VAL B N 1
ATOM 7052 C CA . VAL B 1 260 ? 6.672 -4.16 -9.711 1 88.06 260 VAL B CA 1
ATOM 7053 C C . VAL B 1 260 ? 5.27 -4.512 -9.227 1 88.06 260 VAL B C 1
ATOM 7055 O O . VAL B 1 260 ? 4.859 -4.102 -8.133 1 88.06 260 VAL B O 1
ATOM 7058 N N . ASP B 1 261 ? 4.543 -5.305 -9.898 1 86.06 261 ASP B N 1
ATOM 7059 C CA . ASP B 1 261 ? 3.162 -5.637 -9.57 1 86.06 261 ASP B CA 1
ATOM 7060 C C . ASP B 1 261 ? 2.303 -4.379 -9.461 1 86.06 261 ASP B C 1
ATOM 7062 O O . ASP B 1 261 ? 1.441 -4.285 -8.586 1 86.06 261 ASP B O 1
ATOM 7066 N N . GLY B 1 262 ? 2.684 -3.355 -10.156 1 83.56 262 GLY B N 1
ATOM 7067 C CA . GLY B 1 262 ? 1.94 -2.105 -10.133 1 83.56 262 GLY B CA 1
ATOM 7068 C C . GLY B 1 262 ? 2.328 -1.199 -8.977 1 83.56 262 GLY B C 1
ATOM 7069 O O . GLY B 1 262 ? 1.783 -0.103 -8.836 1 83.56 262 GLY B O 1
ATOM 7070 N N . LEU B 1 263 ? 3.229 -1.58 -8.148 1 89.44 263 LEU B N 1
ATOM 7071 C CA . LEU B 1 263 ? 3.684 -0.794 -7.004 1 89.44 263 LEU B CA 1
ATOM 7072 C C . LEU B 1 263 ? 5.059 -0.187 -7.273 1 89.44 263 LEU B C 1
ATOM 7074 O O . LEU B 1 263 ? 5.902 -0.814 -7.918 1 89.44 263 LEU B O 1
ATOM 7078 N N . ILE B 1 264 ? 5.27 0.964 -6.723 1 87.88 264 ILE B N 1
ATOM 7079 C CA . ILE B 1 264 ? 6.527 1.668 -6.953 1 87.88 264 ILE B CA 1
ATOM 7080 C C . ILE B 1 264 ? 7.664 0.929 -6.254 1 87.88 264 ILE B C 1
ATOM 7082 O O . ILE B 1 264 ? 7.488 0.393 -5.16 1 87.88 264 ILE B O 1
ATOM 7086 N N . SER B 1 265 ? 8.812 0.93 -6.934 1 90.44 265 SER B N 1
ATOM 7087 C CA . SER B 1 265 ? 9.977 0.248 -6.379 1 90.44 265 SER B CA 1
ATOM 7088 C C . SER B 1 265 ? 10.547 1.007 -5.184 1 90.44 265 SER B C 1
ATOM 7090 O O . SER B 1 265 ? 11.148 0.408 -4.289 1 90.44 265 SER B O 1
ATOM 7092 N N . CYS B 1 266 ? 10.352 2.299 -5.18 1 89.5 266 CYS B N 1
ATOM 7093 C CA . CYS B 1 266 ? 10.836 3.15 -4.098 1 89.5 266 CYS B CA 1
ATOM 7094 C C . CYS B 1 266 ? 9.891 4.324 -3.863 1 89.5 266 CYS B C 1
ATOM 7096 O O . CYS B 1 266 ? 9.688 5.152 -4.754 1 89.5 266 CYS B O 1
ATOM 7098 N N . ASN B 1 267 ? 9.297 4.223 -2.695 1 83.38 267 ASN B N 1
ATOM 7099 C CA . ASN B 1 267 ? 8.414 5.328 -2.34 1 83.38 267 ASN B CA 1
ATOM 7100 C C . ASN B 1 267 ? 9.211 6.57 -1.938 1 83.38 267 ASN B C 1
ATOM 7102 O O . ASN B 1 267 ? 9.719 6.652 -0.819 1 83.38 267 ASN B O 1
ATOM 7106 N N . GLU B 1 268 ? 9.586 7.297 -2.977 1 72.88 268 GLU B N 1
ATOM 7107 C CA . GLU B 1 268 ? 10.344 8.523 -2.721 1 72.88 268 GLU B CA 1
ATOM 7108 C C . GLU B 1 268 ? 9.469 9.758 -2.928 1 72.88 268 GLU B C 1
ATOM 7110 O O . GLU B 1 268 ? 8.422 9.688 -3.576 1 72.88 268 GLU B O 1
ATOM 7115 N N . GLN B 1 269 ? 9.555 10.68 -2.152 1 53.28 269 GLN B N 1
ATOM 7116 C CA . GLN B 1 269 ? 8.891 11.961 -2.389 1 53.28 269 GLN B CA 1
ATOM 7117 C C . GLN B 1 269 ? 8.914 12.328 -3.871 1 53.28 269 GLN B C 1
ATOM 7119 O O . GLN B 1 269 ? 9.984 12.453 -4.469 1 53.28 269 GLN B O 1
ATOM 7124 N N . VAL B 1 270 ? 8.062 11.625 -4.719 1 42.94 270 VAL B N 1
ATOM 7125 C CA . VAL B 1 270 ? 8.031 12.172 -6.07 1 42.94 270 VAL B CA 1
ATOM 7126 C C . VAL B 1 270 ? 8.195 13.695 -6.012 1 42.94 270 VAL B C 1
ATOM 7128 O O . VAL B 1 270 ? 7.375 14.383 -5.406 1 42.94 270 VAL B O 1
ATOM 7131 N N . MET B 1 271 ? 9.211 14.188 -6.074 1 38.72 271 MET B N 1
ATOM 7132 C CA . MET B 1 271 ? 9.273 15.531 -6.637 1 38.72 271 MET B CA 1
ATOM 7133 C C . MET B 1 271 ? 8.281 15.695 -7.781 1 38.72 271 MET B C 1
ATOM 7135 O O . MET B 1 271 ? 8.352 14.977 -8.781 1 38.72 271 MET B O 1
ATOM 7139 N N . GLY B 1 272 ? 7.039 15.664 -7.516 1 35.06 272 GLY B N 1
ATOM 7140 C CA . GLY B 1 272 ? 6.199 16.031 -8.641 1 35.06 272 GLY B CA 1
ATOM 7141 C C . GLY B 1 272 ? 6.898 16.938 -9.641 1 35.06 272 GLY B C 1
ATOM 7142 O O . GLY B 1 272 ? 7.109 18.125 -9.367 1 35.06 272 GLY B O 1
ATOM 7143 N N . THR B 1 273 ? 7.875 16.578 -10.242 1 32.31 273 THR B N 1
ATOM 7144 C CA . THR B 1 273 ? 8.047 17.359 -11.461 1 32.31 273 THR B CA 1
ATOM 7145 C C . THR B 1 273 ? 6.707 17.547 -12.18 1 32.31 273 THR B C 1
ATOM 7147 O O . THR B 1 273 ? 6.074 16.562 -12.57 1 32.31 273 THR B O 1
ATOM 7150 N N . VAL B 1 274 ? 5.977 18.562 -11.891 1 31.62 274 VAL B N 1
ATOM 7151 C CA . VAL B 1 274 ? 5.184 19.078 -13 1 31.62 274 VAL B CA 1
ATOM 7152 C C . VAL B 1 274 ? 5.91 18.844 -14.32 1 31.62 274 VAL B C 1
ATOM 7154 O O . VAL B 1 274 ? 6.938 19.469 -14.594 1 31.62 274 VAL B O 1
ATOM 7157 N N . LEU B 1 275 ? 6.16 17.734 -14.672 1 29.81 275 LEU B N 1
ATOM 7158 C CA . LEU B 1 275 ? 6.418 17.734 -16.109 1 29.81 275 LEU B CA 1
ATOM 7159 C C . LEU B 1 275 ? 5.457 18.672 -16.828 1 29.81 275 LEU B C 1
ATOM 7161 O O . LEU B 1 275 ? 4.242 18.469 -16.797 1 29.81 275 LEU B O 1
ATOM 7165 N N . LYS B 1 276 ? 5.891 19.906 -17.062 1 30.27 276 LYS B N 1
ATOM 7166 C CA . LYS B 1 276 ? 5.516 20.625 -18.281 1 30.27 276 LYS B CA 1
ATOM 7167 C C . LYS B 1 276 ? 5.336 19.656 -19.453 1 30.27 276 LYS B C 1
ATOM 7169 O O . LYS B 1 276 ? 6.312 19.094 -19.953 1 30.27 276 LYS B O 1
ATOM 7174 N N . GLU B 1 277 ? 4.359 18.859 -19.625 1 29.47 277 GLU B N 1
ATOM 7175 C CA . GLU B 1 277 ? 4.023 18.609 -21.016 1 29.47 277 GLU B CA 1
ATOM 7176 C C . GLU B 1 277 ? 4.18 19.875 -21.859 1 29.47 277 GLU B C 1
ATOM 7178 O O . GLU B 1 277 ? 3.383 20.812 -21.734 1 29.47 277 GLU B O 1
ATOM 7183 N N . ASN B 1 278 ? 5.383 20.266 -22.062 1 26.72 278 ASN B N 1
ATOM 7184 C CA . ASN B 1 278 ? 5.641 21 -23.281 1 26.72 278 ASN B CA 1
ATOM 7185 C C . ASN B 1 278 ? 4.973 20.344 -24.484 1 26.72 278 ASN B C 1
ATOM 7187 O O . ASN B 1 278 ? 5.605 19.562 -25.203 1 26.72 278 ASN B O 1
ATOM 7191 N N . LEU B 1 279 ? 3.746 19.812 -24.438 1 26.95 279 LEU B N 1
ATOM 7192 C CA . LEU B 1 279 ? 3.162 19.75 -25.766 1 26.95 279 LEU B CA 1
ATOM 7193 C C . LEU B 1 279 ? 3.152 21.125 -26.422 1 26.95 279 LEU B C 1
ATOM 7195 O O . LEU B 1 279 ? 2.523 22.062 -25.922 1 26.95 279 LEU B O 1
ATOM 7199 N N . ASN B 1 280 ? 4.168 21.531 -27.188 1 26.36 280 ASN B N 1
ATOM 7200 C CA . ASN B 1 280 ? 4.145 22.484 -28.297 1 26.36 280 ASN B CA 1
ATOM 7201 C C . ASN B 1 280 ? 2.83 22.406 -29.062 1 26.36 280 ASN B C 1
ATOM 7203 O O . ASN B 1 280 ? 2.695 23.016 -30.125 1 26.36 280 ASN B O 1
ATOM 7207 N N . GLY B 1 281 ? 2.162 21.266 -29.25 1 27.11 281 GLY B N 1
ATOM 7208 C CA . GLY B 1 281 ? 1.132 21.594 -30.219 1 27.11 281 GLY B CA 1
ATOM 7209 C C . GLY B 1 281 ? 0.173 22.656 -29.734 1 27.11 281 GLY B C 1
ATOM 7210 O O . GLY B 1 281 ? 0.071 22.906 -28.531 1 27.11 281 GLY B O 1
ATOM 7211 N N . SER B 1 282 ? -0.307 23.688 -30.625 1 26.64 282 SER B N 1
ATOM 7212 C CA . SER B 1 282 ? -1.119 24.906 -30.688 1 26.64 282 SER B CA 1
ATOM 7213 C C . SER B 1 282 ? -2.42 24.734 -29.906 1 26.64 282 SER B C 1
ATOM 7215 O O . SER B 1 282 ? -3.207 25.672 -29.797 1 26.64 282 SER B O 1
ATOM 7217 N N . GLN B 1 283 ? -3.068 23.516 -29.938 1 26.92 283 GLN B N 1
ATOM 7218 C CA . GLN B 1 283 ? -4.438 23.859 -29.594 1 26.92 283 GLN B CA 1
ATOM 7219 C C . GLN B 1 283 ? -4.551 24.203 -28.109 1 26.92 283 GLN B C 1
ATOM 7221 O O . GLN B 1 283 ? -3.898 23.562 -27.266 1 26.92 283 GLN B O 1
ATOM 7226 N N . PRO B 1 284 ? -5.102 25.422 -27.766 1 29.44 284 PRO B N 1
ATOM 7227 C CA . PRO B 1 284 ? -5.375 26 -26.453 1 29.44 284 PRO B CA 1
ATOM 7228 C C . PRO B 1 284 ? -6.016 25.016 -25.484 1 29.44 284 PRO B C 1
ATOM 7230 O O . PRO B 1 284 ? -7.156 24.594 -25.688 1 29.44 284 PRO B O 1
ATOM 7233 N N . SER B 1 285 ? -5.453 23.781 -25.406 1 27.95 285 SER B N 1
ATOM 7234 C CA . SER B 1 285 ? -6.184 22.938 -24.453 1 27.95 285 SER B CA 1
ATOM 7235 C C . SER B 1 285 ? -6.355 23.625 -23.109 1 27.95 285 SER B C 1
ATOM 7237 O O . SER B 1 285 ? -5.469 24.359 -22.672 1 27.95 285 SER B O 1
ATOM 7239 N N . SER B 1 286 ? -7.625 23.844 -22.75 1 27.33 286 SER B N 1
ATOM 7240 C CA . SER B 1 286 ? -8.133 24.375 -21.484 1 27.33 286 SER B CA 1
ATOM 7241 C C . SER B 1 286 ? -7.414 23.734 -20.297 1 27.33 286 SER B C 1
ATOM 7243 O O . SER B 1 286 ? -7.57 22.547 -20.031 1 27.33 286 SER B O 1
ATOM 7245 N N . LYS B 1 287 ? -6.227 24.188 -20.047 1 32.22 287 LYS B N 1
ATOM 7246 C CA . LYS B 1 287 ? -5.488 23.953 -18.812 1 32.22 287 LYS B CA 1
ATOM 7247 C C . LYS B 1 287 ? -6.391 24.156 -17.594 1 32.22 287 LYS B C 1
ATOM 7249 O O . LYS B 1 287 ? -6.629 25.281 -17.156 1 32.22 287 LYS B O 1
ATOM 7254 N N . THR B 1 288 ? -7.359 23.234 -17.516 1 29.36 288 THR B N 1
ATOM 7255 C CA . THR B 1 288 ? -7.949 23.312 -16.188 1 29.36 288 THR B CA 1
ATOM 7256 C C . THR B 1 288 ? -6.871 23.203 -15.117 1 29.36 288 THR B C 1
ATOM 7258 O O . THR B 1 288 ? -6.238 22.156 -14.969 1 29.36 288 THR B O 1
ATOM 7261 N N . ASN B 1 289 ? -6.09 24.156 -14.945 1 32.91 289 ASN B N 1
ATOM 7262 C CA . ASN B 1 289 ? -5.281 24.328 -13.75 1 32.91 289 ASN B CA 1
ATOM 7263 C C . ASN B 1 289 ? -6.035 23.906 -12.492 1 32.91 289 ASN B C 1
ATOM 7265 O O . ASN B 1 289 ? -6.66 24.734 -11.82 1 32.91 289 ASN B O 1
ATOM 7269 N N . THR B 1 290 ? -6.758 22.828 -12.602 1 33.5 290 THR B N 1
ATOM 7270 C CA . THR B 1 290 ? -7.309 22.344 -11.344 1 33.5 290 THR B CA 1
ATOM 7271 C C . THR B 1 290 ? -6.211 22.203 -10.289 1 33.5 290 THR B C 1
ATOM 7273 O O . THR B 1 290 ? -5.117 21.719 -10.594 1 33.5 290 THR B O 1
ATOM 7276 N N . SER B 1 291 ? -6.102 23.031 -9.398 1 34.28 291 SER B N 1
ATOM 7277 C CA . SER B 1 291 ? -5.426 22.797 -8.133 1 34.28 291 SER B CA 1
ATOM 7278 C C . SER B 1 291 ? -5.426 21.312 -7.777 1 34.28 291 SER B C 1
ATOM 7280 O O . SER B 1 291 ? -6.277 20.844 -7.016 1 34.28 291 SER B O 1
ATOM 7282 N N . GLY B 1 292 ? -5.5 20.484 -8.766 1 35.34 292 GLY B N 1
ATOM 7283 C CA . GLY B 1 292 ? -5.355 19.094 -8.383 1 35.34 292 GLY B CA 1
ATOM 7284 C C . GLY B 1 292 ? -4.125 18.828 -7.531 1 35.34 292 GLY B C 1
ATOM 7285 O O . GLY B 1 292 ? -3.004 18.812 -8.039 1 35.34 292 GLY B O 1
ATOM 7286 N N . GLY B 1 293 ? -4.066 19.422 -6.336 1 35.84 293 GLY B N 1
ATOM 7287 C CA . GLY B 1 293 ? -3.037 19.047 -5.371 1 35.84 293 GLY B CA 1
ATOM 7288 C C . GLY B 1 293 ? -2.682 17.578 -5.402 1 35.84 293 GLY B C 1
ATOM 7289 O O . GLY B 1 293 ? -3.539 16.719 -5.176 1 35.84 293 GLY B O 1
ATOM 7290 N N . SER B 1 294 ? -1.96 17.188 -6.332 1 37.88 294 SER B N 1
ATOM 7291 C CA . SER B 1 294 ? -1.31 15.898 -6.129 1 37.88 294 SER B CA 1
ATOM 7292 C C . SER B 1 294 ? -1 15.664 -4.652 1 37.88 294 SER B C 1
ATOM 7294 O O . SER B 1 294 ? -0.397 16.516 -3.996 1 37.88 294 SER B O 1
ATOM 7296 N N . THR B 1 295 ? -1.895 15.109 -3.986 1 40.81 295 THR B N 1
ATOM 7297 C CA . THR B 1 295 ? -1.745 14.742 -2.582 1 40.81 295 THR B CA 1
ATOM 7298 C C . THR B 1 295 ? -0.342 14.211 -2.309 1 40.81 295 THR B C 1
ATOM 7300 O O . THR B 1 295 ? 0.047 13.172 -2.844 1 40.81 295 THR B O 1
ATOM 7303 N N . HIS B 1 296 ? 0.638 15.086 -2.229 1 42.31 296 HIS B N 1
ATOM 7304 C CA . HIS B 1 296 ? 2.025 14.789 -1.89 1 42.31 296 HIS B CA 1
ATOM 7305 C C . HIS B 1 296 ? 2.143 14.258 -0.466 1 42.31 296 HIS B C 1
ATOM 7307 O O . HIS B 1 296 ? 1.664 14.891 0.479 1 42.31 296 HIS B O 1
ATOM 7313 N N . ILE B 1 297 ? 2.064 13.031 -0.379 1 45.75 297 ILE B N 1
ATOM 7314 C CA . ILE B 1 297 ? 2.354 12.398 0.905 1 45.75 297 ILE B CA 1
ATOM 7315 C C . ILE B 1 297 ? 3.779 12.734 1.333 1 45.75 297 ILE B C 1
ATOM 7317 O O . ILE B 1 297 ? 4.703 12.711 0.515 1 45.75 297 ILE B O 1
ATOM 7321 N N . THR B 1 298 ? 3.947 13.492 2.383 1 50.41 298 THR B N 1
ATOM 7322 C CA . THR B 1 298 ? 5.219 13.805 3.027 1 50.41 298 THR B CA 1
ATOM 7323 C C . THR B 1 298 ? 6.098 12.555 3.121 1 50.41 298 THR B C 1
ATOM 7325 O O . THR B 1 298 ? 5.641 11.5 3.564 1 50.41 298 THR B O 1
ATOM 7328 N N . PHE B 1 299 ? 7.219 12.469 2.314 1 58.81 299 PHE B N 1
ATOM 7329 C CA . PHE B 1 299 ? 8.109 11.32 2.385 1 58.81 299 PHE B CA 1
ATOM 7330 C C . PHE B 1 299 ? 9.016 11.406 3.609 1 58.81 299 PHE B C 1
ATOM 7332 O O . PHE B 1 299 ? 9.75 12.383 3.773 1 58.81 299 PHE B O 1
ATOM 7339 N N . ASN B 1 300 ? 8.609 10.836 4.742 1 71.62 300 ASN B N 1
ATOM 7340 C CA . ASN B 1 300 ? 9.508 10.602 5.867 1 71.62 300 ASN B CA 1
ATOM 7341 C C . ASN B 1 300 ? 10.086 9.188 5.832 1 71.62 300 ASN B C 1
ATOM 7343 O O . ASN B 1 300 ? 9.398 8.234 5.453 1 71.62 300 ASN B O 1
ATOM 7347 N N . PHE B 1 301 ? 11.477 9.219 5.98 1 81.69 301 PHE B N 1
ATOM 7348 C CA . PHE B 1 301 ? 12.102 7.91 6.137 1 81.69 301 PHE B CA 1
ATOM 7349 C C . PHE B 1 301 ? 11.359 7.086 7.188 1 81.69 301 PHE B C 1
ATOM 7351 O O . PHE B 1 301 ? 11.094 7.57 8.289 1 81.69 301 PHE B O 1
ATOM 7358 N N . PRO B 1 302 ? 11.055 5.891 6.855 1 87.5 302 PRO B N 1
ATOM 7359 C CA . PRO B 1 302 ? 10.07 5.16 7.664 1 87.5 302 PRO B CA 1
ATOM 7360 C C . PRO B 1 302 ? 10.656 4.645 8.977 1 87.5 302 PRO B C 1
ATOM 7362 O O . PRO B 1 302 ? 9.914 4.301 9.898 1 87.5 302 PRO B O 1
ATOM 7365 N N . PHE B 1 303 ? 11.977 4.566 9.117 1 90 303 PHE B N 1
ATOM 7366 C CA . PHE B 1 303 ? 12.602 4.012 10.312 1 90 303 PHE B CA 1
ATOM 7367 C C . PHE B 1 303 ? 13.242 5.117 11.148 1 90 303 PHE B C 1
ATOM 7369 O O . PHE B 1 303 ? 14 5.938 10.625 1 90 303 PHE B O 1
ATOM 7376 N N . VAL B 1 304 ? 12.82 5.152 12.383 1 84.12 304 VAL B N 1
ATOM 7377 C CA . VAL B 1 304 ? 13.359 6.145 13.312 1 84.12 304 VAL B CA 1
ATOM 7378 C C . VAL B 1 304 ? 14.047 5.441 14.477 1 84.12 304 VAL B C 1
ATOM 7380 O O . VAL B 1 304 ? 13.492 4.52 15.078 1 84.12 304 VAL B O 1
ATOM 7383 N N . GLU B 1 305 ? 15.211 5.941 14.766 1 86.94 305 GLU B N 1
ATOM 7384 C CA . GLU B 1 305 ? 15.992 5.344 15.844 1 86.94 305 GLU B CA 1
ATOM 7385 C C . GLU B 1 305 ? 15.234 5.375 17.172 1 86.94 305 GLU B C 1
ATOM 7387 O O . GLU B 1 305 ? 14.625 6.391 17.516 1 86.94 305 GLU B O 1
ATOM 7392 N N . GLY B 1 306 ? 15.203 4.25 17.812 1 88.31 306 GLY B N 1
ATOM 7393 C CA . GLY B 1 306 ? 14.633 4.16 19.141 1 88.31 306 GLY B CA 1
ATOM 7394 C C . GLY B 1 306 ? 13.125 4.027 19.141 1 88.31 306 GLY B C 1
ATOM 7395 O O . GLY B 1 306 ? 12.508 3.836 20.188 1 88.31 306 GLY B O 1
ATOM 7396 N N . ASN B 1 307 ? 12.555 4.086 18.047 1 89.12 307 ASN B N 1
ATOM 7397 C CA . ASN B 1 307 ? 11.102 3.998 17.969 1 89.12 307 ASN B CA 1
ATOM 7398 C C . ASN B 1 307 ? 10.656 2.705 17.281 1 89.12 307 ASN B C 1
ATOM 7400 O O . ASN B 1 307 ? 11.219 2.309 16.266 1 89.12 307 ASN B O 1
ATOM 7404 N N . PRO B 1 308 ? 9.68 2.072 17.938 1 93.62 308 PRO B N 1
ATOM 7405 C CA . PRO B 1 308 ? 9.211 0.832 17.312 1 93.62 308 PRO B CA 1
ATOM 7406 C C . PRO B 1 308 ? 8.539 1.065 15.969 1 93.62 308 PRO B C 1
ATOM 7408 O O . PRO B 1 308 ? 7.973 2.137 15.734 1 93.62 308 PRO B O 1
ATOM 7411 N N . PHE B 1 309 ? 8.688 0.134 15.078 1 94.12 309 PHE B N 1
ATOM 7412 C CA . PHE B 1 309 ? 8 0.142 13.789 1 94.12 309 PHE B CA 1
ATOM 7413 C C . PHE B 1 309 ? 7.406 -1.227 13.484 1 94.12 309 PHE B C 1
ATOM 7415 O O . PHE B 1 309 ? 7.773 -2.223 14.109 1 94.12 309 PHE B O 1
ATOM 7422 N N . THR B 1 310 ? 6.391 -1.282 12.633 1 95.81 310 THR B N 1
ATOM 7423 C CA . THR B 1 310 ? 5.852 -2.516 12.07 1 95.81 310 THR B CA 1
ATOM 7424 C C . THR B 1 310 ? 6.156 -2.607 10.578 1 95.81 310 THR B C 1
ATOM 7426 O O . THR B 1 310 ? 5.727 -1.757 9.797 1 95.81 310 THR B O 1
ATOM 7429 N N . ALA B 1 311 ? 6.914 -3.58 10.25 1 97.12 311 ALA B N 1
ATOM 7430 C CA . ALA B 1 311 ? 7.238 -3.834 8.852 1 97.12 311 ALA B CA 1
ATOM 7431 C C . ALA B 1 311 ? 6.586 -5.125 8.359 1 97.12 311 ALA B C 1
ATOM 7433 O O . ALA B 1 311 ? 6.629 -6.148 9.047 1 97.12 311 ALA B O 1
ATOM 7434 N N . THR B 1 312 ? 5.93 -5.074 7.219 1 97.62 312 THR B N 1
ATOM 7435 C CA . THR B 1 312 ? 5.328 -6.262 6.625 1 97.62 312 THR B CA 1
ATOM 7436 C C . THR B 1 312 ? 5.859 -6.492 5.211 1 97.62 312 THR B C 1
ATOM 7438 O O . THR B 1 312 ? 5.684 -5.645 4.332 1 97.62 312 THR B O 1
ATOM 7441 N N . LEU B 1 313 ? 6.531 -7.57 5.07 1 98.19 313 LEU B N 1
ATOM 7442 C CA . LEU B 1 313 ? 6.965 -8.023 3.756 1 98.19 313 LEU B CA 1
ATOM 7443 C C . LEU B 1 313 ? 5.965 -9.016 3.164 1 98.19 313 LEU B C 1
ATOM 7445 O O . LEU B 1 313 ? 5.641 -10.023 3.791 1 98.19 313 LEU B O 1
ATOM 7449 N N . TRP B 1 314 ? 5.453 -8.781 2.006 1 96.94 314 TRP B N 1
ATOM 7450 C CA . TRP B 1 314 ? 4.508 -9.727 1.425 1 96.94 314 TRP B CA 1
ATOM 7451 C C . TRP B 1 314 ? 4.914 -10.102 0.003 1 96.94 314 TRP B C 1
ATOM 7453 O O . TRP B 1 314 ? 5.637 -9.352 -0.66 1 96.94 314 TRP B O 1
ATOM 7463 N N . VAL B 1 315 ? 4.473 -11.234 -0.399 1 95.75 315 VAL B N 1
ATOM 7464 C CA . VAL B 1 315 ? 4.898 -11.859 -1.646 1 95.75 315 VAL B CA 1
ATOM 7465 C C . VAL B 1 315 ? 3.854 -11.617 -2.732 1 95.75 315 VAL B C 1
ATOM 7467 O O . VAL B 1 315 ? 2.695 -12.016 -2.59 1 95.75 315 VAL B O 1
ATOM 7470 N N . GLY B 1 316 ? 4.328 -10.969 -3.805 1 90.19 316 GLY B N 1
ATOM 7471 C CA . GLY B 1 316 ? 3.469 -10.766 -4.961 1 90.19 316 GLY B CA 1
ATOM 7472 C C . GLY B 1 316 ? 3.801 -11.695 -6.117 1 90.19 316 GLY B C 1
ATOM 7473 O O . GLY B 1 316 ? 4.676 -12.555 -5.996 1 90.19 316 GLY B O 1
ATOM 7474 N N . PRO B 1 317 ? 3.092 -11.531 -7.188 1 84.31 317 PRO B N 1
ATOM 7475 C CA . PRO B 1 317 ? 3.324 -12.383 -8.359 1 84.31 317 PRO B CA 1
ATOM 7476 C C . PRO B 1 317 ? 4.703 -12.172 -8.977 1 84.31 317 PRO B C 1
ATOM 7478 O O . PRO B 1 317 ? 5.309 -13.125 -9.477 1 84.31 317 PRO B O 1
ATOM 7481 N N . GLU B 1 318 ? 5.184 -10.875 -8.836 1 88.38 318 GLU B N 1
ATOM 7482 C CA . GLU B 1 318 ? 6.414 -10.602 -9.57 1 88.38 318 GLU B CA 1
ATOM 7483 C C . GLU B 1 318 ? 7.531 -10.156 -8.633 1 88.38 318 GLU B C 1
ATOM 7485 O O . GLU B 1 318 ? 8.68 -10.008 -9.055 1 88.38 318 GLU B O 1
ATOM 7490 N N . GLY B 1 319 ? 7.141 -9.984 -7.406 1 93.81 319 GLY B N 1
ATOM 7491 C CA . GLY B 1 319 ? 8.203 -9.531 -6.523 1 93.81 319 GLY B CA 1
ATOM 7492 C C . GLY B 1 319 ? 7.777 -9.438 -5.07 1 93.81 319 GLY B C 1
ATOM 7493 O O . GLY B 1 319 ? 6.66 -9.828 -4.719 1 93.81 319 GLY B O 1
ATOM 7494 N N . PHE B 1 320 ? 8.82 -9 -4.23 1 97.06 320 PHE B N 1
ATOM 7495 C CA . PHE B 1 320 ? 8.602 -8.758 -2.809 1 97.06 320 PHE B CA 1
ATOM 7496 C C . PHE B 1 320 ? 8.234 -7.297 -2.559 1 97.06 320 PHE B C 1
ATOM 7498 O O . PHE B 1 320 ? 8.797 -6.398 -3.184 1 97.06 320 PHE B O 1
ATOM 7505 N N . HIS B 1 321 ? 7.27 -7.074 -1.642 1 96.75 321 HIS B N 1
ATOM 7506 C CA . HIS B 1 321 ? 6.84 -5.723 -1.301 1 96.75 321 HIS B CA 1
ATOM 7507 C C . HIS B 1 321 ? 6.961 -5.469 0.199 1 96.75 321 HIS B C 1
ATOM 7509 O O . HIS B 1 321 ? 6.613 -6.332 1.008 1 96.75 321 HIS B O 1
ATOM 7515 N N . MET B 1 322 ? 7.5 -4.293 0.526 1 97.44 322 MET B N 1
ATOM 7516 C CA . MET B 1 322 ? 7.688 -3.938 1.93 1 97.44 322 MET B CA 1
ATOM 7517 C C . MET B 1 322 ? 6.809 -2.752 2.314 1 97.44 322 MET B C 1
ATOM 7519 O O . MET B 1 322 ? 6.863 -1.699 1.675 1 97.44 322 MET B O 1
ATOM 7523 N N . THR B 1 323 ? 5.992 -2.971 3.305 1 96.56 323 THR B N 1
ATOM 7524 C CA . THR B 1 323 ? 5.234 -1.895 3.932 1 96.56 323 THR B CA 1
ATOM 7525 C C . THR B 1 323 ? 5.734 -1.634 5.348 1 96.56 323 THR B C 1
ATOM 7527 O O . THR B 1 323 ? 6.055 -2.572 6.082 1 96.56 323 THR B O 1
ATOM 7530 N N . VAL B 1 324 ? 5.871 -0.385 5.68 1 96.31 324 VAL B N 1
ATOM 7531 C CA . VAL B 1 324 ? 6.281 0 7.027 1 96.31 324 VAL B CA 1
ATOM 7532 C C . VAL B 1 324 ? 5.219 0.902 7.652 1 96.31 324 VAL B C 1
ATOM 7534 O O . VAL B 1 324 ? 4.848 1.927 7.074 1 96.31 324 VAL B O 1
ATOM 7537 N N . ASN B 1 325 ? 4.738 0.46 8.781 1 94.75 325 ASN B N 1
ATOM 7538 C CA . ASN B 1 325 ? 3.676 1.171 9.484 1 94.75 325 ASN B CA 1
ATOM 7539 C C . ASN B 1 325 ? 2.471 1.417 8.578 1 94.75 325 ASN B C 1
ATOM 7541 O O . ASN B 1 325 ? 1.87 2.492 8.617 1 94.75 325 ASN B O 1
ATOM 7545 N N . GLY B 1 326 ? 2.268 0.43 7.68 1 93.19 326 GLY B N 1
ATOM 7546 C CA . GLY B 1 326 ? 1.093 0.466 6.824 1 93.19 326 GLY B CA 1
ATOM 7547 C C . GLY B 1 326 ? 1.363 1.089 5.469 1 93.19 326 GLY B C 1
ATOM 7548 O O . GLY B 1 326 ? 0.624 0.849 4.512 1 93.19 326 GLY B O 1
ATOM 7549 N N . ARG B 1 327 ? 2.332 1.876 5.34 1 92.56 327 ARG B N 1
ATOM 7550 C CA . ARG B 1 327 ? 2.639 2.576 4.094 1 92.56 327 ARG B CA 1
ATOM 7551 C C . ARG B 1 327 ? 3.588 1.76 3.227 1 92.56 327 ARG B C 1
ATOM 7553 O O . ARG B 1 327 ? 4.559 1.187 3.727 1 92.56 327 ARG B O 1
ATOM 7560 N N . HIS B 1 328 ? 3.285 1.68 1.959 1 93.31 328 HIS B N 1
ATOM 7561 C CA . HIS B 1 328 ? 4.172 0.989 1.028 1 93.31 328 HIS B CA 1
ATOM 7562 C C . HIS B 1 328 ? 5.488 1.74 0.861 1 93.31 328 HIS B C 1
ATOM 7564 O O . HIS B 1 328 ? 5.492 2.939 0.578 1 93.31 328 HIS B O 1
ATOM 7570 N N . GLU B 1 329 ? 6.629 1.07 0.961 1 94.12 329 GLU B N 1
ATOM 7571 C CA . GLU B 1 329 ? 7.922 1.748 0.905 1 94.12 329 GLU B CA 1
ATOM 7572 C C . GLU B 1 329 ? 8.734 1.282 -0.297 1 94.12 329 GLU B C 1
ATOM 7574 O O . GLU B 1 329 ? 9.328 2.098 -1.006 1 94.12 329 GLU B O 1
ATOM 7579 N N . THR B 1 330 ? 8.805 -0.065 -0.457 1 95.06 330 THR B N 1
ATOM 7580 C CA . THR B 1 330 ? 9.664 -0.561 -1.524 1 95.06 330 THR B CA 1
ATOM 7581 C C . THR B 1 330 ? 9.07 -1.815 -2.16 1 95.06 330 THR B C 1
ATOM 7583 O O . THR B 1 330 ? 8.297 -2.531 -1.524 1 95.06 330 THR B O 1
ATOM 7586 N N . SER B 1 331 ? 9.383 -2.053 -3.41 1 94.69 331 SER B N 1
ATOM 7587 C CA . SER B 1 331 ? 9.133 -3.285 -4.152 1 94.69 331 SER B CA 1
ATOM 7588 C C . SER B 1 331 ? 10.422 -3.82 -4.781 1 94.69 331 SER B C 1
ATOM 7590 O O . SER B 1 331 ? 11.266 -3.045 -5.238 1 94.69 331 SER B O 1
ATOM 7592 N N . PHE B 1 332 ? 10.602 -5.098 -4.723 1 95.44 332 PHE B N 1
ATOM 7593 C CA . PHE B 1 332 ? 11.797 -5.758 -5.234 1 95.44 332 PHE B CA 1
ATOM 7594 C C . PHE B 1 332 ? 11.43 -6.926 -6.141 1 95.44 332 PHE B C 1
ATOM 7596 O O . PHE B 1 332 ? 10.906 -7.941 -5.672 1 95.44 332 PHE B O 1
ATOM 7603 N N . ALA B 1 333 ? 11.766 -6.816 -7.457 1 92.38 333 ALA B N 1
ATOM 7604 C CA . ALA B 1 333 ? 11.43 -7.867 -8.414 1 92.38 333 ALA B CA 1
ATOM 7605 C C . ALA B 1 333 ? 12.242 -9.133 -8.148 1 92.38 333 ALA B C 1
ATOM 7607 O O . ALA B 1 333 ? 13.414 -9.062 -7.781 1 92.38 333 ALA B O 1
ATOM 7608 N N . TYR B 1 334 ? 11.57 -10.273 -8.391 1 91.44 334 TYR B N 1
ATOM 7609 C CA . TYR B 1 334 ? 12.289 -11.531 -8.242 1 91.44 334 TYR B CA 1
ATOM 7610 C C . TYR B 1 334 ? 13.5 -11.57 -9.172 1 91.44 334 TYR B C 1
ATOM 7612 O O . TYR B 1 334 ? 13.414 -11.156 -10.328 1 91.44 334 TYR B O 1
ATOM 7620 N N . ARG B 1 335 ? 14.547 -12.039 -8.633 1 89.25 335 ARG B N 1
ATOM 7621 C CA . ARG B 1 335 ? 15.719 -12.273 -9.469 1 89.25 335 ARG B CA 1
ATOM 7622 C C . ARG B 1 335 ? 15.797 -13.734 -9.898 1 89.25 335 ARG B C 1
ATOM 7624 O O . ARG B 1 335 ? 15.141 -14.602 -9.312 1 89.25 335 ARG B O 1
ATOM 7631 N N . GLU B 1 336 ? 16.594 -14.008 -10.891 1 83.25 336 GLU B N 1
ATOM 7632 C CA . GLU B 1 336 ? 16.688 -15.336 -11.484 1 83.25 336 GLU B CA 1
ATOM 7633 C C . GLU B 1 336 ? 17.062 -16.391 -10.445 1 83.25 336 GLU B C 1
ATOM 7635 O O . GLU B 1 336 ? 18.016 -16.203 -9.688 1 83.25 336 GLU B O 1
ATOM 7640 N N . LYS B 1 337 ? 16.328 -17.484 -10.375 1 84.88 337 LYS B N 1
ATOM 7641 C CA . LYS B 1 337 ? 16.578 -18.656 -9.539 1 84.88 337 LYS B CA 1
ATOM 7642 C C . LYS B 1 337 ? 16.312 -18.328 -8.07 1 84.88 337 LYS B C 1
ATOM 7644 O O . LYS B 1 337 ? 16.734 -19.078 -7.18 1 84.88 337 LYS B O 1
ATOM 7649 N N . LEU B 1 338 ? 15.781 -17.109 -7.867 1 90.12 338 LEU B N 1
ATOM 7650 C CA . LEU B 1 338 ? 15.5 -16.703 -6.496 1 90.12 338 LEU B CA 1
ATOM 7651 C C . LEU B 1 338 ? 14.023 -16.344 -6.324 1 90.12 338 LEU B C 1
ATOM 7653 O O . LEU B 1 338 ? 13.672 -15.172 -6.223 1 90.12 338 LEU B O 1
ATOM 7657 N N . GLU B 1 339 ? 13.273 -17.422 -6.188 1 90.69 339 GLU B N 1
ATOM 7658 C CA . GLU B 1 339 ? 11.82 -17.312 -6.125 1 90.69 339 GLU B CA 1
ATOM 7659 C C . GLU B 1 339 ? 11.305 -17.547 -4.707 1 90.69 339 GLU B C 1
ATOM 7661 O O . GLU B 1 339 ? 12.031 -18.078 -3.861 1 90.69 339 GLU B O 1
ATOM 7666 N N . PRO B 1 340 ? 10.094 -17.141 -4.391 1 92.31 340 PRO B N 1
ATOM 7667 C CA . PRO B 1 340 ? 9.562 -17.188 -3.027 1 92.31 340 PRO B CA 1
ATOM 7668 C C . PRO B 1 340 ? 9.531 -18.594 -2.455 1 92.31 340 PRO B C 1
ATOM 7670 O O . PRO B 1 340 ? 9.734 -18.781 -1.251 1 92.31 340 PRO B O 1
ATOM 7673 N N . TRP B 1 341 ? 9.273 -19.578 -3.246 1 90.56 341 TRP B N 1
ATOM 7674 C CA . TRP B 1 341 ? 9.172 -20.938 -2.727 1 90.56 341 TRP B CA 1
ATOM 7675 C C . TRP B 1 341 ? 10.5 -21.391 -2.141 1 90.56 341 TRP B C 1
ATOM 7677 O O . TRP B 1 341 ? 10.547 -22.328 -1.333 1 90.56 341 TRP B O 1
ATOM 7687 N N . LEU B 1 342 ? 11.594 -20.734 -2.537 1 92.25 342 LEU B N 1
ATOM 7688 C CA . LEU B 1 342 ? 12.938 -21.094 -2.105 1 92.25 342 LEU B CA 1
ATOM 7689 C C . LEU B 1 342 ? 13.195 -20.625 -0.676 1 92.25 342 LEU B C 1
ATOM 7691 O O . LEU B 1 342 ? 14.102 -21.125 -0.006 1 92.25 342 LEU B O 1
ATOM 7695 N N . VAL B 1 343 ? 12.43 -19.734 -0.149 1 95.44 343 VAL B N 1
ATOM 7696 C CA . VAL B 1 343 ? 12.695 -19.078 1.134 1 95.44 343 VAL B CA 1
ATOM 7697 C C . VAL B 1 343 ? 12.398 -20.062 2.271 1 95.44 343 VAL B C 1
ATOM 7699 O O . VAL B 1 343 ? 11.289 -20.578 2.377 1 95.44 343 VAL B O 1
ATOM 7702 N N . SER B 1 344 ? 13.398 -20.234 3.109 1 93.69 344 SER B N 1
ATOM 7703 C CA . SER B 1 344 ? 13.242 -21.188 4.195 1 93.69 344 SER B CA 1
ATOM 7704 C C . SER B 1 344 ? 13.133 -20.484 5.547 1 93.69 344 SER B C 1
ATOM 7706 O O . SER B 1 344 ? 12.734 -21.109 6.539 1 93.69 344 SER B O 1
ATOM 7708 N N . GLY B 1 345 ? 13.516 -19.297 5.531 1 94.62 345 GLY B N 1
ATOM 7709 C CA . GLY B 1 345 ? 13.445 -18.609 6.805 1 94.62 345 GLY B CA 1
ATOM 7710 C C . GLY B 1 345 ? 13.836 -17.141 6.703 1 94.62 345 GLY B C 1
ATOM 7711 O O . GLY B 1 345 ? 14.125 -16.641 5.613 1 94.62 345 GLY B O 1
ATOM 7712 N N . VAL B 1 346 ? 13.688 -16.422 7.871 1 96.19 346 VAL B N 1
ATOM 7713 C CA . VAL B 1 346 ? 14.039 -15.008 7.98 1 96.19 346 VAL B CA 1
ATOM 7714 C C . VAL B 1 346 ? 15.156 -14.828 9 1 96.19 346 VAL B C 1
ATOM 7716 O O . VAL B 1 346 ? 15.055 -15.32 10.133 1 96.19 346 VAL B O 1
ATOM 7719 N N . LYS B 1 347 ? 16.188 -14.164 8.594 1 94.81 347 LYS B N 1
ATOM 7720 C CA . LYS B 1 347 ? 17.297 -13.82 9.477 1 94.81 347 LYS B CA 1
ATOM 7721 C C . LYS B 1 347 ? 17.406 -12.305 9.664 1 94.81 347 LYS B C 1
ATOM 7723 O O . LYS B 1 347 ? 17.219 -11.539 8.711 1 94.81 347 LYS B O 1
ATOM 7728 N N . VAL B 1 348 ? 17.547 -11.883 10.891 1 93.69 348 VAL B N 1
ATOM 7729 C CA . VAL B 1 348 ? 17.703 -10.461 11.195 1 93.69 348 VAL B CA 1
ATOM 7730 C C . VAL B 1 348 ? 19.078 -10.211 11.797 1 93.69 348 VAL B C 1
ATOM 7732 O O . VAL B 1 348 ? 19.562 -11 12.617 1 93.69 348 VAL B O 1
ATOM 7735 N N . GLY B 1 349 ? 19.781 -9.18 11.281 1 90.5 349 GLY B N 1
ATOM 7736 C CA . GLY B 1 349 ? 21.094 -8.797 11.797 1 90.5 349 GLY B CA 1
ATOM 7737 C C . GLY B 1 349 ? 21.234 -7.297 11.992 1 90.5 349 GLY B C 1
ATOM 7738 O O . GLY B 1 349 ? 20.391 -6.523 11.539 1 90.5 349 GLY B O 1
ATOM 7739 N N . GLY B 1 350 ? 22.219 -6.938 12.727 1 90.62 350 GLY B N 1
ATOM 7740 C CA . GLY B 1 350 ? 22.5 -5.531 12.969 1 90.62 350 GLY B CA 1
ATOM 7741 C C . GLY B 1 350 ? 21.797 -4.984 14.203 1 90.62 350 GLY B C 1
ATOM 7742 O O . GLY B 1 350 ? 21.578 -5.711 15.172 1 90.62 350 GLY B O 1
ATOM 7743 N N . GLY B 1 351 ? 21.578 -3.615 14.172 1 89.62 351 GLY B N 1
ATOM 7744 C CA . GLY B 1 351 ? 21.016 -2.926 15.32 1 89.62 351 GLY B CA 1
ATOM 7745 C C . GLY B 1 351 ? 19.5 -2.912 15.32 1 89.62 351 GLY B C 1
ATOM 7746 O O . GLY B 1 351 ? 18.875 -1.848 15.242 1 89.62 351 GLY B O 1
ATOM 7747 N N . LEU B 1 352 ? 18.875 -4.102 15.508 1 92 352 LEU B N 1
ATOM 7748 C CA . LEU B 1 352 ? 17.422 -4.191 15.539 1 92 352 LEU B CA 1
ATOM 7749 C C . LEU B 1 352 ? 16.969 -5.121 16.656 1 92 352 LEU B C 1
ATOM 7751 O O . LEU B 1 352 ? 17.344 -6.293 16.688 1 92 352 LEU B O 1
ATOM 7755 N N . HIS B 1 353 ? 16.281 -4.539 17.562 1 91.62 353 HIS B N 1
ATOM 7756 C CA . HIS B 1 353 ? 15.641 -5.348 18.594 1 91.62 353 HIS B CA 1
ATOM 7757 C C . HIS B 1 353 ? 14.258 -5.801 18.141 1 91.62 353 HIS B C 1
ATOM 7759 O O . HIS B 1 353 ? 13.359 -4.973 17.953 1 91.62 353 HIS B O 1
ATOM 7765 N N . ILE B 1 354 ? 14.078 -7.129 18 1 92.06 354 ILE B N 1
ATOM 7766 C CA . ILE B 1 354 ? 12.812 -7.66 17.5 1 92.06 354 ILE B CA 1
ATOM 7767 C C . ILE B 1 354 ? 11.852 -7.895 18.656 1 92.06 354 ILE B C 1
ATOM 7769 O O . ILE B 1 354 ? 12.188 -8.578 19.625 1 92.06 354 ILE B O 1
ATOM 7773 N N . LEU B 1 355 ? 10.703 -7.32 18.547 1 90.06 355 LEU B N 1
ATOM 7774 C CA . LEU B 1 355 ? 9.672 -7.484 19.562 1 90.06 355 LEU B CA 1
ATOM 7775 C C . LEU B 1 355 ? 8.758 -8.656 19.219 1 90.06 355 LEU B C 1
ATOM 7777 O O . LEU B 1 355 ? 8.352 -9.414 20.109 1 90.06 355 LEU B O 1
ATOM 7781 N N . SER B 1 356 ? 8.406 -8.781 18.016 1 91.69 356 SER B N 1
ATOM 7782 C CA . SER B 1 356 ? 7.508 -9.836 17.562 1 91.69 356 SER B CA 1
ATOM 7783 C C . SER B 1 356 ? 7.676 -10.094 16.062 1 91.69 356 SER B C 1
ATOM 7785 O O . SER B 1 356 ? 8.141 -9.219 15.328 1 91.69 356 SER B O 1
ATOM 7787 N N . ALA B 1 357 ? 7.41 -11.305 15.68 1 94.38 357 ALA B N 1
ATOM 7788 C CA . ALA B 1 357 ? 7.43 -11.695 14.273 1 94.38 357 ALA B CA 1
ATOM 7789 C C . ALA B 1 357 ? 6.34 -12.719 13.969 1 94.38 357 ALA B C 1
ATOM 7791 O O . ALA B 1 357 ? 6.078 -13.609 14.781 1 94.38 357 ALA B O 1
ATOM 7792 N N . LEU B 1 358 ? 5.656 -12.555 12.828 1 95.25 358 LEU B N 1
ATOM 7793 C CA . LEU B 1 358 ? 4.594 -13.461 12.406 1 95.25 358 LEU B CA 1
ATOM 7794 C C . LEU B 1 358 ? 4.578 -13.602 10.891 1 95.25 358 LEU B C 1
ATOM 7796 O O . LEU B 1 358 ? 4.648 -12.602 10.164 1 95.25 358 LEU B O 1
ATOM 7800 N N . ALA B 1 359 ? 4.598 -14.82 10.43 1 96.31 359 ALA B N 1
ATOM 7801 C CA . ALA B 1 359 ? 4.375 -15.086 9.016 1 96.31 359 ALA B CA 1
ATOM 7802 C C . ALA B 1 359 ? 3.039 -15.789 8.789 1 96.31 359 ALA B C 1
ATOM 7804 O O . ALA B 1 359 ? 2.646 -16.656 9.578 1 96.31 359 ALA B O 1
ATOM 7805 N N . ASN B 1 360 ? 2.312 -15.414 7.812 1 94.12 360 ASN B N 1
ATOM 7806 C CA . ASN B 1 360 ? 1.035 -16.031 7.484 1 94.12 360 ASN B CA 1
ATOM 7807 C C . ASN B 1 360 ? 0.866 -16.219 5.977 1 94.12 360 ASN B C 1
ATOM 7809 O O . ASN B 1 360 ? 1.708 -15.766 5.199 1 94.12 360 ASN B O 1
ATOM 7813 N N . GLY B 1 361 ? -0.216 -16.953 5.586 1 92.12 361 GLY B N 1
ATOM 7814 C CA . GLY B 1 361 ? -0.438 -17.25 4.18 1 92.12 361 GLY B CA 1
ATOM 7815 C C . GLY B 1 361 ? 0.566 -18.234 3.613 1 92.12 361 GLY B C 1
ATOM 7816 O O . GLY B 1 361 ? 0.954 -18.141 2.447 1 92.12 361 GLY B O 1
ATOM 7817 N N . LEU B 1 362 ? 1.097 -19.031 4.461 1 93.88 362 LEU B N 1
ATOM 7818 C CA . LEU B 1 362 ? 2.09 -20.016 4.051 1 93.88 362 LEU B CA 1
ATOM 7819 C C . LEU B 1 362 ? 1.424 -21.203 3.383 1 93.88 362 LEU B C 1
ATOM 7821 O O . LEU B 1 362 ? 0.229 -21.453 3.576 1 93.88 362 LEU B O 1
ATOM 7825 N N . PRO B 1 363 ? 2.217 -21.891 2.51 1 92.94 363 PRO B N 1
ATOM 7826 C CA . PRO B 1 363 ? 1.652 -23.078 1.871 1 92.94 363 PRO B CA 1
ATOM 7827 C C . PRO B 1 363 ? 1.251 -24.156 2.877 1 92.94 363 PRO B C 1
ATOM 7829 O O . PRO B 1 363 ? 2.041 -24.5 3.758 1 92.94 363 PRO B O 1
ATOM 7832 N N . VAL B 1 364 ? 0.011 -24.641 2.715 1 89.81 364 VAL B N 1
ATOM 7833 C CA . VAL B 1 364 ? -0.496 -25.656 3.635 1 89.81 364 VAL B CA 1
ATOM 7834 C C . VAL B 1 364 ? -0.756 -26.953 2.879 1 89.81 364 VAL B C 1
ATOM 7836 O O . VAL B 1 364 ? -1.467 -26.969 1.871 1 89.81 364 VAL B O 1
ATOM 7839 N N . SER B 1 365 ? -0.099 -28 3.342 1 87.62 365 SER B N 1
ATOM 7840 C CA . SER B 1 365 ? -0.381 -29.328 2.797 1 87.62 365 SER B CA 1
ATOM 7841 C C . SER B 1 365 ? -1.467 -30.031 3.6 1 87.62 365 SER B C 1
ATOM 7843 O O . SER B 1 365 ? -1.517 -29.922 4.824 1 87.62 365 SER B O 1
ATOM 7845 N N . GLU B 1 366 ? -2.424 -30.578 2.945 1 82.69 366 GLU B N 1
ATOM 7846 C CA . GLU B 1 366 ? -3.502 -31.266 3.65 1 82.69 366 GLU B CA 1
ATOM 7847 C C . GLU B 1 366 ? -3.018 -32.562 4.258 1 82.69 366 GLU B C 1
ATOM 7849 O O . GLU B 1 366 ? -2.143 -33.25 3.697 1 82.69 366 GLU B O 1
ATOM 7854 N N . ASP B 1 367 ? -3.588 -32.781 5.402 1 76.56 367 ASP B N 1
ATOM 7855 C CA . ASP B 1 367 ? -3.33 -34.094 6.016 1 76.56 367 ASP B CA 1
ATOM 7856 C C . ASP B 1 367 ? -4.074 -35.188 5.277 1 76.56 367 ASP B C 1
ATOM 7858 O O . ASP B 1 367 ? -5.301 -35.312 5.375 1 76.56 367 ASP B O 1
ATOM 7862 N N . MET B 1 368 ? -3.344 -36.031 4.703 1 77.62 368 MET B N 1
ATOM 7863 C CA . MET B 1 368 ? -3.902 -37.062 3.826 1 77.62 368 MET B CA 1
ATOM 7864 C C . MET B 1 368 ? -4.738 -38.062 4.621 1 77.62 368 MET B C 1
ATOM 7866 O O . MET B 1 368 ? -5.664 -38.656 4.082 1 77.62 368 MET B O 1
ATOM 7870 N N . ASP B 1 369 ? -4.418 -38.188 5.875 1 71.25 369 ASP B N 1
ATOM 7871 C CA . ASP B 1 369 ? -5.137 -39.125 6.711 1 71.25 369 ASP B CA 1
ATOM 7872 C C . ASP B 1 369 ? -6.52 -38.594 7.09 1 71.25 369 ASP B C 1
ATOM 7874 O O . ASP B 1 369 ? -7.398 -39.375 7.488 1 71.25 369 ASP B O 1
ATOM 7878 N N . LEU B 1 370 ? -6.66 -37.375 6.887 1 73.31 370 LEU B N 1
ATOM 7879 C CA . LEU B 1 370 ? -7.902 -36.75 7.336 1 73.31 370 LEU B CA 1
ATOM 7880 C C . LEU B 1 370 ? -8.828 -36.469 6.16 1 73.31 370 LEU B C 1
ATOM 7882 O O . LEU B 1 370 ? -9.945 -36 6.348 1 73.31 370 LEU B O 1
ATOM 7886 N N . ILE B 1 371 ? -8.336 -36.906 5.043 1 76.88 371 ILE B N 1
ATOM 7887 C CA . ILE B 1 371 ? -9.148 -36.625 3.867 1 76.88 371 ILE B CA 1
ATOM 7888 C C . ILE B 1 371 ? -10.211 -37.719 3.691 1 76.88 371 ILE B C 1
ATOM 7890 O O . ILE B 1 371 ? -9.883 -38.875 3.516 1 76.88 371 ILE B O 1
ATOM 7894 N N . ILE B 1 372 ? -11.438 -37.406 3.797 1 71 372 ILE B N 1
ATOM 7895 C CA . ILE B 1 372 ? -12.562 -38.312 3.742 1 71 372 ILE B CA 1
ATOM 7896 C C . ILE B 1 372 ? -12.914 -38.625 2.287 1 71 372 ILE B C 1
ATOM 7898 O O . ILE B 1 372 ? -13.25 -39.75 1.944 1 71 372 ILE B O 1
ATOM 7902 N N . ASP B 1 373 ? -12.727 -37.719 1.411 1 78.56 373 ASP B N 1
ATOM 7903 C CA . ASP B 1 373 ? -13.18 -37.875 0.029 1 78.56 373 ASP B CA 1
ATOM 7904 C C . ASP B 1 373 ? -12.016 -38.25 -0.89 1 78.56 373 ASP B C 1
ATOM 7906 O O . ASP B 1 373 ? -11.992 -37.844 -2.057 1 78.56 373 ASP B O 1
ATOM 7910 N N . ALA B 1 374 ? -11.109 -39 -0.364 1 83.06 374 ALA B N 1
ATOM 7911 C CA . ALA B 1 374 ? -9.906 -39.312 -1.129 1 83.06 374 ALA B CA 1
ATOM 7912 C C . ALA B 1 374 ? -10.25 -40.125 -2.383 1 83.06 374 ALA B C 1
ATOM 7914 O O . ALA B 1 374 ? -9.672 -39.875 -3.449 1 83.06 374 ALA B O 1
ATOM 7915 N N . LYS B 1 375 ? -11.133 -41 -2.287 1 84.06 375 LYS B N 1
ATOM 7916 C CA . LYS B 1 375 ? -11.484 -41.844 -3.408 1 84.06 375 LYS B CA 1
ATOM 7917 C C . LYS B 1 375 ? -12.102 -41.062 -4.555 1 84.06 375 LYS B C 1
ATOM 7919 O O . LYS B 1 375 ? -11.828 -41.312 -5.723 1 84.06 375 LYS B O 1
ATOM 7924 N N . GLN B 1 376 ? -12.789 -40.062 -4.16 1 87.88 376 GLN B N 1
ATOM 7925 C CA . GLN B 1 376 ? -13.445 -39.25 -5.168 1 87.88 376 GLN B CA 1
ATOM 7926 C C . GLN B 1 376 ? -12.453 -38.281 -5.824 1 87.88 376 GLN B C 1
ATOM 7928 O O . GLN B 1 376 ? -12.68 -37.812 -6.945 1 87.88 376 GLN B O 1
ATOM 7933 N N . LEU B 1 377 ? -11.398 -38.062 -5.203 1 93.38 377 LEU B N 1
ATOM 7934 C CA . LEU B 1 377 ? -10.445 -37.062 -5.691 1 93.38 377 LEU B CA 1
ATOM 7935 C C . LEU B 1 377 ? -9.32 -37.75 -6.473 1 93.38 377 LEU B C 1
ATOM 7937 O O . LEU B 1 377 ? -8.57 -37.062 -7.184 1 93.38 377 LEU B O 1
ATOM 7941 N N . LYS B 1 378 ? -9.227 -39 -6.352 1 93.38 378 LYS B N 1
ATOM 7942 C CA . LYS B 1 378 ? -8.188 -39.75 -7.059 1 93.38 378 LYS B CA 1
ATOM 7943 C C . LYS B 1 378 ? -8.414 -39.719 -8.57 1 93.38 378 LYS B C 1
ATOM 7945 O O . LYS B 1 378 ? -9.555 -39.688 -9.031 1 93.38 378 LYS B O 1
ATOM 7950 N N . ALA B 1 379 ? -7.32 -39.688 -9.312 1 93.56 379 ALA B N 1
ATOM 7951 C CA . ALA B 1 379 ? -7.418 -39.719 -10.766 1 93.56 379 ALA B CA 1
ATOM 7952 C C . ALA B 1 379 ? -8.062 -41.031 -11.234 1 93.56 379 ALA B C 1
ATOM 7954 O O . ALA B 1 379 ? -7.645 -42.125 -10.836 1 93.56 379 ALA B O 1
ATOM 7955 N N . PRO B 1 380 ? -9.055 -40.906 -12.023 1 90.38 380 PRO B N 1
ATOM 7956 C CA . PRO B 1 380 ? -9.672 -42.125 -12.531 1 90.38 380 PRO B CA 1
ATOM 7957 C C . PRO B 1 380 ? -8.773 -42.875 -13.492 1 90.38 380 PRO B C 1
ATOM 7959 O O . PRO B 1 380 ? -7.879 -42.312 -14.109 1 90.38 380 PRO B O 1
ATOM 7962 N N . PRO B 1 381 ? -8.953 -44.219 -13.508 1 83.69 381 PRO B N 1
ATOM 7963 C CA . PRO B 1 381 ? -8.219 -44.969 -14.516 1 83.69 381 PRO B CA 1
ATOM 7964 C C . PRO B 1 381 ? -8.602 -44.594 -15.945 1 83.69 381 PRO B C 1
ATOM 7966 O O . PRO B 1 381 ? -9.742 -44.188 -16.188 1 83.69 381 PRO B O 1
ATOM 7969 N N . VAL B 1 382 ? -7.594 -44.625 -16.719 1 79.44 382 VAL B N 1
ATOM 7970 C CA . VAL B 1 382 ? -7.84 -44.281 -18.109 1 79.44 382 VAL B CA 1
ATOM 7971 C C . VAL B 1 382 ? -8.578 -45.438 -18.797 1 79.44 382 VAL B C 1
ATOM 7973 O O . VAL B 1 382 ? -8.141 -46.594 -18.75 1 79.44 382 VAL B O 1
ATOM 7976 N N . SER B 1 383 ? -9.781 -45.219 -19.25 1 67.75 383 SER B N 1
ATOM 7977 C CA . SER B 1 383 ? -10.703 -46.25 -19.766 1 67.75 383 SER B CA 1
ATOM 7978 C C . SER B 1 383 ? -10.414 -46.562 -21.219 1 67.75 383 SER B C 1
ATOM 7980 O O . SER B 1 383 ? -10.656 -47.688 -21.688 1 67.75 383 SER B O 1
ATOM 7982 N N . ARG B 1 384 ? -10.117 -45.531 -21.875 1 70.5 384 ARG B N 1
ATOM 7983 C CA . ARG B 1 384 ? -10.062 -45.688 -23.312 1 70.5 384 ARG B CA 1
ATOM 7984 C C . ARG B 1 384 ? -8.617 -45.719 -23.812 1 70.5 384 ARG B C 1
ATOM 7986 O O . ARG B 1 384 ? -7.719 -45.219 -23.141 1 70.5 384 ARG B O 1
ATOM 7993 N N . LYS B 1 385 ? -8.586 -46.344 -24.844 1 76.69 385 LYS B N 1
ATOM 7994 C CA . LYS B 1 385 ? -7.297 -46.406 -25.531 1 76.69 385 LYS B CA 1
ATOM 7995 C C . LYS B 1 385 ? -6.852 -45 -25.969 1 76.69 385 LYS B C 1
ATOM 7997 O O . LYS B 1 385 ? -5.664 -44.656 -25.891 1 76.69 385 LYS B O 1
ATOM 8002 N N . ARG B 1 386 ? -7.902 -44.219 -26.391 1 87.62 386 ARG B N 1
ATOM 8003 C CA . ARG B 1 386 ? -7.586 -42.875 -26.781 1 87.62 386 ARG B CA 1
ATOM 8004 C C . ARG B 1 386 ? -8.477 -41.875 -26.047 1 87.62 386 ARG B C 1
ATOM 8006 O O . ARG B 1 386 ? -9.703 -41.969 -26.109 1 87.62 386 ARG B O 1
ATOM 8013 N N . LEU B 1 387 ? -7.84 -40.906 -25.406 1 94.69 387 LEU B N 1
ATOM 8014 C CA . LEU B 1 387 ? -8.547 -39.875 -24.656 1 94.69 387 LEU B CA 1
ATOM 8015 C C . LEU B 1 387 ? -9.117 -38.812 -25.594 1 94.69 387 LEU B C 1
ATOM 8017 O O . LEU B 1 387 ? -8.539 -38.562 -26.656 1 94.69 387 LEU B O 1
ATOM 8021 N N . THR B 1 388 ? -10.25 -38.312 -25.203 1 94.75 388 THR B N 1
ATOM 8022 C CA . THR B 1 388 ? -10.734 -37.125 -25.922 1 94.75 388 THR B CA 1
ATOM 8023 C C . THR B 1 388 ? -9.773 -35.969 -25.734 1 94.75 388 THR B C 1
ATOM 8025 O O . THR B 1 388 ? -9.516 -35.219 -26.672 1 94.75 388 THR B O 1
ATOM 8028 N N . MET B 1 389 ? -9.305 -35.844 -24.531 1 96.94 389 MET B N 1
ATOM 8029 C CA . MET B 1 389 ? -8.438 -34.688 -24.25 1 96.94 389 MET B CA 1
ATOM 8030 C C . MET B 1 389 ? -7.535 -35 -23.062 1 96.94 389 MET B C 1
ATOM 8032 O O . MET B 1 389 ? -7.953 -35.656 -22.094 1 96.94 389 MET B O 1
ATOM 8036 N N . LEU B 1 390 ? -6.301 -34.625 -23.141 1 97.94 390 LEU B N 1
ATOM 8037 C CA . LEU B 1 390 ? -5.387 -34.562 -22 1 97.94 390 LEU B CA 1
ATOM 8038 C C . LEU B 1 390 ? -5.172 -33.125 -21.562 1 97.94 390 LEU B C 1
ATOM 8040 O O . LEU B 1 390 ? -4.832 -32.25 -22.375 1 97.94 390 LEU B O 1
ATOM 8044 N N . ILE B 1 391 ? -5.422 -32.844 -20.328 1 98.69 391 ILE B N 1
ATOM 8045 C CA . ILE B 1 391 ? -5.164 -31.516 -19.781 1 98.69 391 ILE B CA 1
ATOM 8046 C C . ILE B 1 391 ? -3.912 -31.547 -18.906 1 98.69 391 ILE B C 1
ATOM 8048 O O . ILE B 1 391 ? -3.885 -32.219 -17.875 1 98.69 391 ILE B O 1
ATOM 8052 N N . GLY B 1 392 ? -2.852 -30.906 -19.328 1 98.75 392 GLY B N 1
ATOM 8053 C CA . GLY B 1 392 ? -1.66 -30.703 -18.516 1 98.75 392 GLY B CA 1
ATOM 8054 C C . GLY B 1 392 ? -1.676 -29.391 -17.75 1 98.75 392 GLY B C 1
ATOM 8055 O O . GLY B 1 392 ? -1.738 -28.312 -18.344 1 98.75 392 GLY B O 1
ATOM 8056 N N . VAL B 1 393 ? -1.584 -29.469 -16.422 1 98.75 393 VAL B N 1
ATOM 8057 C CA . VAL B 1 393 ? -1.661 -28.281 -15.57 1 98.75 393 VAL B CA 1
ATOM 8058 C C . VAL B 1 393 ? -0.275 -27.953 -15.031 1 98.75 393 VAL B C 1
ATOM 8060 O O . VAL B 1 393 ? 0.373 -28.781 -14.398 1 98.75 393 VAL B O 1
ATOM 8063 N N . PHE B 1 394 ? 0.137 -26.672 -15.273 1 97.69 394 PHE B N 1
ATOM 8064 C CA . PHE B 1 394 ? 1.357 -26.172 -14.664 1 97.69 394 PHE B CA 1
ATOM 8065 C C . PHE B 1 394 ? 1.151 -25.922 -13.172 1 97.69 394 PHE B C 1
ATOM 8067 O O . PHE B 1 394 ? 0.181 -25.281 -12.773 1 97.69 394 PHE B O 1
ATOM 8074 N N . SER B 1 395 ? 1.95 -26.453 -12.367 1 96.75 395 SER B N 1
ATOM 8075 C CA . SER B 1 395 ? 1.934 -26.156 -10.938 1 96.75 395 SER B CA 1
ATOM 8076 C C . SER B 1 395 ? 3.342 -26.172 -10.359 1 96.75 395 SER B C 1
ATOM 8078 O O . SER B 1 395 ? 4.309 -26.453 -11.062 1 96.75 395 SER B O 1
ATOM 8080 N N . THR B 1 396 ? 3.48 -25.641 -9.188 1 94.19 396 THR B N 1
ATOM 8081 C CA . THR B 1 396 ? 4.734 -25.688 -8.445 1 94.19 396 THR B CA 1
ATOM 8082 C C . THR B 1 396 ? 4.582 -26.5 -7.164 1 94.19 396 THR B C 1
ATOM 8084 O O . THR B 1 396 ? 3.461 -26.766 -6.727 1 94.19 396 THR B O 1
ATOM 8087 N N . GLY B 1 397 ? 5.648 -26.891 -6.656 1 93.62 397 GLY B N 1
ATOM 8088 C CA . GLY B 1 397 ? 5.648 -27.875 -5.594 1 93.62 397 GLY B CA 1
ATOM 8089 C C . GLY B 1 397 ? 4.812 -27.469 -4.395 1 93.62 397 GLY B C 1
ATOM 8090 O O . GLY B 1 397 ? 4.008 -28.266 -3.895 1 93.62 397 GLY B O 1
ATOM 8091 N N . ASN B 1 398 ? 4.91 -26.266 -3.951 1 93.94 398 ASN B N 1
ATOM 8092 C CA . ASN B 1 398 ? 4.262 -25.906 -2.695 1 93.94 398 ASN B CA 1
ATOM 8093 C C . ASN B 1 398 ? 2.906 -25.234 -2.936 1 93.94 398 ASN B C 1
ATOM 8095 O O . ASN B 1 398 ? 2.346 -24.609 -2.033 1 93.94 398 ASN B O 1
ATOM 8099 N N . ASN B 1 399 ? 2.383 -25.344 -4.156 1 94.5 399 ASN B N 1
ATOM 8100 C CA . ASN B 1 399 ? 1.023 -24.906 -4.445 1 94.5 399 ASN B CA 1
ATOM 8101 C C . ASN B 1 399 ? -0.002 -25.984 -4.121 1 94.5 399 ASN B C 1
ATOM 8103 O O . ASN B 1 399 ? -0.86 -26.297 -4.945 1 94.5 399 ASN B O 1
ATOM 8107 N N . PHE B 1 400 ? 0.009 -26.453 -2.922 1 94.06 400 PHE B N 1
ATOM 8108 C CA . PHE B 1 400 ? -0.838 -27.547 -2.486 1 94.06 400 PHE B CA 1
ATOM 8109 C C . PHE B 1 400 ? -2.311 -27.172 -2.561 1 94.06 400 PHE B C 1
ATOM 8111 O O . PHE B 1 400 ? -3.119 -27.891 -3.141 1 94.06 400 PHE B O 1
ATOM 8118 N N . GLU B 1 401 ? -2.613 -26.016 -2.064 1 91.25 401 GLU B N 1
ATOM 8119 C CA . GLU B 1 401 ? -4.004 -25.578 -1.965 1 91.25 401 GLU B CA 1
ATOM 8120 C C . GLU B 1 401 ? -4.613 -25.359 -3.348 1 91.25 401 GLU B C 1
ATOM 8122 O O . GLU B 1 401 ? -5.793 -25.656 -3.564 1 91.25 401 GLU B O 1
ATOM 8127 N N . ARG B 1 402 ? -3.842 -24.875 -4.215 1 93.94 402 ARG B N 1
ATOM 8128 C CA . ARG B 1 402 ? -4.336 -24.656 -5.57 1 93.94 402 ARG B CA 1
ATOM 8129 C C . ARG B 1 402 ? -4.711 -25.969 -6.238 1 93.94 402 ARG B C 1
ATOM 8131 O O . ARG B 1 402 ? -5.785 -26.094 -6.832 1 93.94 402 ARG B O 1
ATOM 8138 N N . ARG B 1 403 ? -3.85 -26.938 -6.141 1 96.75 403 ARG B N 1
ATOM 8139 C CA . ARG B 1 403 ? -4.117 -28.234 -6.754 1 96.75 403 ARG B CA 1
ATOM 8140 C C . ARG B 1 403 ? -5.324 -28.906 -6.113 1 96.75 403 ARG B C 1
ATOM 8142 O O . ARG B 1 403 ? -6.156 -29.5 -6.805 1 96.75 403 ARG B O 1
ATOM 8149 N N . MET B 1 404 ? -5.43 -28.766 -4.801 1 94.06 404 MET B N 1
ATOM 8150 C CA . MET B 1 404 ? -6.578 -29.359 -4.121 1 94.06 404 MET B CA 1
ATOM 8151 C C . MET B 1 404 ? -7.875 -28.688 -4.559 1 94.06 404 MET B C 1
ATOM 8153 O O . MET B 1 404 ? -8.898 -29.359 -4.73 1 94.06 404 MET B O 1
ATOM 8157 N N . ALA B 1 405 ? -7.828 -27.391 -4.695 1 94.12 405 ALA B N 1
ATOM 8158 C CA . ALA B 1 405 ? -9.008 -26.656 -5.152 1 94.12 405 ALA B CA 1
ATOM 8159 C C . ALA B 1 405 ? -9.445 -27.141 -6.535 1 94.12 405 ALA B C 1
ATOM 8161 O O . ALA B 1 405 ? -10.641 -27.281 -6.805 1 94.12 405 ALA B O 1
ATOM 8162 N N . LEU B 1 406 ? -8.523 -27.391 -7.402 1 97.56 406 LEU B N 1
ATOM 8163 C CA . LEU B 1 406 ? -8.852 -27.875 -8.734 1 97.56 406 LEU B CA 1
ATOM 8164 C C . LEU B 1 406 ? -9.461 -29.281 -8.664 1 97.56 406 LEU B C 1
ATOM 8166 O O . LEU B 1 406 ? -10.445 -29.562 -9.352 1 97.56 406 LEU B O 1
ATOM 8170 N N . ARG B 1 407 ? -8.922 -30.156 -7.844 1 96.62 407 ARG B N 1
ATOM 8171 C CA . ARG B 1 407 ? -9.453 -31.5 -7.66 1 96.62 407 ARG B CA 1
ATOM 8172 C C . ARG B 1 407 ? -10.906 -31.469 -7.207 1 96.62 407 ARG B C 1
ATOM 8174 O O . ARG B 1 407 ? -11.719 -32.281 -7.629 1 96.62 407 ARG B O 1
ATOM 8181 N N . ARG B 1 408 ? -11.172 -30.469 -6.398 1 94.62 408 ARG B N 1
ATOM 8182 C CA . ARG B 1 408 ? -12.492 -30.391 -5.789 1 94.62 408 ARG B CA 1
ATOM 8183 C C . ARG B 1 408 ? -13.445 -29.562 -6.648 1 94.62 408 ARG B C 1
ATOM 8185 O O . ARG B 1 408 ? -14.602 -29.344 -6.27 1 94.62 408 ARG B O 1
ATOM 8192 N N . SER B 1 409 ? -12.992 -29.047 -7.711 1 95.81 409 SER B N 1
ATOM 8193 C CA . SER B 1 409 ? -13.836 -28.203 -8.555 1 95.81 409 SER B CA 1
ATOM 8194 C C . SER B 1 409 ? -13.969 -28.797 -9.961 1 95.81 409 SER B C 1
ATOM 8196 O O . SER B 1 409 ? -14.641 -29.797 -10.156 1 95.81 409 SER B O 1
ATOM 8198 N N . TRP B 1 410 ? -13.289 -28.109 -10.984 1 96.62 410 TRP B N 1
ATOM 8199 C CA . TRP B 1 410 ? -13.602 -28.453 -12.367 1 96.62 410 TRP B CA 1
ATOM 8200 C C . TRP B 1 410 ? -13.078 -29.844 -12.711 1 96.62 410 TRP B C 1
ATOM 8202 O O . TRP B 1 410 ? -13.492 -30.438 -13.711 1 96.62 410 TRP B O 1
ATOM 8212 N N . MET B 1 411 ? -12.211 -30.516 -11.914 1 97.5 411 MET B N 1
ATOM 8213 C CA . MET B 1 411 ? -11.781 -31.891 -12.156 1 97.5 411 MET B CA 1
ATOM 8214 C C . MET B 1 411 ? -12.898 -32.875 -11.828 1 97.5 411 MET B C 1
ATOM 8216 O O . MET B 1 411 ? -12.773 -34.062 -12.086 1 97.5 411 MET B O 1
ATOM 8220 N N . GLN B 1 412 ? -13.984 -32.344 -11.312 1 95.94 412 GLN B N 1
ATOM 8221 C CA . GLN B 1 412 ? -15.117 -33.188 -10.969 1 95.94 412 GLN B CA 1
ATOM 8222 C C . GLN B 1 412 ? -16.109 -33.281 -12.125 1 95.94 412 GLN B C 1
ATOM 8224 O O . GLN B 1 412 ? -17.109 -33.969 -12.039 1 95.94 412 GLN B O 1
ATOM 8229 N N . TYR B 1 413 ? -15.852 -32.594 -13.195 1 96.31 413 TYR B N 1
ATOM 8230 C CA . TYR B 1 413 ? -16.703 -32.75 -14.367 1 96.31 413 TYR B CA 1
ATOM 8231 C C . TYR B 1 413 ? -16.828 -34.219 -14.758 1 96.31 413 TYR B C 1
ATOM 8233 O O . TYR B 1 413 ? -15.867 -34.969 -14.648 1 96.31 413 TYR B O 1
ATOM 8241 N N . LYS B 1 414 ? -17.938 -34.562 -15.297 1 94.56 414 LYS B N 1
ATOM 8242 C CA . LYS B 1 414 ? -18.234 -35.938 -15.68 1 94.56 414 LYS B CA 1
ATOM 8243 C C . LYS B 1 414 ? -17.203 -36.469 -16.672 1 94.56 414 LYS B C 1
ATOM 8245 O O . LYS B 1 414 ? -16.766 -37.625 -16.594 1 94.56 414 LYS B O 1
ATOM 8250 N N . ALA B 1 415 ? -16.797 -35.625 -17.578 1 94.69 415 ALA B N 1
ATOM 8251 C CA . ALA B 1 415 ? -15.836 -36.031 -18.609 1 94.69 415 ALA B CA 1
ATOM 8252 C C . ALA B 1 415 ? -14.5 -36.438 -17.984 1 94.69 415 ALA B C 1
ATOM 8254 O O . ALA B 1 415 ? -13.82 -37.344 -18.5 1 94.69 415 ALA B O 1
ATOM 8255 N N . VAL B 1 416 ? -14.109 -35.844 -16.906 1 95.44 416 VAL B N 1
ATOM 8256 C CA . VAL B 1 416 ? -12.867 -36.156 -16.203 1 95.44 416 VAL B CA 1
ATOM 8257 C C . VAL B 1 416 ? -13.047 -37.406 -15.375 1 95.44 416 VAL B C 1
ATOM 8259 O O . VAL B 1 416 ? -12.211 -38.312 -15.414 1 95.44 416 VAL B O 1
ATOM 8262 N N . ARG B 1 417 ? -14.148 -37.531 -14.727 1 93.75 417 ARG B N 1
ATOM 8263 C CA . ARG B 1 417 ? -14.383 -38.625 -13.812 1 93.75 417 ARG B CA 1
ATOM 8264 C C . ARG B 1 417 ? -14.625 -39.938 -14.57 1 93.75 417 ARG B C 1
ATOM 8266 O O . ARG B 1 417 ? -14.352 -41.031 -14.055 1 93.75 417 ARG B O 1
ATOM 8273 N N . SER B 1 418 ? -15.039 -39.844 -15.797 1 92.56 418 SER B N 1
ATOM 8274 C CA . SER B 1 418 ? -15.266 -41.031 -16.609 1 92.56 418 SER B CA 1
ATOM 8275 C C . SER B 1 418 ? -13.969 -41.5 -17.25 1 92.56 418 SER B C 1
ATOM 8277 O O . SER B 1 418 ? -13.906 -42.625 -17.766 1 92.56 418 SER B O 1
ATOM 8279 N N . GLY B 1 419 ? -12.992 -40.625 -17.297 1 92.25 419 GLY B N 1
ATOM 8280 C CA . GLY B 1 419 ? -11.719 -41 -17.891 1 92.25 419 GLY B CA 1
ATOM 8281 C C . GLY B 1 419 ? -11.609 -40.625 -19.359 1 92.25 419 GLY B C 1
ATOM 8282 O O . GLY B 1 419 ? -10.641 -40.969 -20.031 1 92.25 419 GLY B O 1
ATOM 8283 N N . ASP B 1 420 ? -12.625 -39.875 -19.844 1 93.31 420 ASP B N 1
ATOM 8284 C CA . ASP B 1 420 ? -12.562 -39.375 -21.203 1 93.31 420 ASP B CA 1
ATOM 8285 C C . ASP B 1 420 ? -11.539 -38.25 -21.312 1 93.31 420 ASP B C 1
ATOM 8287 O O . ASP B 1 420 ? -10.961 -38.031 -22.375 1 93.31 420 ASP B O 1
ATOM 8291 N N . VAL B 1 421 ? -11.539 -37.5 -20.328 1 95.94 421 VAL B N 1
ATOM 8292 C CA . VAL B 1 421 ? -10.547 -36.438 -20.188 1 95.94 421 VAL B CA 1
ATOM 8293 C C . VAL B 1 421 ? -9.617 -36.75 -19.016 1 95.94 421 VAL B C 1
ATOM 8295 O O . VAL B 1 421 ? -10.078 -37.094 -17.922 1 95.94 421 VAL B O 1
ATOM 8298 N N . ALA B 1 422 ? -8.352 -36.719 -19.234 1 96.94 422 ALA B N 1
ATOM 8299 C CA . ALA B 1 422 ? -7.379 -36.938 -18.172 1 96.94 422 ALA B CA 1
ATOM 8300 C C . ALA B 1 422 ? -6.684 -35.625 -17.781 1 96.94 422 ALA B C 1
ATOM 8302 O O . ALA B 1 422 ? -6.336 -34.812 -18.656 1 96.94 422 ALA B O 1
ATOM 8303 N N . VAL B 1 423 ? -6.566 -35.406 -16.5 1 98 423 VAL B N 1
ATOM 8304 C CA . VAL B 1 423 ? -5.883 -34.219 -15.992 1 98 423 VAL B CA 1
ATOM 8305 C C . VAL B 1 423 ? -4.629 -34.625 -15.227 1 98 423 VAL B C 1
ATOM 8307 O O . VAL B 1 423 ? -4.684 -35.531 -14.367 1 98 423 VAL B O 1
ATOM 8310 N N . ARG B 1 424 ? -3.502 -34.062 -15.539 1 98.12 424 ARG B N 1
ATOM 8311 C CA . ARG B 1 424 ? -2.244 -34.312 -14.844 1 98.12 424 ARG B CA 1
ATOM 8312 C C . ARG B 1 424 ? -1.538 -33.031 -14.492 1 98.12 424 ARG B C 1
ATOM 8314 O O . ARG B 1 424 ? -1.503 -32.094 -15.297 1 98.12 424 ARG B O 1
ATOM 8321 N N . PHE B 1 425 ? -1.008 -32.938 -13.25 1 98.62 425 PHE B N 1
ATOM 8322 C CA . PHE B 1 425 ? -0.191 -31.797 -12.828 1 98.62 425 PHE B CA 1
ATOM 8323 C C . PHE B 1 425 ? 1.276 -32.031 -13.164 1 98.62 425 PHE B C 1
ATOM 8325 O O . PHE B 1 425 ? 1.822 -33.094 -12.875 1 98.62 425 PHE B O 1
ATOM 8332 N N . PHE B 1 426 ? 1.915 -31.125 -13.789 1 98.62 426 PHE B N 1
ATOM 8333 C CA . PHE B 1 426 ? 3.338 -31.188 -14.094 1 98.62 426 PHE B CA 1
ATOM 8334 C C . PHE B 1 426 ? 4.141 -30.281 -13.172 1 98.62 426 PHE B C 1
ATOM 8336 O O . PHE B 1 426 ? 3.99 -29.062 -13.211 1 98.62 426 PHE B O 1
ATOM 8343 N N . ILE B 1 427 ? 4.988 -30.891 -12.375 1 97.94 427 ILE B N 1
ATOM 8344 C CA . ILE B 1 427 ? 5.652 -30.172 -11.289 1 97.94 427 ILE B CA 1
ATOM 8345 C C . ILE B 1 427 ? 7.129 -30.547 -11.25 1 97.94 427 ILE B C 1
ATOM 8347 O O . ILE B 1 427 ? 7.473 -31.734 -11.266 1 97.94 427 ILE B O 1
ATOM 8351 N N . GLY B 1 428 ? 7.969 -29.547 -11.219 1 96.75 428 GLY B N 1
ATOM 8352 C CA . GLY B 1 428 ? 9.383 -29.828 -11.008 1 96.75 428 GLY B CA 1
ATOM 8353 C C . GLY B 1 428 ? 9.719 -30.156 -9.562 1 96.75 428 GLY B C 1
ATOM 8354 O O . GLY B 1 428 ? 8.914 -29.906 -8.664 1 96.75 428 GLY B O 1
ATOM 8355 N N . LEU B 1 429 ? 10.859 -30.75 -9.383 1 94.88 429 LEU B N 1
ATOM 8356 C CA . LEU B 1 429 ? 11.359 -30.969 -8.031 1 94.88 429 LEU B CA 1
ATOM 8357 C C . LEU B 1 429 ? 11.734 -29.641 -7.371 1 94.88 429 LEU B C 1
ATOM 8359 O O . LEU B 1 429 ? 11.812 -28.609 -8.039 1 94.88 429 LEU B O 1
ATOM 8363 N N . GLN B 1 430 ? 11.844 -29.734 -6.055 1 93.44 430 GLN B N 1
ATOM 8364 C CA . GLN B 1 430 ? 12.203 -28.531 -5.309 1 93.44 430 GLN B CA 1
ATOM 8365 C C . GLN B 1 430 ? 13.477 -28.75 -4.496 1 93.44 430 GLN B C 1
ATOM 8367 O O . GLN B 1 430 ? 13.859 -29.891 -4.23 1 93.44 430 GLN B O 1
ATOM 8372 N N . LYS B 1 431 ? 14.109 -27.609 -4.133 1 92.25 431 LYS B N 1
ATOM 8373 C CA . LYS B 1 431 ? 15.258 -27.703 -3.234 1 92.25 431 LYS B CA 1
ATOM 8374 C C . LYS B 1 431 ? 14.812 -27.984 -1.803 1 92.25 431 LYS B C 1
ATOM 8376 O O . LYS B 1 431 ? 15.586 -28.5 -1 1 92.25 431 LYS B O 1
ATOM 8381 N N . ASN B 1 432 ? 13.648 -27.641 -1.531 1 91.5 432 ASN B N 1
ATOM 8382 C CA . ASN B 1 432 ? 13.078 -27.875 -0.21 1 91.5 432 ASN B CA 1
ATOM 8383 C C . ASN B 1 432 ? 12.656 -29.328 -0.04 1 91.5 432 ASN B C 1
ATOM 8385 O O . ASN B 1 432 ? 11.695 -29.781 -0.665 1 91.5 432 ASN B O 1
ATOM 8389 N N . LYS B 1 433 ? 13.266 -29.969 0.841 1 90.94 433 LYS B N 1
ATOM 8390 C CA . LYS B 1 433 ? 13.055 -31.406 1.055 1 90.94 433 LYS B CA 1
ATOM 8391 C C . LYS B 1 433 ? 11.625 -31.688 1.486 1 90.94 433 LYS B C 1
ATOM 8393 O O . LYS B 1 433 ? 11 -32.625 1 1 90.94 433 LYS B O 1
ATOM 8398 N N . GLN B 1 434 ? 11.156 -30.922 2.389 1 91.44 434 GLN B N 1
ATOM 8399 C CA . GLN B 1 434 ? 9.812 -31.141 2.918 1 91.44 434 GLN B CA 1
ATOM 8400 C C . GLN B 1 434 ? 8.766 -31.031 1.815 1 91.44 434 GLN B C 1
ATOM 8402 O O . GLN B 1 434 ? 7.797 -31.797 1.797 1 91.44 434 GLN B O 1
ATOM 8407 N N . VAL B 1 435 ? 8.922 -30.109 0.966 1 94.5 435 VAL B N 1
ATOM 8408 C CA . VAL B 1 435 ? 7.984 -29.922 -0.137 1 94.5 435 VAL B CA 1
ATOM 8409 C C . VAL B 1 435 ? 7.984 -31.172 -1.025 1 94.5 435 VAL B C 1
ATOM 8411 O O . VAL B 1 435 ? 6.926 -31.641 -1.443 1 94.5 435 VAL B O 1
ATOM 8414 N N . ASN B 1 436 ? 9.164 -31.734 -1.344 1 94.88 436 ASN B N 1
ATOM 8415 C CA . ASN B 1 436 ? 9.266 -32.938 -2.168 1 94.88 436 ASN B CA 1
ATOM 8416 C C . ASN B 1 436 ? 8.57 -34.125 -1.512 1 94.88 436 ASN B C 1
ATOM 8418 O O . ASN B 1 436 ? 7.93 -34.906 -2.193 1 94.88 436 ASN B O 1
ATOM 8422 N N . ILE B 1 437 ? 8.727 -34.219 -0.227 1 92.81 437 ILE B N 1
ATOM 8423 C CA . ILE B 1 437 ? 8.102 -35.312 0.509 1 92.81 437 ILE B CA 1
ATOM 8424 C C . ILE B 1 437 ? 6.582 -35.188 0.427 1 92.81 437 ILE B C 1
ATOM 8426 O O . ILE B 1 437 ? 5.887 -36.188 0.143 1 92.81 437 ILE B O 1
ATOM 8430 N N . GLU B 1 438 ? 6.102 -33.969 0.666 1 92.75 438 GLU B N 1
ATOM 8431 C CA . GLU B 1 438 ? 4.664 -33.75 0.588 1 92.75 438 GLU B CA 1
ATOM 8432 C C . GLU B 1 438 ? 4.137 -34.031 -0.82 1 92.75 438 GLU B C 1
ATOM 8434 O O . GLU B 1 438 ? 3.039 -34.562 -0.989 1 92.75 438 GLU B O 1
ATOM 8439 N N . LEU B 1 439 ? 4.906 -33.594 -1.761 1 94.12 439 LEU B N 1
ATOM 8440 C CA . LEU B 1 439 ? 4.527 -33.812 -3.152 1 94.12 439 LEU B CA 1
ATOM 8441 C C . LEU B 1 439 ? 4.449 -35.281 -3.465 1 94.12 439 LEU B C 1
ATOM 8443 O O . LEU B 1 439 ? 3.557 -35.75 -4.195 1 94.12 439 LEU B O 1
ATOM 8447 N N . TRP B 1 440 ? 5.398 -36 -2.973 1 93.19 440 TRP B N 1
ATOM 8448 C CA . TRP B 1 440 ? 5.414 -37.438 -3.172 1 93.19 440 TRP B CA 1
ATOM 8449 C C . TRP B 1 440 ? 4.172 -38.094 -2.572 1 93.19 440 TRP B C 1
ATOM 8451 O O . TRP B 1 440 ? 3.502 -38.875 -3.229 1 93.19 440 TRP B O 1
ATOM 8461 N N . LYS B 1 441 ? 3.859 -37.75 -1.387 1 91.06 441 LYS B N 1
ATOM 8462 C CA . LYS B 1 441 ? 2.666 -38.281 -0.732 1 91.06 441 LYS B CA 1
ATOM 8463 C C . LYS B 1 441 ? 1.407 -37.906 -1.521 1 91.06 441 LYS B C 1
ATOM 8465 O O . LYS B 1 441 ? 0.519 -38.75 -1.686 1 91.06 441 LYS B O 1
ATOM 8470 N N . GLU B 1 442 ? 1.36 -36.688 -1.927 1 93.88 442 GLU B N 1
ATOM 8471 C CA . GLU B 1 442 ? 0.238 -36.219 -2.738 1 93.88 442 GLU B CA 1
ATOM 8472 C C . GLU B 1 442 ? 0.11 -37.031 -4.02 1 93.88 442 GLU B C 1
ATOM 8474 O O . GLU B 1 442 ? -0.997 -37.406 -4.422 1 93.88 442 GLU B O 1
ATOM 8479 N N . SER B 1 443 ? 1.212 -37.344 -4.656 1 94.12 443 SER B N 1
ATOM 8480 C CA . SER B 1 443 ? 1.224 -38.094 -5.91 1 94.12 443 SER B CA 1
ATOM 8481 C C . SER B 1 443 ? 0.737 -39.531 -5.703 1 94.12 443 SER B C 1
ATOM 8483 O O . SER B 1 443 ? 0.034 -40.062 -6.551 1 94.12 443 SER B O 1
ATOM 8485 N N . GLN B 1 444 ? 1.118 -40.062 -4.613 1 90.5 444 GLN B N 1
ATOM 8486 C CA . GLN B 1 444 ? 0.696 -41.438 -4.312 1 90.5 444 GLN B CA 1
ATOM 8487 C C . GLN B 1 444 ? -0.797 -41.5 -4.004 1 90.5 444 GLN B C 1
ATOM 8489 O O . GLN B 1 444 ? -1.473 -42.469 -4.359 1 90.5 444 GLN B O 1
ATOM 8494 N N . MET B 1 445 ? -1.22 -40.5 -3.414 1 91.56 445 MET B N 1
ATOM 8495 C CA . MET B 1 445 ? -2.611 -40.469 -2.975 1 91.56 445 MET B CA 1
ATOM 8496 C C . MET B 1 445 ? -3.553 -40.25 -4.156 1 91.56 445 MET B C 1
ATOM 8498 O O . MET B 1 445 ? -4.555 -40.969 -4.289 1 91.56 445 MET B O 1
ATOM 8502 N N . TYR B 1 446 ? -3.238 -39.344 -5.031 1 94.38 446 TYR B N 1
ATOM 8503 C CA . TYR B 1 446 ? -4.227 -38.938 -6.023 1 94.38 446 TYR B CA 1
ATOM 8504 C C . TYR B 1 446 ? -3.863 -39.469 -7.402 1 94.38 446 TYR B C 1
ATOM 8506 O O . TYR B 1 446 ? -4.723 -39.562 -8.289 1 94.38 446 TYR B O 1
ATOM 8514 N N . GLY B 1 447 ? -2.584 -39.688 -7.695 1 94.06 447 GLY B N 1
ATOM 8515 C CA . GLY B 1 447 ? -2.146 -40.312 -8.93 1 94.06 447 GLY B CA 1
ATOM 8516 C C . GLY B 1 447 ? -2.213 -39.406 -10.133 1 94.06 447 GLY B C 1
ATOM 8517 O O . GLY B 1 447 ? -2.291 -39.844 -11.273 1 94.06 447 GLY B O 1
ATOM 8518 N N . ASP B 1 448 ? -2.252 -38.125 -9.891 1 96.69 448 ASP B N 1
ATOM 8519 C CA . ASP B 1 448 ? -2.426 -37.219 -11 1 96.69 448 ASP B CA 1
ATOM 8520 C C . ASP B 1 448 ? -1.217 -36.281 -11.141 1 96.69 448 ASP B C 1
ATOM 8522 O O . ASP B 1 448 ? -1.297 -35.25 -11.781 1 96.69 448 ASP B O 1
ATOM 8526 N N . ILE B 1 449 ? -0.072 -36.594 -10.516 1 97.31 449 ILE B N 1
ATOM 8527 C CA . ILE B 1 449 ? 1.097 -35.719 -10.547 1 97.31 449 ILE B CA 1
ATOM 8528 C C . ILE B 1 449 ? 2.195 -36.344 -11.398 1 97.31 449 ILE B C 1
ATOM 8530 O O . ILE B 1 449 ? 2.443 -37.562 -11.297 1 97.31 449 ILE B O 1
ATOM 8534 N N . GLN B 1 450 ? 2.75 -35.594 -12.258 1 97.44 450 GLN B N 1
ATOM 8535 C CA . GLN B 1 450 ? 3.961 -35.938 -12.984 1 97.44 450 GLN B CA 1
ATOM 8536 C C . GLN B 1 450 ? 5.133 -35.062 -12.57 1 97.44 450 GLN B C 1
ATOM 8538 O O . GLN B 1 450 ? 5.117 -33.844 -12.805 1 97.44 450 GLN B O 1
ATOM 8543 N N . LEU B 1 451 ? 6.137 -35.625 -11.984 1 96.81 451 LEU B N 1
ATOM 8544 C CA . LEU B 1 451 ? 7.336 -34.906 -11.594 1 96.81 451 LEU B CA 1
ATOM 8545 C C . LEU B 1 451 ? 8.25 -34.656 -12.797 1 96.81 451 LEU B C 1
ATOM 8547 O O . LEU B 1 451 ? 8.352 -35.5 -13.68 1 96.81 451 LEU B O 1
ATOM 8551 N N . MET B 1 452 ? 8.844 -33.5 -12.797 1 97.38 452 MET B N 1
ATOM 8552 C CA . MET B 1 452 ? 9.789 -33.156 -13.859 1 97.38 452 MET B CA 1
ATOM 8553 C C . MET B 1 452 ? 11.227 -33.406 -13.406 1 97.38 452 MET B C 1
ATOM 8555 O O . MET B 1 452 ? 11.539 -33.219 -12.227 1 97.38 452 MET B O 1
ATOM 8559 N N . PRO B 1 453 ? 12.062 -33.812 -14.297 1 96.25 453 PRO B N 1
ATOM 8560 C CA . PRO B 1 453 ? 13.453 -34.094 -13.938 1 96.25 453 PRO B CA 1
ATOM 8561 C C . PRO B 1 453 ? 14.312 -32.844 -13.859 1 96.25 453 PRO B C 1
ATOM 8563 O O . PRO B 1 453 ? 15.438 -32.844 -14.375 1 96.25 453 PRO B O 1
ATOM 8566 N N . PHE B 1 454 ? 13.906 -31.812 -13.328 1 96.62 454 PHE B N 1
ATOM 8567 C CA . PHE B 1 454 ? 14.602 -30.562 -13.055 1 96.62 454 PHE B CA 1
ATOM 8568 C C . PHE B 1 454 ? 13.922 -29.797 -11.93 1 96.62 454 PHE B C 1
ATOM 8570 O O . PHE B 1 454 ? 12.758 -30.062 -11.609 1 96.62 454 PHE B O 1
ATOM 8577 N N . VAL B 1 455 ? 14.656 -28.938 -11.32 1 94.56 455 VAL B N 1
ATOM 8578 C CA . VAL B 1 455 ? 14.07 -28.047 -10.312 1 94.56 455 VAL B CA 1
ATOM 8579 C C . VAL B 1 455 ? 13.195 -27 -10.992 1 94.56 455 VAL B C 1
ATOM 8581 O O . VAL B 1 455 ? 13.562 -26.453 -12.039 1 94.56 455 VAL B O 1
ATOM 8584 N N . ASP B 1 456 ? 12.125 -26.641 -10.398 1 91.25 456 ASP B N 1
ATOM 8585 C CA . ASP B 1 456 ? 11.016 -25.875 -10.969 1 91.25 456 ASP B CA 1
ATOM 8586 C C . ASP B 1 456 ? 11.352 -24.391 -11.07 1 91.25 456 ASP B C 1
ATOM 8588 O O . ASP B 1 456 ? 10.562 -23.547 -10.633 1 91.25 456 ASP B O 1
ATOM 8592 N N . TYR B 1 457 ? 12.398 -24.109 -11.773 1 90 457 TYR B N 1
ATOM 8593 C CA . TYR B 1 457 ? 12.695 -22.703 -12.055 1 90 457 TYR B CA 1
ATOM 8594 C C . TYR B 1 457 ? 11.789 -22.172 -13.156 1 90 457 TYR B C 1
ATOM 8596 O O . TYR B 1 457 ? 11.422 -22.891 -14.086 1 90 457 TYR B O 1
ATOM 8604 N N . TYR B 1 458 ? 11.508 -20.984 -13.094 1 85.94 458 TYR B N 1
ATOM 8605 C CA . TYR B 1 458 ? 10.531 -20.391 -13.992 1 85.94 458 TYR B CA 1
ATOM 8606 C C . TYR B 1 458 ? 11 -20.469 -15.438 1 85.94 458 TYR B C 1
ATOM 8608 O O . TYR B 1 458 ? 10.188 -20.656 -16.344 1 85.94 458 TYR B O 1
ATOM 8616 N N . ASN B 1 459 ? 12.234 -20.281 -15.703 1 88.19 459 ASN B N 1
ATOM 8617 C CA . ASN B 1 459 ? 12.734 -20.266 -17.078 1 88.19 459 ASN B CA 1
ATOM 8618 C C . ASN B 1 459 ? 12.625 -21.641 -17.734 1 88.19 459 ASN B C 1
ATOM 8620 O O . ASN B 1 459 ? 12.812 -21.781 -18.938 1 88.19 459 ASN B O 1
ATOM 8624 N N . LEU B 1 460 ? 12.227 -22.625 -17 1 93.56 460 LEU B N 1
ATOM 8625 C CA . LEU B 1 460 ? 12.203 -23.984 -17.531 1 93.56 460 LEU B CA 1
ATOM 8626 C C . LEU B 1 460 ? 10.773 -24.438 -17.828 1 93.56 460 LEU B C 1
ATOM 8628 O O . LEU B 1 460 ? 10.539 -25.594 -18.188 1 93.56 460 LEU B O 1
ATOM 8632 N N . ILE B 1 461 ? 9.828 -23.547 -17.766 1 93.94 461 ILE B N 1
ATOM 8633 C CA . ILE B 1 461 ? 8.422 -23.938 -17.859 1 93.94 461 ILE B CA 1
ATOM 8634 C C . ILE B 1 461 ? 8.117 -24.406 -19.281 1 93.94 461 ILE B C 1
ATOM 8636 O O . ILE B 1 461 ? 7.188 -25.188 -19.5 1 93.94 461 ILE B O 1
ATOM 8640 N N . THR B 1 462 ? 8.875 -23.969 -20.281 1 96.81 462 THR B N 1
ATOM 8641 C CA . THR B 1 462 ? 8.695 -24.438 -21.641 1 96.81 462 THR B CA 1
ATOM 8642 C C . THR B 1 462 ? 8.898 -25.953 -21.734 1 96.81 462 THR B C 1
ATOM 8644 O O . THR B 1 462 ? 8.227 -26.625 -22.516 1 96.81 462 THR B O 1
ATOM 8647 N N . LEU B 1 463 ? 9.805 -26.469 -20.922 1 97.25 463 LEU B N 1
ATOM 8648 C CA . LEU B 1 463 ? 10.047 -27.906 -20.906 1 97.25 463 LEU B CA 1
ATOM 8649 C C . LEU B 1 463 ? 8.82 -28.672 -20.406 1 97.25 463 LEU B C 1
ATOM 8651 O O . LEU B 1 463 ? 8.562 -29.797 -20.828 1 97.25 463 LEU B O 1
ATOM 8655 N N . LYS B 1 464 ? 8.078 -28.016 -19.531 1 97.62 464 LYS B N 1
ATOM 8656 C CA . LYS B 1 464 ? 6.836 -28.625 -19.062 1 97.62 464 LYS B CA 1
ATOM 8657 C C . LYS B 1 464 ? 5.824 -28.734 -20.203 1 97.62 464 LYS B C 1
ATOM 8659 O O . LYS B 1 464 ? 5.066 -29.703 -20.266 1 97.62 464 LYS B O 1
ATOM 8664 N N . THR B 1 465 ? 5.809 -27.766 -21.047 1 98.19 465 THR B N 1
ATOM 8665 C CA . THR B 1 465 ? 4.918 -27.797 -22.203 1 98.19 465 THR B CA 1
ATOM 8666 C C . THR B 1 465 ? 5.262 -28.984 -23.109 1 98.19 465 THR B C 1
ATOM 8668 O O . THR B 1 465 ? 4.371 -29.688 -23.578 1 98.19 465 THR B O 1
ATOM 8671 N N . VAL B 1 466 ? 6.496 -29.172 -23.375 1 98.31 466 VAL B N 1
ATOM 8672 C CA . VAL B 1 466 ? 6.93 -30.297 -24.203 1 98.31 466 VAL B CA 1
ATOM 8673 C C . VAL B 1 466 ? 6.562 -31.609 -23.516 1 98.31 466 VAL B C 1
ATOM 8675 O O . VAL B 1 466 ? 6.117 -32.562 -24.172 1 98.31 466 VAL B O 1
ATOM 8678 N N . ALA B 1 467 ? 6.75 -31.625 -22.219 1 98.44 467 ALA B N 1
ATOM 8679 C CA . ALA B 1 467 ? 6.402 -32.812 -21.453 1 98.44 467 ALA B CA 1
ATOM 8680 C C . ALA B 1 467 ? 4.918 -33.156 -21.578 1 98.44 467 ALA B C 1
ATOM 8682 O O . ALA B 1 467 ? 4.539 -34.312 -21.672 1 98.44 467 ALA B O 1
ATOM 8683 N N . ILE B 1 468 ? 4.098 -32.156 -21.547 1 98.69 468 ILE B N 1
ATOM 8684 C CA . ILE B 1 468 ? 2.66 -32.344 -21.703 1 98.69 468 ILE B CA 1
ATOM 8685 C C . ILE B 1 468 ? 2.363 -32.938 -23.062 1 98.69 468 ILE B C 1
ATOM 8687 O O . ILE B 1 468 ? 1.561 -33.875 -23.172 1 98.69 468 ILE B O 1
ATOM 8691 N N . CYS B 1 469 ? 2.992 -32.438 -24.109 1 98.69 469 CYS B N 1
ATOM 8692 C CA . CYS B 1 469 ? 2.809 -33 -25.453 1 98.69 469 CYS B CA 1
ATOM 8693 C C . CYS B 1 469 ? 3.273 -34.438 -25.516 1 98.69 469 CYS B C 1
ATOM 8695 O O . CYS B 1 469 ? 2.609 -35.281 -26.125 1 98.69 469 CYS B O 1
ATOM 8697 N N . ILE B 1 470 ? 4.391 -34.719 -24.906 1 98.31 470 ILE B N 1
ATOM 8698 C CA . ILE B 1 470 ? 4.914 -36.094 -24.875 1 98.31 470 ILE B CA 1
ATOM 8699 C C . ILE B 1 470 ? 3.889 -37.031 -24.234 1 98.31 470 ILE B C 1
ATOM 8701 O O . ILE B 1 470 ? 3.588 -38.094 -24.781 1 98.31 470 ILE B O 1
ATOM 8705 N N . MET B 1 471 ? 3.408 -36.594 -23.141 1 97.88 471 MET B N 1
ATOM 8706 C CA . MET B 1 471 ? 2.42 -37.406 -22.438 1 97.88 471 MET B CA 1
ATOM 8707 C C . MET B 1 471 ? 1.191 -37.656 -23.312 1 97.88 471 MET B C 1
ATOM 8709 O O . MET B 1 471 ? 0.682 -38.75 -23.406 1 97.88 471 MET B O 1
ATOM 8713 N N . GLY B 1 472 ? 0.748 -36.656 -23.969 1 97.69 472 GLY B N 1
ATOM 8714 C CA . GLY B 1 472 ? -0.458 -36.719 -24.781 1 97.69 472 GLY B CA 1
ATOM 8715 C C . GLY B 1 472 ? -0.298 -37.562 -26.031 1 97.69 472 GLY B C 1
ATOM 8716 O O . GLY B 1 472 ? -1.287 -38.031 -26.609 1 97.69 472 GLY B O 1
ATOM 8717 N N . ILE B 1 473 ? 0.897 -37.781 -26.453 1 97.31 473 ILE B N 1
ATOM 8718 C CA . ILE B 1 473 ? 1.133 -38.5 -27.703 1 97.31 473 ILE B CA 1
ATOM 8719 C C . ILE B 1 473 ? 1.606 -39.906 -27.391 1 97.31 473 ILE B C 1
ATOM 8721 O O . ILE B 1 473 ? 1.155 -40.875 -28.016 1 97.31 473 ILE B O 1
ATOM 8725 N N . LYS B 1 474 ? 2.402 -40.094 -26.328 1 95.38 474 LYS B N 1
ATOM 8726 C CA . LYS B 1 474 ? 3.113 -41.344 -26.172 1 95.38 474 LYS B CA 1
ATOM 8727 C C . LYS B 1 474 ? 2.57 -42.125 -24.984 1 95.38 474 LYS B C 1
ATOM 8729 O O . LYS B 1 474 ? 2.699 -43.375 -24.938 1 95.38 474 LYS B O 1
ATOM 8734 N N . ILE B 1 475 ? 2.08 -41.531 -24.047 1 94.75 475 ILE B N 1
ATOM 8735 C CA . ILE B 1 475 ? 1.735 -42.219 -22.812 1 94.75 475 ILE B CA 1
ATOM 8736 C C . ILE B 1 475 ? 0.217 -42.312 -22.656 1 94.75 475 ILE B C 1
ATOM 8738 O O . ILE B 1 475 ? -0.347 -43.375 -22.5 1 94.75 475 ILE B O 1
ATOM 8742 N N . LEU B 1 476 ? -0.416 -41.125 -22.734 1 95.25 476 LEU B N 1
ATOM 8743 C CA . LEU B 1 476 ? -1.871 -41 -22.734 1 95.25 476 LEU B CA 1
ATOM 8744 C C . LEU B 1 476 ? -2.361 -40.375 -24.031 1 95.25 476 LEU B C 1
ATOM 8746 O O . LEU B 1 476 ? -2.803 -39.219 -24.047 1 95.25 476 LEU B O 1
ATOM 8750 N N . PRO B 1 477 ? -2.332 -41.219 -25.047 1 95.81 477 PRO B N 1
ATOM 8751 C CA . PRO B 1 477 ? -2.707 -40.625 -26.344 1 95.81 477 PRO B CA 1
ATOM 8752 C C . PRO B 1 477 ? -4.07 -39.938 -26.312 1 95.81 477 PRO B C 1
ATOM 8754 O O . PRO B 1 477 ? -5.055 -40.531 -25.859 1 95.81 477 PRO B O 1
ATOM 8757 N N . ALA B 1 478 ? -4.121 -38.719 -26.797 1 96.44 478 ALA B N 1
ATOM 8758 C CA . ALA B 1 478 ? -5.328 -37.906 -26.75 1 96.44 478 ALA B CA 1
ATOM 8759 C C . ALA B 1 478 ? -5.57 -37.188 -28.078 1 96.44 478 ALA B C 1
ATOM 8761 O O . ALA B 1 478 ? -4.629 -36.906 -28.812 1 96.44 478 ALA B O 1
ATOM 8762 N N . LYS B 1 479 ? -6.82 -37 -28.344 1 96.31 479 LYS B N 1
ATOM 8763 C CA . LYS B 1 479 ? -7.195 -36.281 -29.562 1 96.31 479 LYS B CA 1
ATOM 8764 C C . LYS B 1 479 ? -6.816 -34.812 -29.469 1 96.31 479 LYS B C 1
ATOM 8766 O O . LYS B 1 479 ? -6.391 -34.219 -30.469 1 96.31 479 LYS B O 1
ATOM 8771 N N . TYR B 1 480 ? -7.066 -34.25 -28.344 1 97.69 480 TYR B N 1
ATOM 8772 C CA . TYR B 1 480 ? -6.707 -32.844 -28.062 1 97.69 480 TYR B CA 1
ATOM 8773 C C . TYR B 1 480 ? -5.832 -32.781 -26.812 1 97.69 480 TYR B C 1
ATOM 8775 O O . TYR B 1 480 ? -5.938 -33.594 -25.906 1 97.69 480 TYR B O 1
ATOM 8783 N N . ILE B 1 481 ? -4.957 -31.797 -26.766 1 98.44 481 ILE B N 1
ATOM 8784 C CA . ILE B 1 481 ? -4.113 -31.531 -25.609 1 98.44 481 ILE B CA 1
ATOM 8785 C C . ILE B 1 481 ? -4.324 -30.094 -25.141 1 98.44 481 ILE B C 1
ATOM 8787 O O . ILE B 1 481 ? -4.23 -29.156 -25.938 1 98.44 481 ILE B O 1
ATOM 8791 N N . MET B 1 482 ? -4.617 -29.938 -23.875 1 98.69 482 MET B N 1
ATOM 8792 C CA . MET B 1 482 ? -4.828 -28.625 -23.297 1 98.69 482 MET B CA 1
ATOM 8793 C C . MET B 1 482 ? -3.773 -28.312 -22.25 1 98.69 482 MET B C 1
ATOM 8795 O O . MET B 1 482 ? -3.461 -29.156 -21.406 1 98.69 482 MET B O 1
ATOM 8799 N N . LYS B 1 483 ? -3.148 -27.188 -22.344 1 98.62 483 LYS B N 1
ATOM 8800 C CA . LYS B 1 483 ? -2.299 -26.625 -21.281 1 98.62 483 LYS B CA 1
ATOM 8801 C C . LYS B 1 483 ? -3.086 -25.672 -20.391 1 98.62 483 LYS B C 1
ATOM 8803 O O . LYS B 1 483 ? -3.848 -24.844 -20.875 1 98.62 483 LYS B O 1
ATOM 8808 N N . MET B 1 484 ? -2.863 -25.781 -19.031 1 98.12 484 MET B N 1
ATOM 8809 C CA . MET B 1 484 ? -3.561 -24.922 -18.062 1 98.12 484 MET B CA 1
ATOM 8810 C C . MET B 1 484 ? -2.635 -24.5 -16.938 1 98.12 484 MET B C 1
ATOM 8812 O O . MET B 1 484 ? -1.662 -25.203 -16.625 1 98.12 484 MET B O 1
ATOM 8816 N N . ASP B 1 485 ? -2.936 -23.359 -16.328 1 96.38 485 ASP B N 1
ATOM 8817 C CA . ASP B 1 485 ? -2.281 -22.953 -15.094 1 96.38 485 ASP B CA 1
ATOM 8818 C C . ASP B 1 485 ? -3.07 -23.422 -13.875 1 96.38 485 ASP B C 1
ATOM 8820 O O . ASP B 1 485 ? -4.262 -23.719 -13.977 1 96.38 485 ASP B O 1
ATOM 8824 N N . ASP B 1 486 ? -2.398 -23.438 -12.734 1 96.38 486 ASP B N 1
ATOM 8825 C CA . ASP B 1 486 ? -3.062 -23.969 -11.555 1 96.38 486 ASP B CA 1
ATOM 8826 C C . ASP B 1 486 ? -3.881 -22.906 -10.844 1 96.38 486 ASP B C 1
ATOM 8828 O O . ASP B 1 486 ? -4.504 -23.172 -9.812 1 96.38 486 ASP B O 1
ATOM 8832 N N . ASP B 1 487 ? -3.928 -21.719 -11.375 1 93.31 487 ASP B N 1
ATOM 8833 C CA . ASP B 1 487 ? -4.812 -20.672 -10.859 1 93.31 487 ASP B CA 1
ATOM 8834 C C . ASP B 1 487 ? -5.867 -20.297 -11.891 1 93.31 487 ASP B C 1
ATOM 8836 O O . ASP B 1 487 ? -6.297 -19.141 -11.945 1 93.31 487 ASP B O 1
ATOM 8840 N N . ALA B 1 488 ? -6.18 -21.188 -12.688 1 96.31 488 ALA B N 1
ATOM 8841 C CA . ALA B 1 488 ? -7.207 -20.984 -13.695 1 96.31 488 ALA B CA 1
ATOM 8842 C C . ALA B 1 488 ? -8.383 -21.953 -13.492 1 96.31 488 ALA B C 1
ATOM 8844 O O . ALA B 1 488 ? -8.203 -23.047 -12.969 1 96.31 488 ALA B O 1
ATOM 8845 N N . PHE B 1 489 ? -9.602 -21.469 -13.75 1 96.94 489 PHE B N 1
ATOM 8846 C CA . PHE B 1 489 ? -10.82 -22.266 -13.766 1 96.94 489 PHE B CA 1
ATOM 8847 C C . PHE B 1 489 ? -11.312 -22.484 -15.188 1 96.94 489 PHE B C 1
ATOM 8849 O O . PHE B 1 489 ? -11.398 -21.547 -15.977 1 96.94 489 PHE B O 1
ATOM 8856 N N . VAL B 1 490 ? -11.648 -23.688 -15.539 1 97.94 490 VAL B N 1
ATOM 8857 C CA . VAL B 1 490 ? -12.07 -23.969 -16.906 1 97.94 490 VAL B CA 1
ATOM 8858 C C . VAL B 1 490 ? -13.391 -24.734 -16.906 1 97.94 490 VAL B C 1
ATOM 8860 O O . VAL B 1 490 ? -13.609 -25.609 -16.047 1 97.94 490 VAL B O 1
ATOM 8863 N N . ARG B 1 491 ? -14.289 -24.375 -17.781 1 97.56 491 ARG B N 1
ATOM 8864 C CA . ARG B 1 491 ? -15.523 -25.125 -18.016 1 97.56 491 ARG B CA 1
ATOM 8865 C C . ARG B 1 491 ? -15.305 -26.203 -19.078 1 97.56 491 ARG B C 1
ATOM 8867 O O . ARG B 1 491 ? -15.562 -25.969 -20.266 1 97.56 491 ARG B O 1
ATOM 8874 N N . ILE B 1 492 ? -15.016 -27.375 -18.672 1 97.19 492 ILE B N 1
ATOM 8875 C CA . ILE B 1 492 ? -14.633 -28.484 -19.547 1 97.19 492 ILE B CA 1
ATOM 8876 C C . ILE B 1 492 ? -15.805 -28.844 -20.453 1 97.19 492 ILE B C 1
ATOM 8878 O O . ILE B 1 492 ? -15.609 -29.203 -21.625 1 97.19 492 ILE B O 1
ATOM 8882 N N . ASP B 1 493 ? -16.969 -28.75 -19.938 1 94.5 493 ASP B N 1
ATOM 8883 C CA . ASP B 1 493 ? -18.156 -29.062 -20.734 1 94.5 493 ASP B CA 1
ATOM 8884 C C . ASP B 1 493 ? -18.266 -28.141 -21.938 1 94.5 493 ASP B C 1
ATOM 8886 O O . ASP B 1 493 ? -18.516 -28.578 -23.062 1 94.5 493 ASP B O 1
ATOM 8890 N N . GLU B 1 494 ? -18.062 -26.859 -21.688 1 95.19 494 GLU B N 1
ATOM 8891 C CA . GLU B 1 494 ? -18.125 -25.875 -22.766 1 95.19 494 GLU B CA 1
ATOM 8892 C C . GLU B 1 494 ? -16.984 -26.062 -23.75 1 95.19 494 GLU B C 1
ATOM 8894 O O . GLU B 1 494 ? -17.156 -25.812 -24.953 1 95.19 494 GLU B O 1
ATOM 8899 N N . VAL B 1 495 ? -15.805 -26.438 -23.25 1 96.94 495 VAL B N 1
ATOM 8900 C CA . VAL B 1 495 ? -14.648 -26.672 -24.109 1 96.94 495 VAL B CA 1
ATOM 8901 C C . VAL B 1 495 ? -14.945 -27.828 -25.062 1 96.94 495 VAL B C 1
ATOM 8903 O O . VAL B 1 495 ? -14.742 -27.719 -26.266 1 96.94 495 VAL B O 1
ATOM 8906 N N . LEU B 1 496 ? -15.43 -28.938 -24.578 1 96.25 496 LEU B N 1
ATOM 8907 C CA . LEU B 1 496 ? -15.711 -30.125 -25.375 1 96.25 496 LEU B CA 1
ATOM 8908 C C . LEU B 1 496 ? -16.812 -29.844 -26.391 1 96.25 496 LEU B C 1
ATOM 8910 O O . LEU B 1 496 ? -16.75 -30.297 -27.531 1 96.25 496 LEU B O 1
ATOM 8914 N N . SER B 1 497 ? -17.797 -29.078 -25.938 1 94.94 497 SER B N 1
ATOM 8915 C CA . SER B 1 497 ? -18.875 -28.703 -26.844 1 94.94 497 SER B CA 1
ATOM 8916 C C . SER B 1 497 ? -18.359 -27.844 -27.984 1 94.94 497 SER B C 1
ATOM 8918 O O . SER B 1 497 ? -18.75 -28.031 -29.141 1 94.94 497 SER B O 1
ATOM 8920 N N . SER B 1 498 ? -17.516 -26.953 -27.688 1 94.31 498 SER B N 1
ATOM 8921 C CA . SER B 1 498 ? -16.953 -26.062 -28.688 1 94.31 498 SER B CA 1
ATOM 8922 C C . SER B 1 498 ? -16.078 -26.812 -29.688 1 94.31 498 SER B C 1
ATOM 8924 O O . SER B 1 498 ? -16.016 -26.438 -30.859 1 94.31 498 SER B O 1
ATOM 8926 N N . LEU B 1 499 ? -15.422 -27.875 -29.266 1 94.88 499 LEU B N 1
ATOM 8927 C CA . LEU B 1 499 ? -14.492 -28.641 -30.094 1 94.88 499 LEU B CA 1
ATOM 8928 C C . LEU B 1 499 ? -15.242 -29.547 -31.062 1 94.88 499 LEU B C 1
ATOM 8930 O O . LEU B 1 499 ? -14.711 -29.906 -32.094 1 94.88 499 LEU B O 1
ATOM 8934 N N . LYS B 1 500 ? -16.422 -30.047 -30.781 1 90.44 500 LYS B N 1
ATOM 8935 C CA . LYS B 1 500 ? -17.219 -30.906 -31.656 1 90.44 500 LYS B CA 1
ATOM 8936 C C . LYS B 1 500 ? -17.453 -30.25 -33 1 90.44 500 LYS B C 1
ATOM 8938 O O . LYS B 1 500 ? -17.5 -30.922 -34.031 1 90.44 500 LYS B O 1
ATOM 8943 N N . GLY B 1 501 ? -17.562 -29.031 -33.125 1 81.12 501 GLY B N 1
ATOM 8944 C CA . GLY B 1 501 ? -17.859 -28.328 -34.344 1 81.12 501 GLY B CA 1
ATOM 8945 C C . GLY B 1 501 ? -16.609 -27.766 -35.031 1 81.12 501 GLY B C 1
ATOM 8946 O O . GLY B 1 501 ? -16.703 -27.188 -36.125 1 81.12 501 GLY B O 1
ATOM 8947 N N . LYS B 1 502 ? -15.539 -28.141 -34.469 1 81.12 502 LYS B N 1
ATOM 8948 C CA . LYS B 1 502 ? -14.32 -27.547 -35 1 81.12 502 LYS B CA 1
ATOM 8949 C C . LYS B 1 502 ? -13.469 -28.594 -35.719 1 81.12 502 LYS B C 1
ATOM 8951 O O . LYS B 1 502 ? -13.711 -29.781 -35.594 1 81.12 502 LYS B O 1
ATOM 8956 N N . VAL B 1 503 ? -12.539 -28.047 -36.469 1 83.44 503 VAL B N 1
ATOM 8957 C CA . VAL B 1 503 ? -11.609 -28.922 -37.188 1 83.44 503 VAL B CA 1
ATOM 8958 C C . VAL B 1 503 ? -10.766 -29.703 -36.188 1 83.44 503 VAL B C 1
ATOM 8960 O O . VAL B 1 503 ? -10.391 -29.188 -35.125 1 83.44 503 VAL B O 1
ATOM 8963 N N . SER B 1 504 ? -10.422 -30.844 -36.594 1 86.38 504 SER B N 1
ATOM 8964 C CA . SER B 1 504 ? -9.734 -31.734 -35.656 1 86.38 504 SER B CA 1
ATOM 8965 C C . SER B 1 504 ? -8.234 -31.766 -35.906 1 86.38 504 SER B C 1
ATOM 8967 O O . SER B 1 504 ? -7.473 -32.312 -35.125 1 86.38 504 SER B O 1
ATOM 8969 N N . ASN B 1 505 ? -7.848 -31.062 -36.906 1 94.06 505 ASN B N 1
ATOM 8970 C CA . ASN B 1 505 ? -6.422 -31.031 -37.25 1 94.06 505 ASN B CA 1
ATOM 8971 C C . ASN B 1 505 ? -5.902 -29.609 -37.375 1 94.06 505 ASN B C 1
ATOM 8973 O O . ASN B 1 505 ? -6.633 -28.719 -37.844 1 94.06 505 ASN B O 1
ATOM 8977 N N . GLY B 1 506 ? -4.637 -29.469 -37 1 97.19 506 GLY B N 1
ATOM 8978 C CA . GLY B 1 506 ? -4.004 -28.156 -37.125 1 97.19 506 GLY B CA 1
ATOM 8979 C C . GLY B 1 506 ? -4.676 -27.094 -36.281 1 97.19 506 GLY B C 1
ATOM 8980 O O . GLY B 1 506 ? -4.773 -25.938 -36.688 1 97.19 506 GLY B O 1
ATOM 8981 N N . LEU B 1 507 ? -5.109 -27.469 -35.156 1 97.81 507 LEU B N 1
ATOM 8982 C CA . LEU B 1 507 ? -5.949 -26.578 -34.406 1 97.81 507 LEU B CA 1
ATOM 8983 C C . LEU B 1 507 ? -5.164 -25.953 -33.25 1 97.81 507 LEU B C 1
ATOM 8985 O O . LEU B 1 507 ? -4.465 -26.656 -32.5 1 97.81 507 LEU B O 1
ATOM 8989 N N . LEU B 1 508 ? -5.203 -24.703 -33.125 1 98.19 508 LEU B N 1
ATOM 8990 C CA . LEU B 1 508 ? -4.887 -23.938 -31.938 1 98.19 508 LEU B CA 1
ATOM 8991 C C . LEU B 1 508 ? -6.105 -23.172 -31.453 1 98.19 508 LEU B C 1
ATOM 8993 O O . LEU B 1 508 ? -6.578 -22.25 -32.125 1 98.19 508 LEU B O 1
ATOM 8997 N N . TYR B 1 509 ? -6.637 -23.578 -30.312 1 97.94 509 TYR B N 1
ATOM 8998 C CA . TYR B 1 509 ? -7.867 -23.016 -29.781 1 97.94 509 TYR B CA 1
ATOM 8999 C C . TYR B 1 509 ? -7.621 -22.359 -28.422 1 97.94 509 TYR B C 1
ATOM 9001 O O . TYR B 1 509 ? -7.027 -22.969 -27.531 1 97.94 509 TYR B O 1
ATOM 9009 N N . GLY B 1 510 ? -7.93 -21.141 -28.188 1 97.75 510 GLY B N 1
ATOM 9010 C CA . GLY B 1 510 ? -7.773 -20.328 -27 1 97.75 510 GLY B CA 1
ATOM 9011 C C . GLY B 1 510 ? -7.883 -18.844 -27.281 1 97.75 510 GLY B C 1
ATOM 9012 O O . GLY B 1 510 ? -8.555 -18.438 -28.234 1 97.75 510 GLY B O 1
ATOM 9013 N N . LEU B 1 511 ? -7.406 -18.016 -26.391 1 97.88 511 LEU B N 1
ATOM 9014 C CA . LEU B 1 511 ? -7.293 -16.594 -26.672 1 97.88 511 LEU B CA 1
ATOM 9015 C C . LEU B 1 511 ? -5.996 -16.281 -27.422 1 97.88 511 LEU B C 1
ATOM 9017 O O . LEU B 1 511 ? -4.922 -16.266 -26.812 1 97.88 511 LEU B O 1
ATOM 9021 N N . ILE B 1 512 ? -6.117 -15.992 -28.703 1 97.94 512 ILE B N 1
ATOM 9022 C CA . ILE B 1 512 ? -4.938 -15.93 -29.547 1 97.94 512 ILE B CA 1
ATOM 9023 C C . ILE B 1 512 ? -4.508 -14.469 -29.734 1 97.94 512 ILE B C 1
ATOM 9025 O O . ILE B 1 512 ? -5.352 -13.594 -29.922 1 97.94 512 ILE B O 1
ATOM 9029 N N . SER B 1 513 ? -3.217 -14.234 -29.516 1 96.25 513 SER B N 1
ATOM 9030 C CA . SER B 1 513 ? -2.592 -12.969 -29.875 1 96.25 513 SER B CA 1
ATOM 9031 C C . SER B 1 513 ? -1.984 -13.031 -31.281 1 96.25 513 SER B C 1
ATOM 9033 O O . SER B 1 513 ? -1.028 -13.773 -31.516 1 96.25 513 SER B O 1
ATOM 9035 N N . PHE B 1 514 ? -2.5 -12.234 -32.156 1 95.81 514 PHE B N 1
ATOM 9036 C CA . PHE B 1 514 ? -2.047 -12.281 -33.531 1 95.81 514 PHE B CA 1
ATOM 9037 C C . PHE B 1 514 ? -0.921 -11.281 -33.781 1 95.81 514 PHE B C 1
ATOM 9039 O O . PHE B 1 514 ? -0.111 -11.445 -34.688 1 95.81 514 PHE B O 1
ATOM 9046 N N . ASP B 1 515 ? -0.947 -10.281 -32.938 1 92.44 515 ASP B N 1
ATOM 9047 C CA . ASP B 1 515 ? 0.065 -9.234 -33.062 1 92.44 515 ASP B CA 1
ATOM 9048 C C . ASP B 1 515 ? 0.75 -8.977 -31.719 1 92.44 515 ASP B C 1
ATOM 9050 O O . ASP B 1 515 ? 0.111 -8.531 -30.766 1 92.44 515 ASP B O 1
ATOM 9054 N N . SER B 1 516 ? 1.938 -9.469 -31.641 1 93.81 516 SER B N 1
ATOM 9055 C CA . SER B 1 516 ? 2.725 -9.242 -30.422 1 93.81 516 SER B CA 1
ATOM 9056 C C . SER B 1 516 ? 4.207 -9.086 -30.75 1 93.81 516 SER B C 1
ATOM 9058 O O . SER B 1 516 ? 4.688 -9.625 -31.75 1 93.81 516 SER B O 1
ATOM 9060 N N . LYS B 1 517 ? 4.859 -8.266 -29.938 1 94.88 517 LYS B N 1
ATOM 9061 C CA . LYS B 1 517 ? 6.277 -7.98 -30.141 1 94.88 517 LYS B CA 1
ATOM 9062 C C . LYS B 1 517 ? 7.086 -8.305 -28.891 1 94.88 517 LYS B C 1
ATOM 9064 O O . LYS B 1 517 ? 6.555 -8.266 -27.766 1 94.88 517 LYS B O 1
ATOM 9069 N N . PRO B 1 518 ? 8.352 -8.609 -29.094 1 94.75 518 PRO B N 1
ATOM 9070 C CA . PRO B 1 518 ? 9.203 -8.867 -27.938 1 94.75 518 PRO B CA 1
ATOM 9071 C C . PRO B 1 518 ? 9.414 -7.621 -27.078 1 94.75 518 PRO B C 1
ATOM 9073 O O . PRO B 1 518 ? 9.531 -6.512 -27.609 1 94.75 518 PRO B O 1
ATOM 9076 N N . HIS B 1 519 ? 9.406 -7.863 -25.766 1 90.62 519 HIS B N 1
ATOM 9077 C CA . HIS B 1 519 ? 9.773 -6.793 -24.844 1 90.62 519 HIS B CA 1
ATOM 9078 C C . HIS B 1 519 ? 11.281 -6.59 -24.797 1 90.62 519 HIS B C 1
ATOM 9080 O O . HIS B 1 519 ? 12.023 -7.488 -24.391 1 90.62 519 HIS B O 1
ATOM 9086 N N . ARG B 1 520 ? 11.695 -5.406 -25.125 1 91.75 520 ARG B N 1
ATOM 9087 C CA . ARG B 1 520 ? 13.125 -5.164 -25.234 1 91.75 520 ARG B CA 1
ATOM 9088 C C . ARG B 1 520 ? 13.648 -4.41 -24.016 1 91.75 520 ARG B C 1
ATOM 9090 O O . ARG B 1 520 ? 14.859 -4.195 -23.875 1 91.75 520 ARG B O 1
ATOM 9097 N N . ASP B 1 521 ? 12.727 -4.008 -23.156 1 82.06 521 ASP B N 1
ATOM 9098 C CA . ASP B 1 521 ? 13.117 -3.375 -21.891 1 82.06 521 ASP B CA 1
ATOM 9099 C C . ASP B 1 521 ? 13.641 -4.406 -20.906 1 82.06 521 ASP B C 1
ATOM 9101 O O . ASP B 1 521 ? 12.914 -5.32 -20.516 1 82.06 521 ASP B O 1
ATOM 9105 N N . ARG B 1 522 ? 14.844 -4.266 -20.469 1 77.94 522 ARG B N 1
ATOM 9106 C CA . ARG B 1 522 ? 15.523 -5.23 -19.609 1 77.94 522 ARG B CA 1
ATOM 9107 C C . ARG B 1 522 ? 14.805 -5.371 -18.266 1 77.94 522 ARG B C 1
ATOM 9109 O O . ARG B 1 522 ? 14.953 -6.383 -17.578 1 77.94 522 ARG B O 1
ATOM 9116 N N . ASP B 1 523 ? 14.031 -4.383 -17.938 1 70.06 523 ASP B N 1
ATOM 9117 C CA . ASP B 1 523 ? 13.359 -4.406 -16.641 1 70.06 523 ASP B CA 1
ATOM 9118 C C . ASP B 1 523 ? 12.023 -5.141 -16.719 1 70.06 523 ASP B C 1
ATOM 9120 O O . ASP B 1 523 ? 11.383 -5.395 -15.695 1 70.06 523 ASP B O 1
ATOM 9124 N N . SER B 1 524 ? 11.805 -5.621 -17.828 1 77.38 524 SER B N 1
ATOM 9125 C CA . SER B 1 524 ? 10.547 -6.344 -18.016 1 77.38 524 SER B CA 1
ATOM 9126 C C . SER B 1 524 ? 10.711 -7.82 -17.672 1 77.38 524 SER B C 1
ATOM 9128 O O . SER B 1 524 ? 11.742 -8.43 -17.969 1 77.38 524 SER B O 1
ATOM 9130 N N . LYS B 1 525 ? 9.719 -8.398 -17.031 1 74.56 525 LYS B N 1
ATOM 9131 C CA . LYS B 1 525 ? 9.68 -9.828 -16.734 1 74.56 525 LYS B CA 1
ATOM 9132 C C . LYS B 1 525 ? 9.766 -10.656 -18.016 1 74.56 525 LYS B C 1
ATOM 9134 O O . LYS B 1 525 ? 10.297 -11.773 -18.016 1 74.56 525 LYS B O 1
ATOM 9139 N N . TRP B 1 526 ? 9.32 -10.109 -19.094 1 84.56 526 TRP B N 1
ATOM 9140 C CA . TRP B 1 526 ? 9.227 -10.82 -20.359 1 84.56 526 TRP B CA 1
ATOM 9141 C C . TRP B 1 526 ? 10.289 -10.344 -21.344 1 84.56 526 TRP B C 1
ATOM 9143 O O . TRP B 1 526 ? 10.102 -10.406 -22.562 1 84.56 526 TRP B O 1
ATOM 9153 N N . TYR B 1 527 ? 11.367 -9.891 -20.75 1 87.06 527 TYR B N 1
ATOM 9154 C CA . TYR B 1 527 ? 12.445 -9.367 -21.578 1 87.06 527 TYR B CA 1
ATOM 9155 C C . TYR B 1 527 ? 12.984 -10.445 -22.516 1 87.06 527 TYR B C 1
ATOM 9157 O O . TYR B 1 527 ? 13.242 -11.578 -22.094 1 87.06 527 TYR B O 1
ATOM 9165 N N . ILE B 1 528 ? 13.164 -10.047 -23.828 1 93.06 528 ILE B N 1
ATOM 9166 C CA . ILE B 1 528 ? 13.797 -10.898 -24.828 1 93.06 528 ILE B CA 1
ATOM 9167 C C . ILE B 1 528 ? 14.82 -10.086 -25.625 1 93.06 528 ILE B C 1
ATOM 9169 O O . ILE B 1 528 ? 14.484 -9.055 -26.203 1 93.06 528 ILE B O 1
ATOM 9173 N N . SER B 1 529 ? 16.031 -10.602 -25.672 1 92.06 529 SER B N 1
ATOM 9174 C CA . SER B 1 529 ? 17.078 -9.906 -26.406 1 92.06 529 SER B CA 1
ATOM 9175 C C . SER B 1 529 ? 16.953 -10.133 -27.922 1 92.06 529 SER B C 1
ATOM 9177 O O . SER B 1 529 ? 16.266 -11.062 -28.344 1 92.06 529 SER B O 1
ATOM 9179 N N . THR B 1 530 ? 17.641 -9.344 -28.688 1 93.31 530 THR B N 1
ATOM 9180 C CA . THR B 1 530 ? 17.641 -9.484 -30.125 1 93.31 530 THR B CA 1
ATOM 9181 C C . THR B 1 530 ? 18.344 -10.773 -30.562 1 93.31 530 THR B C 1
ATOM 9183 O O . THR B 1 530 ? 18.062 -11.328 -31.609 1 93.31 530 THR B O 1
ATOM 9186 N N . GLU B 1 531 ? 19.203 -11.227 -29.766 1 90.25 531 GLU B N 1
ATOM 9187 C CA . GLU B 1 531 ? 19.906 -12.484 -30.031 1 90.25 531 GLU B CA 1
ATOM 9188 C C . GLU B 1 531 ? 18.953 -13.672 -29.875 1 90.25 531 GLU B C 1
ATOM 9190 O O . GLU B 1 531 ? 19 -14.609 -30.672 1 90.25 531 GLU B O 1
ATOM 9195 N N . GLU B 1 532 ? 18.125 -13.594 -28.906 1 90.62 532 GLU B N 1
ATOM 9196 C CA . GLU B 1 532 ? 17.188 -14.68 -28.625 1 90.62 532 GLU B CA 1
ATOM 9197 C C . GLU B 1 532 ? 16.094 -14.734 -29.688 1 90.62 532 GLU B C 1
ATOM 9199 O O . GLU B 1 532 ? 15.664 -15.82 -30.094 1 90.62 532 GLU B O 1
ATOM 9204 N N . TRP B 1 533 ? 15.672 -13.617 -30.047 1 94.44 533 TRP B N 1
ATOM 9205 C CA . TRP B 1 533 ? 14.648 -13.508 -31.094 1 94.44 533 TRP B CA 1
ATOM 9206 C C . TRP B 1 533 ? 14.867 -12.266 -31.938 1 94.44 533 TRP B C 1
ATOM 9208 O O . TRP B 1 533 ? 14.43 -11.172 -31.578 1 94.44 533 TRP B O 1
ATOM 9218 N N . PRO B 1 534 ? 15.383 -12.43 -33.062 1 93.88 534 PRO B N 1
ATOM 9219 C CA . PRO B 1 534 ? 15.789 -11.266 -33.875 1 93.88 534 PRO B CA 1
ATOM 9220 C C . PRO B 1 534 ? 14.633 -10.625 -34.625 1 93.88 534 PRO B C 1
ATOM 9222 O O . PRO B 1 534 ? 14.75 -9.5 -35.094 1 93.88 534 PRO B O 1
ATOM 9225 N N . HIS B 1 535 ? 13.539 -11.25 -34.75 1 93.81 535 HIS B N 1
ATOM 9226 C CA . HIS B 1 535 ? 12.422 -10.75 -35.531 1 93.81 535 HIS B CA 1
ATOM 9227 C C . HIS B 1 535 ? 11.648 -9.672 -34.781 1 93.81 535 HIS B C 1
ATOM 9229 O O . HIS B 1 535 ? 11.719 -9.594 -33.562 1 93.81 535 HIS B O 1
ATOM 9235 N N . ALA B 1 536 ? 10.883 -8.961 -35.5 1 93.75 536 ALA B N 1
ATOM 9236 C CA . ALA B 1 536 ? 10.172 -7.816 -34.906 1 93.75 536 ALA B CA 1
ATOM 9237 C C . ALA B 1 536 ? 8.891 -8.258 -34.219 1 93.75 536 ALA B C 1
ATOM 9239 O O . ALA B 1 536 ? 8.422 -7.594 -33.281 1 93.75 536 ALA B O 1
ATOM 9240 N N . SER B 1 537 ? 8.344 -9.281 -34.719 1 96.12 537 SER B N 1
ATOM 9241 C CA . SER B 1 537 ? 7.074 -9.742 -34.156 1 96.12 537 SER B CA 1
ATOM 9242 C C . SER B 1 537 ? 7.094 -11.242 -33.906 1 96.12 537 SER B C 1
ATOM 9244 O O . SER B 1 537 ? 7.918 -11.961 -34.469 1 96.12 537 SER B O 1
ATOM 9246 N N . TYR B 1 538 ? 6.25 -11.641 -33.031 1 96.88 538 TYR B N 1
ATOM 9247 C CA . TYR B 1 538 ? 6.031 -13.062 -32.812 1 96.88 538 TYR B CA 1
ATOM 9248 C C . TYR B 1 538 ? 4.965 -13.602 -33.75 1 96.88 538 TYR B C 1
ATOM 9250 O O . TYR B 1 538 ? 4.113 -12.852 -34.25 1 96.88 538 TYR B O 1
ATOM 9258 N N . PRO B 1 539 ? 5.047 -14.867 -34.062 1 97.06 539 PRO B N 1
ATOM 9259 C CA . PRO B 1 539 ? 3.877 -15.484 -34.688 1 97.06 539 PRO B CA 1
ATOM 9260 C C . PRO B 1 539 ? 2.672 -15.562 -33.75 1 97.06 539 PRO B C 1
ATOM 9262 O O . PRO B 1 539 ? 2.801 -15.328 -32.562 1 97.06 539 PRO B O 1
ATOM 9265 N N . PRO B 1 540 ? 1.483 -15.906 -34.375 1 97.75 540 PRO B N 1
ATOM 9266 C CA . PRO B 1 540 ? 0.302 -16.031 -33.5 1 97.75 540 PRO B CA 1
ATOM 9267 C C . PRO B 1 540 ? 0.48 -17.062 -32.406 1 97.75 540 PRO B C 1
ATOM 9269 O O . PRO B 1 540 ? 1.033 -18.141 -32.656 1 97.75 540 PRO B O 1
ATOM 9272 N N . TRP B 1 541 ? 0.137 -16.703 -31.25 1 97.81 541 TRP B N 1
ATOM 9273 C CA . TRP B 1 541 ? 0.235 -17.594 -30.094 1 97.81 541 TRP B CA 1
ATOM 9274 C C . TRP B 1 541 ? -0.956 -17.406 -29.172 1 97.81 541 TRP B C 1
ATOM 9276 O O . TRP B 1 541 ? -1.679 -16.406 -29.266 1 97.81 541 TRP B O 1
ATOM 9286 N N . ALA B 1 542 ? -1.261 -18.422 -28.344 1 98.12 542 ALA B N 1
ATOM 9287 C CA . ALA B 1 542 ? -2.369 -18.359 -27.391 1 98.12 542 ALA B CA 1
ATOM 9288 C C . ALA B 1 542 ? -1.874 -18 -25.984 1 98.12 542 ALA B C 1
ATOM 9290 O O . ALA B 1 542 ? -0.823 -18.484 -25.562 1 98.12 542 ALA B O 1
ATOM 9291 N N . HIS B 1 543 ? -2.686 -17.266 -25.266 1 96 543 HIS B N 1
ATOM 9292 C CA . HIS B 1 543 ? -2.328 -16.844 -23.906 1 96 543 HIS B CA 1
ATOM 9293 C C . HIS B 1 543 ? -2.156 -18.047 -22.984 1 96 543 HIS B C 1
ATOM 9295 O O . HIS B 1 543 ? -2.875 -19.047 -23.109 1 96 543 HIS B O 1
ATOM 9301 N N . GLY B 1 544 ? -1.369 -17.906 -22.016 1 94.56 544 GLY B N 1
ATOM 9302 C CA . GLY B 1 544 ? -0.747 -18.969 -21.25 1 94.56 544 GLY B CA 1
ATOM 9303 C C . GLY B 1 544 ? -1.697 -19.641 -20.281 1 94.56 544 GLY B C 1
ATOM 9304 O O . GLY B 1 544 ? -1.541 -20.812 -19.953 1 94.56 544 GLY B O 1
ATOM 9305 N N . PRO B 1 545 ? -2.656 -18.969 -19.766 1 95.19 545 PRO B N 1
ATOM 9306 C CA . PRO B 1 545 ? -3.475 -19.594 -18.719 1 95.19 545 PRO B CA 1
ATOM 9307 C C . PRO B 1 545 ? -4.148 -20.875 -19.203 1 95.19 545 PRO B C 1
ATOM 9309 O O . PRO B 1 545 ? -4.418 -21.781 -18.391 1 95.19 545 PRO B O 1
ATOM 9312 N N . GLY B 1 546 ? -4.445 -20.906 -20.531 1 97.81 546 GLY B N 1
ATOM 9313 C CA . GLY B 1 546 ? -5.008 -22.125 -21.078 1 97.81 546 GLY B CA 1
ATOM 9314 C C . GLY B 1 546 ? -5.234 -22.078 -22.578 1 97.81 546 GLY B C 1
ATOM 9315 O O . GLY B 1 546 ? -5.707 -21.062 -23.094 1 97.81 546 GLY B O 1
ATOM 9316 N N . TYR B 1 547 ? -4.883 -23.094 -23.234 1 98.44 547 TYR B N 1
ATOM 9317 C CA . TYR B 1 547 ? -5.145 -23.234 -24.656 1 98.44 547 TYR B CA 1
ATOM 9318 C C . TYR B 1 547 ? -5.137 -24.703 -25.078 1 98.44 547 TYR B C 1
ATOM 9320 O O . TYR B 1 547 ? -4.684 -25.562 -24.312 1 98.44 547 TYR B O 1
ATOM 9328 N N . ILE B 1 548 ? -5.668 -25.016 -26.266 1 98.56 548 ILE B N 1
ATOM 9329 C CA . ILE B 1 548 ? -5.844 -26.375 -26.75 1 98.56 548 ILE B CA 1
ATOM 9330 C C . ILE B 1 548 ? -5.191 -26.531 -28.125 1 98.56 548 ILE B C 1
ATOM 9332 O O . ILE B 1 548 ? -5.312 -25.656 -28.969 1 98.56 548 ILE B O 1
ATOM 9336 N N . ILE B 1 549 ? -4.496 -27.625 -28.297 1 98.56 549 ILE B N 1
ATOM 9337 C CA . ILE B 1 549 ? -3.939 -27.953 -29.609 1 98.56 549 ILE B CA 1
ATOM 9338 C C . ILE B 1 549 ? -4.414 -29.328 -30.031 1 98.56 549 ILE B C 1
ATOM 9340 O O . ILE B 1 549 ? -4.777 -30.156 -29.188 1 98.56 549 ILE B O 1
ATOM 9344 N N . SER B 1 550 ? -4.406 -29.547 -31.312 1 98.12 550 SER B N 1
ATOM 9345 C CA . SER B 1 550 ? -4.773 -30.844 -31.859 1 98.12 550 SER B CA 1
ATOM 9346 C C . SER B 1 550 ? -3.613 -31.828 -31.781 1 98.12 550 SER B C 1
ATOM 9348 O O . SER B 1 550 ? -2.459 -31.422 -31.625 1 98.12 550 SER B O 1
ATOM 9350 N N . ARG B 1 551 ? -3.92 -33.062 -31.906 1 97.44 551 ARG B N 1
ATOM 9351 C CA . ARG B 1 551 ? -2.957 -34.125 -31.766 1 97.44 551 ARG B CA 1
ATOM 9352 C C . ARG B 1 551 ? -1.833 -34 -32.781 1 97.44 551 ARG B C 1
ATOM 9354 O O . ARG B 1 551 ? -0.672 -34.281 -32.469 1 97.44 551 ARG B O 1
ATOM 9361 N N . ASP B 1 552 ? -2.109 -33.656 -33.969 1 97.88 552 ASP B N 1
ATOM 9362 C CA . ASP B 1 552 ? -1.104 -33.562 -35.031 1 97.88 552 ASP B CA 1
ATOM 9363 C C . ASP B 1 552 ? -0.067 -32.5 -34.719 1 97.88 552 ASP B C 1
ATOM 9365 O O . ASP B 1 552 ? 1.128 -32.688 -34.938 1 97.88 552 ASP B O 1
ATOM 9369 N N . ILE B 1 553 ? -0.531 -31.422 -34.219 1 98.38 553 ILE B N 1
ATOM 9370 C CA . ILE B 1 553 ? 0.404 -30.391 -33.812 1 98.38 553 ILE B CA 1
ATOM 9371 C C . ILE B 1 553 ? 1.289 -30.906 -32.688 1 98.38 553 ILE B C 1
ATOM 9373 O O . ILE B 1 553 ? 2.508 -30.719 -32.719 1 98.38 553 ILE B O 1
ATOM 9377 N N . ALA B 1 554 ? 0.688 -31.531 -31.688 1 98.56 554 ALA B N 1
ATOM 9378 C CA . ALA B 1 554 ? 1.445 -32.094 -30.578 1 98.56 554 ALA B CA 1
ATOM 9379 C C . ALA B 1 554 ? 2.477 -33.094 -31.062 1 98.56 554 ALA B C 1
ATOM 9381 O O . ALA B 1 554 ? 3.604 -33.156 -30.562 1 98.56 554 ALA B O 1
ATOM 9382 N N . LYS B 1 555 ? 2.066 -33.906 -31.953 1 98.06 555 LYS B N 1
ATOM 9383 C CA . LYS B 1 555 ? 2.973 -34.875 -32.531 1 98.06 555 LYS B CA 1
ATOM 9384 C C . LYS B 1 555 ? 4.172 -34.219 -33.188 1 98.06 555 LYS B C 1
ATOM 9386 O O . LYS B 1 555 ? 5.309 -34.656 -33.031 1 98.06 555 LYS B O 1
ATOM 9391 N N . PHE B 1 556 ? 3.883 -33.25 -33.938 1 98.12 556 PHE B N 1
ATOM 9392 C CA . PHE B 1 556 ? 4.934 -32.469 -34.594 1 98.12 556 PHE B CA 1
ATOM 9393 C C . PHE B 1 556 ? 5.926 -31.938 -33.562 1 98.12 556 PHE B C 1
ATOM 9395 O O . PHE B 1 556 ? 7.137 -31.984 -33.781 1 98.12 556 PHE B O 1
ATOM 9402 N N . ILE B 1 557 ? 5.406 -31.391 -32.531 1 98.19 557 ILE B N 1
ATOM 9403 C CA . ILE B 1 557 ? 6.227 -30.781 -31.484 1 98.19 557 ILE B CA 1
ATOM 9404 C C . ILE B 1 557 ? 7.109 -31.844 -30.828 1 98.19 557 ILE B C 1
ATOM 9406 O O . ILE B 1 557 ? 8.312 -31.641 -30.656 1 98.19 557 ILE B O 1
ATOM 9410 N N . VAL B 1 558 ? 6.52 -32.969 -30.469 1 98 558 VAL B N 1
ATOM 9411 C CA . VAL B 1 558 ? 7.258 -34.031 -29.828 1 98 558 VAL B CA 1
ATOM 9412 C C . VAL B 1 558 ? 8.375 -34.531 -30.734 1 98 558 VAL B C 1
ATOM 9414 O O . VAL B 1 558 ? 9.531 -34.625 -30.328 1 98 558 VAL B O 1
ATOM 9417 N N . GLN B 1 559 ? 8.047 -34.75 -31.938 1 96.94 559 GLN B N 1
ATOM 9418 C CA . GLN B 1 559 ? 9.031 -35.25 -32.906 1 96.94 559 GLN B CA 1
ATOM 9419 C C . GLN B 1 559 ? 10.102 -34.188 -33.188 1 96.94 559 GLN B C 1
ATOM 9421 O O . GLN B 1 559 ? 11.289 -34.5 -33.25 1 96.94 559 GLN B O 1
ATOM 9426 N N . GLY B 1 560 ? 9.633 -33.031 -33.375 1 96.38 560 GLY B N 1
ATOM 9427 C CA . GLY B 1 560 ? 10.555 -31.938 -33.656 1 96.38 560 GLY B CA 1
ATOM 9428 C C . GLY B 1 560 ? 11.586 -31.734 -32.562 1 96.38 560 GLY B C 1
ATOM 9429 O O . GLY B 1 560 ? 12.742 -31.406 -32.844 1 96.38 560 GLY B O 1
ATOM 9430 N N . HIS B 1 561 ? 11.18 -31.859 -31.359 1 95.56 561 HIS B N 1
ATOM 9431 C CA . HIS B 1 561 ? 12.125 -31.688 -30.25 1 95.56 561 HIS B CA 1
ATOM 9432 C C . HIS B 1 561 ? 13 -32.906 -30.062 1 95.56 561 HIS B C 1
ATOM 9434 O O . HIS B 1 561 ? 14.164 -32.812 -29.688 1 95.56 561 HIS B O 1
ATOM 9440 N N . GLN B 1 562 ? 12.461 -34.094 -30.266 1 92.69 562 GLN B N 1
ATOM 9441 C CA . GLN B 1 562 ? 13.266 -35.312 -30.203 1 92.69 562 GLN B CA 1
ATOM 9442 C C . GLN B 1 562 ? 14.367 -35.281 -31.25 1 92.69 562 GLN B C 1
ATOM 9444 O O . GLN B 1 562 ? 15.484 -35.719 -31 1 92.69 562 GLN B O 1
ATOM 9449 N N . GLU B 1 563 ? 14.039 -34.719 -32.406 1 93.44 563 GLU B N 1
ATOM 9450 C CA . GLU B 1 563 ? 15 -34.625 -33.5 1 93.44 563 GLU B CA 1
ATOM 9451 C C . GLU B 1 563 ? 15.82 -33.344 -33.406 1 93.44 563 GLU B C 1
ATOM 9453 O O . GLU B 1 563 ? 16.75 -33.156 -34.188 1 93.44 563 GLU B O 1
ATOM 9458 N N . ARG B 1 564 ? 15.461 -32.5 -32.5 1 94.75 564 ARG B N 1
ATOM 9459 C CA . ARG B 1 564 ? 16.156 -31.25 -32.219 1 94.75 564 ARG B CA 1
ATOM 9460 C C . ARG B 1 564 ? 16.031 -30.266 -33.375 1 94.75 564 ARG B C 1
ATOM 9462 O O . ARG B 1 564 ? 16.984 -29.562 -33.719 1 94.75 564 ARG B O 1
ATOM 9469 N N . ASP B 1 565 ? 14.914 -30.281 -34.031 1 94.12 565 ASP B N 1
ATOM 9470 C CA . ASP B 1 565 ? 14.641 -29.406 -35.156 1 94.12 565 ASP B CA 1
ATOM 9471 C C . ASP B 1 565 ? 13.922 -28.141 -34.719 1 94.12 565 ASP B C 1
ATOM 9473 O O . ASP B 1 565 ? 13.914 -27.125 -35.438 1 94.12 565 ASP B O 1
ATOM 9477 N N . LEU B 1 566 ? 13.336 -28.219 -33.594 1 96.06 566 LEU B N 1
ATOM 9478 C CA . LEU B 1 566 ? 12.602 -27.062 -33.062 1 96.06 566 LEU B CA 1
ATOM 9479 C C . LEU B 1 566 ? 13.43 -26.328 -32.031 1 96.06 566 LEU B C 1
ATOM 9481 O O . LEU B 1 566 ? 14.125 -26.938 -31.219 1 96.06 566 LEU B O 1
ATOM 9485 N N . LYS B 1 567 ? 13.289 -25.109 -32.062 1 92.75 567 LYS B N 1
ATOM 9486 C CA . LYS B 1 567 ? 14.047 -24.266 -31.141 1 92.75 567 LYS B CA 1
ATOM 9487 C C . LYS B 1 567 ? 13.336 -24.125 -29.797 1 92.75 567 LYS B C 1
ATOM 9489 O O . LYS B 1 567 ? 12.109 -24 -29.75 1 92.75 567 LYS B O 1
ATOM 9494 N N . LEU B 1 568 ? 14.133 -24.094 -28.734 1 94.81 568 LEU B N 1
ATOM 9495 C CA . LEU B 1 568 ? 13.594 -23.812 -27.406 1 94.81 568 LEU B CA 1
ATOM 9496 C C . LEU B 1 568 ? 13.516 -22.297 -27.172 1 94.81 568 LEU B C 1
ATOM 9498 O O . LEU B 1 568 ? 14.391 -21.547 -27.609 1 94.81 568 LEU B O 1
ATOM 9502 N N . PHE B 1 569 ? 12.43 -21.891 -26.484 1 94.62 569 PHE B N 1
ATOM 9503 C CA . PHE B 1 569 ? 12.18 -20.484 -26.203 1 94.62 569 PHE B CA 1
ATOM 9504 C C . PHE B 1 569 ? 11.594 -20.312 -24.797 1 94.62 569 PHE B C 1
ATOM 9506 O O . PHE B 1 569 ? 10.75 -21.109 -24.375 1 94.62 569 PHE B O 1
ATOM 9513 N N . LYS B 1 570 ? 12.016 -19.359 -24.047 1 91.31 570 LYS B N 1
ATOM 9514 C CA . LYS B 1 570 ? 11.742 -19.297 -22.609 1 91.31 570 LYS B CA 1
ATOM 9515 C C . LYS B 1 570 ? 10.289 -18.938 -22.344 1 91.31 570 LYS B C 1
ATOM 9517 O O . LYS B 1 570 ? 9.734 -19.312 -21.297 1 91.31 570 LYS B O 1
ATOM 9522 N N . LEU B 1 571 ? 9.633 -18.094 -23.172 1 94.69 571 LEU B N 1
ATOM 9523 C CA . LEU B 1 571 ? 8.211 -17.812 -23.031 1 94.69 571 LEU B CA 1
ATOM 9524 C C . LEU B 1 571 ? 7.375 -18.953 -23.609 1 94.69 571 LEU B C 1
ATOM 9526 O O . LEU B 1 571 ? 7.215 -19.062 -24.828 1 94.69 571 LEU B O 1
ATOM 9530 N N . GLU B 1 572 ? 6.824 -19.734 -22.734 1 96.06 572 GLU B N 1
ATOM 9531 C CA . GLU B 1 572 ? 6.281 -21.031 -23.141 1 96.06 572 GLU B CA 1
ATOM 9532 C C . GLU B 1 572 ? 5.145 -20.859 -24.141 1 96.06 572 GLU B C 1
ATOM 9534 O O . GLU B 1 572 ? 5.023 -21.641 -25.078 1 96.06 572 GLU B O 1
ATOM 9539 N N . ASP B 1 573 ? 4.219 -19.828 -23.891 1 96.62 573 ASP B N 1
ATOM 9540 C CA . ASP B 1 573 ? 3.088 -19.641 -24.797 1 96.62 573 ASP B CA 1
ATOM 9541 C C . ASP B 1 573 ? 3.555 -19.156 -26.172 1 96.62 573 ASP B C 1
ATOM 9543 O O . ASP B 1 573 ? 3.08 -19.641 -27.203 1 96.62 573 ASP B O 1
ATOM 9547 N N . VAL B 1 574 ? 4.535 -18.297 -26.141 1 97.12 574 VAL B N 1
ATOM 9548 C CA . VAL B 1 574 ? 5.117 -17.812 -27.391 1 97.12 574 VAL B CA 1
ATOM 9549 C C . VAL B 1 574 ? 5.883 -18.938 -28.078 1 97.12 574 VAL B C 1
ATOM 9551 O O . VAL B 1 574 ? 5.867 -19.062 -29.297 1 97.12 574 VAL B O 1
ATOM 9554 N N . ALA B 1 575 ? 6.57 -19.781 -27.312 1 97.75 575 ALA B N 1
ATOM 9555 C CA . ALA B 1 575 ? 7.25 -20.953 -27.859 1 97.75 575 ALA B CA 1
ATOM 9556 C C . ALA B 1 575 ? 6.281 -21.828 -28.641 1 97.75 575 ALA B C 1
ATOM 9558 O O . ALA B 1 575 ? 6.598 -22.297 -29.75 1 97.75 575 ALA B O 1
ATOM 9559 N N . MET B 1 576 ? 5.18 -22.031 -28.094 1 98.38 576 MET B N 1
ATOM 9560 C CA . MET B 1 576 ? 4.152 -22.812 -28.766 1 98.38 576 MET B CA 1
ATOM 9561 C C . MET B 1 576 ? 3.787 -22.172 -30.109 1 98.38 576 MET B C 1
ATOM 9563 O O . MET B 1 576 ? 3.656 -22.875 -31.109 1 98.38 576 MET B O 1
ATOM 9567 N N . GLY B 1 577 ? 3.602 -20.875 -30.078 1 98.31 577 GLY B N 1
ATOM 9568 C CA . GLY B 1 577 ? 3.338 -20.156 -31.328 1 98.31 577 GLY B CA 1
ATOM 9569 C C . GLY B 1 577 ? 4.426 -20.359 -32.375 1 98.31 577 GLY B C 1
ATOM 9570 O O . GLY B 1 577 ? 4.133 -20.578 -33.562 1 98.31 577 GLY B O 1
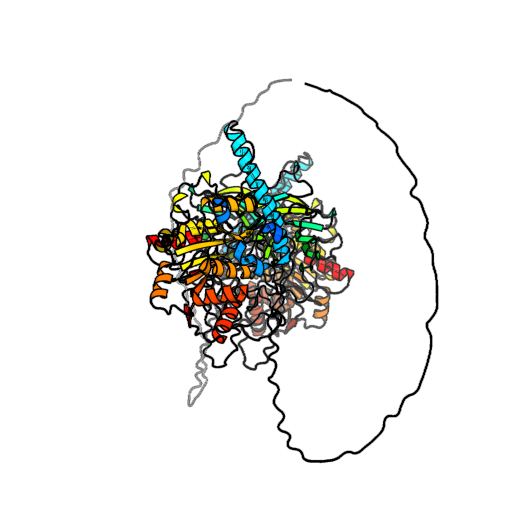ATOM 9571 N N . ILE B 1 578 ? 5.621 -20.328 -31.969 1 97.81 578 ILE B N 1
ATOM 9572 C CA . ILE B 1 578 ? 6.773 -20.484 -32.844 1 97.81 578 ILE B CA 1
ATOM 9573 C C . ILE B 1 578 ? 6.777 -21.891 -33.438 1 97.81 578 ILE B C 1
ATOM 9575 O O . ILE B 1 578 ? 7.031 -22.078 -34.625 1 97.81 578 ILE B O 1
ATOM 9579 N N . TRP B 1 579 ? 6.527 -22.906 -32.688 1 98.44 579 TRP B N 1
ATOM 9580 C CA . TRP B 1 579 ? 6.504 -24.281 -33.156 1 98.44 579 TRP B CA 1
ATOM 9581 C C . TRP B 1 579 ? 5.367 -24.5 -34.156 1 98.44 579 TRP B C 1
ATOM 9583 O O . TRP B 1 579 ? 5.531 -25.219 -35.125 1 98.44 579 TRP B O 1
ATOM 9593 N N . ILE B 1 580 ? 4.234 -23.891 -33.875 1 98.44 580 ILE B N 1
ATOM 9594 C CA . ILE B 1 580 ? 3.088 -24.016 -34.781 1 98.44 580 ILE B CA 1
ATOM 9595 C C . ILE B 1 580 ? 3.398 -23.344 -36.094 1 98.44 580 ILE B C 1
ATOM 9597 O O . ILE B 1 580 ? 2.992 -23.828 -37.156 1 98.44 580 ILE B O 1
ATOM 9601 N N . GLU B 1 581 ? 4.043 -22.219 -36 1 97.56 581 GLU B N 1
ATOM 9602 C CA . GLU B 1 581 ? 4.469 -21.562 -37.25 1 97.56 581 GLU B CA 1
ATOM 9603 C C . GLU B 1 581 ? 5.34 -22.5 -38.062 1 97.56 581 GLU B C 1
ATOM 9605 O O . GLU B 1 581 ? 5.238 -22.516 -39.312 1 97.56 581 GLU B O 1
ATOM 9610 N N . GLN B 1 582 ? 6.242 -23.203 -37.469 1 97.25 582 GLN B N 1
ATOM 9611 C CA . GLN B 1 582 ? 7.07 -24.172 -38.156 1 97.25 582 GLN B CA 1
ATOM 9612 C C . GLN B 1 582 ? 6.223 -25.297 -38.75 1 97.25 582 GLN B C 1
ATOM 9614 O O . GLN B 1 582 ? 6.508 -25.812 -39.844 1 97.25 582 GLN B O 1
ATOM 9619 N N . PHE B 1 583 ? 5.289 -25.703 -37.969 1 97.88 583 PHE B N 1
ATOM 9620 C CA . PHE B 1 583 ? 4.32 -26.672 -38.469 1 97.88 583 PHE B CA 1
ATOM 9621 C C . PHE B 1 583 ? 3.656 -26.188 -39.75 1 97.88 583 PHE B C 1
ATOM 9623 O O . PHE B 1 583 ? 3.561 -26.922 -40.719 1 97.88 583 PHE B O 1
ATOM 9630 N N . LYS B 1 584 ? 3.225 -25.016 -39.75 1 97.12 584 LYS B N 1
ATOM 9631 C CA . LYS B 1 584 ? 2.594 -24.391 -40.906 1 97.12 584 LYS B CA 1
ATOM 9632 C C . LYS B 1 584 ? 3.553 -24.328 -42.094 1 97.12 584 LYS B C 1
ATOM 9634 O O . LYS B 1 584 ? 3.16 -24.609 -43.219 1 97.12 584 LYS B O 1
ATOM 9639 N N . LYS B 1 585 ? 4.703 -23.984 -41.844 1 95.75 585 LYS B N 1
ATOM 9640 C CA . LYS B 1 585 ? 5.719 -23.844 -42.875 1 95.75 585 LYS B CA 1
ATOM 9641 C C . LYS B 1 585 ? 6.062 -25.203 -43.5 1 95.75 585 LYS B C 1
ATOM 9643 O O . LYS B 1 585 ? 6.609 -25.281 -44.594 1 95.75 585 LYS B O 1
ATOM 9648 N N . SER B 1 586 ? 5.812 -26.234 -42.781 1 94.81 586 SER B N 1
ATOM 9649 C CA . SER B 1 586 ? 6.074 -27.578 -43.281 1 94.81 586 SER B CA 1
ATOM 9650 C C . SER B 1 586 ? 4.988 -28.016 -44.281 1 94.81 586 SER B C 1
ATOM 9652 O O . SER B 1 586 ? 5.008 -29.141 -44.75 1 94.81 586 SER B O 1
ATOM 9654 N N . GLY B 1 587 ? 3.971 -27.234 -44.5 1 93.81 587 GLY B N 1
ATOM 9655 C CA . GLY B 1 587 ? 2.967 -27.5 -45.531 1 93.81 587 GLY B CA 1
ATOM 9656 C C . GLY B 1 587 ? 1.623 -27.906 -44.969 1 93.81 587 GLY B C 1
ATOM 9657 O O . GLY B 1 587 ? 0.709 -28.266 -45.688 1 93.81 587 GLY B O 1
ATOM 9658 N N . LYS B 1 588 ? 1.557 -27.844 -43.688 1 95.25 588 LYS B N 1
ATOM 9659 C CA . LYS B 1 588 ? 0.302 -28.234 -43.062 1 95.25 588 LYS B CA 1
ATOM 9660 C C . LYS B 1 588 ? -0.573 -27.031 -42.75 1 95.25 588 LYS B C 1
ATOM 9662 O O . LYS B 1 588 ? -0.063 -25.922 -42.562 1 95.25 588 LYS B O 1
ATOM 9667 N N . GLU B 1 589 ? -1.811 -27.25 -42.781 1 95.44 589 GLU B N 1
ATOM 9668 C CA . GLU B 1 589 ? -2.76 -26.172 -42.5 1 95.44 589 GLU B CA 1
ATOM 9669 C C . GLU B 1 589 ? -2.967 -25.969 -41 1 95.44 589 GLU B C 1
ATOM 9671 O O . GLU B 1 589 ? -3.061 -26.938 -40.25 1 95.44 589 GLU B O 1
ATOM 9676 N N . VAL B 1 590 ? -2.961 -24.719 -40.594 1 97.25 590 VAL B N 1
ATOM 9677 C CA . VAL B 1 590 ? -3.197 -24.391 -39.188 1 97.25 590 VAL B CA 1
ATOM 9678 C C . VAL B 1 590 ? -4.484 -23.578 -39.062 1 97.25 590 VAL B C 1
ATOM 9680 O O . VAL B 1 590 ? -4.723 -22.656 -39.844 1 97.25 590 VAL B O 1
ATOM 9683 N N . HIS B 1 591 ? -5.328 -23.875 -38.156 1 97.31 591 HIS B N 1
ATOM 9684 C CA . HIS B 1 591 ? -6.559 -23.172 -37.844 1 97.31 591 HIS B CA 1
ATOM 9685 C C . HIS B 1 591 ? -6.473 -22.484 -36.5 1 97.31 591 HIS B C 1
ATOM 9687 O O . HIS B 1 591 ? -6.594 -23.141 -35.469 1 97.31 591 HIS B O 1
ATOM 9693 N N . TYR B 1 592 ? -6.324 -21.234 -36.594 1 97.19 592 TYR B N 1
ATOM 9694 C CA . TYR B 1 592 ? -6.328 -20.422 -35.375 1 97.19 592 TYR B CA 1
ATOM 9695 C C . TYR B 1 592 ? -7.754 -20.062 -34.938 1 97.19 592 TYR B C 1
ATOM 9697 O O . TYR B 1 592 ? -8.445 -19.344 -35.656 1 97.19 592 TYR B O 1
ATOM 9705 N N . VAL B 1 593 ? -8.203 -20.531 -33.844 1 96.88 593 VAL B N 1
ATOM 9706 C CA . VAL B 1 593 ? -9.547 -20.25 -33.375 1 96.88 593 VAL B CA 1
ATOM 9707 C C . VAL B 1 593 ? -9.461 -19.469 -32.062 1 96.88 593 VAL B C 1
ATOM 9709 O O . VAL B 1 593 ? -9.289 -20.047 -30.984 1 96.88 593 VAL B O 1
ATOM 9712 N N . SER B 1 594 ? -9.68 -18.203 -32.156 1 96.62 594 SER B N 1
ATOM 9713 C CA . SER B 1 594 ? -9.633 -17.328 -30.984 1 96.62 594 SER B CA 1
ATOM 9714 C C . SER B 1 594 ? -11 -17.219 -30.328 1 96.62 594 SER B C 1
ATOM 9716 O O . SER B 1 594 ? -12.016 -17.062 -31 1 96.62 594 SER B O 1
ATOM 9718 N N . ASP B 1 595 ? -11.047 -17.344 -29.031 1 96.25 595 ASP B N 1
ATOM 9719 C CA . ASP B 1 595 ? -12.273 -17.234 -28.25 1 96.25 595 ASP B CA 1
ATOM 9720 C C . ASP B 1 595 ? -12.086 -16.297 -27.062 1 96.25 595 ASP B C 1
ATOM 9722 O O . ASP B 1 595 ? -11.344 -16.594 -26.125 1 96.25 595 ASP B O 1
ATOM 9726 N N . ASP B 1 596 ? -12.828 -15.219 -27.047 1 94.31 596 ASP B N 1
ATOM 9727 C CA . ASP B 1 596 ? -12.695 -14.164 -26.047 1 94.31 596 ASP B CA 1
ATOM 9728 C C . ASP B 1 596 ? -13.188 -14.633 -24.688 1 94.31 596 ASP B C 1
ATOM 9730 O O . ASP B 1 596 ? -12.938 -13.977 -23.672 1 94.31 596 ASP B O 1
ATOM 9734 N N . ARG B 1 597 ? -13.828 -15.766 -24.688 1 95.38 597 ARG B N 1
ATOM 9735 C CA . ARG B 1 597 ? -14.344 -16.281 -23.422 1 95.38 597 ARG B CA 1
ATOM 9736 C C . ARG B 1 597 ? -13.25 -16.984 -22.625 1 95.38 597 ARG B C 1
ATOM 9738 O O . ARG B 1 597 ? -13.469 -17.406 -21.484 1 95.38 597 ARG B O 1
ATOM 9745 N N . PHE B 1 598 ? -11.984 -17.109 -23.203 1 96.94 598 PHE B N 1
ATOM 9746 C CA . PHE B 1 598 ? -10.773 -17.516 -22.5 1 96.94 598 PHE B CA 1
ATOM 9747 C C . PHE B 1 598 ? -10.109 -16.297 -21.859 1 96.94 598 PHE B C 1
ATOM 9749 O O . PHE B 1 598 ? -9.141 -15.75 -22.406 1 96.94 598 PHE B O 1
ATOM 9756 N N . TYR B 1 599 ? -10.453 -16.031 -20.672 1 92.25 599 TYR B N 1
ATOM 9757 C CA . TYR B 1 599 ? -9.945 -14.828 -20.047 1 92.25 599 TYR B CA 1
ATOM 9758 C C . TYR B 1 599 ? -8.523 -15.023 -19.547 1 92.25 599 TYR B C 1
ATOM 9760 O O . TYR B 1 599 ? -8.242 -15.984 -18.828 1 92.25 599 TYR B O 1
ATOM 9768 N N . ASN B 1 600 ? -7.68 -14.133 -19.969 1 91 600 ASN B N 1
ATOM 9769 C CA . ASN B 1 600 ? -6.285 -14.203 -19.547 1 91 600 ASN B CA 1
ATOM 9770 C C . ASN B 1 600 ? -6.074 -13.531 -18.203 1 91 600 ASN B C 1
ATOM 9772 O O . ASN B 1 600 ? -5.039 -13.719 -17.562 1 91 600 ASN B O 1
ATOM 9776 N N . ALA B 1 601 ? -7.133 -12.766 -17.797 1 85.81 601 ALA B N 1
ATOM 9777 C CA . ALA B 1 601 ? -7.094 -12.156 -16.469 1 85.81 601 ALA B CA 1
ATOM 9778 C C . ALA B 1 601 ? -8.5 -12.008 -15.891 1 85.81 601 ALA B C 1
ATOM 9780 O O . ALA B 1 601 ? -9.414 -11.547 -16.578 1 85.81 601 ALA B O 1
ATOM 9781 N N . GLY B 1 602 ? -8.625 -12.477 -14.719 1 85.88 602 GLY B N 1
ATOM 9782 C CA . GLY B 1 602 ? -9.883 -12.281 -14.023 1 85.88 602 GLY B CA 1
ATOM 9783 C C . GLY B 1 602 ? -10.977 -13.219 -14.5 1 85.88 602 GLY B C 1
ATOM 9784 O O . GLY B 1 602 ? -10.703 -14.344 -14.914 1 85.88 602 GLY B O 1
ATOM 9785 N N . CYS B 1 603 ? -12.203 -12.781 -14.234 1 89.5 603 CYS B N 1
ATOM 9786 C CA . CYS B 1 603 ? -13.406 -13.547 -14.555 1 89.5 603 CYS B CA 1
ATOM 9787 C C . CYS B 1 603 ? -14.508 -12.625 -15.062 1 89.5 603 CYS B C 1
ATOM 9789 O O . CYS B 1 603 ? -14.68 -11.516 -14.562 1 89.5 603 CYS B O 1
ATOM 9791 N N . GLU B 1 604 ? -15.102 -12.977 -16.156 1 88.38 604 GLU B N 1
ATOM 9792 C CA . GLU B 1 604 ? -16.312 -12.312 -16.641 1 88.38 604 GLU B CA 1
ATOM 9793 C C . GLU B 1 604 ? -17.422 -13.328 -16.922 1 88.38 604 GLU B C 1
ATOM 9795 O O . GLU B 1 604 ? -17.141 -14.508 -17.125 1 88.38 604 GLU B O 1
ATOM 9800 N N . SER B 1 605 ? -18.609 -12.773 -16.938 1 88.69 605 SER B N 1
ATOM 9801 C CA . SER B 1 605 ? -19.734 -13.664 -17.172 1 88.69 605 SER B CA 1
ATOM 9802 C C . SER B 1 605 ? -19.578 -14.43 -18.484 1 88.69 605 SER B C 1
ATOM 9804 O O . SER B 1 605 ? -19.062 -13.891 -19.453 1 88.69 605 SER B O 1
ATOM 9806 N N . ASN B 1 606 ? -19.969 -15.602 -18.5 1 92.75 606 ASN B N 1
ATOM 9807 C CA . ASN B 1 606 ? -19.953 -16.516 -19.641 1 92.75 606 ASN B CA 1
ATOM 9808 C C . ASN B 1 606 ? -18.531 -16.922 -20 1 92.75 606 ASN B C 1
ATOM 9810 O O . ASN B 1 606 ? -18.219 -17.125 -21.188 1 92.75 606 ASN B O 1
ATOM 9814 N N . TYR B 1 607 ? -17.734 -16.984 -19.016 1 95.38 607 TYR B N 1
ATOM 9815 C CA . TYR B 1 607 ? -16.359 -17.406 -19.219 1 95.38 607 TYR B CA 1
ATOM 9816 C C . TYR B 1 607 ? -16.281 -18.875 -19.625 1 95.38 607 TYR B C 1
ATOM 9818 O O . TYR B 1 607 ? -17.141 -19.672 -19.25 1 95.38 607 TYR B O 1
ATOM 9826 N N . ILE B 1 608 ? -15.336 -19.219 -20.453 1 97.12 608 ILE B N 1
ATOM 9827 C CA . ILE B 1 608 ? -14.891 -20.594 -20.625 1 97.12 608 ILE B CA 1
ATOM 9828 C C . ILE B 1 608 ? -13.711 -20.875 -19.688 1 97.12 608 ILE B C 1
ATOM 9830 O O . ILE B 1 608 ? -13.641 -21.922 -19.062 1 97.12 608 ILE B O 1
ATOM 9834 N N . LEU B 1 609 ? -12.836 -19.859 -19.609 1 97.31 609 LEU B N 1
ATOM 9835 C CA . LEU B 1 609 ? -11.672 -19.906 -18.734 1 97.31 609 LEU B CA 1
ATOM 9836 C C . LEU B 1 609 ? -11.523 -18.609 -17.953 1 97.31 609 LEU B C 1
ATOM 9838 O O . LEU B 1 609 ? -11.68 -17.516 -18.516 1 97.31 609 LEU B O 1
ATOM 9842 N N . ALA B 1 610 ? -11.398 -18.75 -16.609 1 94.88 610 ALA B N 1
ATOM 9843 C CA . ALA B 1 610 ? -11.07 -17.641 -15.734 1 94.88 610 ALA B CA 1
ATOM 9844 C C . ALA B 1 610 ? -9.672 -17.797 -15.148 1 94.88 610 ALA B C 1
ATOM 9846 O O . ALA B 1 610 ? -9.266 -18.906 -14.789 1 94.88 610 ALA B O 1
ATOM 9847 N N . HIS B 1 611 ? -8.93 -16.719 -15.117 1 93.31 611 HIS B N 1
ATOM 9848 C CA . HIS B 1 611 ? -7.531 -16.781 -14.703 1 93.31 611 HIS B CA 1
ATOM 9849 C C . HIS B 1 611 ? -7.289 -15.93 -13.453 1 93.31 611 HIS B C 1
ATOM 9851 O O . HIS B 1 611 ? -8.094 -15.055 -13.133 1 93.31 611 HIS B O 1
ATOM 9857 N N . TYR B 1 612 ? -6.227 -16.25 -12.758 1 88.06 612 TYR B N 1
ATOM 9858 C CA . TYR B 1 612 ? -5.883 -15.633 -11.484 1 88.06 612 TYR B CA 1
ATOM 9859 C C . TYR B 1 612 ? -6.973 -15.875 -10.445 1 88.06 612 TYR B C 1
ATOM 9861 O O . TYR B 1 612 ? -7.43 -14.938 -9.789 1 88.06 612 TYR B O 1
ATOM 9869 N N . GLN B 1 613 ? -7.43 -17.078 -10.43 1 89.06 613 GLN B N 1
ATOM 9870 C CA . GLN B 1 613 ? -8.43 -17.516 -9.461 1 89.06 613 GLN B CA 1
ATOM 9871 C C . GLN B 1 613 ? -7.777 -18.297 -8.328 1 89.06 613 GLN B C 1
ATOM 9873 O O . GLN B 1 613 ? -7.277 -19.406 -8.539 1 89.06 613 GLN B O 1
ATOM 9878 N N . GLY B 1 614 ? -7.84 -17.766 -7.176 1 84.81 614 GLY B N 1
ATOM 9879 C CA . GLY B 1 614 ? -7.332 -18.5 -6.023 1 84.81 614 GLY B CA 1
ATOM 9880 C C . GLY B 1 614 ? -8.211 -19.672 -5.629 1 84.81 614 GLY B C 1
ATOM 9881 O O . GLY B 1 614 ? -9.258 -19.906 -6.227 1 84.81 614 GLY B O 1
ATOM 9882 N N . PRO B 1 615 ? -7.742 -20.406 -4.684 1 88.06 615 PRO B N 1
ATOM 9883 C CA . PRO B 1 615 ? -8.469 -21.609 -4.273 1 88.06 615 PRO B CA 1
ATOM 9884 C C . PRO B 1 615 ? -9.922 -21.328 -3.9 1 88.06 615 PRO B C 1
ATOM 9886 O O . PRO B 1 615 ? -10.82 -22.047 -4.344 1 88.06 615 PRO B O 1
ATOM 9889 N N . ARG B 1 616 ? -10.18 -20.297 -3.145 1 83.19 616 ARG B N 1
ATOM 9890 C CA . ARG B 1 616 ? -11.539 -19.969 -2.744 1 83.19 616 ARG B CA 1
ATOM 9891 C C . ARG B 1 616 ? -12.391 -19.609 -3.955 1 83.19 616 ARG B C 1
ATOM 9893 O O . ARG B 1 616 ? -13.547 -20.031 -4.055 1 83.19 616 ARG B O 1
ATOM 9900 N N . MET B 1 617 ? -11.828 -18.859 -4.836 1 86.25 617 MET B N 1
ATOM 9901 C CA . MET B 1 617 ? -12.57 -18.391 -6.012 1 86.25 617 MET B CA 1
ATOM 9902 C C . MET B 1 617 ? -12.898 -19.562 -6.934 1 86.25 617 MET B C 1
ATOM 9904 O O . MET B 1 617 ? -13.992 -19.641 -7.492 1 86.25 617 MET B O 1
ATOM 9908 N N . VAL B 1 618 ? -11.961 -20.453 -7.109 1 92.56 618 VAL B N 1
ATOM 9909 C CA . VAL B 1 618 ? -12.18 -21.625 -7.949 1 92.56 618 VAL B CA 1
ATOM 9910 C C . VAL B 1 618 ? -13.336 -22.453 -7.398 1 92.56 618 VAL B C 1
ATOM 9912 O O . VAL B 1 618 ? -14.203 -22.906 -8.156 1 92.56 618 VAL B O 1
ATOM 9915 N N . LEU B 1 619 ? -13.336 -22.641 -6.07 1 90.88 619 LEU B N 1
ATOM 9916 C CA . LEU B 1 619 ? -14.398 -23.406 -5.434 1 90.88 619 LEU B CA 1
ATOM 9917 C C . LEU B 1 619 ? -15.734 -22.672 -5.531 1 90.88 619 LEU B C 1
ATOM 9919 O O . LEU B 1 619 ? -16.766 -23.312 -5.75 1 90.88 619 LEU B O 1
ATOM 9923 N N . CYS B 1 620 ? -15.664 -21.359 -5.391 1 87.75 620 CYS B N 1
ATOM 9924 C CA . CYS B 1 620 ? -16.859 -20.547 -5.516 1 87.75 620 CYS B CA 1
ATOM 9925 C C . CYS B 1 620 ? -17.453 -20.656 -6.914 1 87.75 620 CYS B C 1
ATOM 9927 O O . CYS B 1 620 ? -18.672 -20.812 -7.07 1 87.75 620 CYS B O 1
ATOM 9929 N N . LEU B 1 621 ? -16.625 -20.578 -7.934 1 92 621 LEU B N 1
ATOM 9930 C CA . LEU B 1 621 ? -17.078 -20.688 -9.32 1 92 621 LEU B CA 1
ATOM 9931 C C . LEU B 1 621 ? -17.734 -22.031 -9.578 1 92 621 LEU B C 1
ATOM 9933 O O . LEU B 1 621 ? -18.766 -22.125 -10.227 1 92 621 LEU B O 1
ATOM 9937 N N . TRP B 1 622 ? -17.156 -23.062 -9.094 1 94.12 622 TRP B N 1
ATOM 9938 C CA . TRP B 1 622 ? -17.672 -24.422 -9.258 1 94.12 622 TRP B CA 1
ATOM 9939 C C . TRP B 1 622 ? -19.047 -24.547 -8.594 1 94.12 622 TRP B C 1
ATOM 9941 O O . TRP B 1 622 ? -19.984 -25.094 -9.188 1 94.12 622 TRP B O 1
ATOM 9951 N N . GLU B 1 623 ? -19.109 -24.062 -7.375 1 90.31 623 GLU B N 1
ATOM 9952 C CA . GLU B 1 623 ? -20.359 -24.141 -6.641 1 90.31 623 GLU B CA 1
ATOM 9953 C C . GLU B 1 623 ? -21.469 -23.359 -7.352 1 90.31 623 GLU B C 1
ATOM 9955 O O . GLU B 1 623 ? -22.609 -23.828 -7.438 1 90.31 623 GLU B O 1
ATOM 9960 N N . LYS B 1 624 ? -21.078 -22.234 -7.805 1 88.38 624 LYS B N 1
ATOM 9961 C CA . LYS B 1 624 ? -22.062 -21.422 -8.531 1 88.38 624 LYS B CA 1
ATOM 9962 C C . LYS B 1 624 ? -22.547 -22.156 -9.781 1 88.38 624 LYS B C 1
ATOM 9964 O O . LYS B 1 624 ? -23.734 -22.109 -10.109 1 88.38 624 LYS B O 1
ATOM 9969 N N . LEU B 1 625 ? -21.672 -22.766 -10.477 1 91.12 625 LEU B N 1
ATOM 9970 C CA . LEU B 1 625 ? -22.047 -23.516 -11.68 1 91.12 625 LEU B CA 1
ATOM 9971 C C . LEU B 1 625 ? -22.938 -24.688 -11.336 1 91.12 625 LEU B C 1
ATOM 9973 O O . LEU B 1 625 ? -23.859 -25.031 -12.102 1 91.12 625 LEU B O 1
ATOM 9977 N N . GLN B 1 626 ? -22.703 -25.297 -10.211 1 88.81 626 GLN B N 1
ATOM 9978 C CA . GLN B 1 626 ? -23.5 -26.453 -9.805 1 88.81 626 GLN B CA 1
ATOM 9979 C C . GLN B 1 626 ? -24.875 -26.031 -9.328 1 88.81 626 GLN B C 1
ATOM 9981 O O . GLN B 1 626 ? -25.875 -26.719 -9.594 1 88.81 626 GLN B O 1
ATOM 9986 N N . LEU B 1 627 ? -24.906 -24.906 -8.648 1 84 627 LEU B N 1
ATOM 9987 C CA . LEU B 1 627 ? -26.156 -24.484 -8.016 1 84 627 LEU B CA 1
ATOM 9988 C C . LEU B 1 627 ? -27 -23.656 -8.984 1 84 627 LEU B C 1
ATOM 9990 O O . LEU B 1 627 ? -28.203 -23.875 -9.109 1 84 627 LEU B O 1
ATOM 9994 N N . GLU B 1 628 ? -26.25 -22.703 -9.625 1 79.69 628 GLU B N 1
ATOM 9995 C CA . GLU B 1 628 ? -27 -21.734 -10.43 1 79.69 628 GLU B CA 1
ATOM 9996 C C . GLU B 1 628 ? -26.969 -22.109 -11.906 1 79.69 628 GLU B C 1
ATOM 9998 O O . GLU B 1 628 ? -27.734 -21.594 -12.711 1 79.69 628 GLU B O 1
ATOM 10003 N N . HIS B 1 629 ? -26.156 -22.906 -12.273 1 83.12 629 HIS B N 1
ATOM 10004 C CA . HIS B 1 629 ? -25.969 -23.359 -13.648 1 83.12 629 HIS B CA 1
ATOM 10005 C C . HIS B 1 629 ? -25.688 -22.188 -14.578 1 83.12 629 HIS B C 1
ATOM 10007 O O . HIS B 1 629 ? -26.141 -22.172 -15.727 1 83.12 629 HIS B O 1
ATOM 10013 N N . GLU B 1 630 ? -25.188 -21.156 -13.961 1 84.94 630 GLU B N 1
ATOM 10014 C CA . GLU B 1 630 ? -24.781 -19.984 -14.734 1 84.94 630 GLU B CA 1
ATOM 10015 C C . GLU B 1 630 ? -23.312 -19.641 -14.484 1 84.94 630 GLU B C 1
ATOM 10017 O O . GLU B 1 630 ? -22.828 -19.734 -13.359 1 84.94 630 GLU B O 1
ATOM 10022 N N . PRO B 1 631 ? -22.672 -19.312 -15.586 1 86.31 631 PRO B N 1
ATOM 10023 C CA . PRO B 1 631 ? -21.25 -18.953 -15.445 1 86.31 631 PRO B CA 1
ATOM 10024 C C . PRO B 1 631 ? -21.062 -17.516 -14.953 1 86.31 631 PRO B C 1
ATOM 10026 O O . PRO B 1 631 ? -20.625 -16.656 -15.719 1 86.31 631 PRO B O 1
ATOM 10029 N N . THR B 1 632 ? -21.328 -17.328 -13.68 1 85.88 632 THR B N 1
ATOM 10030 C CA . THR B 1 632 ? -21.141 -16.031 -13.062 1 85.88 632 THR B CA 1
ATOM 10031 C C . THR B 1 632 ? -19.906 -16.031 -12.156 1 85.88 632 THR B C 1
ATOM 10033 O O . THR B 1 632 ? -19.578 -17.047 -11.562 1 85.88 632 THR B O 1
ATOM 10036 N N . CYS B 1 633 ? -19.281 -14.891 -12.141 1 86.5 633 CYS B N 1
ATOM 10037 C CA . CYS B 1 633 ? -18.047 -14.773 -11.383 1 86.5 633 CYS B CA 1
ATOM 10038 C C . CYS B 1 633 ? -18.328 -14.602 -9.891 1 86.5 633 CYS B C 1
ATOM 10040 O O . CYS B 1 633 ? -19.453 -14.258 -9.508 1 86.5 633 CYS B O 1
ATOM 10042 N N . CYS B 1 634 ? -17.406 -15 -9.141 1 78.88 634 CYS B N 1
ATOM 10043 C CA . CYS B 1 634 ? -17.484 -14.812 -7.695 1 78.88 634 CYS B CA 1
ATOM 10044 C C . CYS B 1 634 ? -16.875 -13.469 -7.293 1 78.88 634 CYS B C 1
ATOM 10046 O O . CYS B 1 634 ? -16.031 -12.922 -8.008 1 78.88 634 CYS B O 1
ATOM 10048 N N . GLU B 1 635 ? -17.422 -12.836 -6.316 1 68.25 635 GLU B N 1
ATOM 10049 C CA . GLU B 1 635 ? -16.891 -11.57 -5.824 1 68.25 635 GLU B CA 1
ATOM 10050 C C . GLU B 1 635 ? -15.961 -11.789 -4.633 1 68.25 635 GLU B C 1
ATOM 10052 O O . GLU B 1 635 ? -16.141 -12.727 -3.859 1 68.25 635 GLU B O 1
#

Nearest PDB structures (foldseek):
  3vko-assembly1_A  TM=8.173E-01  e=1.034E-11  Homo sapiens
  4han-assembly1_B  TM=8.321E-01  e=9.001E-11  Homo sapiens
  4bme-assembly1_A  TM=8.225E-01  e=1.957E-10  Homo sapiens
  2d6o-assembly1_X  TM=8.268E-01  e=2.187E-10  Mus musculus
  6n44-assembly3_C  TM=8.239E-01  e=7.205E-09  Ovis aries

Foldseek 3Di:
DDDDDDDDDDDDDDDDDPDDDDDDDYDDDDPDDDDDDDDDDDDDDDDDDDDPPPPPPDPPPPPQPPFWDFADAALLVLLVPPPDADPLLCLQAVLSVLCSRLLRTPQDFPCSSVQLNLLSLLVVLLVVVVVVVVVVCVVCVPPPDPPPPLPFQDQKDKFDDPVVPPPQFGWFGQQFADAFKKKKFKWAFAPVFQKKWKWFWFFDGPPDDGTKTQKIWMWGHDHPDPPDDIKIWIWIADPVPGIDDIDMEVDDDDQQQDDDPNHTQFPDQPPPPPPPPPPPPPDPPPPPVPVPPPVRDPDDDQHDHGDIKMWMWGDHPFWIWIDINRHTGHTDGGDFPRHRSRGTTMGMDTRIGTDIMMIGRTQGQDDLVPDPCLVQLAFDDQDDPEAQEEEEEEDELSNRLLQVLCSLFLCNPPCRNVNNYAYAYEYERASNNSSNNSSSVVCSRRVRYHYDSTHPTLLCVLSSVLSQLCCCVPPHPHFKYKYAYSQKAANVVVVSVVPVPDDSAQEKEEAKDQWAAADCDPSDPRHDHCVQPVDGTAHIWHARRMIMHGNVLSVQSSVCSSSSVQRDDRPNRSSSRRSSVVVVVVPDDHDYHHDPLRDNAAFDWPHRMHGNHGSVQSNVQRVCCVPVVTRHGDD/DDDDDDDDDDDDDDDDPDDDPDDDDDDDDDDDDDDDDDDDDDDWPDDVPGIGPPPPPPPPPPVLVPFWDFADAALLVLLVPPPDADPLLCLQAVLSVLCSRLLRTPQDFPCSSVQLNLLSLLVVLLVVVVVVVVVVCVVCVPPPDDPPPLPFQDQKDKFDDPVVPPPFFGWFGQQFADAFKKKKFKWAFAPVFQKKWKWFWFFDGPPDDGTKTQKIWMWGHDHPDPPDDIKIWIWIADPVPGIDDIDMEVDDDDQQQDDDPNHTQFDDQPPPPPPPPPPPPPDPPPPPVPCPPPVRDPDDDQHDHGDMKMWMWGDHPFWIWIDINRHTGHTDGGDFPRHRSRGTTMGMDTRIGTDIMMIGRTQGQDDLVPDPCLVQLAFDDQDDPEAQEEEEEEDELSNRLLQVLCSLFQCNDPCRNVNNYAYAYEYERASNNSSNNSSSVVCSRRVRYHYDSTHPTLLCVLSSVLSQLSCCVPPHPHFKYKYAYSQKAANVVVVSVVCVPDDSAQEKEEAKDAWAAADCDPSDPRHDHCVQPVDGTAHIWHARRMIMHGSVLSVQSSVCSSSSNQRDDRPNRSSSRRSSVVVVVVPDDHDYHHDPLRDNAAFDWPHRMHGNHGSVQSNVQRVCCVPVVTRHGDD

=== Feature glossary ===
Feature key, reading from the visual/contextual features back to the raw sequence:

Rendered structure images. Six rendered views show the 3D structure from the faces of a cube — i.e. along ±x, ±y, ±z. Rendering representation is drawn randomly per protein from cartoon (secondary-structure ribbons), sticks (backbone bonds), or molecular surface; coloring is either N→C rainbow (blue at the N-terminus through red at the C-terminus) or one color per chain.

Contact-map, Ramachandran, and PAE plots. The contact map is a binary N×N matrix image: pixel (i, j) is dark where Cα_i and Cα_j are within 8 Å and |i−j|>4. Because the |i−j|>4 filter removes local helical contacts, off-diagonal stripes parallel to the main diagonal indicate parallel β-sheets; stripes perpendicular to it indicate antiparallel β-sheets. The Ramachandran plot scatters every residue's (φ, ψ) pair against the sterically allowed regions. The PAE heatmap renders the predicted-aligned-error matrix.

InterPro / GO / CATH / organism. Database cross-references. InterPro integrates a dozen domain/family signature databases into unified entries with residue-range hits. GO terms attach function/process/location labels with evidence codes. CATH codes position the fold in a four-level structural taxonomy. Organism is the NCBI-taxonomy species name.

Nearest PDB structures. The Foldseek neighbor list gives the closest experimentally determined structures in the PDB, ranked by structural alignment. TM-score near 1 means near-identical fold; near 0.3 means only rough topology match. This is how one finds what a novel AlphaFold prediction most resembles in the solved-structure universe.

Predicted aligned error. PAE(i, j) answers: if I align the predicted and true structures on residue i, how far off (in Å) do I expect residue j to be? A block-diagonal PAE matrix with low values on the blocks and high values off-diagonal is the signature of a multi-domain protein with confidently predicted domains but uncertain inter-domain orientation.

Solvent-accessible surface area. Accessible surface area quantifies burial. A residue with SASA near zero is packed into the hydrophobic core; one with SASA >100 Å² sits on the surface. Computed here via the Shrake–Rupley numerical algorithm with a 1.4 Å probe.

B-factor. B-factor (Debye–Waller factor) reflects atomic displacement in the crystal lattice. It is an experimental observable (units Å²), not a prediction; low values mean the atom is pinned down, high values mean it moves or is heterogeneous across the crystal.

pLDDT. For AlphaFold models, the B-factor field carries pLDDT — the model's own estimate of local accuracy on a 0–100 scale. Regions with pLDDT<50 should be treated as essentially unmodeled; they often correspond to intrinsically disordered segments.

Backbone torsions (φ/ψ). φ (phi) and ψ (psi) are the two rotatable backbone dihedrals per residue: φ is the C(i-1)–N–Cα–C torsion, ψ is the N–Cα–C–N(i+1) torsion, both in degrees on (−180°, 180°]. α-helical residues cluster near (−60°, −45°); β-strand residues near (−120°, +130°). A Ramachandran plot is simply a scatter of (φ, ψ) for every residue.

Radius of gyration, Cα contacts, bounding box. Radius of gyration (Rg) is the root-mean-square distance of Cα atoms from their centroid — a single number for overall size and compactness. A globular domain of N residues has Rg ≈ 2.2·N^0.38 Å; an extended or disordered chain has a much larger Rg. The Cα contact count is the number of residue pairs whose Cα atoms are within 8 Å and are more than four positions apart in sequence — a standard proxy for tertiary packing density. The bounding box is the smallest axis-aligned box enclosing all Cα atoms.

Secondary structure (3-state, P-SEA). Three-state secondary structure (P-SEA) collapses the eight DSSP classes into helix (a), strand (b), and coil (c). P-SEA assigns these from Cα geometry alone — distances and angles — without requiring backbone oxygens, so it works on any Cα trace.

Secondary structure (8-state, DSSP). DSSP 8-state secondary structure assigns each residue one of H (α-helix), G (3₁₀-helix), I (π-helix), E (extended β-strand), B (isolated β-bridge), T (hydrogen-bonded turn), S (bend), or '-' (coil). The assignment is computed from backbone hydrogen-bond geometry via the Kabsch–Sander algorithm.

Foldseek 3Di. A 3Di character summarizes, for each residue, the relative orientation of the Cα frame of its nearest spatial neighbor. Because it encodes fold topology rather than chemistry, 3Di alignments detect remote structural similarity that sequence alignment misses.

mmCIF coordinates. The mmCIF block holds the 3D Cartesian coordinates of each backbone atom (N, Cα, C, O) in ångströms. mmCIF is the PDB's canonical archive format — a tagged-loop text representation of the atomic model.

Sequence. Sequence gives the chain of amino acids in standard one-letter code (A=alanine, C=cysteine, …, Y=tyrosine), read N→C. It is the only feature that is directly encoded by the gene; all structural features are derived from the folded form of this sequence.